Protein AF-D6WCP7-F1 (afdb_monomer_lite)

Organism: Tribolium castaneum (NCBI:txid7070)

Structure (mmCIF, N/CA/C/O backbone):
data_AF-D6WCP7-F1
#
_entry.id   AF-D6WCP7-F1
#
loop_
_atom_site.group_PDB
_atom_site.id
_atom_site.type_symbol
_atom_site.label_atom_id
_atom_site.label_alt_id
_atom_site.label_comp_id
_atom_site.label_asym_id
_atom_site.label_entity_id
_atom_site.label_seq_id
_atom_site.pdbx_PDB_ins_code
_atom_site.Cartn_x
_atom_site.Cartn_y
_atom_site.Cartn_z
_atom_site.occupancy
_atom_site.B_iso_or_equiv
_atom_site.auth_seq_id
_atom_site.auth_comp_id
_atom_site.auth_asym_id
_atom_site.auth_atom_id
_atom_site.pdbx_PDB_model_num
ATOM 1 N N . MET A 1 1 ? -9.905 2.238 60.755 1.00 22.88 1 MET A N 1
ATOM 2 C CA . MET A 1 1 ? -8.500 2.660 60.600 1.00 22.88 1 MET A CA 1
ATOM 3 C C . MET A 1 1 ? -7.830 1.705 59.633 1.00 22.88 1 MET A C 1
ATOM 5 O O . MET A 1 1 ? -7.906 0.511 59.871 1.00 22.88 1 MET A O 1
ATOM 9 N N . ASN A 1 2 ? -7.242 2.283 58.580 1.00 22.80 2 ASN A N 1
ATOM 10 C CA . ASN A 1 2 ? -6.153 1.785 57.724 1.00 22.80 2 ASN A CA 1
ATOM 11 C C . ASN A 1 2 ? -6.453 0.489 56.939 1.00 22.80 2 ASN A C 1
ATOM 13 O O . ASN A 1 2 ? -6.500 -0.581 57.520 1.00 22.80 2 ASN A O 1
ATOM 17 N N . GLY A 1 3 ? -6.700 0.472 55.627 1.00 21.73 3 GLY A N 1
ATOM 18 C CA . GLY A 1 3 ? -6.227 1.344 54.549 1.00 21.73 3 GLY A CA 1
ATOM 19 C C . GLY A 1 3 ? -5.042 0.680 53.845 1.00 21.73 3 GLY A C 1
ATOM 20 O O . GLY A 1 3 ? -4.005 0.534 54.479 1.00 21.73 3 GLY A O 1
ATOM 21 N N . THR A 1 4 ? -5.207 0.274 52.577 1.00 21.39 4 THR A N 1
ATOM 22 C CA . THR A 1 4 ? -4.237 0.446 51.467 1.00 21.39 4 THR A CA 1
ATOM 23 C C . THR A 1 4 ? -4.711 -0.225 50.159 1.00 21.39 4 THR A C 1
ATOM 25 O O . THR A 1 4 ? -4.788 -1.439 50.047 1.00 21.39 4 THR A O 1
ATOM 28 N N . VAL A 1 5 ? -5.055 0.637 49.192 1.00 22.44 5 VAL A N 1
ATOM 29 C CA . VAL A 1 5 ? -4.683 0.616 47.761 1.00 22.44 5 VAL A CA 1
ATOM 30 C C . VAL A 1 5 ? -4.883 -0.687 46.961 1.00 22.44 5 VAL A C 1
ATOM 32 O O . VAL A 1 5 ? -3.994 -1.527 46.895 1.00 22.44 5 VAL A O 1
ATOM 35 N N . TRP A 1 6 ? -5.990 -0.769 46.211 1.00 21.30 6 TRP A N 1
ATOM 36 C CA . TRP A 1 6 ? -6.059 -1.587 44.992 1.00 21.30 6 TRP A CA 1
ATOM 37 C C . TRP A 1 6 ? -5.675 -0.714 43.795 1.00 21.30 6 TRP A C 1
ATOM 39 O O . TRP A 1 6 ? -6.305 0.309 43.527 1.00 21.30 6 TRP A O 1
ATOM 49 N N . GLN A 1 7 ? -4.580 -1.094 43.141 1.00 20.45 7 GLN A N 1
ATOM 50 C CA . GLN A 1 7 ? -3.992 -0.419 41.990 1.00 20.45 7 GLN A CA 1
ATOM 51 C C . GLN A 1 7 ? -4.948 -0.430 40.789 1.00 20.45 7 GLN A C 1
ATOM 53 O O . GLN A 1 7 ? -5.476 -1.470 40.401 1.00 20.45 7 GLN A O 1
ATOM 58 N N . PHE A 1 8 ? -5.124 0.745 40.183 1.00 21.55 8 PHE A N 1
ATOM 59 C CA . PHE A 1 8 ? -5.704 0.919 38.857 1.00 21.55 8 PHE A CA 1
ATOM 60 C C . PHE A 1 8 ? -4.782 0.271 37.814 1.00 21.55 8 PHE A C 1
ATOM 62 O O . PHE A 1 8 ? -3.694 0.775 37.542 1.00 21.55 8 PHE A O 1
ATOM 69 N N . GLY A 1 9 ? -5.220 -0.849 37.242 1.00 20.33 9 GLY A N 1
ATOM 70 C CA . GLY A 1 9 ? -4.620 -1.454 36.057 1.00 20.33 9 GLY A CA 1
ATOM 71 C C . GLY A 1 9 ? -5.239 -0.853 34.801 1.00 20.33 9 GLY A C 1
ATOM 72 O O . GLY A 1 9 ? -6.328 -1.244 34.389 1.00 20.33 9 GLY A O 1
ATOM 73 N N . VAL A 1 10 ? -4.544 0.126 34.232 1.00 26.45 10 VAL A N 1
ATOM 74 C CA . VAL A 1 10 ? -4.752 0.664 32.884 1.00 26.45 10 VAL A CA 1
ATOM 75 C C . VAL A 1 10 ? -4.584 -0.474 31.877 1.00 26.45 10 VAL A C 1
ATOM 77 O O . VAL A 1 10 ? -3.486 -1.008 31.776 1.00 26.45 10 VAL A O 1
ATOM 80 N N . ILE A 1 11 ? -5.632 -0.847 31.135 1.00 22.92 11 ILE A N 1
ATOM 81 C CA . ILE A 1 11 ? -5.501 -1.697 29.938 1.00 22.92 11 ILE A CA 1
ATOM 82 C C . ILE A 1 11 ? -6.383 -1.117 28.824 1.00 22.92 11 ILE A C 1
ATOM 84 O O . ILE A 1 11 ? -7.610 -1.262 28.800 1.00 22.92 11 ILE A O 1
ATOM 88 N N . GLN A 1 12 ? -5.680 -0.260 28.083 1.00 22.28 12 GLN A N 1
ATOM 89 C CA . GLN A 1 12 ? -5.621 -0.024 26.641 1.00 22.28 12 GLN A CA 1
ATOM 90 C C . GLN A 1 12 ? -6.813 -0.410 25.740 1.00 22.28 12 GLN A C 1
ATOM 92 O O . GLN A 1 12 ? -7.709 -1.208 26.011 1.00 22.28 12 GLN A O 1
ATOM 97 N N . THR A 1 13 ? -6.902 0.379 24.685 1.00 26.42 13 THR A N 1
ATOM 98 C CA . THR A 1 13 ? -7.870 0.384 23.598 1.00 26.42 13 THR A CA 1
ATOM 99 C C . THR A 1 13 ? -7.115 -0.063 22.353 1.00 26.42 13 THR A C 1
ATOM 101 O O . THR A 1 13 ? -6.106 0.549 22.019 1.00 26.42 13 THR A O 1
ATOM 104 N N . GLY A 1 14 ? -7.584 -1.113 21.680 1.00 24.84 14 GLY A N 1
ATOM 105 C CA . GLY A 1 14 ? -6.983 -1.622 20.448 1.00 24.84 14 GLY A CA 1
ATOM 106 C C . GLY A 1 14 ? -7.977 -1.664 19.287 1.00 24.84 14 GLY A C 1
ATOM 107 O O . GLY A 1 14 ? -8.998 -2.351 19.353 1.00 24.84 14 GLY A O 1
ATOM 108 N N . CYS A 1 15 ? -7.645 -0.923 18.228 1.00 27.61 15 CYS A N 1
ATOM 109 C CA . CYS A 1 15 ? -8.301 -0.832 16.922 1.00 27.61 15 CYS A CA 1
ATOM 110 C C . CYS A 1 15 ? -8.497 -2.206 16.246 1.00 27.61 15 CYS A C 1
ATOM 112 O O . CYS A 1 15 ? -7.561 -2.991 16.114 1.00 27.61 15 CYS A O 1
ATOM 114 N N . LYS A 1 16 ? -9.721 -2.509 15.785 1.00 32.22 16 LYS A N 1
ATOM 115 C CA . LYS A 1 16 ? -10.159 -3.864 15.395 1.00 32.22 16 LYS A CA 1
ATOM 116 C C . LYS A 1 16 ? -10.313 -4.137 13.900 1.00 32.22 16 LYS A C 1
ATOM 118 O O . LYS A 1 16 ? -11.229 -4.836 13.463 1.00 32.22 16 LYS A O 1
ATOM 123 N N . ILE A 1 17 ? -9.387 -3.619 13.105 1.00 34.97 17 ILE A N 1
ATOM 124 C CA . ILE A 1 17 ? -9.426 -3.792 11.648 1.00 34.97 17 ILE A CA 1
ATOM 125 C C . ILE A 1 17 ? -8.568 -4.980 11.174 1.00 34.97 17 ILE A C 1
ATOM 127 O O . ILE A 1 17 ? -9.003 -5.690 10.269 1.00 34.97 17 ILE A O 1
ATOM 131 N N . CYS A 1 18 ? -7.468 -5.332 11.858 1.00 30.02 18 CYS A N 1
ATOM 132 C CA . CYS A 1 18 ? -6.688 -6.544 11.530 1.00 30.02 18 CYS A CA 1
ATOM 133 C C . CYS A 1 18 ? -7.463 -7.858 11.818 1.00 30.02 18 CYS A C 1
ATOM 135 O O . CYS A 1 18 ? -7.341 -8.831 11.077 1.00 30.02 18 CYS A O 1
ATOM 137 N N . GLU A 1 19 ? -8.339 -7.905 12.833 1.00 30.42 19 GLU A N 1
ATOM 138 C CA . GLU A 1 19 ? -9.091 -9.134 13.165 1.00 30.42 19 GLU A CA 1
ATOM 139 C C . GLU A 1 19 ? -10.286 -9.379 12.219 1.00 30.42 19 GLU A C 1
ATOM 141 O O . GLU A 1 19 ? -10.655 -10.522 11.945 1.00 30.42 19 GLU A O 1
ATOM 146 N N . LYS A 1 20 ? -10.839 -8.311 11.622 1.00 29.92 20 LYS A N 1
ATOM 147 C CA . LYS A 1 20 ? -11.911 -8.401 10.614 1.00 29.92 20 LYS A CA 1
ATOM 148 C C . LYS A 1 20 ? -11.441 -9.044 9.301 1.00 29.92 20 LYS A C 1
ATOM 150 O O . LYS A 1 20 ? -12.283 -9.571 8.576 1.00 29.92 20 LYS A O 1
ATOM 155 N N . ARG A 1 21 ? -10.131 -9.030 9.010 1.00 31.34 21 ARG A N 1
ATOM 156 C CA . ARG A 1 21 ? -9.506 -9.738 7.873 1.00 31.34 21 ARG A CA 1
ATOM 157 C C . ARG A 1 21 ? -9.093 -11.174 8.195 1.00 31.34 21 ARG A C 1
ATOM 159 O O . ARG A 1 21 ? -9.074 -12.002 7.295 1.00 31.34 21 ARG A O 1
ATOM 166 N N . ALA A 1 22 ? -8.805 -11.489 9.457 1.00 32.56 22 ALA A N 1
ATOM 167 C CA . ALA A 1 22 ? -8.412 -12.843 9.848 1.00 32.56 22 ALA A CA 1
ATOM 168 C C . ALA A 1 22 ? -9.592 -13.838 9.854 1.00 32.56 22 ALA A C 1
ATOM 170 O O . ALA A 1 22 ? -9.374 -15.039 9.711 1.00 32.56 22 ALA A O 1
ATOM 171 N N . ILE A 1 23 ? -10.834 -13.351 10.001 1.00 32.94 23 ILE A N 1
ATOM 172 C CA . ILE A 1 23 ? -12.039 -14.199 10.103 1.00 32.94 23 ILE A CA 1
ATOM 173 C C . ILE A 1 23 ? -12.938 -14.095 8.851 1.00 32.94 23 ILE A C 1
ATOM 175 O O . ILE A 1 23 ? -13.612 -15.062 8.495 1.00 32.94 23 ILE A O 1
ATOM 179 N N . ASN A 1 24 ? -12.870 -12.994 8.089 1.00 33.50 24 ASN A N 1
ATOM 180 C CA . ASN A 1 24 ? -13.429 -12.939 6.735 1.00 33.50 24 ASN A CA 1
ATOM 181 C C . ASN A 1 24 ? -12.363 -13.337 5.719 1.00 33.50 24 ASN A C 1
ATOM 183 O O . ASN A 1 24 ? -11.573 -12.491 5.322 1.00 33.50 24 ASN A O 1
ATOM 187 N N . SER A 1 25 ? -12.390 -14.609 5.310 1.00 42.62 25 SER A N 1
ATOM 188 C CA . SER A 1 25 ? -11.808 -15.148 4.072 1.00 42.62 25 SER A CA 1
ATOM 189 C C . SER A 1 25 ? -10.521 -14.463 3.615 1.00 42.62 25 SER A C 1
ATOM 191 O O . SER A 1 25 ? -10.583 -13.412 2.974 1.00 42.62 25 SER A O 1
ATOM 193 N N . PHE A 1 26 ? -9.371 -15.087 3.859 1.00 55.16 26 PHE A N 1
ATOM 194 C CA . PHE A 1 26 ? -8.151 -14.681 3.181 1.00 55.16 26 PHE A CA 1
ATOM 195 C C . PHE A 1 26 ? -8.431 -14.445 1.685 1.00 55.16 26 PHE A C 1
ATOM 197 O O . PHE A 1 26 ? -8.901 -15.337 0.973 1.00 55.16 26 PHE A O 1
ATOM 204 N N . GLU A 1 27 ? -8.267 -13.202 1.237 1.00 67.25 27 GLU A N 1
ATOM 205 C CA . GLU A 1 27 ? -8.715 -12.796 -0.087 1.00 67.25 27 GLU A CA 1
ATOM 206 C C . GLU A 1 27 ? -7.867 -13.510 -1.143 1.00 67.25 27 GLU A C 1
ATOM 208 O O . GLU A 1 27 ? -6.653 -13.317 -1.234 1.00 67.25 27 GLU A O 1
ATOM 213 N N . THR A 1 28 ? -8.507 -14.350 -1.956 1.00 79.56 28 THR A N 1
ATOM 214 C CA . THR A 1 28 ? -7.829 -15.031 -3.056 1.00 79.56 28 THR A CA 1
ATOM 215 C C . THR A 1 28 ? -7.324 -14.020 -4.074 1.00 79.56 28 THR A C 1
ATOM 217 O O . THR A 1 28 ? -8.117 -13.360 -4.752 1.00 79.56 28 THR A O 1
ATOM 220 N N . ARG A 1 29 ? -6.003 -13.951 -4.259 1.00 81.44 29 ARG A N 1
ATOM 221 C CA . ARG A 1 29 ? -5.377 -12.996 -5.180 1.00 81.44 29 ARG A CA 1
ATOM 222 C C . ARG A 1 29 ? -4.407 -13.676 -6.134 1.00 81.44 29 ARG A C 1
ATOM 224 O O . ARG A 1 29 ? -3.599 -14.516 -5.747 1.00 81.44 29 ARG A O 1
ATOM 231 N N . LEU A 1 30 ? -4.490 -13.276 -7.402 1.00 86.44 30 LEU A N 1
ATOM 232 C CA . LEU A 1 30 ? -3.601 -13.722 -8.469 1.00 86.44 30 LEU A CA 1
ATOM 233 C C . LEU A 1 30 ? -2.544 -12.642 -8.708 1.00 86.44 30 LEU A C 1
ATOM 235 O O . LEU A 1 30 ? -2.895 -11.511 -9.042 1.00 86.44 30 LEU A O 1
ATOM 239 N N . VAL A 1 31 ? -1.265 -12.990 -8.586 1.00 84.12 31 VAL A N 1
ATOM 240 C CA . VAL A 1 31 ? -0.145 -12.066 -8.804 1.00 84.12 31 VAL A CA 1
ATOM 241 C C . VAL A 1 31 ? 0.825 -12.645 -9.829 1.00 84.12 31 VAL A C 1
ATOM 243 O O . VAL A 1 31 ? 1.344 -13.741 -9.660 1.00 84.12 31 VAL A O 1
ATOM 246 N N . LEU A 1 32 ? 1.063 -11.921 -10.918 1.00 85.25 32 LEU A N 1
ATOM 247 C CA . LEU A 1 32 ? 2.092 -12.233 -11.902 1.00 85.25 32 LEU A CA 1
ATOM 248 C C . LEU A 1 32 ? 3.406 -11.541 -11.547 1.00 85.25 32 LEU A C 1
ATOM 250 O O . LEU A 1 32 ? 3.424 -10.336 -11.304 1.00 85.25 32 LEU A O 1
ATOM 254 N N . THR A 1 33 ? 4.505 -12.281 -11.639 1.00 80.81 33 THR A N 1
ATOM 255 C CA . THR A 1 33 ? 5.855 -11.774 -11.383 1.00 80.81 33 THR A CA 1
ATOM 256 C C . THR A 1 33 ? 6.797 -12.256 -12.476 1.00 80.81 33 THR A C 1
ATOM 258 O O . THR A 1 33 ? 6.889 -13.455 -12.744 1.00 80.81 33 THR A O 1
ATOM 261 N N . PHE A 1 34 ? 7.491 -11.322 -13.130 1.00 82.31 34 PHE A N 1
ATOM 262 C CA . PHE A 1 34 ? 8.498 -11.626 -14.147 1.00 82.31 34 PHE A CA 1
ATOM 263 C C . PHE A 1 34 ? 9.902 -11.473 -13.569 1.00 82.31 34 PHE A C 1
ATOM 265 O O . PHE A 1 34 ? 10.272 -10.410 -13.079 1.00 82.31 34 PHE A O 1
ATOM 272 N N . GLU A 1 35 ? 10.682 -12.541 -13.664 1.00 75.50 35 GLU A N 1
ATOM 273 C CA . GLU A 1 35 ? 12.087 -12.575 -13.298 1.00 75.50 35 GLU A CA 1
ATOM 274 C C . GLU A 1 35 ? 12.945 -12.407 -14.557 1.00 75.50 35 GLU A C 1
ATOM 276 O O . GLU A 1 35 ? 13.062 -13.320 -15.380 1.00 75.50 35 GLU A O 1
ATOM 281 N N . GLU A 1 36 ? 13.544 -11.224 -14.716 1.00 73.62 36 GLU A N 1
ATOM 282 C CA . GLU A 1 36 ? 14.281 -10.856 -15.931 1.00 73.62 36 GLU A CA 1
ATOM 283 C C . GLU A 1 36 ? 15.567 -11.679 -16.115 1.00 73.62 36 GLU A C 1
ATOM 285 O O . GLU A 1 36 ? 15.847 -12.116 -17.230 1.00 73.62 36 GLU A O 1
ATOM 290 N N . LYS A 1 37 ? 16.308 -11.966 -15.030 1.00 66.00 37 LYS A N 1
ATOM 291 C CA . LYS A 1 37 ? 17.565 -12.743 -15.070 1.00 66.00 37 LYS A CA 1
ATOM 292 C C . LYS A 1 37 ? 17.351 -14.165 -15.598 1.00 66.00 37 LYS A C 1
ATOM 294 O O . LYS A 1 37 ? 18.046 -14.595 -16.514 1.00 66.00 37 LYS A O 1
ATOM 299 N N . ASN A 1 38 ? 16.339 -14.854 -15.071 1.00 68.62 38 ASN A N 1
ATOM 300 C CA . ASN A 1 38 ? 16.013 -16.234 -15.441 1.00 68.62 38 ASN A CA 1
ATOM 301 C C . ASN A 1 38 ? 15.006 -16.325 -16.593 1.00 68.62 38 ASN A C 1
ATOM 303 O O . ASN A 1 38 ? 14.599 -17.423 -16.985 1.00 68.62 38 ASN A O 1
ATOM 307 N N . THR A 1 39 ? 14.568 -15.186 -17.142 1.00 82.81 39 THR A N 1
ATOM 308 C CA . THR A 1 39 ? 13.553 -15.088 -18.205 1.00 82.81 39 THR A CA 1
ATOM 309 C C . THR A 1 39 ? 12.314 -15.937 -17.903 1.00 82.81 39 THR A C 1
ATOM 311 O O . THR A 1 39 ? 11.808 -16.674 -18.751 1.00 82.81 39 THR A O 1
ATOM 314 N N . SER A 1 40 ? 11.854 -15.888 -16.653 1.00 83.56 40 SER A N 1
ATOM 315 C CA . SER A 1 40 ? 10.780 -16.744 -16.149 1.00 83.56 40 SER A CA 1
ATOM 316 C C . SER A 1 40 ? 9.625 -15.899 -15.626 1.00 83.56 40 SER A C 1
ATOM 318 O O . SER A 1 40 ? 9.823 -14.919 -14.918 1.00 83.56 40 SER A O 1
ATOM 320 N N . LEU A 1 41 ? 8.402 -16.263 -16.013 1.00 87.38 41 LEU A N 1
ATOM 321 C CA . LEU A 1 41 ? 7.173 -15.611 -15.567 1.00 87.38 41 LEU A CA 1
ATOM 322 C C . LEU A 1 41 ? 6.407 -16.578 -14.672 1.00 87.38 41 LEU A C 1
ATOM 324 O O . LEU A 1 41 ? 6.102 -17.698 -15.089 1.00 87.38 41 LEU A O 1
ATOM 328 N N . TYR A 1 42 ? 6.092 -16.131 -13.465 1.00 86.50 42 TYR A N 1
ATOM 329 C CA . TYR A 1 42 ? 5.378 -16.910 -12.465 1.00 86.50 42 TYR A CA 1
ATOM 330 C C . TYR A 1 42 ? 4.036 -16.259 -12.146 1.00 86.50 42 TYR A C 1
ATOM 332 O O . TYR A 1 42 ? 3.927 -15.037 -12.092 1.00 86.50 42 TYR A O 1
ATOM 340 N N . LEU A 1 43 ? 3.018 -17.087 -11.947 1.00 89.06 43 LEU A N 1
ATOM 341 C CA . LEU A 1 43 ? 1.729 -16.719 -11.387 1.00 89.06 43 LEU A CA 1
ATOM 342 C C . LEU A 1 43 ? 1.644 -17.303 -9.978 1.00 89.06 43 LEU A C 1
ATOM 344 O O . LEU A 1 43 ? 1.607 -18.521 -9.819 1.00 89.06 43 LEU A O 1
ATOM 348 N N . LEU A 1 44 ? 1.574 -16.417 -8.998 1.00 84.94 44 LEU A N 1
ATOM 349 C CA . LEU A 1 44 ? 1.340 -16.690 -7.590 1.00 84.94 44 LEU A CA 1
ATOM 350 C C . LEU A 1 44 ? -0.167 -16.612 -7.333 1.00 84.94 44 LEU A C 1
ATOM 352 O O . LEU A 1 44 ? -0.823 -15.649 -7.735 1.00 84.94 44 LEU A O 1
ATOM 356 N N . VAL A 1 45 ? -0.723 -17.632 -6.693 1.00 86.25 45 VAL A N 1
ATOM 357 C CA . VAL A 1 45 ? -2.130 -17.685 -6.293 1.00 86.25 45 VAL A CA 1
ATOM 358 C C . VAL A 1 45 ? -2.163 -17.826 -4.783 1.00 86.25 45 VAL A C 1
ATOM 360 O O . VAL A 1 45 ? -1.990 -18.926 -4.259 1.00 86.25 45 VAL A O 1
ATOM 363 N N . TYR A 1 46 ? -2.350 -16.700 -4.104 1.00 79.56 46 TYR A N 1
ATOM 364 C CA . TYR A 1 46 ? -2.540 -16.670 -2.659 1.00 79.56 46 TYR A CA 1
ATOM 365 C C . TYR A 1 46 ? -3.965 -17.114 -2.342 1.00 79.56 46 TYR A C 1
ATOM 367 O O . TYR A 1 46 ? -4.899 -16.691 -3.031 1.00 79.56 46 TYR A O 1
ATOM 375 N N . HIS A 1 47 ? -4.118 -17.952 -1.319 1.00 78.75 47 HIS A N 1
ATOM 376 C CA . HIS A 1 47 ? -5.412 -18.442 -0.834 1.00 78.75 47 HIS A CA 1
ATOM 377 C C . HIS A 1 47 ? -6.255 -19.094 -1.938 1.00 78.75 47 HIS A C 1
ATOM 379 O O . HIS A 1 47 ? -7.359 -18.640 -2.256 1.00 78.75 47 HIS A O 1
ATOM 385 N N . PRO A 1 48 ? -5.721 -20.134 -2.605 1.00 82.62 48 PRO A N 1
ATOM 386 C CA . PRO A 1 48 ? -6.332 -20.744 -3.782 1.00 82.62 48 PRO A CA 1
ATOM 387 C C . PRO A 1 48 ? -7.700 -21.390 -3.517 1.00 82.62 48 PRO A C 1
ATOM 389 O O . PRO A 1 48 ? -8.422 -21.670 -4.473 1.00 82.62 48 PRO A O 1
ATOM 392 N N . GLU A 1 49 ? -8.095 -21.604 -2.262 1.00 81.88 49 GLU A N 1
ATOM 393 C CA . GLU A 1 49 ? -9.410 -22.099 -1.847 1.00 81.88 49 GLU A CA 1
ATOM 394 C C . GLU A 1 49 ? -10.581 -21.290 -2.422 1.00 81.88 49 GLU A C 1
ATOM 396 O O . GLU A 1 49 ? -11.625 -21.863 -2.743 1.00 81.88 49 GLU A O 1
ATOM 401 N N . GLY A 1 50 ? -10.404 -19.982 -2.630 1.00 81.88 50 GLY A N 1
ATOM 402 C CA . GLY A 1 50 ? -11.412 -19.135 -3.265 1.00 81.88 50 GLY A CA 1
ATOM 403 C C . GLY A 1 50 ? -11.388 -19.173 -4.795 1.00 81.88 50 GLY A C 1
ATOM 404 O O . GLY A 1 50 ? -12.199 -18.494 -5.423 1.00 81.88 50 GLY A O 1
ATOM 405 N N . VAL A 1 51 ? -10.528 -19.983 -5.428 1.00 86.88 51 VAL A N 1
ATOM 406 C CA . VAL A 1 51 ? -10.579 -20.263 -6.871 1.00 86.88 51 VAL A CA 1
ATOM 407 C C . VAL A 1 51 ? -11.450 -21.492 -7.141 1.00 86.88 51 VAL A C 1
ATOM 409 O O . VAL A 1 51 ? -11.257 -22.581 -6.604 1.00 86.88 51 VAL A O 1
ATOM 412 N N . LYS A 1 52 ? -12.391 -21.349 -8.073 1.00 87.06 52 LYS A N 1
ATOM 413 C CA . LYS A 1 52 ? -13.241 -22.425 -8.578 1.00 87.06 52 LYS A CA 1
ATOM 414 C C . LYS A 1 52 ? -12.402 -23.582 -9.114 1.00 87.06 52 LYS A C 1
ATOM 416 O O . LYS A 1 52 ? -11.532 -23.398 -9.967 1.00 87.06 52 LYS A O 1
ATOM 421 N N . LYS A 1 53 ? -12.753 -24.797 -8.698 1.00 87.00 53 LYS A N 1
ATOM 422 C CA . LYS A 1 53 ? -12.218 -26.046 -9.250 1.00 87.00 53 LYS A CA 1
ATOM 423 C C . LYS A 1 53 ? -13.101 -26.563 -10.392 1.00 87.00 53 LYS A C 1
ATOM 425 O O . LYS A 1 53 ? -14.321 -26.391 -10.402 1.00 87.00 53 LYS A O 1
ATOM 430 N N . SER A 1 54 ? -12.470 -27.160 -11.395 1.00 84.75 54 SER A N 1
ATOM 431 C CA . SER A 1 54 ? -13.121 -27.892 -12.487 1.00 84.75 54 SER A CA 1
ATOM 432 C C . SER A 1 54 ? -13.679 -29.234 -11.993 1.00 84.75 54 SER A C 1
ATOM 434 O O . SER A 1 54 ? -13.388 -29.657 -10.876 1.00 84.75 54 SER A O 1
ATOM 436 N N . LYS A 1 55 ? -14.444 -29.943 -12.839 1.00 78.88 55 LYS A N 1
ATOM 437 C CA . LYS A 1 55 ? -14.954 -31.294 -12.522 1.00 78.88 55 LYS A CA 1
ATOM 438 C C . LYS A 1 55 ? -13.837 -32.313 -12.234 1.00 78.88 55 LYS A C 1
ATOM 440 O O . LYS A 1 55 ? -14.082 -33.287 -11.540 1.00 78.88 55 LYS A O 1
ATOM 445 N N . GLU A 1 56 ? -12.625 -32.065 -12.733 1.00 80.75 56 GLU A N 1
ATOM 446 C CA . GLU A 1 56 ? -11.420 -32.875 -12.491 1.00 80.75 56 GLU A CA 1
ATOM 447 C C . GLU A 1 56 ? -10.618 -32.413 -11.257 1.00 80.75 56 GLU A C 1
ATOM 449 O O . GLU A 1 56 ? -9.492 -32.854 -11.050 1.00 80.75 56 GLU A O 1
ATOM 454 N N . GLY A 1 57 ? -11.132 -31.463 -10.467 1.00 76.62 57 GLY A N 1
ATOM 455 C CA . GLY A 1 57 ? -10.467 -30.951 -9.263 1.00 76.62 57 GLY A CA 1
ATOM 456 C C . GLY A 1 57 ? -9.387 -29.886 -9.501 1.00 76.62 57 GLY A C 1
ATOM 457 O O . GLY A 1 57 ? -8.899 -29.299 -8.540 1.00 76.62 57 GLY A O 1
ATOM 458 N N . LYS A 1 58 ? -9.041 -29.566 -10.756 1.00 82.19 58 LYS A N 1
ATOM 459 C CA . LYS A 1 58 ? -8.037 -28.532 -11.094 1.00 82.19 58 LYS A CA 1
ATOM 460 C C . LYS A 1 58 ? -8.608 -27.118 -10.997 1.00 82.19 58 LYS A C 1
ATOM 462 O O . LYS A 1 58 ? -9.717 -26.893 -11.486 1.00 82.19 58 LYS A O 1
ATOM 467 N N . TYR A 1 59 ? -7.841 -26.169 -10.460 1.00 85.56 59 TYR A N 1
ATOM 468 C CA . TYR A 1 59 ? -8.209 -24.749 -10.407 1.00 85.56 59 TYR A CA 1
ATOM 469 C C . TYR A 1 59 ? -8.422 -24.154 -11.806 1.00 85.56 59 TYR A C 1
ATOM 471 O O . TYR A 1 59 ? -7.632 -24.370 -12.728 1.00 85.56 59 TYR A O 1
ATOM 479 N N . VAL A 1 60 ? -9.511 -23.403 -11.980 1.00 86.25 60 VAL A N 1
ATOM 480 C CA . VAL A 1 60 ? -9.895 -22.807 -13.267 1.00 86.25 60 VAL A CA 1
ATOM 481 C C . VAL A 1 60 ? -9.197 -21.460 -13.435 1.00 86.25 60 VAL A C 1
ATOM 483 O O . VAL A 1 60 ? -9.766 -20.404 -13.160 1.00 86.25 60 VAL A O 1
ATOM 486 N N . ILE A 1 61 ? -7.951 -21.515 -13.906 1.00 90.81 61 ILE A N 1
ATOM 487 C CA . ILE A 1 61 ? -7.106 -20.347 -14.173 1.00 90.81 61 ILE A CA 1
ATOM 488 C C . ILE A 1 61 ? -6.622 -20.378 -15.627 1.00 90.81 61 ILE A C 1
ATOM 490 O O . ILE A 1 61 ? -6.276 -21.428 -16.176 1.00 90.81 61 ILE A O 1
ATOM 494 N N . PHE A 1 62 ? -6.603 -19.221 -16.282 1.00 91.56 62 PHE A N 1
ATOM 495 C CA . PHE A 1 62 ? -6.100 -19.075 -17.645 1.00 91.56 62 PHE A CA 1
ATOM 496 C C . PHE A 1 62 ? -5.333 -17.769 -17.801 1.00 91.56 62 PHE A C 1
ATOM 498 O O . PHE A 1 62 ? -5.791 -16.706 -17.392 1.00 91.56 62 PHE A O 1
ATOM 505 N N . CYS A 1 63 ? -4.167 -17.863 -18.433 1.00 92.75 63 CYS A N 1
ATOM 506 C CA . CYS A 1 63 ? -3.321 -16.723 -18.745 1.00 92.75 63 CYS A CA 1
ATOM 507 C C . CYS A 1 63 ? -3.412 -16.380 -20.230 1.00 92.75 63 CYS A C 1
ATOM 509 O O . CYS A 1 63 ? -3.529 -17.259 -21.086 1.00 92.75 63 CYS A O 1
ATOM 511 N N . LEU A 1 64 ? -3.377 -15.090 -20.523 1.00 91.81 64 LEU A N 1
ATOM 512 C CA . LEU A 1 64 ? -3.501 -14.497 -21.844 1.00 91.81 64 LEU A CA 1
ATOM 513 C C . LEU A 1 64 ? -2.265 -13.643 -22.124 1.00 91.81 64 LEU A C 1
ATOM 515 O O . LEU A 1 64 ? -1.651 -13.109 -21.199 1.00 91.81 64 LEU A O 1
ATOM 519 N N . THR A 1 65 ? -1.906 -13.524 -23.398 1.00 90.69 65 THR A N 1
ATOM 520 C CA . THR A 1 65 ? -0.777 -12.707 -23.847 1.00 90.69 65 THR A CA 1
ATOM 521 C C . THR A 1 65 ? -1.019 -12.107 -25.227 1.00 90.69 65 THR A C 1
ATOM 523 O O . THR A 1 65 ? -1.755 -12.671 -26.033 1.00 90.69 65 THR A O 1
ATOM 526 N N . ASN A 1 66 ? -0.372 -10.978 -25.514 1.00 87.38 66 ASN A N 1
ATOM 527 C CA . ASN A 1 66 ? -0.265 -10.389 -26.856 1.00 87.38 66 ASN A CA 1
ATOM 528 C C . ASN A 1 66 ? 1.154 -10.536 -27.453 1.00 87.38 66 ASN A C 1
ATOM 530 O O . ASN A 1 66 ? 1.557 -9.785 -28.338 1.00 87.38 66 ASN A O 1
ATOM 534 N N . SER A 1 67 ? 1.939 -11.504 -26.969 1.00 84.44 67 SER A N 1
ATOM 535 C CA . SER A 1 67 ? 3.262 -11.834 -27.526 1.00 84.44 67 SER A CA 1
ATOM 536 C C . SER A 1 67 ? 3.205 -12.598 -28.861 1.00 84.44 67 SER A C 1
ATOM 538 O O . SER A 1 67 ? 4.251 -12.847 -29.467 1.00 84.44 67 SER A O 1
ATOM 540 N N . GLY A 1 68 ? 2.005 -12.965 -29.324 1.00 77.31 68 GLY A N 1
ATOM 541 C CA . GLY A 1 68 ? 1.760 -13.643 -30.597 1.00 77.31 68 GLY A CA 1
ATOM 542 C C . GLY A 1 68 ? 2.099 -12.780 -31.820 1.00 77.31 68 GLY A C 1
ATOM 543 O O . GLY A 1 68 ? 2.227 -11.560 -31.742 1.00 77.31 68 GLY A O 1
ATOM 544 N N . LYS A 1 69 ? 2.286 -13.427 -32.980 1.00 68.06 69 LYS A N 1
ATOM 545 C CA . LYS A 1 69 ? 2.675 -12.743 -34.232 1.00 68.06 69 LYS A CA 1
ATOM 546 C C . LYS A 1 69 ? 1.482 -12.269 -35.071 1.00 68.06 69 LYS A C 1
ATOM 548 O O . LYS A 1 69 ? 1.535 -11.186 -35.648 1.00 68.06 69 LYS A O 1
ATOM 553 N N . TYR A 1 70 ? 0.446 -13.101 -35.167 1.00 63.88 70 TYR A N 1
ATOM 554 C CA . TYR A 1 70 ? -0.738 -12.863 -36.005 1.00 63.88 70 TYR A CA 1
ATOM 555 C C . TYR A 1 70 ? -2.041 -12.816 -35.197 1.00 63.88 70 TYR A C 1
ATOM 557 O O . TYR A 1 70 ? -3.031 -12.271 -35.674 1.00 63.88 70 TYR A O 1
ATOM 565 N N . GLU A 1 71 ? -2.039 -13.367 -33.982 1.00 66.94 71 GLU A N 1
ATOM 566 C CA . GLU A 1 71 ? -3.174 -13.320 -33.066 1.00 66.94 71 GLU A CA 1
ATOM 567 C C . GLU A 1 71 ? -3.031 -12.134 -32.117 1.00 66.94 71 GLU A C 1
ATOM 569 O O . GLU A 1 71 ? -2.008 -11.975 -31.453 1.00 66.94 71 GLU A O 1
ATOM 574 N N . VAL A 1 72 ? -4.093 -11.332 -32.023 1.00 73.75 72 VAL A N 1
ATOM 575 C CA . VAL A 1 72 ? -4.170 -10.172 -31.122 1.00 73.75 72 VAL A CA 1
ATOM 576 C C . VAL A 1 72 ? -4.097 -10.603 -29.648 1.00 73.75 72 VAL A C 1
ATOM 578 O O . VAL A 1 72 ? -3.567 -9.878 -28.804 1.00 73.75 72 VAL A O 1
ATOM 581 N N . LYS A 1 73 ? -4.630 -11.789 -29.323 1.00 81.62 73 LYS A N 1
ATOM 582 C CA . LYS A 1 73 ? -4.600 -12.397 -27.985 1.00 81.62 73 LYS A CA 1
ATOM 583 C C . LYS A 1 73 ? -4.456 -13.910 -28.110 1.00 81.62 73 LYS A C 1
ATOM 585 O O . LYS A 1 73 ? -5.294 -14.542 -28.741 1.00 81.62 73 LYS A O 1
ATOM 590 N N . GLU A 1 74 ? -3.458 -14.469 -27.439 1.00 84.94 74 GLU A N 1
ATOM 591 C CA . GLU A 1 74 ? -3.176 -15.905 -27.382 1.00 84.94 74 GLU A CA 1
ATOM 592 C C . GLU A 1 74 ? -3.280 -16.407 -25.930 1.00 84.94 74 GLU A C 1
ATOM 594 O O . GLU A 1 74 ? -3.041 -15.661 -24.973 1.00 84.94 74 GLU A O 1
ATOM 599 N N . ARG A 1 75 ? -3.637 -17.684 -25.737 1.00 86.12 75 ARG A N 1
ATOM 600 C CA . ARG A 1 75 ? -3.638 -18.325 -24.413 1.00 86.12 75 ARG A CA 1
ATOM 601 C C . ARG A 1 75 ? -2.237 -18.825 -24.061 1.00 86.12 75 ARG A C 1
ATOM 603 O O . ARG A 1 75 ? -1.723 -19.748 -24.689 1.00 86.12 75 ARG A O 1
ATOM 610 N N . ALA A 1 76 ? -1.653 -18.284 -22.996 1.00 86.31 76 ALA A N 1
ATOM 611 C CA . ALA A 1 76 ? -0.379 -18.759 -22.473 1.00 86.31 76 ALA A CA 1
ATOM 612 C C . ALA A 1 76 ? -0.569 -20.080 -21.706 1.00 86.31 76 ALA A C 1
ATOM 614 O O . ALA A 1 76 ? -1.472 -20.217 -20.874 1.00 86.31 76 ALA A O 1
ATOM 615 N N . LYS A 1 77 ? 0.294 -21.066 -21.983 1.00 87.75 77 LYS A N 1
ATOM 616 C CA . LYS A 1 77 ? 0.310 -22.341 -21.249 1.00 87.75 77 LYS A CA 1
ATOM 617 C C . LYS A 1 77 ? 0.861 -22.115 -19.842 1.00 87.75 77 LYS A C 1
ATOM 619 O O . LYS A 1 77 ? 1.881 -21.446 -19.694 1.00 87.75 77 LYS A O 1
ATOM 624 N N . ILE A 1 78 ? 0.217 -22.712 -18.846 1.00 90.06 78 ILE A N 1
ATOM 625 C CA . ILE A 1 78 ? 0.661 -22.687 -17.450 1.00 90.06 78 ILE A CA 1
ATOM 626 C C . ILE A 1 78 ? 0.987 -24.100 -16.975 1.00 90.06 78 ILE A C 1
ATOM 628 O O . ILE A 1 78 ? 0.301 -25.053 -17.347 1.00 90.06 78 ILE A O 1
ATOM 632 N N . SER A 1 79 ? 2.033 -24.229 -16.168 1.00 85.81 79 SER A N 1
ATOM 633 C CA . SER A 1 79 ? 2.440 -25.475 -15.514 1.00 85.81 79 SER A CA 1
ATOM 634 C C . SER A 1 79 ? 2.640 -25.209 -14.029 1.00 85.81 79 SER A C 1
ATOM 636 O O . SER A 1 79 ? 3.387 -24.295 -13.689 1.00 85.81 79 SER A O 1
ATOM 638 N N . GLN A 1 80 ? 1.981 -25.970 -13.157 1.00 81.44 80 GLN A N 1
ATOM 639 C CA . GLN A 1 80 ? 2.207 -25.873 -11.713 1.00 81.44 80 GLN A CA 1
ATOM 640 C C . GLN A 1 80 ? 3.641 -26.313 -11.409 1.00 81.44 80 GLN A C 1
ATOM 642 O O . GLN A 1 80 ? 4.086 -27.333 -11.934 1.00 81.44 80 GLN A O 1
ATOM 647 N N . VAL A 1 81 ? 4.364 -25.515 -10.627 1.00 78.69 81 VAL A N 1
ATOM 648 C CA . VAL A 1 81 ? 5.763 -25.793 -10.255 1.00 78.69 81 VAL A CA 1
ATOM 649 C C . VAL A 1 81 ? 5.913 -25.945 -8.748 1.00 78.69 81 VAL A C 1
ATOM 651 O O . VAL A 1 81 ? 6.776 -26.695 -8.311 1.00 78.69 81 VAL A O 1
ATOM 654 N N . TYR A 1 82 ? 5.059 -25.285 -7.964 1.00 69.75 82 TYR A N 1
ATOM 655 C CA . TYR A 1 82 ? 5.120 -25.356 -6.512 1.00 69.75 82 TYR A CA 1
ATOM 656 C C . TYR A 1 82 ? 3.734 -25.251 -5.868 1.00 69.75 82 TYR A C 1
ATOM 658 O O . TYR A 1 82 ? 2.839 -24.576 -6.386 1.00 69.75 82 TYR A O 1
ATOM 666 N N . GLU A 1 83 ? 3.590 -25.920 -4.729 1.00 68.56 83 GLU A N 1
ATOM 667 C CA . GLU A 1 83 ? 2.431 -25.909 -3.841 1.00 68.56 83 GLU A CA 1
ATOM 668 C C . GLU A 1 83 ? 2.950 -25.946 -2.401 1.00 68.56 83 GLU A C 1
ATOM 670 O O . GLU A 1 83 ? 3.740 -26.824 -2.056 1.00 68.56 83 GLU A O 1
ATOM 675 N N . ASN A 1 84 ? 2.569 -24.953 -1.590 1.00 63.84 84 ASN A N 1
ATOM 676 C CA . ASN A 1 84 ? 3.016 -24.879 -0.198 1.00 63.84 84 ASN A CA 1
ATOM 677 C C . ASN A 1 84 ? 2.336 -25.955 0.667 1.00 63.84 84 ASN A C 1
ATOM 679 O O . ASN A 1 84 ? 1.204 -26.345 0.382 1.00 63.84 84 ASN A O 1
ATOM 683 N N . PHE A 1 85 ? 2.990 -26.370 1.760 1.00 52.09 85 PHE A N 1
ATOM 684 C CA . PHE A 1 85 ? 2.508 -27.404 2.688 1.00 52.09 85 PHE A CA 1
ATOM 685 C C . PHE A 1 85 ? 1.108 -27.116 3.258 1.00 52.09 85 PHE A C 1
ATOM 687 O O . PHE A 1 85 ? 0.312 -28.041 3.394 1.00 52.09 85 PHE A O 1
ATOM 694 N N . ASP A 1 86 ? 0.781 -25.842 3.497 1.00 58.38 86 ASP A N 1
ATOM 695 C CA . ASP A 1 86 ? -0.521 -25.416 4.035 1.00 58.38 86 ASP A CA 1
ATOM 696 C C . ASP A 1 86 ? -1.544 -25.030 2.948 1.00 58.38 86 ASP A C 1
ATOM 698 O O . ASP A 1 86 ? -2.595 -24.473 3.256 1.00 58.38 86 ASP A O 1
ATOM 702 N N . LEU A 1 87 ? -1.242 -25.268 1.662 1.00 58.72 87 LEU A N 1
ATOM 703 C CA . LEU A 1 87 ? -2.064 -24.883 0.500 1.00 58.72 87 LEU A CA 1
ATOM 704 C C . LEU A 1 87 ? -2.371 -23.380 0.379 1.00 58.72 87 LEU A C 1
ATOM 706 O O . LEU A 1 87 ? -3.125 -22.990 -0.505 1.00 58.72 87 LEU A O 1
ATOM 710 N N . SER A 1 88 ? -1.757 -22.521 1.194 1.00 68.06 88 SER A N 1
ATOM 711 C CA . SER A 1 88 ? -1.978 -21.067 1.193 1.00 68.06 88 SER A CA 1
ATOM 712 C C . SER A 1 88 ? -1.413 -20.351 -0.041 1.00 68.06 88 SER A C 1
ATOM 714 O O . SER A 1 88 ? -1.753 -19.195 -0.301 1.00 68.06 88 SER A O 1
ATOM 716 N N . LEU A 1 89 ? -0.565 -21.029 -0.822 1.00 75.81 89 LEU A N 1
ATOM 717 C CA . LEU A 1 89 ? 0.068 -20.489 -2.020 1.00 75.81 89 LEU A CA 1
ATOM 718 C C . LEU A 1 89 ? 0.294 -21.571 -3.082 1.00 75.81 89 LEU A C 1
ATOM 720 O O . LEU A 1 89 ? 0.939 -22.590 -2.823 1.00 75.81 89 LEU A O 1
ATOM 724 N N . LEU A 1 90 ? -0.176 -21.304 -4.304 1.00 82.25 90 LEU A N 1
ATOM 725 C CA . LEU A 1 90 ? 0.161 -22.075 -5.506 1.00 82.25 90 LEU A CA 1
ATOM 726 C C . LEU A 1 90 ? 0.982 -21.237 -6.469 1.00 82.25 90 LEU A C 1
ATOM 728 O O . LEU A 1 90 ? 0.684 -20.061 -6.686 1.00 82.25 90 LEU A O 1
ATOM 732 N N . VAL A 1 91 ? 1.957 -21.869 -7.119 1.00 83.56 91 VAL A N 1
ATOM 733 C CA . VAL A 1 91 ? 2.789 -21.201 -8.119 1.00 83.56 91 VAL A CA 1
ATOM 734 C C . VAL A 1 91 ? 2.751 -21.938 -9.444 1.00 83.56 91 VAL A C 1
ATOM 736 O O . VAL A 1 91 ? 3.110 -23.114 -9.561 1.00 83.56 91 VAL A O 1
ATOM 739 N N . TYR A 1 92 ? 2.355 -21.203 -10.477 1.00 87.25 92 TYR A N 1
ATOM 740 C CA . TYR A 1 92 ? 2.387 -21.652 -11.859 1.00 87.25 92 TYR A CA 1
ATOM 741 C C . TYR A 1 92 ? 3.496 -20.937 -12.618 1.00 87.25 92 TYR A C 1
ATOM 743 O O . TYR A 1 92 ? 3.592 -19.715 -12.598 1.00 87.25 92 TYR A O 1
ATOM 751 N N . LYS A 1 93 ? 4.289 -21.681 -13.383 1.00 88.50 93 LYS A N 1
ATOM 752 C CA . LYS A 1 93 ? 5.156 -21.110 -14.411 1.00 88.50 93 LYS A CA 1
ATOM 753 C C . LYS A 1 93 ? 4.341 -20.866 -15.674 1.00 88.50 93 LYS A C 1
ATOM 755 O O . LYS A 1 93 ? 3.683 -21.773 -16.189 1.00 88.50 93 LYS A O 1
ATOM 760 N N . VAL A 1 94 ? 4.381 -19.636 -16.171 1.00 90.69 94 VAL A N 1
ATOM 761 C CA . VAL A 1 94 ? 3.694 -19.202 -17.387 1.00 90.69 94 VAL A CA 1
ATOM 762 C C . VAL A 1 94 ? 4.676 -19.265 -18.550 1.00 90.69 94 VAL A C 1
ATOM 764 O O . VAL A 1 94 ? 5.758 -18.677 -18.517 1.00 90.69 94 VAL A O 1
ATOM 767 N N . LYS A 1 95 ? 4.310 -19.992 -19.606 1.00 90.50 95 LYS A N 1
ATOM 768 C CA . LYS A 1 95 ? 5.143 -20.116 -20.800 1.00 90.50 95 LYS A CA 1
ATOM 769 C C . LYS A 1 95 ? 5.183 -18.787 -21.551 1.00 90.50 95 LYS A C 1
ATOM 771 O O . LYS A 1 95 ? 4.159 -18.322 -22.049 1.00 90.50 95 LYS A O 1
ATOM 776 N N . LEU A 1 96 ? 6.385 -18.233 -21.686 1.00 89.75 96 LEU A N 1
ATOM 777 C CA . LEU A 1 96 ? 6.628 -17.032 -22.475 1.00 89.75 96 LEU A CA 1
ATOM 778 C C . LEU A 1 96 ? 6.563 -17.326 -23.977 1.00 89.75 96 LEU A C 1
ATOM 780 O O . LEU A 1 96 ? 7.092 -18.331 -24.467 1.00 89.75 96 LEU A O 1
ATOM 784 N N . GLY A 1 97 ? 5.924 -16.414 -24.701 1.00 84.50 97 GLY A N 1
ATOM 785 C CA . GLY A 1 97 ? 5.969 -16.312 -26.148 1.00 84.50 97 GLY A CA 1
ATOM 786 C C . GLY A 1 97 ? 7.335 -15.855 -26.659 1.00 84.50 97 GLY A C 1
ATOM 787 O O . GLY A 1 97 ? 8.268 -15.569 -25.903 1.00 84.50 97 GLY A O 1
ATOM 788 N N . LYS A 1 98 ? 7.465 -15.824 -27.987 1.00 80.25 98 LYS A N 1
ATOM 789 C CA . LYS A 1 98 ? 8.727 -15.482 -28.655 1.00 80.25 98 LYS A CA 1
ATOM 790 C C . LYS A 1 98 ? 9.097 -14.009 -28.466 1.00 80.25 98 LYS A C 1
ATOM 792 O O . LYS A 1 98 ? 10.267 -13.706 -28.263 1.00 80.25 98 LYS A O 1
ATOM 797 N N . PHE A 1 99 ? 8.110 -13.124 -28.564 1.00 81.75 99 PHE A N 1
ATOM 798 C CA . PHE A 1 99 ? 8.305 -11.679 -28.546 1.00 81.75 99 PHE A CA 1
ATOM 799 C C . PHE A 1 99 ? 7.979 -11.086 -27.179 1.00 81.75 99 PHE A C 1
ATOM 801 O O . PHE A 1 99 ? 7.329 -11.718 -26.343 1.00 81.75 99 PHE A O 1
ATOM 808 N N . LEU A 1 100 ? 8.419 -9.848 -26.971 1.00 87.31 100 LEU A N 1
ATOM 809 C CA . LEU A 1 100 ? 8.046 -9.069 -25.804 1.00 87.31 100 LEU A CA 1
ATOM 810 C C . LEU A 1 100 ? 6.539 -8.792 -25.842 1.00 87.31 100 LEU A C 1
ATOM 812 O O . LEU A 1 100 ? 5.995 -8.356 -26.857 1.00 87.31 100 LEU A O 1
ATOM 816 N N . GLY A 1 101 ? 5.840 -9.087 -24.753 1.00 87.31 101 GLY A N 1
ATOM 817 C CA . GLY A 1 101 ? 4.393 -8.916 -24.690 1.00 87.31 101 GLY A CA 1
ATOM 818 C C . GLY A 1 101 ? 3.900 -8.693 -23.274 1.00 87.31 101 GLY A C 1
ATOM 819 O O . GLY A 1 101 ? 4.598 -8.964 -22.301 1.00 87.31 101 GLY A O 1
ATOM 820 N N . GLU A 1 102 ? 2.676 -8.203 -23.179 1.00 89.94 102 GLU A N 1
ATOM 821 C CA . GLU A 1 102 ? 1.906 -8.119 -21.949 1.00 89.94 102 GLU A CA 1
ATOM 822 C C . GLU A 1 102 ? 1.255 -9.478 -21.657 1.00 89.94 102 GLU A C 1
ATOM 824 O O . GLU A 1 102 ? 0.735 -10.144 -22.559 1.00 89.94 102 GLU A O 1
ATOM 829 N N . TYR A 1 103 ? 1.293 -9.884 -20.391 1.00 91.38 103 TYR A N 1
ATOM 830 C CA . TYR A 1 103 ? 0.700 -11.106 -19.861 1.00 91.38 103 TYR A CA 1
ATOM 831 C C . TYR A 1 103 ? -0.226 -10.756 -18.701 1.00 91.38 103 TYR A C 1
ATOM 833 O O . TYR A 1 103 ? 0.090 -9.897 -17.877 1.00 91.38 103 TYR A O 1
ATOM 841 N N . TRP A 1 104 ? -1.366 -11.435 -18.633 1.00 92.69 104 TRP A N 1
ATOM 842 C CA . TRP A 1 104 ? -2.306 -11.347 -17.516 1.00 92.69 104 TRP A CA 1
ATOM 843 C C . TRP A 1 104 ? -3.070 -12.656 -17.368 1.00 92.69 104 TRP A C 1
ATOM 845 O O . TRP A 1 104 ? -3.305 -13.366 -18.346 1.00 92.69 104 TRP A O 1
ATOM 855 N N . CYS A 1 105 ? -3.484 -12.976 -16.151 1.00 93.06 105 CYS A N 1
ATOM 856 C CA . CYS A 1 105 ? -4.213 -14.190 -15.832 1.00 93.06 105 CYS A CA 1
ATOM 857 C C . CYS A 1 105 ? -5.576 -13.868 -15.232 1.00 93.06 105 CYS A C 1
ATOM 859 O O . CYS A 1 105 ? -5.788 -12.823 -14.618 1.00 93.06 105 CYS A O 1
ATOM 861 N N . LYS A 1 106 ? -6.515 -14.784 -15.451 1.00 93.44 106 LYS A N 1
ATOM 862 C CA . LYS A 1 106 ? -7.874 -14.719 -14.935 1.00 93.44 106 LYS A CA 1
ATOM 863 C C . LYS A 1 106 ? -8.213 -16.025 -14.236 1.00 93.44 106 LYS A C 1
ATOM 865 O O . LYS A 1 106 ? -7.929 -17.104 -14.760 1.00 93.44 106 LYS A O 1
ATOM 870 N N . GLY A 1 107 ? -8.825 -15.903 -13.070 1.00 89.81 107 GLY A N 1
ATOM 871 C CA . GLY A 1 107 ? -9.460 -16.982 -12.328 1.00 89.81 107 GLY A CA 1
ATOM 872 C C . GLY A 1 107 ? -10.943 -16.685 -12.128 1.00 89.81 107 GLY A C 1
ATOM 873 O O . GLY A 1 107 ? -11.406 -15.570 -12.373 1.00 89.81 107 GLY A O 1
ATOM 874 N N . TYR A 1 108 ? -11.688 -17.683 -11.673 1.00 86.25 108 TYR A N 1
ATOM 875 C CA . TYR A 1 108 ? -13.080 -17.510 -11.263 1.00 86.25 108 TYR A CA 1
ATOM 876 C C . TYR A 1 108 ? -13.253 -18.012 -9.842 1.00 86.25 108 TYR A C 1
ATOM 878 O O . TYR A 1 108 ? -12.687 -19.047 -9.507 1.00 86.25 108 TYR A O 1
ATOM 886 N N . THR A 1 109 ? -14.060 -17.336 -9.036 1.00 85.75 109 THR A N 1
ATOM 887 C CA . THR A 1 109 ? -14.473 -17.839 -7.721 1.00 85.75 109 THR A CA 1
ATOM 888 C C . THR A 1 109 ? -15.576 -18.900 -7.848 1.00 85.75 109 THR A C 1
ATOM 890 O O . THR A 1 109 ? -16.200 -19.024 -8.914 1.00 85.75 109 THR A O 1
ATOM 893 N N . PRO A 1 110 ? -15.873 -19.678 -6.786 1.00 80.44 110 PRO A N 1
ATOM 894 C CA . PRO A 1 110 ? -17.030 -20.574 -6.759 1.00 80.44 110 PRO A CA 1
ATOM 895 C C . PRO A 1 110 ? -18.359 -19.875 -7.093 1.00 80.44 110 PRO A C 1
ATOM 897 O O . PRO A 1 110 ? -19.210 -20.483 -7.741 1.00 80.44 110 PRO A O 1
ATOM 900 N N . SER A 1 111 ? -18.505 -18.591 -6.739 1.00 81.94 111 SER A N 1
ATOM 901 C CA . SER A 1 111 ? -19.663 -17.740 -7.059 1.00 81.94 111 SER A CA 1
ATOM 902 C C . SER A 1 111 ? -19.626 -17.124 -8.467 1.00 81.94 111 SER A C 1
ATOM 904 O O . SER A 1 111 ? -20.489 -16.316 -8.799 1.00 81.94 111 SER A O 1
ATOM 906 N N . LEU A 1 112 ? -18.668 -17.530 -9.313 1.00 79.12 112 LEU A N 1
ATOM 907 C CA . LEU A 1 112 ? -18.452 -17.060 -10.691 1.00 79.12 112 LEU A CA 1
ATOM 908 C C . LEU A 1 112 ? -17.978 -15.602 -10.825 1.00 79.12 112 LEU A C 1
ATOM 910 O O . LEU A 1 112 ? -17.956 -15.079 -11.942 1.00 79.12 112 LEU A O 1
ATOM 914 N N . SER A 1 113 ? -17.543 -14.949 -9.743 1.00 84.31 113 SER A N 1
ATOM 915 C CA . SER A 1 113 ? -16.866 -13.651 -9.856 1.00 84.31 113 SER A CA 1
ATOM 916 C C . SER A 1 113 ? -15.474 -13.814 -10.481 1.00 84.31 113 SER A C 1
ATOM 918 O O . SER A 1 113 ? -14.823 -14.851 -10.336 1.00 84.31 113 SER A O 1
ATOM 920 N N . VAL A 1 114 ? -15.032 -12.807 -11.241 1.00 85.25 114 VAL A N 1
ATOM 921 C CA . VAL A 1 114 ? -13.750 -12.841 -11.961 1.00 85.25 114 VAL A CA 1
ATOM 922 C C . VAL A 1 114 ? -12.635 -12.334 -11.057 1.00 85.25 114 VAL A C 1
ATOM 924 O O . VAL A 1 114 ? -12.688 -11.197 -10.598 1.00 85.25 114 VAL A O 1
ATOM 927 N N . LEU A 1 115 ? -11.593 -13.141 -10.886 1.00 87.19 115 LEU A N 1
ATOM 928 C CA . LEU A 1 115 ? -10.340 -12.736 -10.257 1.00 87.19 115 LEU A CA 1
ATOM 929 C C . LEU A 1 115 ? -9.346 -12.370 -11.362 1.00 87.19 115 LEU A C 1
ATOM 931 O O . LEU A 1 115 ? -9.079 -13.187 -12.246 1.00 87.19 115 LEU A O 1
ATOM 935 N N . ASN A 1 116 ? -8.804 -11.154 -11.342 1.00 89.69 116 ASN A N 1
ATOM 936 C CA . ASN A 1 116 ? -7.816 -10.707 -12.326 1.00 89.69 116 ASN A CA 1
ATOM 937 C C . ASN A 1 116 ? -6.443 -10.588 -11.671 1.00 89.69 116 ASN A C 1
ATOM 939 O O . ASN A 1 116 ? -6.332 -10.050 -10.572 1.00 89.69 116 ASN A O 1
ATOM 943 N N . SER A 1 117 ? -5.402 -11.034 -12.372 1.00 89.12 117 SER A N 1
ATOM 944 C CA . SER A 1 117 ? -4.039 -10.669 -12.007 1.00 89.12 117 SER A CA 1
ATOM 945 C C . SER A 1 117 ? -3.693 -9.264 -12.489 1.00 89.12 117 SER A C 1
ATOM 947 O O . SER A 1 117 ? -4.311 -8.707 -13.402 1.00 89.12 117 SER A O 1
ATOM 949 N N . ASN A 1 118 ? -2.614 -8.738 -11.932 1.00 84.81 118 ASN A N 1
ATOM 950 C CA . ASN A 1 118 ? -1.861 -7.633 -12.497 1.00 84.81 118 ASN A CA 1
ATOM 951 C C . ASN A 1 118 ? -1.317 -7.972 -13.904 1.00 84.81 118 ASN A C 1
ATOM 953 O O . ASN A 1 118 ? -1.188 -9.145 -14.276 1.00 84.81 118 ASN A O 1
ATOM 957 N N . LYS A 1 119 ? -1.032 -6.935 -14.698 1.00 86.56 119 LYS A N 1
ATOM 958 C CA . LYS A 1 119 ? -0.486 -7.049 -16.057 1.00 86.56 119 LYS A CA 1
ATOM 959 C C . LYS A 1 119 ? 1.023 -6.874 -16.032 1.00 86.56 119 LYS A C 1
ATOM 961 O O . LYS A 1 119 ? 1.509 -5.846 -15.570 1.00 86.56 119 LYS A O 1
ATOM 966 N N . VAL A 1 120 ? 1.748 -7.839 -16.586 1.00 85.56 120 VAL A N 1
ATOM 967 C CA . VAL A 1 120 ? 3.214 -7.833 -16.593 1.00 85.56 120 VAL A CA 1
ATOM 968 C C . VAL A 1 120 ? 3.733 -7.906 -18.018 1.00 85.56 120 VAL A C 1
ATOM 970 O O . VAL A 1 120 ? 3.285 -8.730 -18.812 1.00 85.56 120 VAL A O 1
ATOM 973 N N . ILE A 1 121 ? 4.697 -7.047 -18.343 1.00 87.44 121 ILE A N 1
ATOM 974 C CA . ILE A 1 121 ? 5.439 -7.126 -19.600 1.00 87.44 121 ILE A CA 1
ATOM 975 C C . ILE A 1 121 ? 6.579 -8.118 -19.398 1.00 87.44 121 ILE A C 1
ATOM 977 O O . ILE A 1 121 ? 7.419 -7.922 -18.523 1.00 87.44 121 ILE A O 1
ATOM 981 N N . ALA A 1 122 ? 6.609 -9.172 -20.204 1.00 87.94 122 ALA A N 1
ATOM 982 C CA . ALA A 1 122 ? 7.609 -10.224 -20.103 1.00 87.94 122 ALA A CA 1
ATOM 983 C C . ALA A 1 122 ? 8.110 -10.652 -21.484 1.00 87.94 122 ALA A C 1
ATOM 985 O O . ALA A 1 122 ? 7.440 -10.477 -22.508 1.00 87.94 122 ALA A O 1
ATOM 986 N N . PHE A 1 123 ? 9.312 -11.219 -21.518 1.00 87.25 123 PHE A N 1
ATOM 987 C CA . PHE A 1 123 ? 9.968 -11.639 -22.751 1.00 87.25 123 PHE A CA 1
ATOM 988 C C . PHE A 1 123 ? 10.922 -12.802 -22.497 1.00 87.25 123 PHE A C 1
ATOM 990 O O . PHE A 1 123 ? 11.532 -12.907 -21.438 1.00 87.25 123 PHE A O 1
ATOM 997 N N . ARG A 1 124 ? 11.088 -13.664 -23.504 1.00 84.81 124 ARG A N 1
ATOM 998 C CA . ARG A 1 124 ? 12.100 -14.728 -23.465 1.00 84.81 124 ARG A CA 1
ATOM 999 C C . ARG A 1 124 ? 13.502 -14.204 -23.782 1.00 84.81 124 ARG A C 1
ATOM 1001 O O . ARG A 1 124 ? 14.479 -14.673 -23.219 1.00 84.81 124 ARG A O 1
ATOM 1008 N N . LYS A 1 125 ? 13.604 -13.254 -24.712 1.00 79.75 125 LYS A N 1
ATOM 1009 C CA . LYS A 1 125 ? 14.847 -12.564 -25.070 1.00 79.75 125 LYS A CA 1
ATOM 1010 C C . LYS A 1 125 ? 14.506 -11.157 -25.548 1.00 79.75 125 LYS A C 1
ATOM 1012 O O . LYS A 1 125 ? 13.619 -10.999 -26.383 1.00 79.75 125 LYS A O 1
ATOM 1017 N N . LYS A 1 126 ? 15.205 -10.145 -25.031 1.00 78.19 126 LYS A N 1
ATOM 1018 C CA . LYS A 1 126 ? 15.066 -8.761 -25.499 1.00 78.19 126 LYS A CA 1
ATOM 1019 C C . LYS A 1 126 ? 16.038 -8.528 -26.657 1.00 78.19 126 LYS A C 1
ATOM 1021 O O . LYS A 1 126 ? 17.216 -8.271 -26.431 1.00 78.19 126 LYS A O 1
ATOM 1026 N N . GLU A 1 127 ? 15.561 -8.708 -27.888 1.00 75.12 127 GLU A N 1
ATOM 1027 C CA . GLU A 1 127 ? 16.388 -8.597 -29.105 1.00 75.12 127 GLU A CA 1
ATOM 1028 C C . GLU A 1 127 ? 16.639 -7.135 -29.524 1.00 75.12 127 GLU A C 1
ATOM 1030 O O . GLU A 1 127 ? 17.725 -6.819 -30.006 1.00 75.12 127 GLU A O 1
ATOM 1035 N N . GLY A 1 128 ? 15.695 -6.230 -29.253 1.00 85.50 128 GLY A N 1
ATOM 1036 C CA . GLY A 1 128 ? 15.797 -4.806 -29.575 1.00 85.50 128 GLY A CA 1
ATOM 1037 C C . GLY A 1 128 ? 14.732 -3.966 -28.868 1.00 85.50 128 GLY A C 1
ATOM 1038 O O . GLY A 1 128 ? 14.207 -4.369 -27.825 1.00 85.50 128 GLY A O 1
ATOM 1039 N N . ASN A 1 129 ? 14.442 -2.786 -29.415 1.00 90.62 129 ASN A N 1
ATOM 1040 C CA . ASN A 1 129 ? 13.416 -1.880 -28.904 1.00 90.62 129 ASN A CA 1
ATOM 1041 C C . ASN A 1 129 ? 12.052 -2.175 -29.545 1.00 90.62 129 ASN A C 1
ATOM 1043 O O . ASN A 1 129 ? 11.958 -2.677 -30.667 1.00 90.62 129 ASN A O 1
ATOM 1047 N N . GLU A 1 130 ? 10.991 -1.824 -28.821 1.00 91.75 130 GLU A N 1
ATOM 1048 C CA . GLU A 1 130 ? 9.605 -1.977 -29.263 1.00 91.75 130 GLU A CA 1
ATOM 1049 C C . GLU A 1 130 ? 8.970 -0.620 -29.538 1.00 91.75 130 GLU A C 1
ATOM 1051 O O . GLU A 1 130 ? 9.081 0.314 -28.734 1.00 91.75 130 GLU A O 1
ATOM 1056 N N . TYR A 1 131 ? 8.275 -0.529 -30.668 1.00 94.19 131 TYR A N 1
ATOM 1057 C CA . TYR A 1 131 ? 7.581 0.676 -31.099 1.00 94.19 131 TYR A CA 1
ATOM 1058 C C . TYR A 1 131 ? 6.139 0.372 -31.492 1.00 94.19 131 TYR A C 1
ATOM 1060 O O . TYR A 1 131 ? 5.858 -0.638 -32.126 1.00 94.19 131 TYR A O 1
ATOM 1068 N N . SER A 1 132 ? 5.231 1.284 -31.171 1.00 94.94 132 SER A N 1
ATOM 1069 C CA . SER A 1 132 ? 3.823 1.235 -31.539 1.00 94.94 132 SER A CA 1
ATOM 1070 C C . SER A 1 132 ? 3.572 2.154 -32.732 1.00 94.94 132 SER A C 1
ATOM 1072 O O . SER A 1 132 ? 3.878 3.350 -32.685 1.00 94.94 132 SER A O 1
ATOM 1074 N N . LEU A 1 133 ? 3.040 1.589 -33.815 1.00 94.81 133 LEU A N 1
ATOM 1075 C CA . LEU A 1 133 ? 2.712 2.284 -35.055 1.00 94.81 133 LEU A CA 1
ATOM 1076 C C . LEU A 1 133 ? 1.221 2.108 -35.345 1.00 94.81 133 LEU A C 1
ATOM 1078 O O . LEU A 1 133 ? 0.767 0.998 -35.625 1.00 94.81 133 LEU A O 1
ATOM 1082 N N . ARG A 1 134 ? 0.469 3.211 -35.330 1.00 94.12 134 ARG A N 1
ATOM 1083 C CA . ARG A 1 134 ? -0.910 3.239 -35.826 1.00 94.12 134 ARG A CA 1
ATOM 1084 C C . ARG A 1 134 ? -0.944 3.933 -37.167 1.00 94.12 134 ARG A C 1
ATOM 1086 O O . ARG A 1 134 ? -0.501 5.077 -37.290 1.00 94.12 134 ARG A O 1
ATOM 1093 N N . PHE A 1 135 ? -1.502 3.262 -38.155 1.00 91.31 135 PHE A N 1
ATOM 1094 C CA . PHE A 1 135 ? -1.607 3.797 -39.498 1.00 91.31 135 PHE A CA 1
ATOM 1095 C C . PHE A 1 135 ? -2.882 3.322 -40.164 1.00 91.31 135 PHE A C 1
ATOM 1097 O O . PHE A 1 135 ? -3.541 2.377 -39.728 1.00 91.31 135 PHE A O 1
ATOM 1104 N N . THR A 1 136 ? -3.192 3.992 -41.259 1.00 88.31 136 THR A N 1
ATOM 1105 C CA . THR A 1 136 ? -4.347 3.687 -42.070 1.00 88.31 136 THR A CA 1
ATOM 1106 C C . THR A 1 136 ? -3.952 3.431 -43.514 1.00 88.31 136 THR A C 1
ATOM 1108 O O . THR A 1 136 ? -2.967 3.977 -44.019 1.00 88.31 136 THR A O 1
ATOM 1111 N N . THR A 1 137 ? -4.660 2.511 -44.166 1.00 85.00 137 THR A N 1
ATOM 1112 C CA . THR A 1 137 ? -4.331 2.075 -45.527 1.00 85.00 137 THR A CA 1
ATOM 1113 C C . THR A 1 137 ? -5.567 1.602 -46.292 1.00 85.00 137 THR A C 1
ATOM 1115 O O . THR A 1 137 ? -6.586 1.260 -45.689 1.00 85.00 137 THR A O 1
ATOM 1118 N N . LEU A 1 138 ? -5.470 1.588 -47.625 1.00 79.81 138 LEU A N 1
ATOM 1119 C CA . LEU A 1 138 ? -6.553 1.189 -48.521 1.00 79.81 138 LEU A CA 1
ATOM 1120 C C . LEU A 1 138 ? -6.492 -0.309 -48.842 1.00 79.81 138 LEU A C 1
ATOM 1122 O O . LEU A 1 138 ? -5.491 -0.789 -49.368 1.00 79.81 138 LEU A O 1
ATOM 1126 N N . VAL A 1 139 ? -7.574 -1.034 -48.570 1.00 74.44 139 VAL A N 1
ATOM 1127 C CA . VAL A 1 139 ? -7.718 -2.479 -48.787 1.00 74.44 139 VAL A CA 1
ATOM 1128 C C . VAL A 1 139 ? -8.238 -2.751 -50.196 1.00 74.44 139 VAL A C 1
ATOM 1130 O O . VAL A 1 139 ? -9.306 -2.285 -50.572 1.00 74.44 139 VAL A O 1
ATOM 1133 N N . THR A 1 140 ? -7.502 -3.540 -50.980 1.00 65.50 140 THR A N 1
ATOM 1134 C CA . THR A 1 140 ? -7.852 -3.849 -52.382 1.00 65.50 140 THR A CA 1
ATOM 1135 C C . THR A 1 140 ? -8.266 -5.308 -52.621 1.00 65.50 140 THR A C 1
ATOM 1137 O O . THR A 1 140 ? -8.538 -5.689 -53.754 1.00 65.50 140 THR A O 1
ATOM 1140 N N . SER A 1 141 ? -8.286 -6.151 -51.580 1.00 64.88 141 SER A N 1
ATOM 1141 C CA . SER A 1 141 ? -8.602 -7.591 -51.660 1.00 64.88 141 SER A CA 1
ATOM 1142 C C . SER A 1 141 ? -9.024 -8.148 -50.287 1.00 64.88 141 SER A C 1
ATOM 1144 O O . SER A 1 141 ? -9.140 -7.372 -49.344 1.00 64.88 141 SER A O 1
ATOM 1146 N N . ASP A 1 142 ? -9.246 -9.466 -50.166 1.00 71.69 142 ASP A N 1
ATOM 1147 C CA . ASP A 1 142 ? -9.546 -10.174 -48.903 1.00 71.69 142 ASP A CA 1
ATOM 1148 C C . ASP A 1 142 ? -8.715 -9.640 -47.719 1.00 71.69 142 ASP A C 1
ATOM 1150 O O . ASP A 1 142 ? -7.482 -9.608 -47.780 1.00 71.69 142 ASP A O 1
ATOM 1154 N N . LEU A 1 143 ? -9.405 -9.227 -46.648 1.00 70.25 143 LEU A N 1
ATOM 1155 C CA . LEU A 1 143 ? -8.845 -8.545 -45.483 1.00 70.25 143 LEU A CA 1
ATOM 1156 C C . LEU A 1 143 ? -7.661 -9.301 -44.866 1.00 70.25 143 LEU A C 1
ATOM 1158 O O . LEU A 1 143 ? -6.627 -8.694 -44.593 1.00 70.25 143 LEU A O 1
ATOM 1162 N N . ASN A 1 144 ? -7.761 -10.623 -44.705 1.00 70.94 144 ASN A N 1
ATOM 1163 C CA . ASN A 1 144 ? -6.702 -11.410 -44.066 1.00 70.94 144 ASN A CA 1
ATOM 1164 C C . ASN A 1 144 ? -5.447 -11.482 -44.946 1.00 70.94 144 ASN A C 1
ATOM 1166 O O . ASN A 1 144 ? -4.322 -11.306 -44.471 1.00 70.94 144 ASN A O 1
ATOM 1170 N N . LYS A 1 145 ? -5.644 -11.678 -46.254 1.00 71.81 145 LYS A N 1
ATOM 1171 C CA . LYS A 1 145 ? -4.564 -11.753 -47.249 1.00 71.81 145 LYS A CA 1
ATOM 1172 C C . LYS A 1 145 ? -3.917 -10.387 -47.492 1.00 71.81 145 LYS A C 1
ATOM 1174 O O . LYS A 1 145 ? -2.709 -10.289 -47.726 1.00 71.81 145 LYS A O 1
ATOM 1179 N N . PHE A 1 146 ? -4.715 -9.326 -47.422 1.00 72.56 146 PHE A N 1
ATOM 1180 C CA . PHE A 1 146 ? -4.251 -7.952 -47.527 1.00 72.56 146 PHE A CA 1
ATOM 1181 C C . PHE A 1 146 ? -3.427 -7.549 -46.299 1.00 72.56 146 PHE A C 1
ATOM 1183 O O . PHE A 1 146 ? -2.329 -7.015 -46.461 1.00 72.56 146 PHE A O 1
ATOM 1190 N N . ILE A 1 147 ? -3.894 -7.868 -45.086 1.00 74.25 147 ILE A N 1
ATOM 1191 C CA . ILE A 1 147 ? -3.144 -7.637 -43.844 1.00 74.25 147 ILE A CA 1
ATOM 1192 C C . ILE A 1 147 ? -1.802 -8.369 -43.902 1.00 74.25 147 ILE A C 1
ATOM 1194 O O . ILE A 1 147 ? -0.762 -7.735 -43.725 1.00 74.25 147 ILE A O 1
ATOM 1198 N N . SER A 1 148 ? -1.779 -9.666 -44.233 1.00 77.00 148 SER A N 1
ATOM 1199 C CA . SER A 1 148 ? -0.520 -10.420 -44.288 1.00 77.00 148 SER A CA 1
ATOM 1200 C C . SER A 1 148 ? 0.473 -9.826 -45.293 1.00 77.00 148 SER A C 1
ATOM 1202 O O . SER A 1 148 ? 1.656 -9.690 -44.980 1.00 77.00 148 SER A O 1
ATOM 1204 N N . LYS A 1 149 ? 0.002 -9.409 -46.478 1.00 81.38 149 LYS A N 1
ATOM 1205 C CA . LYS A 1 149 ? 0.846 -8.808 -47.524 1.00 81.38 149 LYS A CA 1
ATOM 1206 C C . LYS A 1 149 ? 1.378 -7.429 -47.119 1.00 81.38 149 LYS A C 1
ATOM 1208 O O . LYS A 1 149 ? 2.559 -7.148 -47.321 1.00 81.38 149 LYS A O 1
ATOM 1213 N N . THR A 1 150 ? 0.533 -6.584 -46.533 1.00 79.62 150 THR A N 1
ATOM 1214 C CA . THR A 1 150 ? 0.906 -5.235 -46.081 1.00 79.62 150 THR A CA 1
ATOM 1215 C C . THR A 1 150 ? 1.899 -5.291 -44.924 1.00 79.62 150 THR A C 1
ATOM 1217 O O . THR A 1 150 ? 2.929 -4.620 -44.974 1.00 79.62 150 THR A O 1
ATOM 1220 N N . LEU A 1 151 ? 1.660 -6.153 -43.930 1.00 83.88 151 LEU A N 1
ATOM 1221 C CA . LEU A 1 151 ? 2.595 -6.369 -42.823 1.00 83.88 151 LEU A CA 1
ATOM 1222 C C . LEU A 1 151 ? 3.931 -6.940 -43.311 1.00 83.88 151 LEU A C 1
ATOM 1224 O O . LEU A 1 151 ? 4.984 -6.532 -42.827 1.00 83.88 151 LEU A O 1
ATOM 1228 N N . GLN A 1 152 ? 3.920 -7.835 -44.304 1.00 85.56 152 GLN A N 1
ATOM 1229 C CA . GLN A 1 152 ? 5.150 -8.376 -44.882 1.00 85.56 152 GLN A CA 1
ATOM 1230 C C . GLN A 1 152 ? 5.947 -7.315 -45.655 1.00 85.56 152 GLN A C 1
ATOM 1232 O O . GLN A 1 152 ? 7.165 -7.259 -45.504 1.00 85.56 152 GLN A O 1
ATOM 1237 N N . LYS A 1 153 ? 5.276 -6.433 -46.411 1.00 85.38 153 LYS A N 1
ATOM 1238 C CA . LYS A 1 153 ? 5.915 -5.296 -47.098 1.00 85.38 153 LYS A CA 1
ATOM 1239 C C . LYS A 1 153 ? 6.516 -4.292 -46.110 1.00 85.38 153 LYS A C 1
ATOM 1241 O O . LYS A 1 153 ? 7.632 -3.816 -46.306 1.00 85.38 153 LYS A O 1
ATOM 1246 N N . LEU A 1 154 ? 5.794 -3.976 -45.035 1.00 85.62 154 LEU A N 1
ATOM 1247 C CA . LEU A 1 154 ? 6.320 -3.125 -43.968 1.00 85.62 154 LEU A CA 1
ATOM 1248 C C . LEU A 1 154 ? 7.532 -3.784 -43.299 1.00 85.62 154 LEU A C 1
ATOM 1250 O O . LEU A 1 154 ? 8.549 -3.127 -43.101 1.00 85.62 154 LEU A O 1
ATOM 1254 N N . LYS A 1 155 ? 7.472 -5.094 -43.032 1.00 88.88 155 LYS A N 1
ATOM 1255 C CA . LYS A 1 155 ? 8.584 -5.849 -42.447 1.00 88.88 155 LYS A CA 1
ATOM 1256 C C . LYS A 1 155 ? 9.839 -5.771 -43.318 1.00 88.88 155 LYS A C 1
ATOM 1258 O O . LYS A 1 155 ? 10.916 -5.485 -42.800 1.00 88.88 155 LYS A O 1
ATOM 1263 N N . THR A 1 156 ? 9.712 -5.988 -44.629 1.00 88.19 156 THR A N 1
ATOM 1264 C CA . THR A 1 156 ? 10.855 -5.905 -45.555 1.00 88.19 156 THR A CA 1
ATOM 1265 C C . THR A 1 156 ? 11.432 -4.497 -45.639 1.00 88.19 156 THR A C 1
ATOM 1267 O O . THR A 1 156 ? 12.647 -4.348 -45.679 1.00 88.19 156 THR A O 1
ATOM 1270 N N . ASN A 1 157 ? 10.583 -3.466 -45.618 1.00 88.00 157 ASN A N 1
ATOM 1271 C CA . ASN A 1 157 ? 11.030 -2.074 -45.700 1.00 88.00 157 ASN A CA 1
ATOM 1272 C C . ASN A 1 157 ? 11.728 -1.598 -44.420 1.00 88.00 157 ASN A C 1
ATOM 1274 O O . ASN A 1 157 ? 12.704 -0.854 -44.487 1.00 88.00 157 ASN A O 1
ATOM 1278 N N . LEU A 1 158 ? 11.220 -1.999 -43.251 1.00 87.88 158 LEU A N 1
ATOM 1279 C CA . LEU A 1 158 ? 11.772 -1.576 -41.964 1.00 87.88 158 LEU A CA 1
ATOM 1280 C C . LEU A 1 158 ? 12.999 -2.399 -41.559 1.00 87.88 158 LEU A C 1
ATOM 1282 O O . LEU A 1 158 ? 13.876 -1.874 -40.872 1.00 87.88 158 LEU A O 1
ATOM 1286 N N . GLY A 1 159 ? 13.086 -3.658 -42.006 1.00 86.44 159 GLY A N 1
ATOM 1287 C CA . GLY A 1 159 ? 14.082 -4.612 -41.513 1.00 86.44 159 GLY A CA 1
ATOM 1288 C C . GLY A 1 159 ? 13.802 -5.061 -40.073 1.00 86.44 159 GLY A C 1
ATOM 1289 O O . GLY A 1 159 ? 14.715 -5.502 -39.380 1.00 86.44 159 GLY A O 1
ATOM 1290 N N . SER A 1 160 ? 12.548 -4.937 -39.633 1.00 89.25 160 SER A N 1
ATOM 1291 C CA . SER A 1 160 ? 12.094 -5.179 -38.260 1.00 89.25 160 SER A CA 1
ATOM 1292 C C . SER A 1 160 ? 10.931 -6.164 -38.253 1.00 89.25 160 SER A C 1
ATOM 1294 O O . SER A 1 160 ? 10.165 -6.243 -39.216 1.00 89.25 160 SER A O 1
ATOM 1296 N N . GLU A 1 161 ? 10.775 -6.922 -37.171 1.00 89.19 161 GLU A N 1
ATOM 1297 C CA . GLU A 1 161 ? 9.604 -7.784 -37.005 1.00 89.19 161 GLU A CA 1
ATOM 1298 C C . GLU A 1 161 ? 8.360 -6.929 -36.746 1.00 89.19 161 GLU A C 1
ATOM 1300 O O . GLU A 1 161 ? 8.427 -5.905 -36.070 1.00 89.19 161 GLU A O 1
ATOM 1305 N N . ILE A 1 162 ? 7.222 -7.340 -37.311 1.00 89.06 162 ILE A N 1
ATOM 1306 C CA . ILE A 1 162 ? 5.955 -6.613 -37.189 1.00 89.06 162 ILE A CA 1
ATOM 1307 C C . ILE A 1 162 ? 4.886 -7.553 -36.660 1.00 89.06 162 ILE A C 1
ATOM 1309 O O . ILE A 1 162 ? 4.744 -8.677 -37.154 1.00 89.06 162 ILE A O 1
ATOM 1313 N N . ARG A 1 163 ? 4.133 -7.073 -35.671 1.00 88.88 163 ARG A N 1
ATOM 1314 C CA . ARG A 1 163 ? 3.055 -7.808 -35.007 1.00 88.88 163 ARG A CA 1
ATOM 1315 C C . ARG A 1 163 ? 1.772 -7.002 -35.037 1.00 88.88 163 ARG A C 1
ATOM 1317 O O . ARG A 1 163 ? 1.788 -5.808 -34.752 1.00 88.88 163 ARG A O 1
ATOM 1324 N N . LEU A 1 164 ? 0.673 -7.652 -35.398 1.00 87.31 164 LEU A N 1
ATOM 1325 C CA . LEU A 1 164 ? -0.645 -7.030 -35.376 1.00 87.31 164 LEU A CA 1
ATOM 1326 C C . LEU A 1 164 ? -1.166 -6.999 -33.939 1.00 87.31 164 LEU A C 1
ATOM 1328 O O . LEU A 1 164 ? -1.290 -8.049 -33.315 1.00 87.31 164 LEU A O 1
ATOM 1332 N N . MET A 1 165 ? -1.494 -5.809 -33.443 1.00 87.69 165 MET A N 1
ATOM 1333 C CA . MET A 1 165 ? -1.914 -5.620 -32.055 1.00 87.69 165 MET A CA 1
ATOM 1334 C C . MET A 1 165 ? -3.400 -5.306 -31.927 1.00 87.69 165 MET A C 1
ATOM 1336 O O . MET A 1 165 ? -4.039 -5.776 -30.995 1.00 87.69 165 MET A O 1
ATOM 1340 N N . GLU A 1 166 ? -3.960 -4.516 -32.842 1.00 88.00 166 GLU A N 1
ATOM 1341 C CA . GLU A 1 166 ? -5.374 -4.134 -32.810 1.00 88.00 166 GLU A CA 1
ATOM 1342 C C . GLU A 1 166 ? -5.858 -3.717 -34.207 1.00 88.00 166 GLU A C 1
ATOM 1344 O O . GLU A 1 166 ? -5.090 -3.175 -35.005 1.00 88.00 166 GLU A O 1
ATOM 1349 N N . ILE A 1 167 ? -7.137 -3.962 -34.500 1.00 85.94 167 ILE A N 1
ATOM 1350 C CA . ILE A 1 167 ? -7.836 -3.460 -35.689 1.00 85.94 167 ILE A CA 1
ATOM 1351 C C . ILE A 1 167 ? -8.971 -2.562 -35.180 1.00 85.94 167 ILE A C 1
ATOM 1353 O O . ILE A 1 167 ? -9.902 -3.069 -34.559 1.00 85.94 167 ILE A O 1
ATOM 1357 N N . PHE A 1 168 ? -8.894 -1.247 -35.410 1.00 82.88 168 PHE A N 1
ATOM 1358 C CA . PHE A 1 168 ? -9.878 -0.288 -34.877 1.00 82.88 168 PHE A CA 1
ATOM 1359 C C . PHE A 1 168 ? -11.139 -0.205 -35.720 1.00 82.88 168 PHE A C 1
ATOM 1361 O O . PHE A 1 168 ? -12.241 -0.086 -35.192 1.00 82.88 168 PHE A O 1
ATOM 1368 N N . ASN A 1 169 ? -10.971 -0.191 -37.040 1.00 76.12 169 ASN A N 1
ATOM 1369 C CA . ASN A 1 169 ? -12.076 -0.030 -37.965 1.00 76.12 169 ASN A CA 1
ATOM 1370 C C . ASN A 1 169 ? -11.737 -0.687 -39.304 1.00 76.12 169 ASN A C 1
ATOM 1372 O O . ASN A 1 169 ? -10.625 -0.542 -39.822 1.00 76.12 169 ASN A O 1
ATOM 1376 N N . TYR A 1 170 ? -12.724 -1.383 -39.856 1.00 72.81 170 TYR A N 1
ATOM 1377 C CA . TYR A 1 170 ? -12.725 -1.893 -41.214 1.00 72.81 170 TYR A CA 1
ATOM 1378 C C . TYR A 1 170 ? -14.068 -1.526 -41.836 1.00 72.81 170 TYR A C 1
ATOM 1380 O O . TYR A 1 170 ? -15.108 -2.048 -41.436 1.00 72.81 170 TYR A O 1
ATOM 1388 N N . ASN A 1 171 ? -14.042 -0.616 -42.806 1.00 65.56 171 ASN A N 1
ATOM 1389 C CA . ASN A 1 171 ? -15.235 -0.248 -43.554 1.00 65.56 171 ASN A CA 1
ATOM 1390 C C . ASN A 1 171 ? -15.139 -0.821 -44.970 1.00 65.56 171 ASN A C 1
ATOM 1392 O O . ASN A 1 171 ? -14.312 -0.382 -45.775 1.00 65.56 171 ASN A O 1
ATOM 1396 N N . SER A 1 172 ? -16.010 -1.786 -45.270 1.00 60.62 172 SER A N 1
ATOM 1397 C CA . SER A 1 172 ? -16.103 -2.448 -46.574 1.00 60.62 172 SER A CA 1
ATOM 1398 C C . SER A 1 172 ? -16.512 -1.505 -47.709 1.00 60.62 172 SER A C 1
ATOM 1400 O O . SER A 1 172 ? -16.227 -1.802 -48.863 1.00 60.62 172 SER A O 1
ATOM 1402 N N . HIS A 1 173 ? -17.154 -0.369 -47.411 1.00 61.38 173 HIS A N 1
ATOM 1403 C CA . HIS A 1 173 ? -17.573 0.605 -48.427 1.00 61.38 173 HIS A CA 1
ATOM 1404 C C . HIS A 1 173 ? -16.482 1.619 -48.782 1.00 61.38 173 HIS A C 1
ATOM 1406 O O . HIS A 1 173 ? -16.388 2.035 -49.933 1.00 61.38 173 HIS A O 1
ATOM 1412 N N . SER A 1 174 ? -15.648 2.018 -47.816 1.00 64.69 174 SER A N 1
ATOM 1413 C CA . SER A 1 174 ? -14.562 2.985 -48.036 1.00 64.69 174 SER A CA 1
ATOM 1414 C C . SER A 1 174 ? -13.198 2.327 -48.265 1.00 64.69 174 SER A C 1
ATOM 1416 O O . SER A 1 174 ? -12.205 3.039 -48.392 1.00 64.69 174 SER A O 1
ATOM 1418 N N . ASN A 1 175 ? -13.136 0.986 -48.280 1.00 71.19 175 ASN A N 1
ATOM 1419 C CA . ASN A 1 175 ? -11.910 0.192 -48.415 1.00 71.19 175 ASN A CA 1
ATOM 1420 C C . ASN A 1 175 ? -10.790 0.658 -47.477 1.00 71.19 175 ASN A C 1
ATOM 1422 O O . ASN A 1 175 ? -9.627 0.668 -47.855 1.00 71.19 175 ASN A O 1
ATOM 1426 N N . PHE A 1 176 ? -11.121 1.071 -46.256 1.00 76.19 176 PHE A N 1
ATOM 1427 C CA . PHE A 1 176 ? -10.163 1.684 -45.338 1.00 76.19 176 PHE A CA 1
ATOM 1428 C C . PHE A 1 176 ? -9.948 0.798 -44.116 1.00 76.19 176 PHE A C 1
ATOM 1430 O O . PHE A 1 176 ? -10.911 0.317 -43.513 1.00 76.19 176 PHE A O 1
ATOM 1437 N N . LEU A 1 177 ? -8.681 0.599 -43.763 1.00 83.62 177 LEU A N 1
ATOM 1438 C CA . LEU A 1 177 ? -8.245 -0.212 -42.635 1.00 83.62 177 LEU A CA 1
ATOM 1439 C C . LEU A 1 177 ? -7.420 0.642 -41.674 1.00 83.62 177 LEU A C 1
ATOM 1441 O O . LEU A 1 177 ? -6.396 1.191 -42.077 1.00 83.62 177 LEU A O 1
ATOM 1445 N N . ASP A 1 178 ? -7.853 0.716 -40.415 1.00 87.81 178 ASP A N 1
ATOM 1446 C CA . ASP A 1 178 ? -7.135 1.365 -39.311 1.00 87.81 178 ASP A CA 1
ATOM 1447 C C . ASP A 1 178 ? -6.579 0.305 -38.363 1.00 87.81 178 ASP A C 1
ATOM 1449 O O . ASP A 1 178 ? -7.334 -0.442 -37.730 1.00 87.81 178 ASP A O 1
ATOM 1453 N N . VAL A 1 179 ? -5.251 0.215 -38.306 1.00 89.25 179 VAL A N 1
ATOM 1454 C CA . VAL A 1 179 ? -4.539 -0.863 -37.620 1.00 89.25 179 VAL A CA 1
ATOM 1455 C C . VAL A 1 179 ? -3.436 -0.341 -36.720 1.00 89.25 179 VAL A C 1
ATOM 1457 O O . VAL A 1 179 ? -2.731 0.621 -37.033 1.00 89.25 179 VAL A O 1
ATOM 1460 N N . LEU A 1 180 ? -3.266 -1.049 -35.608 1.00 91.69 180 LEU A N 1
ATOM 1461 C CA . LEU A 1 180 ? -2.157 -0.907 -34.684 1.00 91.69 180 LEU A CA 1
ATOM 1462 C C . LEU A 1 180 ? -1.196 -2.072 -34.856 1.00 91.69 180 LEU A C 1
ATOM 1464 O O . LEU A 1 180 ? -1.593 -3.238 -34.755 1.00 91.69 180 LEU A O 1
ATOM 1468 N N . VAL A 1 181 ? 0.078 -1.758 -35.048 1.00 91.56 181 VAL A N 1
ATOM 1469 C CA . VAL A 1 181 ? 1.136 -2.760 -35.101 1.00 91.56 181 VAL A CA 1
ATOM 1470 C C . VAL A 1 181 ? 2.258 -2.413 -34.140 1.00 91.56 181 VAL A C 1
ATOM 1472 O O . VAL A 1 181 ? 2.562 -1.241 -33.914 1.00 91.56 181 VAL A O 1
ATOM 1475 N N . HIS A 1 182 ? 2.897 -3.441 -33.596 1.00 92.38 182 HIS A N 1
ATOM 1476 C CA . HIS A 1 182 ? 4.181 -3.303 -3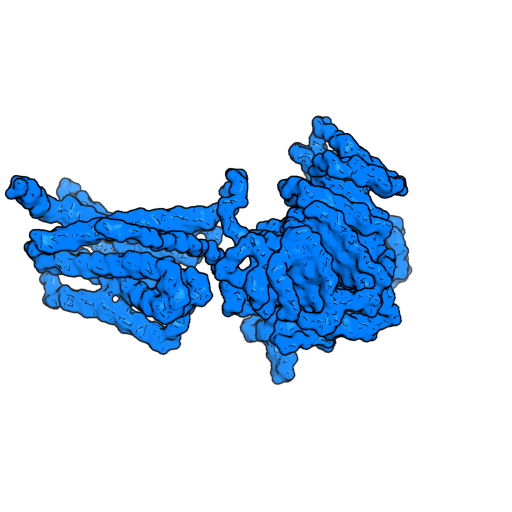2.921 1.00 92.38 182 HIS A CA 1
ATOM 1477 C C . HIS A 1 182 ? 5.310 -3.608 -33.895 1.00 92.38 182 HIS A C 1
ATOM 1479 O O . HIS A 1 182 ? 5.229 -4.563 -34.671 1.00 92.38 182 HIS A O 1
ATOM 1485 N N . VAL A 1 183 ? 6.343 -2.773 -33.860 1.00 92.00 183 VAL A N 1
ATOM 1486 C CA . VAL A 1 183 ? 7.572 -2.892 -34.641 1.00 92.00 183 VAL A CA 1
ATOM 1487 C C . VAL A 1 183 ? 8.704 -3.207 -33.672 1.00 92.00 183 VAL A C 1
ATOM 1489 O O . VAL A 1 183 ? 9.087 -2.362 -32.865 1.00 92.00 183 VAL A O 1
ATOM 1492 N N . THR A 1 184 ? 9.248 -4.413 -33.789 1.00 90.50 184 THR A N 1
ATOM 1493 C CA . THR A 1 184 ? 10.301 -4.938 -32.921 1.00 90.50 184 THR A CA 1
ATOM 1494 C C . THR A 1 184 ? 11.620 -4.973 -33.682 1.00 90.50 184 THR A C 1
ATOM 1496 O O . THR A 1 184 ? 11.732 -5.651 -34.711 1.00 90.50 184 THR A O 1
ATOM 1499 N N . THR A 1 185 ? 12.633 -4.254 -33.200 1.00 90.44 185 THR A N 1
ATOM 1500 C CA . THR A 1 185 ? 13.971 -4.294 -33.808 1.00 90.44 185 THR A CA 1
ATOM 1501 C C . THR A 1 185 ? 14.743 -5.539 -33.368 1.00 90.44 185 THR A C 1
ATOM 1503 O O . THR A 1 185 ? 14.505 -6.102 -32.301 1.00 90.44 185 THR A O 1
ATOM 1506 N N . THR A 1 186 ? 15.648 -6.022 -34.221 1.00 83.25 186 THR A N 1
ATOM 1507 C CA . THR A 1 186 ? 16.402 -7.272 -33.991 1.00 83.25 186 THR A CA 1
ATOM 1508 C C . THR A 1 186 ? 17.738 -7.056 -33.280 1.00 83.25 186 THR A C 1
ATOM 1510 O O . THR A 1 186 ? 18.430 -8.022 -32.958 1.00 83.25 186 THR A O 1
ATOM 1513 N N . GLN A 1 187 ? 18.127 -5.796 -33.068 1.00 83.19 187 GLN A N 1
ATOM 1514 C CA . GLN A 1 187 ? 19.366 -5.404 -32.406 1.00 83.19 187 GLN A CA 1
ATOM 1515 C C . GLN A 1 187 ? 19.083 -4.300 -31.394 1.00 83.19 187 GLN A C 1
ATOM 1517 O O . GLN A 1 187 ? 18.341 -3.361 -31.673 1.00 83.19 187 GLN A O 1
ATOM 1522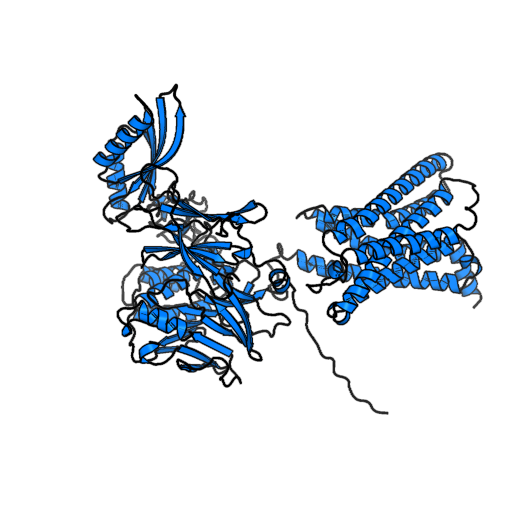 N N . LYS A 1 188 ? 19.741 -4.369 -30.237 1.00 78.56 188 LYS A N 1
ATOM 1523 C CA . LYS A 1 188 ? 19.671 -3.323 -29.220 1.00 78.56 188 LYS A CA 1
ATOM 1524 C C . LYS A 1 188 ? 20.501 -2.118 -29.669 1.00 78.56 188 LYS A C 1
ATOM 1526 O O . LYS A 1 188 ? 21.728 -2.160 -29.626 1.00 78.56 188 LYS A O 1
ATOM 1531 N N . ARG A 1 189 ? 19.828 -1.056 -30.110 1.00 87.12 189 ARG A N 1
ATOM 1532 C CA . ARG A 1 189 ? 20.429 0.244 -30.448 1.00 87.12 189 ARG A CA 1
ATOM 1533 C C . ARG A 1 189 ? 19.897 1.329 -29.521 1.00 87.12 189 ARG A C 1
ATOM 1535 O O . ARG A 1 189 ? 18.897 1.135 -28.827 1.00 87.12 189 ARG A O 1
ATOM 1542 N N . GLU A 1 190 ? 20.563 2.477 -29.514 1.00 91.06 190 GLU A N 1
ATOM 1543 C CA . GLU A 1 190 ? 20.044 3.663 -28.837 1.00 91.06 190 GLU A CA 1
ATOM 1544 C C . GLU A 1 190 ? 18.681 4.062 -29.416 1.00 91.06 190 GLU A C 1
ATOM 1546 O O . GLU A 1 190 ? 18.484 4.085 -30.634 1.00 91.06 190 GLU A O 1
ATOM 1551 N N . ILE A 1 191 ? 17.742 4.380 -28.524 1.00 92.44 191 ILE A N 1
ATOM 1552 C CA . ILE A 1 191 ? 16.323 4.538 -28.861 1.00 92.44 191 ILE A CA 1
ATOM 1553 C C . ILE A 1 191 ? 16.095 5.694 -29.840 1.00 92.44 191 ILE A C 1
ATOM 1555 O O . ILE A 1 191 ? 15.321 5.541 -30.784 1.00 92.44 191 ILE A O 1
ATOM 1559 N N . GLU A 1 192 ? 16.747 6.844 -29.642 1.00 93.38 192 GLU A N 1
ATOM 1560 C CA . GLU A 1 192 ? 16.479 8.045 -30.446 1.00 93.38 192 GLU A CA 1
ATOM 1561 C C . GLU A 1 192 ? 17.059 7.983 -31.869 1.00 93.38 192 GLU A C 1
ATOM 1563 O O . GLU A 1 192 ? 16.326 8.296 -32.815 1.00 93.38 192 GLU A O 1
ATOM 1568 N N . PRO A 1 193 ? 18.328 7.571 -32.090 1.00 94.06 193 PRO A N 1
ATOM 1569 C CA . PRO A 1 193 ? 18.837 7.352 -33.442 1.00 94.06 193 PRO A CA 1
ATOM 1570 C C . PRO A 1 193 ? 18.034 6.290 -34.201 1.00 94.06 193 PRO A C 1
ATOM 1572 O O . PRO A 1 193 ? 17.711 6.497 -35.372 1.00 94.06 193 PRO A O 1
ATOM 1575 N N . GLU A 1 194 ? 17.669 5.192 -33.529 1.00 94.44 194 GLU A N 1
ATOM 1576 C CA . GLU A 1 194 ? 16.862 4.120 -34.115 1.00 94.44 194 GLU A CA 1
ATOM 1577 C C . GLU A 1 194 ? 15.455 4.602 -34.482 1.00 94.44 194 GLU A C 1
ATOM 1579 O O . GLU A 1 194 ? 14.993 4.357 -35.596 1.00 94.44 194 GLU A O 1
ATOM 1584 N N . PHE A 1 195 ? 14.804 5.369 -33.601 1.00 94.50 195 PHE A N 1
ATOM 1585 C CA . PHE A 1 195 ? 13.501 5.968 -33.882 1.00 94.50 195 PHE A CA 1
ATOM 1586 C C . PHE A 1 195 ? 13.547 6.862 -35.126 1.00 94.50 195 PHE A C 1
ATOM 1588 O O . PHE A 1 195 ? 12.677 6.754 -35.989 1.00 94.50 195 PHE A O 1
ATOM 1595 N N . ARG A 1 196 ? 14.574 7.717 -35.259 1.00 93.56 196 ARG A N 1
ATOM 1596 C CA . ARG A 1 196 ? 14.740 8.589 -36.436 1.00 93.56 196 ARG A CA 1
ATOM 1597 C C . ARG A 1 196 ? 14.944 7.794 -37.726 1.00 93.56 196 ARG A C 1
ATOM 1599 O O . ARG A 1 196 ? 14.408 8.188 -38.761 1.00 93.56 196 ARG A O 1
ATOM 1606 N N . ASP A 1 197 ? 15.707 6.702 -37.682 1.00 93.12 197 ASP A N 1
ATOM 1607 C CA . ASP A 1 197 ? 15.909 5.828 -38.844 1.00 93.12 197 ASP A CA 1
ATOM 1608 C C . ASP A 1 197 ? 14.609 5.135 -39.273 1.00 93.12 197 ASP A C 1
ATOM 1610 O O . ASP A 1 197 ? 14.221 5.203 -40.442 1.00 93.12 197 ASP A O 1
ATOM 1614 N N . LEU A 1 198 ? 13.894 4.536 -38.316 1.00 93.38 198 LEU A N 1
ATOM 1615 C CA . LEU A 1 198 ? 12.608 3.889 -38.569 1.00 93.38 198 LEU A CA 1
ATOM 1616 C C . LEU A 1 198 ? 11.571 4.888 -39.085 1.00 93.38 198 LEU A C 1
ATOM 1618 O O . LEU A 1 198 ? 10.898 4.598 -40.069 1.00 93.38 198 LEU A O 1
ATOM 1622 N N . TRP A 1 199 ? 11.486 6.081 -38.493 1.00 93.62 199 TRP A N 1
ATOM 1623 C CA . TRP A 1 199 ? 10.561 7.123 -38.934 1.00 93.62 199 TRP A CA 1
ATOM 1624 C C . TRP A 1 199 ? 10.798 7.528 -40.393 1.00 93.62 199 TRP A C 1
ATOM 1626 O O . TRP A 1 199 ? 9.848 7.579 -41.171 1.00 93.62 199 TRP A O 1
ATOM 1636 N N . ARG A 1 200 ? 12.060 7.716 -40.815 1.00 92.44 200 ARG A N 1
ATOM 1637 C CA . ARG A 1 200 ? 12.390 7.993 -42.227 1.00 92.44 200 ARG A CA 1
ATOM 1638 C C . ARG A 1 200 ? 11.924 6.875 -43.160 1.00 92.44 200 ARG A C 1
ATOM 1640 O O . ARG A 1 200 ? 11.358 7.155 -44.213 1.00 92.44 200 ARG A O 1
ATOM 1647 N N . LYS A 1 201 ? 12.132 5.612 -42.775 1.00 91.88 201 LYS A N 1
ATOM 1648 C CA . LYS A 1 201 ? 11.684 4.454 -43.565 1.00 91.88 201 LYS A CA 1
ATOM 1649 C C . LYS A 1 201 ? 10.160 4.364 -43.639 1.00 91.88 201 LYS A C 1
ATOM 1651 O O . LYS A 1 201 ? 9.641 4.054 -44.705 1.00 91.88 201 LYS A O 1
ATOM 1656 N N . ILE A 1 202 ? 9.455 4.661 -42.545 1.00 91.00 202 ILE A N 1
ATOM 1657 C CA . ILE A 1 202 ? 7.987 4.686 -42.487 1.00 91.00 202 ILE A CA 1
ATOM 1658 C C . ILE A 1 202 ? 7.432 5.792 -43.395 1.00 91.00 202 ILE A C 1
ATOM 1660 O O . ILE A 1 202 ? 6.517 5.523 -44.168 1.00 91.00 202 ILE A O 1
ATOM 1664 N N . CYS A 1 203 ? 8.008 6.997 -43.383 1.00 86.69 203 CYS A N 1
ATOM 1665 C CA . CYS A 1 203 ? 7.575 8.091 -44.262 1.00 86.69 203 CYS A CA 1
ATOM 1666 C C . CYS A 1 203 ? 7.713 7.766 -45.761 1.00 86.69 203 CYS A C 1
ATOM 1668 O O . CYS A 1 203 ? 6.979 8.317 -46.573 1.00 86.69 203 CYS A O 1
ATOM 1670 N N . ASN A 1 204 ? 8.607 6.843 -46.132 1.00 85.12 204 ASN A N 1
ATOM 1671 C CA . ASN A 1 204 ? 8.761 6.364 -47.512 1.00 85.12 204 ASN A CA 1
ATOM 1672 C C . ASN A 1 204 ? 7.743 5.273 -47.901 1.00 85.12 204 ASN A C 1
ATOM 1674 O O . ASN A 1 204 ? 7.828 4.695 -48.987 1.00 85.12 204 ASN A O 1
ATOM 1678 N N . THR A 1 205 ? 6.798 4.941 -47.021 1.00 82.06 205 THR A N 1
ATOM 1679 C CA . THR A 1 205 ? 5.750 3.951 -47.290 1.00 82.06 205 THR A CA 1
ATOM 1680 C C . THR A 1 205 ? 4.423 4.615 -47.650 1.00 82.06 205 THR A C 1
ATOM 1682 O O . THR A 1 205 ? 4.166 5.763 -47.319 1.00 82.06 205 THR A O 1
ATOM 1685 N N . SER A 1 206 ? 3.549 3.874 -48.332 1.00 78.50 206 SER A N 1
ATOM 1686 C CA . SER A 1 206 ? 2.240 4.355 -48.791 1.00 78.50 206 SER A CA 1
ATOM 1687 C C . SER A 1 206 ? 1.149 4.304 -47.709 1.00 78.50 206 SER A C 1
ATOM 1689 O O . SER A 1 206 ? -0.018 4.100 -48.042 1.00 78.50 206 SER A O 1
ATOM 1691 N N . VAL A 1 207 ? 1.511 4.369 -46.423 1.00 84.25 207 VAL A N 1
ATOM 1692 C CA . VAL A 1 207 ? 0.548 4.317 -45.311 1.00 84.25 207 VAL A CA 1
ATOM 1693 C C . VAL A 1 207 ? 0.359 5.695 -44.683 1.00 84.25 207 VAL A C 1
ATOM 1695 O O . VAL A 1 207 ? 1.318 6.444 -44.531 1.00 84.25 207 VAL A O 1
ATOM 1698 N N . ASP A 1 208 ? -0.874 6.022 -44.294 1.00 88.31 208 ASP A N 1
ATOM 1699 C CA . ASP A 1 208 ? -1.180 7.268 -43.583 1.00 88.31 208 ASP A CA 1
ATOM 1700 C C . ASP A 1 208 ? -1.011 7.055 -42.075 1.00 88.31 208 ASP A C 1
ATOM 1702 O O . ASP A 1 208 ? -1.837 6.409 -41.422 1.00 88.31 208 ASP A O 1
ATOM 1706 N N . VAL A 1 209 ? 0.099 7.545 -41.526 1.00 92.19 209 VAL A N 1
ATOM 1707 C CA . VAL A 1 209 ? 0.496 7.308 -40.134 1.00 92.19 209 VAL A CA 1
ATOM 1708 C C . VAL A 1 209 ? -0.235 8.258 -39.190 1.00 92.19 209 VAL A C 1
ATOM 1710 O O . VAL A 1 209 ? -0.093 9.473 -39.278 1.00 92.19 209 VAL A O 1
ATOM 1713 N N . LYS A 1 210 ? -0.959 7.701 -38.213 1.00 92.38 210 LYS A N 1
ATOM 1714 C CA . LYS A 1 210 ? -1.605 8.471 -37.139 1.00 92.38 210 LYS A CA 1
ATOM 1715 C C . LYS A 1 210 ? -0.636 8.785 -36.005 1.00 92.38 210 LYS A C 1
ATOM 1717 O O . LYS A 1 210 ? -0.628 9.903 -35.498 1.00 92.38 210 LYS A O 1
ATOM 1722 N N . PHE A 1 211 ? 0.172 7.808 -35.594 1.00 94.25 211 PHE A N 1
ATOM 1723 C CA . PHE A 1 211 ? 1.282 8.021 -34.665 1.00 94.25 211 PHE A CA 1
ATOM 1724 C C . PHE A 1 211 ? 2.324 6.905 -34.767 1.00 94.25 211 PHE A C 1
ATOM 1726 O O . PHE A 1 211 ? 2.003 5.769 -35.115 1.00 94.25 211 PHE A O 1
ATOM 1733 N N . PHE A 1 212 ? 3.556 7.228 -34.374 1.00 95.06 212 PHE A N 1
ATOM 1734 C CA . PHE A 1 212 ? 4.641 6.277 -34.150 1.00 95.06 212 PHE A CA 1
ATOM 1735 C C . PHE A 1 212 ? 5.351 6.629 -32.845 1.00 95.06 212 PHE A C 1
ATOM 1737 O O . PHE A 1 212 ? 5.767 7.772 -32.656 1.00 95.06 212 PHE A O 1
ATOM 1744 N N . ARG A 1 213 ? 5.426 5.679 -31.912 1.00 95.94 213 ARG A N 1
ATOM 1745 C CA . ARG A 1 213 ? 5.884 5.911 -30.533 1.00 95.94 213 ARG A CA 1
ATOM 1746 C C . ARG A 1 213 ? 6.723 4.742 -30.045 1.00 95.94 213 ARG A C 1
ATOM 1748 O O . ARG A 1 213 ? 6.508 3.619 -30.478 1.00 95.94 213 ARG A O 1
ATOM 1755 N N . ASN A 1 214 ? 7.652 4.977 -29.125 1.00 94.94 214 ASN A N 1
ATOM 1756 C CA . ASN A 1 214 ? 8.340 3.888 -28.433 1.00 94.94 214 ASN A CA 1
ATOM 1757 C C . ASN A 1 214 ? 7.442 3.328 -27.313 1.00 94.94 214 ASN A C 1
ATOM 1759 O O . ASN A 1 214 ? 6.721 4.084 -26.663 1.00 94.94 214 ASN A O 1
ATOM 1763 N N . CYS A 1 215 ? 7.452 2.012 -27.095 1.00 91.44 215 CYS A N 1
ATOM 1764 C CA . CYS A 1 215 ? 6.574 1.363 -26.115 1.00 91.44 215 CYS A CA 1
ATOM 1765 C C . CYS A 1 215 ? 7.043 1.521 -24.656 1.00 91.44 215 CYS A C 1
ATOM 1767 O O . CYS A 1 215 ? 6.253 1.345 -23.724 1.00 91.44 215 CYS A O 1
ATOM 1769 N N . GLU A 1 216 ? 8.318 1.855 -24.446 1.00 88.94 216 GLU A N 1
ATOM 1770 C CA . GLU A 1 216 ? 8.953 1.923 -23.128 1.00 88.94 216 GLU A CA 1
ATOM 1771 C C . GLU A 1 216 ? 9.342 3.346 -22.701 1.00 88.94 216 GLU A C 1
ATOM 1773 O O . GLU A 1 216 ? 9.394 3.603 -21.501 1.00 88.94 216 GLU A O 1
ATOM 1778 N N . PHE A 1 217 ? 9.601 4.269 -23.634 1.00 93.38 217 PHE A N 1
ATOM 1779 C CA . PHE A 1 217 ? 10.165 5.592 -23.341 1.00 93.38 217 PHE A CA 1
ATOM 1780 C C . PHE A 1 217 ? 9.493 6.725 -24.118 1.00 93.38 217 PHE A C 1
ATOM 1782 O O . PHE A 1 217 ? 9.259 6.623 -25.322 1.00 93.38 217 PHE A O 1
ATOM 1789 N N . CYS A 1 218 ? 9.267 7.852 -23.448 1.00 95.31 218 CYS A N 1
ATOM 1790 C CA . CYS A 1 218 ? 9.015 9.124 -24.110 1.00 95.31 218 CYS A CA 1
ATOM 1791 C C . CYS A 1 218 ? 10.342 9.700 -24.611 1.00 95.31 218 CYS A C 1
ATOM 1793 O O . CYS A 1 218 ? 11.284 9.835 -23.830 1.00 95.31 218 CYS A O 1
ATOM 1795 N N . LEU A 1 219 ? 10.406 10.031 -25.903 1.00 94.88 219 LEU A N 1
ATOM 1796 C CA . LEU A 1 219 ? 11.582 10.627 -26.551 1.00 94.88 219 LEU A CA 1
ATOM 1797 C C . LEU A 1 219 ? 11.885 12.023 -26.000 1.00 94.88 219 LEU A C 1
ATOM 1799 O O . LEU A 1 219 ? 10.962 12.709 -25.557 1.00 94.88 219 LEU A O 1
ATOM 1803 N N . SER A 1 220 ? 13.146 12.458 -26.078 1.00 93.69 220 SER A N 1
ATOM 1804 C CA . SER A 1 220 ? 13.519 13.809 -25.660 1.00 93.69 220 SER A CA 1
ATOM 1805 C C . SER A 1 220 ? 12.775 14.879 -26.473 1.00 93.69 220 SER A C 1
ATOM 1807 O O . SER A 1 220 ? 12.659 14.782 -27.698 1.00 93.69 220 SER A O 1
ATOM 1809 N N . GLU A 1 221 ? 12.245 15.899 -25.795 1.00 91.62 221 GLU A N 1
ATOM 1810 C CA . GLU A 1 221 ? 11.499 17.006 -26.409 1.00 91.62 221 GLU A CA 1
ATOM 1811 C C . GLU A 1 221 ? 11.935 18.342 -25.798 1.00 91.62 221 GLU A C 1
ATOM 1813 O O . GLU A 1 221 ? 11.969 18.496 -24.577 1.00 91.62 221 GLU A O 1
ATOM 1818 N N . LYS A 1 222 ? 12.189 19.347 -26.646 1.00 89.94 222 LYS A N 1
ATOM 1819 C CA . LYS A 1 222 ? 12.377 20.735 -26.208 1.00 89.94 222 LYS A CA 1
ATOM 1820 C C . LYS A 1 222 ? 11.094 21.532 -26.417 1.00 89.94 222 LYS A C 1
ATOM 1822 O O . LYS A 1 222 ? 10.639 21.682 -27.550 1.00 89.94 222 LYS A O 1
ATOM 1827 N N . LYS A 1 223 ? 10.516 22.070 -25.340 1.00 84.50 223 LYS A N 1
ATOM 1828 C CA . LYS A 1 223 ? 9.253 22.821 -25.384 1.00 84.50 223 LYS A CA 1
ATOM 1829 C C . LYS A 1 223 ? 9.243 23.937 -24.343 1.00 84.50 223 LYS A C 1
ATOM 1831 O O . LYS A 1 223 ? 9.572 23.702 -23.189 1.00 84.50 223 LYS A O 1
ATOM 1836 N N . ILE A 1 224 ? 8.863 25.151 -24.755 1.00 81.81 224 ILE A N 1
ATOM 1837 C CA . ILE A 1 224 ? 8.849 26.357 -23.896 1.00 81.81 224 ILE A CA 1
ATOM 1838 C C . ILE A 1 224 ? 10.229 26.591 -23.233 1.00 81.81 224 ILE A C 1
ATOM 1840 O O . ILE A 1 224 ? 10.328 26.790 -22.032 1.00 81.81 224 ILE A O 1
ATOM 1844 N N . ASN A 1 225 ? 11.318 26.529 -24.009 1.00 84.38 225 ASN A N 1
ATOM 1845 C CA . ASN A 1 225 ? 12.705 26.671 -23.523 1.00 84.38 225 ASN A CA 1
ATOM 1846 C C . ASN A 1 225 ? 13.158 25.661 -22.448 1.00 84.38 225 ASN A C 1
ATOM 1848 O O . ASN A 1 225 ? 14.229 25.852 -21.882 1.00 84.38 225 ASN A O 1
ATOM 1852 N N . LEU A 1 226 ? 12.394 24.593 -22.210 1.00 88.38 226 LEU A N 1
ATOM 1853 C CA . LEU A 1 226 ? 12.760 23.493 -21.324 1.00 88.38 226 LEU A CA 1
ATOM 1854 C C . LEU A 1 226 ? 13.005 22.220 -22.133 1.00 88.38 226 LEU A C 1
ATOM 1856 O O . LEU A 1 226 ? 12.259 21.915 -23.070 1.00 88.38 226 LEU A O 1
ATOM 1860 N N . THR A 1 227 ? 14.038 21.482 -21.754 1.00 91.19 227 THR A N 1
ATOM 1861 C CA . THR A 1 227 ? 14.468 20.229 -22.365 1.00 91.19 227 THR A CA 1
ATOM 1862 C C . THR A 1 227 ? 14.057 19.076 -21.457 1.00 91.19 227 THR A C 1
ATOM 1864 O O . THR A 1 227 ? 14.527 18.953 -20.327 1.00 91.19 227 THR A O 1
ATOM 1867 N N . TRP A 1 228 ? 13.147 18.238 -21.953 1.00 91.75 228 TRP A N 1
ATOM 1868 C CA . TRP A 1 228 ? 12.655 17.049 -21.263 1.00 91.75 228 TRP A CA 1
ATOM 1869 C C . TRP A 1 228 ? 13.439 15.834 -21.759 1.00 91.75 228 TRP A C 1
ATOM 1871 O O . TRP A 1 228 ? 13.278 15.481 -22.929 1.00 91.75 228 TRP A O 1
ATOM 1881 N N . PRO A 1 229 ? 14.280 15.200 -20.926 1.00 92.38 229 PRO A N 1
ATOM 1882 C CA . PRO A 1 229 ? 15.143 14.110 -21.370 1.00 92.38 229 PRO A CA 1
ATOM 1883 C C . PRO A 1 229 ? 14.357 12.815 -21.619 1.00 92.38 229 PRO A C 1
ATOM 1885 O O . PRO A 1 229 ? 13.224 12.646 -21.159 1.00 92.38 229 PRO A O 1
ATOM 1888 N N . LEU A 1 230 ? 14.985 11.863 -22.319 1.00 93.69 230 LEU A N 1
ATOM 1889 C CA . LEU A 1 230 ? 14.439 10.524 -22.561 1.00 93.69 230 LEU A CA 1
ATOM 1890 C C . LEU A 1 230 ? 13.993 9.876 -21.239 1.00 93.69 230 LEU A C 1
ATOM 1892 O O . LEU A 1 230 ? 14.813 9.597 -20.364 1.00 93.69 230 LEU A O 1
ATOM 1896 N N . THR A 1 231 ? 12.694 9.610 -21.105 1.00 91.62 231 THR A N 1
ATOM 1897 C CA . THR A 1 231 ? 12.095 9.205 -19.824 1.00 91.62 231 THR A CA 1
ATOM 1898 C C . THR A 1 231 ? 11.285 7.929 -19.978 1.00 91.62 231 THR A C 1
ATOM 1900 O O . THR A 1 231 ? 10.513 7.780 -20.923 1.00 91.62 231 THR A O 1
ATOM 1903 N N . LYS A 1 232 ? 11.467 6.985 -19.048 1.00 89.25 232 LYS A N 1
ATOM 1904 C CA . LYS A 1 232 ? 10.741 5.708 -19.042 1.00 89.25 232 LYS A CA 1
ATOM 1905 C C . LYS A 1 232 ? 9.251 5.943 -18.770 1.00 89.25 232 LYS A C 1
ATOM 1907 O O . LYS A 1 232 ? 8.885 6.782 -17.950 1.00 89.25 232 LYS A O 1
ATOM 1912 N N . ARG A 1 233 ? 8.392 5.180 -19.442 1.00 89.25 233 ARG A N 1
ATOM 1913 C CA . ARG A 1 233 ? 6.936 5.199 -19.267 1.00 89.25 233 ARG A CA 1
ATOM 1914 C C . ARG A 1 233 ? 6.554 4.993 -17.798 1.00 89.25 233 ARG A C 1
ATOM 1916 O O . ARG A 1 233 ? 7.137 4.156 -17.114 1.00 89.25 233 ARG A O 1
ATOM 1923 N N . ASN A 1 234 ? 5.545 5.740 -17.363 1.00 83.12 234 ASN A N 1
ATOM 1924 C CA . ASN A 1 234 ? 5.009 5.883 -16.007 1.00 83.12 234 ASN A CA 1
ATOM 1925 C C . ASN A 1 234 ? 5.894 6.639 -14.999 1.00 83.12 234 ASN A C 1
ATOM 1927 O O . ASN A 1 234 ? 5.450 6.824 -13.862 1.00 83.12 234 ASN A O 1
ATOM 1931 N N . ASN A 1 235 ? 7.062 7.152 -15.405 1.00 85.38 235 ASN A N 1
ATOM 1932 C CA . ASN A 1 235 ? 7.911 7.986 -14.553 1.00 85.38 235 ASN A CA 1
ATOM 1933 C C . ASN A 1 235 ? 7.672 9.486 -14.799 1.00 85.38 235 ASN A C 1
ATOM 1935 O O . ASN A 1 235 ? 7.375 9.916 -15.920 1.00 85.38 235 ASN A O 1
ATOM 1939 N N . ALA A 1 236 ? 7.832 10.277 -13.739 1.00 87.88 236 ALA A N 1
ATOM 1940 C CA . ALA A 1 236 ? 7.960 11.727 -13.810 1.00 87.88 236 ALA A CA 1
ATOM 1941 C C . ALA A 1 236 ? 9.442 12.120 -13.880 1.00 87.88 236 ALA A C 1
ATOM 1943 O O . ALA A 1 236 ? 10.308 11.389 -13.398 1.00 87.88 236 ALA A O 1
ATOM 1944 N N . ILE A 1 237 ? 9.733 13.256 -14.507 1.00 90.12 237 ILE A N 1
ATOM 1945 C CA . ILE A 1 237 ? 11.091 13.791 -14.607 1.00 90.12 237 ILE A CA 1
ATOM 1946 C C . ILE A 1 237 ? 11.081 15.310 -14.457 1.00 90.12 237 ILE A C 1
ATOM 1948 O O . ILE A 1 237 ? 10.061 15.952 -14.719 1.00 90.12 237 ILE A O 1
ATOM 1952 N N . VAL A 1 238 ? 12.228 15.874 -14.082 1.00 89.25 238 VAL A N 1
ATOM 1953 C CA . VAL A 1 238 ? 12.505 17.319 -14.117 1.00 89.25 238 VAL A CA 1
ATOM 1954 C C . VAL A 1 238 ? 13.198 17.703 -15.436 1.00 89.25 238 VAL A C 1
ATOM 1956 O O . VAL A 1 238 ? 13.878 16.859 -16.030 1.00 89.25 238 VAL A O 1
ATOM 1959 N N . PRO A 1 239 ? 13.052 18.950 -15.918 1.00 89.50 239 PRO A N 1
ATOM 1960 C CA . PRO A 1 239 ? 13.792 19.423 -17.085 1.00 89.50 239 PRO A CA 1
ATOM 1961 C C . PRO A 1 239 ? 15.299 19.548 -16.796 1.00 89.50 239 PRO A C 1
ATOM 1963 O O . PRO A 1 239 ? 15.729 19.604 -15.643 1.00 89.50 239 PRO A O 1
ATOM 1966 N N . GLU A 1 240 ? 16.120 19.592 -17.849 1.00 86.75 240 GLU A N 1
ATOM 1967 C CA . GLU A 1 240 ? 17.577 19.768 -17.707 1.00 86.75 240 GLU A CA 1
ATOM 1968 C C . GLU A 1 240 ? 17.960 21.167 -17.192 1.00 86.75 240 GLU A C 1
ATOM 1970 O O . GLU A 1 240 ? 18.959 21.344 -16.477 1.00 86.75 240 GLU A O 1
ATOM 1975 N N . GLU A 1 241 ? 17.175 22.173 -17.573 1.00 85.38 241 GLU A N 1
ATOM 1976 C CA . GLU A 1 241 ? 17.262 23.537 -17.075 1.00 85.38 241 GLU A CA 1
ATOM 1977 C C . GLU A 1 241 ? 16.648 23.647 -15.670 1.00 85.38 241 GLU A C 1
ATOM 1979 O O . GLU A 1 241 ? 15.706 22.942 -15.318 1.00 85.38 241 GLU A O 1
ATOM 1984 N N . PHE A 1 242 ? 17.173 24.553 -14.840 1.00 83.06 242 PHE A N 1
ATOM 1985 C CA . PHE A 1 242 ? 16.625 24.754 -13.498 1.00 83.06 242 PHE A CA 1
ATOM 1986 C C . PHE A 1 242 ? 15.266 25.452 -13.563 1.00 83.06 242 PHE A C 1
ATOM 1988 O O . PHE A 1 242 ? 15.157 26.540 -14.129 1.00 83.06 242 PHE A O 1
ATOM 1995 N N . CYS A 1 243 ? 14.246 24.835 -12.971 1.00 82.75 243 CYS A N 1
ATOM 1996 C CA . CYS A 1 243 ? 12.897 25.381 -12.928 1.00 82.75 243 CYS A CA 1
ATOM 1997 C C . CYS A 1 243 ? 12.175 24.918 -11.658 1.00 82.75 243 CYS A C 1
ATOM 1999 O O . CYS A 1 243 ? 11.859 23.735 -11.510 1.00 82.75 243 CYS A O 1
ATOM 2001 N N . LEU A 1 244 ? 11.915 25.867 -10.759 1.00 81.56 244 LEU A N 1
ATOM 2002 C CA . LEU A 1 244 ? 11.113 25.675 -9.553 1.00 81.56 244 LEU A CA 1
ATOM 2003 C C . LEU A 1 244 ? 9.763 26.388 -9.691 1.00 81.56 244 LEU A C 1
ATOM 2005 O O . LEU A 1 244 ? 9.654 27.404 -10.384 1.00 81.56 244 LEU A O 1
ATOM 2009 N N . LEU A 1 245 ? 8.746 25.824 -9.051 1.00 78.69 245 LEU A N 1
ATOM 2010 C CA . LEU A 1 245 ? 7.461 26.457 -8.764 1.00 78.69 245 LEU A CA 1
ATOM 2011 C C . LEU A 1 245 ? 7.566 27.256 -7.450 1.00 78.69 245 LEU A C 1
ATOM 2013 O O . LEU A 1 245 ? 8.616 27.251 -6.812 1.00 78.69 245 LEU A O 1
ATOM 2017 N N . GLU A 1 246 ? 6.495 27.948 -7.060 1.00 68.06 246 GLU A N 1
ATOM 2018 C CA . GLU A 1 246 ? 6.384 28.530 -5.712 1.00 68.06 246 GLU A CA 1
ATOM 2019 C C . GLU A 1 246 ? 6.530 27.403 -4.657 1.00 68.06 246 GLU A C 1
ATOM 2021 O O . GLU A 1 246 ? 6.097 26.274 -4.905 1.00 68.06 246 GLU A O 1
ATOM 2026 N N . ASP A 1 247 ? 7.202 27.682 -3.533 1.00 64.50 247 ASP A N 1
ATOM 2027 C CA . ASP A 1 247 ? 7.550 26.735 -2.450 1.00 64.50 247 ASP A CA 1
ATOM 2028 C C . ASP A 1 247 ? 8.678 25.723 -2.756 1.00 64.50 247 ASP A C 1
ATOM 2030 O O . ASP A 1 247 ? 8.721 24.626 -2.187 1.00 64.50 247 ASP A O 1
ATOM 2034 N N . SER A 1 248 ? 9.622 26.063 -3.642 1.00 67.81 248 SER A N 1
ATOM 2035 C CA . SER A 1 248 ? 10.801 25.231 -3.957 1.00 67.81 248 SER A CA 1
ATOM 2036 C C . SER A 1 248 ? 10.506 23.813 -4.466 1.00 67.81 248 SER A C 1
ATOM 2038 O O . SER A 1 248 ? 11.320 22.890 -4.340 1.00 67.81 248 SER A O 1
ATOM 2040 N N . ILE A 1 249 ? 9.349 23.636 -5.105 1.00 76.88 249 ILE A N 1
ATOM 2041 C CA . ILE A 1 249 ? 8.931 22.384 -5.740 1.00 76.88 249 ILE A CA 1
ATOM 2042 C C . ILE A 1 249 ? 9.461 22.343 -7.181 1.00 76.88 249 ILE A C 1
ATOM 2044 O O . ILE A 1 249 ? 9.247 23.294 -7.936 1.00 76.88 249 ILE A O 1
ATOM 2048 N N . PRO A 1 250 ? 10.133 21.263 -7.623 1.00 83.00 250 PRO A N 1
ATOM 2049 C CA . PRO A 1 250 ? 10.615 21.189 -8.994 1.00 83.00 250 PRO A CA 1
ATOM 2050 C C . PRO A 1 250 ? 9.468 21.037 -9.990 1.00 83.00 250 PRO A C 1
ATOM 2052 O O . PRO A 1 250 ? 8.554 20.233 -9.793 1.00 83.00 250 PRO A O 1
ATOM 2055 N N . LEU A 1 251 ? 9.552 21.765 -11.106 1.00 86.56 251 LEU A N 1
ATOM 2056 C CA . LEU A 1 251 ? 8.646 21.537 -12.223 1.00 86.56 251 LEU A CA 1
ATOM 2057 C C . LEU A 1 251 ? 8.901 20.136 -12.785 1.00 86.56 251 LEU A C 1
ATOM 2059 O O . LEU A 1 251 ? 10.018 19.810 -13.189 1.00 86.56 251 LEU A O 1
ATOM 2063 N N . THR A 1 252 ? 7.852 19.325 -12.852 1.00 88.38 252 THR A N 1
ATOM 2064 C CA . THR A 1 252 ? 7.927 17.972 -13.399 1.00 88.38 252 THR A CA 1
ATOM 2065 C C . THR A 1 252 ? 6.982 17.783 -14.570 1.00 88.38 252 THR A C 1
ATOM 2067 O O . THR A 1 252 ? 6.012 18.519 -14.759 1.00 88.38 252 THR A O 1
ATOM 2070 N N . ARG A 1 253 ? 7.286 16.782 -15.392 1.00 88.69 253 ARG A N 1
ATOM 2071 C CA . ARG A 1 253 ? 6.408 16.313 -16.462 1.00 88.69 253 ARG A CA 1
ATOM 2072 C C . ARG A 1 253 ? 6.440 14.800 -16.492 1.00 88.69 253 ARG A C 1
ATOM 2074 O O . ARG A 1 253 ? 7.503 14.191 -16.356 1.00 88.69 253 ARG A O 1
ATOM 2081 N N . ARG A 1 254 ? 5.273 14.192 -16.687 1.00 89.00 254 ARG A N 1
ATOM 2082 C CA . ARG A 1 254 ? 5.141 12.739 -16.677 1.00 89.00 254 ARG A CA 1
ATOM 2083 C C . ARG A 1 254 ? 5.158 12.148 -18.078 1.00 89.00 254 ARG A C 1
ATOM 2085 O O . ARG A 1 254 ? 4.541 12.672 -19.011 1.00 89.00 254 ARG A O 1
ATOM 2092 N N . CYS A 1 255 ? 5.852 11.024 -18.207 1.00 91.25 255 CYS A N 1
ATOM 2093 C CA . CYS A 1 255 ? 5.755 10.155 -19.365 1.00 91.25 255 CYS A CA 1
ATOM 2094 C C . CYS A 1 255 ? 4.651 9.118 -19.121 1.00 91.25 255 CYS A C 1
ATOM 2096 O O . CYS A 1 255 ? 4.844 8.169 -18.368 1.00 91.25 255 CYS A O 1
ATOM 2098 N N . ASN A 1 256 ? 3.490 9.298 -19.742 1.00 90.12 256 ASN A N 1
ATOM 2099 C CA . ASN A 1 256 ? 2.329 8.415 -19.618 1.00 90.12 256 ASN A CA 1
ATOM 2100 C C . ASN A 1 256 ? 2.271 7.404 -20.776 1.00 90.12 256 ASN A C 1
ATOM 2102 O O . ASN A 1 256 ? 3.177 7.317 -21.605 1.00 90.12 256 ASN A O 1
ATOM 2106 N N . GLY A 1 257 ? 1.180 6.642 -20.840 1.00 87.31 257 GLY A N 1
ATOM 2107 C CA . GLY A 1 257 ? 0.879 5.694 -21.911 1.00 87.31 257 GLY A CA 1
ATOM 2108 C C . GLY A 1 257 ? 0.894 4.248 -21.431 1.00 87.31 257 GLY A C 1
ATOM 2109 O O . GLY A 1 257 ? 1.134 3.957 -20.258 1.00 87.31 257 GLY A O 1
ATOM 2110 N N . ASP A 1 258 ? 0.689 3.320 -22.356 1.00 87.75 258 ASP A N 1
ATOM 2111 C CA . ASP A 1 258 ? 0.728 1.886 -22.084 1.00 87.75 258 ASP A CA 1
ATOM 2112 C C . ASP A 1 258 ? 1.625 1.135 -23.075 1.00 87.75 258 ASP A C 1
ATOM 2114 O O . ASP A 1 258 ? 2.223 1.719 -23.981 1.00 87.75 258 ASP A O 1
ATOM 2118 N N . PHE A 1 259 ? 1.763 -0.175 -22.867 1.00 87.12 259 PHE A N 1
ATOM 2119 C CA . PHE A 1 259 ? 2.529 -1.021 -23.775 1.00 87.12 259 PHE A CA 1
ATOM 2120 C C . PHE A 1 259 ? 1.920 -1.061 -25.187 1.00 87.12 259 PHE A C 1
ATOM 2122 O O . PHE A 1 259 ? 2.649 -1.194 -26.165 1.00 87.12 259 PHE A O 1
ATOM 2129 N N . LEU A 1 260 ? 0.596 -0.936 -25.311 1.00 88.56 260 LEU A N 1
ATOM 2130 C CA . LEU A 1 260 ? -0.128 -1.113 -26.565 1.00 88.56 260 LEU A CA 1
ATOM 2131 C C . LEU A 1 260 ? 0.032 0.112 -27.484 1.00 88.56 260 LEU A C 1
ATOM 2133 O O . LEU A 1 260 ? 0.490 -0.025 -28.620 1.00 88.56 260 LEU A O 1
ATOM 2137 N N . TYR A 1 261 ? -0.270 1.309 -26.983 1.00 90.94 261 TYR A N 1
ATOM 2138 C CA . TYR A 1 261 ? -0.251 2.583 -27.717 1.00 90.94 261 TYR A CA 1
ATOM 2139 C C . TYR A 1 261 ? 1.080 3.337 -27.619 1.00 90.94 261 TYR A C 1
ATOM 2141 O O . TYR A 1 261 ? 1.288 4.338 -28.314 1.00 90.94 261 TYR A O 1
ATOM 2149 N N . GLY A 1 262 ? 1.980 2.862 -26.763 1.00 91.38 262 GLY A N 1
ATOM 2150 C CA . GLY A 1 262 ? 3.285 3.446 -26.516 1.00 91.38 262 GLY A CA 1
ATOM 2151 C C . GLY A 1 262 ? 3.274 4.661 -25.593 1.00 91.38 262 GLY A C 1
ATOM 2152 O O . GLY A 1 262 ? 2.234 5.150 -25.147 1.00 91.38 262 GLY A O 1
ATOM 2153 N N . ALA A 1 263 ? 4.478 5.131 -25.291 1.00 93.31 263 ALA A N 1
ATOM 2154 C CA . ALA A 1 263 ? 4.738 6.194 -24.340 1.00 93.31 263 ALA A CA 1
ATOM 2155 C C . ALA A 1 263 ? 4.437 7.583 -24.932 1.00 93.31 263 ALA A C 1
ATOM 2157 O O . ALA A 1 263 ? 4.738 7.869 -26.096 1.00 93.31 263 ALA A O 1
ATOM 2158 N N . VAL A 1 264 ? 3.832 8.452 -24.122 1.00 93.00 264 VAL A N 1
ATOM 2159 C CA . VAL A 1 264 ? 3.407 9.806 -24.492 1.00 93.00 264 VAL A CA 1
ATOM 2160 C C . VAL A 1 264 ? 3.673 10.772 -23.355 1.00 93.00 264 VAL A C 1
ATOM 2162 O O . VAL A 1 264 ? 3.252 10.547 -22.223 1.00 93.00 264 VAL A O 1
ATOM 2165 N N . TRP A 1 265 ? 4.298 11.898 -23.680 1.00 92.12 265 TRP A N 1
ATOM 2166 C CA . TRP A 1 265 ? 4.411 13.000 -22.743 1.00 92.12 265 TRP A CA 1
ATOM 2167 C C . TRP A 1 265 ? 3.052 13.596 -22.394 1.00 92.12 265 TRP A C 1
ATOM 2169 O O . TRP A 1 265 ? 2.235 13.883 -23.271 1.00 92.12 265 TRP A O 1
ATOM 2179 N N . GLU A 1 266 ? 2.861 13.893 -21.115 1.00 91.38 266 GLU A N 1
ATOM 2180 C CA . GLU A 1 266 ? 1.768 14.740 -20.666 1.00 91.38 266 GLU A CA 1
ATOM 2181 C C . GLU A 1 266 ? 1.808 16.121 -21.347 1.00 91.38 266 GLU A C 1
ATOM 2183 O O . GLU A 1 266 ? 2.859 16.592 -21.819 1.00 91.38 266 GLU A O 1
ATOM 2188 N N . LYS A 1 267 ? 0.646 16.783 -21.432 1.00 85.62 267 LYS A N 1
ATOM 2189 C CA . LYS A 1 267 ? 0.575 18.162 -21.925 1.00 85.62 267 LYS A CA 1
ATOM 2190 C C . LYS A 1 267 ? 1.474 19.034 -21.049 1.00 85.62 267 LYS A C 1
ATOM 2192 O O . LYS A 1 267 ? 1.449 18.927 -19.831 1.00 85.62 267 LYS A O 1
ATOM 2197 N N . THR A 1 268 ? 2.287 19.875 -21.682 1.00 73.56 268 THR A N 1
ATOM 2198 C CA . THR A 1 268 ? 3.209 20.755 -20.957 1.00 73.56 268 THR A CA 1
ATOM 2199 C C . THR A 1 268 ? 2.442 21.641 -19.979 1.00 73.56 268 THR A C 1
ATOM 2201 O O . THR A 1 268 ? 1.478 22.278 -20.420 1.00 73.56 268 THR A O 1
ATOM 2204 N N . PRO A 1 269 ? 2.866 21.713 -18.705 1.00 70.38 269 PRO A N 1
ATOM 2205 C CA . PRO A 1 269 ? 2.267 22.613 -17.729 1.00 70.38 269 PRO A CA 1
ATOM 2206 C C . PRO A 1 269 ? 2.290 24.060 -18.240 1.00 70.38 269 PRO A C 1
ATOM 2208 O O . PRO A 1 269 ? 3.262 24.490 -18.860 1.00 70.38 269 PRO A O 1
ATOM 2211 N N . VAL A 1 270 ? 1.215 24.815 -17.995 1.00 65.50 270 VAL A N 1
ATOM 2212 C CA . VAL A 1 270 ? 1.109 26.243 -18.375 1.00 65.50 270 VAL A CA 1
ATOM 2213 C C . VAL A 1 270 ? 1.897 27.144 -17.405 1.00 65.50 270 VAL A C 1
ATOM 2215 O O . VAL A 1 270 ? 2.170 28.306 -17.703 1.00 65.50 270 VAL A O 1
ATOM 2218 N N . GLN A 1 271 ? 2.274 26.604 -16.244 1.00 70.44 271 GLN A N 1
ATOM 2219 C CA . GLN A 1 271 ? 2.986 27.309 -15.182 1.00 70.44 271 GLN A CA 1
ATOM 2220 C C . GLN A 1 271 ? 4.390 27.735 -15.636 1.00 70.44 271 GLN A C 1
ATOM 2222 O O . GLN A 1 271 ? 5.116 26.977 -16.279 1.00 70.44 271 GLN A O 1
ATOM 2227 N N . LYS A 1 272 ? 4.766 28.974 -15.304 1.00 71.81 272 LYS A N 1
ATOM 2228 C CA . LYS A 1 272 ? 6.101 29.528 -15.570 1.00 71.81 272 LYS A CA 1
ATOM 2229 C C . LYS A 1 272 ? 6.989 29.302 -14.348 1.00 71.81 272 LYS A C 1
ATOM 2231 O O . LYS A 1 272 ? 6.504 29.422 -13.229 1.00 71.81 272 LYS A O 1
ATOM 2236 N N . CYS A 1 273 ? 8.275 29.029 -14.572 1.00 78.25 273 CYS A N 1
ATOM 2237 C CA . CYS A 1 273 ? 9.261 28.918 -13.495 1.00 78.25 273 CYS A CA 1
ATOM 2238 C C . CYS A 1 273 ? 9.283 30.201 -12.647 1.00 78.25 273 CYS A C 1
ATOM 2240 O O . CYS A 1 273 ? 9.231 31.310 -13.199 1.00 78.25 273 CYS A O 1
ATOM 2242 N N . ALA A 1 274 ? 9.396 30.051 -11.328 1.00 75.56 274 ALA A N 1
ATOM 2243 C CA . ALA A 1 274 ? 9.578 31.155 -10.400 1.00 75.56 274 ALA A CA 1
ATOM 2244 C C . ALA A 1 274 ? 10.857 31.933 -10.757 1.00 75.56 274 ALA A C 1
ATOM 2246 O O . ALA A 1 274 ? 11.909 31.351 -11.021 1.00 75.56 274 ALA A O 1
ATOM 2247 N N . LYS A 1 275 ? 10.773 33.269 -10.801 1.00 66.75 275 LYS A N 1
ATOM 2248 C CA . LYS A 1 275 ? 11.900 34.133 -11.208 1.00 66.75 275 LYS A CA 1
ATOM 2249 C C . LYS A 1 275 ? 12.901 34.415 -10.081 1.00 66.75 275 LYS A C 1
ATOM 2251 O O . LYS A 1 275 ? 13.962 34.963 -10.362 1.00 66.75 275 LYS A O 1
ATOM 2256 N N . THR A 1 276 ? 12.555 34.108 -8.831 1.00 58.22 276 THR A N 1
ATOM 2257 C CA . THR A 1 276 ? 13.214 34.665 -7.635 1.00 58.22 276 THR A CA 1
ATOM 2258 C C . THR A 1 276 ? 13.741 33.634 -6.638 1.00 58.22 276 THR A C 1
ATOM 2260 O O . THR A 1 276 ? 14.283 34.047 -5.619 1.00 58.22 276 THR A O 1
ATOM 2263 N N . GLU A 1 277 ? 13.643 32.327 -6.900 1.00 61.00 277 GLU A N 1
ATOM 2264 C CA . GLU A 1 277 ? 14.220 31.316 -6.000 1.00 61.00 277 GLU A CA 1
ATOM 2265 C C . GLU A 1 277 ? 15.652 30.932 -6.427 1.00 61.00 277 GLU A C 1
ATOM 2267 O O . GLU A 1 277 ? 15.833 30.349 -7.502 1.00 61.00 277 GLU A O 1
ATOM 2272 N N . PRO A 1 278 ? 16.694 31.264 -5.636 1.00 64.56 278 PRO A N 1
ATOM 2273 C CA . PRO A 1 278 ? 18.065 30.857 -5.934 1.00 64.56 278 PRO A CA 1
ATOM 2274 C C . PRO A 1 278 ? 18.291 29.358 -5.672 1.00 64.56 278 PRO A C 1
ATOM 2276 O O . PRO A 1 278 ? 17.799 28.807 -4.689 1.00 64.56 278 PRO A O 1
ATOM 2279 N N . GLU A 1 279 ? 19.096 28.700 -6.521 1.00 70.69 279 GLU A N 1
ATOM 2280 C CA . GLU A 1 279 ? 19.540 27.318 -6.281 1.00 70.69 279 GLU A CA 1
ATOM 2281 C C . GLU A 1 279 ? 20.329 27.238 -4.957 1.00 70.69 279 GLU A C 1
ATOM 2283 O O . GLU A 1 279 ? 21.285 27.995 -4.753 1.00 70.69 279 GLU A O 1
ATOM 2288 N N . SER A 1 280 ? 19.990 26.290 -4.076 1.00 80.56 280 SER A N 1
ATOM 2289 C CA . SER A 1 280 ? 20.796 26.006 -2.880 1.00 80.56 280 SER A CA 1
ATOM 2290 C C . SER A 1 280 ? 22.234 25.618 -3.277 1.00 80.56 280 SER A C 1
ATOM 2292 O O . SER A 1 280 ? 22.436 24.901 -4.267 1.00 80.56 280 SER A O 1
ATOM 2294 N N . PRO A 1 281 ? 23.266 26.037 -2.513 1.00 83.62 281 PRO A N 1
ATOM 2295 C CA . PRO A 1 281 ? 24.658 25.688 -2.805 1.00 83.62 281 PRO A CA 1
ATOM 2296 C C . PRO A 1 281 ? 24.899 24.171 -2.809 1.00 83.62 281 PRO A C 1
ATOM 2298 O O . PRO A 1 281 ? 25.762 23.692 -3.548 1.00 83.62 281 PRO A O 1
ATOM 2301 N N . THR A 1 282 ? 24.133 23.411 -2.019 1.00 86.31 282 THR A N 1
ATOM 2302 C CA . THR A 1 282 ? 24.157 21.941 -2.021 1.00 86.31 282 THR A CA 1
ATOM 2303 C C . THR A 1 282 ? 23.617 21.401 -3.341 1.00 86.31 282 THR A C 1
ATOM 2305 O O . THR A 1 282 ? 24.304 20.628 -4.010 1.00 86.31 282 THR A O 1
ATOM 2308 N N . THR A 1 283 ? 22.448 21.882 -3.771 1.00 87.06 283 THR A N 1
ATOM 2309 C CA . THR A 1 283 ? 21.796 21.473 -5.021 1.00 87.06 283 THR A CA 1
ATOM 2310 C C . THR A 1 283 ? 22.678 21.740 -6.229 1.00 87.06 283 THR A C 1
ATOM 2312 O O . THR A 1 283 ? 22.826 20.872 -7.087 1.00 87.06 283 THR A O 1
ATOM 2315 N N . LYS A 1 284 ? 23.340 22.902 -6.275 1.00 85.94 284 LYS A N 1
ATOM 2316 C CA . LYS A 1 284 ? 24.267 23.242 -7.359 1.00 85.94 284 LYS A CA 1
ATOM 2317 C C . LYS A 1 284 ? 25.438 22.258 -7.439 1.00 85.94 284 LYS A C 1
ATOM 2319 O O . LYS A 1 284 ? 25.730 21.740 -8.516 1.00 85.94 284 LYS A O 1
ATOM 2324 N N . LYS A 1 285 ? 26.066 21.942 -6.300 1.00 86.88 285 LYS A N 1
ATOM 2325 C CA . LYS A 1 285 ? 27.168 20.965 -6.235 1.00 86.88 285 LYS A CA 1
ATOM 2326 C C . LYS A 1 285 ? 26.713 19.558 -6.622 1.00 86.88 285 LYS A C 1
ATOM 2328 O O . LYS A 1 285 ? 27.409 18.889 -7.381 1.00 86.88 285 LYS A O 1
ATOM 2333 N N . LEU A 1 286 ? 25.551 19.112 -6.138 1.00 88.00 286 LEU A N 1
ATOM 2334 C CA . LEU A 1 286 ? 24.993 17.799 -6.478 1.00 88.00 286 LEU A CA 1
ATOM 2335 C C . LEU A 1 286 ? 24.626 17.701 -7.962 1.00 88.00 286 LEU A C 1
ATOM 2337 O O . LEU A 1 286 ? 24.906 16.686 -8.589 1.00 88.00 286 LEU A O 1
ATOM 2341 N N . LYS A 1 287 ? 24.078 18.766 -8.552 1.00 86.06 287 LYS A N 1
ATOM 2342 C CA . LYS A 1 287 ? 23.782 18.858 -9.987 1.00 86.06 287 LYS A CA 1
ATOM 2343 C C . LYS A 1 287 ? 25.044 18.793 -10.844 1.00 86.06 287 LYS A C 1
ATOM 2345 O O . LYS A 1 287 ? 25.074 18.067 -11.835 1.00 86.06 287 LYS A O 1
ATOM 2350 N N . GLU A 1 288 ? 26.089 19.533 -10.475 1.00 84.56 288 GLU A N 1
ATOM 2351 C CA . GLU A 1 288 ? 27.392 19.471 -11.149 1.00 84.56 288 GLU A CA 1
ATOM 2352 C C . GLU A 1 288 ? 28.005 18.070 -11.043 1.00 84.56 288 GLU A C 1
ATOM 2354 O O . GLU A 1 288 ? 28.484 17.535 -12.041 1.00 84.56 288 GLU A O 1
ATOM 2359 N N . PHE A 1 289 ? 27.910 17.439 -9.871 1.00 83.88 289 PHE A N 1
ATOM 2360 C CA . PHE A 1 289 ? 28.380 16.073 -9.648 1.00 83.88 289 PHE A CA 1
ATOM 2361 C C . PHE A 1 289 ? 27.569 15.037 -10.439 1.00 83.88 289 PHE A C 1
ATOM 2363 O O . PHE A 1 289 ? 28.121 14.117 -11.032 1.00 83.88 289 PHE A O 1
ATOM 2370 N N . ALA A 1 290 ? 26.249 15.205 -10.524 1.00 83.38 290 ALA A N 1
ATOM 2371 C CA . ALA A 1 290 ? 25.397 14.355 -11.341 1.00 83.38 290 ALA A CA 1
ATOM 2372 C C . ALA A 1 290 ? 25.724 14.490 -12.838 1.00 83.38 290 ALA A C 1
ATOM 2374 O O . ALA A 1 290 ? 25.510 13.537 -13.586 1.00 83.38 290 ALA A O 1
ATOM 2375 N N . LYS A 1 291 ? 26.258 15.631 -13.297 1.00 80.88 291 LYS A N 1
ATOM 2376 C CA . LYS A 1 291 ? 26.711 15.831 -14.685 1.00 80.88 291 LYS A CA 1
ATOM 2377 C C . LYS A 1 291 ? 28.123 15.287 -14.930 1.00 80.88 291 LYS A C 1
ATOM 2379 O O . LYS A 1 291 ? 28.319 14.561 -15.904 1.00 80.88 291 LYS A O 1
ATOM 2384 N N . ASN A 1 292 ? 29.075 15.601 -14.054 1.00 72.50 292 ASN A N 1
ATOM 2385 C CA . ASN A 1 292 ? 30.490 15.272 -14.216 1.00 72.50 292 ASN A CA 1
ATOM 2386 C C . ASN A 1 292 ? 30.824 13.945 -13.521 1.00 72.50 292 ASN A C 1
ATOM 2388 O O . ASN A 1 292 ? 30.704 13.822 -12.309 1.00 72.50 292 ASN A O 1
ATOM 2392 N N . SER A 1 293 ? 31.302 12.952 -14.271 1.00 58.28 293 SER A N 1
ATOM 2393 C CA . SER A 1 293 ? 31.625 11.592 -13.802 1.00 58.28 293 SER A CA 1
ATOM 2394 C C . SER A 1 293 ? 32.885 11.493 -12.916 1.00 58.28 293 SER A C 1
ATOM 2396 O O . SER A 1 293 ? 33.674 10.562 -13.066 1.00 58.28 293 SER A O 1
ATOM 2398 N N . SER A 1 294 ? 33.133 12.467 -12.038 1.00 56.00 294 SER A N 1
ATOM 2399 C CA . SER A 1 294 ? 34.328 12.532 -11.185 1.00 56.00 294 SER A CA 1
ATOM 2400 C C . SER A 1 294 ? 34.129 11.890 -9.806 1.00 56.00 294 SER A C 1
ATOM 2402 O O . SER A 1 294 ? 33.012 11.750 -9.321 1.00 56.00 294 SER A O 1
ATOM 2404 N N . SER A 1 295 ? 35.245 11.494 -9.187 1.00 58.84 295 SER A N 1
ATOM 2405 C CA . SER A 1 295 ? 35.378 10.593 -8.036 1.00 58.84 295 SER A CA 1
ATOM 2406 C C . SER A 1 295 ? 34.359 10.766 -6.900 1.00 58.84 295 SER A C 1
ATOM 2408 O O . SER A 1 295 ? 34.291 11.786 -6.215 1.00 58.84 295 SER A O 1
ATOM 2410 N N . VAL A 1 296 ? 33.659 9.663 -6.637 1.00 61.47 296 VAL A N 1
ATOM 2411 C CA . VAL A 1 296 ? 32.618 9.423 -5.621 1.00 61.47 296 VAL A CA 1
ATOM 2412 C C . VAL A 1 296 ? 33.026 9.802 -4.182 1.00 61.47 296 VAL A C 1
ATOM 2414 O O . VAL A 1 296 ? 32.171 10.099 -3.349 1.00 61.47 296 VAL A O 1
ATOM 2417 N N . GLN A 1 297 ? 34.328 9.867 -3.883 1.00 59.94 297 GLN A N 1
ATOM 2418 C CA . GLN A 1 297 ? 34.858 10.097 -2.531 1.00 59.94 297 GLN A CA 1
ATOM 2419 C C . GLN A 1 297 ? 34.504 11.472 -1.931 1.00 59.94 297 GLN A C 1
ATOM 2421 O O . GLN A 1 297 ? 34.341 11.571 -0.717 1.00 59.94 297 GLN A O 1
ATOM 2426 N N . ASN A 1 298 ? 34.308 12.515 -2.747 1.00 72.75 298 ASN A N 1
ATOM 2427 C CA . ASN A 1 298 ? 33.965 13.856 -2.245 1.00 72.75 298 ASN A CA 1
ATOM 2428 C C . ASN A 1 298 ? 32.457 14.086 -2.048 1.00 72.75 298 ASN A C 1
ATOM 2430 O O . ASN A 1 298 ? 32.076 15.081 -1.428 1.00 72.75 298 ASN A O 1
ATOM 2434 N N . LEU A 1 299 ? 31.597 13.177 -2.524 1.00 83.00 299 LEU A N 1
ATOM 2435 C CA . LEU A 1 299 ? 30.141 13.319 -2.420 1.00 83.00 299 LEU A CA 1
ATOM 2436 C C . LEU A 1 299 ? 29.673 13.300 -0.963 1.00 83.00 299 LEU A C 1
ATOM 2438 O O . LEU A 1 299 ? 28.862 14.128 -0.551 1.00 83.00 299 LEU A O 1
ATOM 2442 N N . TRP A 1 300 ? 30.216 12.384 -0.159 1.00 84.81 300 TRP A N 1
ATOM 2443 C CA . TRP A 1 300 ? 29.799 12.244 1.234 1.00 84.81 300 TRP A CA 1
ATOM 2444 C C . TRP A 1 300 ? 30.075 13.509 2.057 1.00 84.81 300 TRP A C 1
ATOM 2446 O O . TRP A 1 300 ? 29.253 13.891 2.885 1.00 84.81 300 TRP A O 1
ATOM 2456 N N . ASN A 1 301 ? 31.170 14.218 1.771 1.00 83.19 301 ASN A N 1
ATOM 2457 C CA . ASN A 1 301 ? 31.503 15.478 2.442 1.00 83.19 301 ASN A CA 1
ATOM 2458 C C . ASN A 1 301 ? 30.478 16.587 2.165 1.00 83.19 301 ASN A C 1
ATOM 2460 O O . ASN A 1 301 ? 30.272 17.452 3.012 1.00 83.19 301 ASN A O 1
ATOM 2464 N N . ILE A 1 302 ? 29.822 16.555 1.001 1.00 85.00 302 ILE A N 1
ATOM 2465 C CA . ILE A 1 302 ? 28.757 17.500 0.644 1.00 85.00 302 ILE A CA 1
ATOM 2466 C C . ILE A 1 302 ? 27.472 17.155 1.406 1.00 85.00 302 ILE A C 1
ATOM 2468 O O . ILE A 1 302 ? 26.799 18.043 1.917 1.00 85.00 302 ILE A O 1
ATOM 2472 N N . VAL A 1 303 ? 27.145 15.865 1.499 1.00 88.19 303 VAL A N 1
ATOM 2473 C CA . VAL A 1 303 ? 25.836 15.382 1.965 1.00 88.19 303 VAL A CA 1
ATOM 2474 C C . VAL A 1 303 ? 25.746 15.257 3.488 1.00 88.19 303 VAL A C 1
ATOM 2476 O O . VAL A 1 303 ? 24.696 15.542 4.064 1.00 88.19 303 VAL A O 1
ATOM 2479 N N . LYS A 1 304 ? 26.836 14.861 4.159 1.00 85.69 304 LYS A N 1
ATOM 2480 C CA . LYS A 1 304 ? 26.847 14.476 5.583 1.00 85.69 304 LYS A CA 1
ATOM 2481 C C . LYS A 1 304 ? 26.127 15.490 6.487 1.00 85.69 304 LYS A C 1
ATOM 2483 O O . LYS A 1 304 ? 25.227 15.116 7.241 1.00 85.69 304 LYS A O 1
ATOM 2488 N N . ASN A 1 305 ? 26.456 16.775 6.345 1.00 85.12 305 ASN A N 1
ATOM 2489 C CA . ASN A 1 305 ? 25.922 17.855 7.187 1.00 85.12 305 ASN A CA 1
ATOM 2490 C C . ASN A 1 305 ? 24.896 18.753 6.472 1.00 85.12 305 ASN A C 1
ATOM 2492 O O . ASN A 1 305 ? 24.450 19.735 7.056 1.00 85.12 305 ASN A O 1
ATOM 2496 N N . ALA A 1 306 ? 24.522 18.444 5.228 1.00 87.31 306 ALA A N 1
ATOM 2497 C CA . ALA A 1 306 ? 23.544 19.242 4.498 1.00 87.31 306 ALA A CA 1
ATOM 2498 C C . ALA A 1 306 ? 22.111 18.957 4.974 1.00 87.31 306 ALA A C 1
ATOM 2500 O O . ALA A 1 306 ? 21.778 17.825 5.347 1.00 87.31 306 ALA A O 1
ATOM 2501 N N . THR A 1 307 ? 21.265 19.983 4.925 1.00 88.31 307 THR A N 1
ATOM 2502 C CA . THR A 1 307 ? 19.807 19.848 4.916 1.00 88.31 307 THR A CA 1
ATOM 2503 C C . THR A 1 307 ? 19.376 19.577 3.477 1.00 88.31 307 THR A C 1
ATOM 2505 O O . THR A 1 307 ? 19.725 20.337 2.575 1.00 88.31 307 THR A O 1
ATOM 2508 N N . LEU A 1 308 ? 18.705 18.449 3.247 1.00 89.69 308 LEU A N 1
ATOM 2509 C CA . LEU A 1 308 ? 18.351 17.996 1.902 1.00 89.69 308 LEU A CA 1
ATOM 2510 C C . LEU A 1 308 ? 16.956 18.495 1.531 1.00 89.69 308 LEU A C 1
ATOM 2512 O O . LEU A 1 308 ? 16.016 18.275 2.288 1.00 89.69 308 LEU A O 1
ATOM 2516 N N . GLY A 1 309 ? 16.822 19.131 0.367 1.00 87.81 309 GLY A N 1
ATOM 2517 C CA . GLY A 1 309 ? 15.535 19.399 -0.276 1.00 87.81 309 GLY A CA 1
ATOM 2518 C C . GLY A 1 309 ? 15.154 18.323 -1.302 1.00 87.81 309 GLY A C 1
ATOM 2519 O O . GLY A 1 309 ? 15.941 17.430 -1.616 1.00 87.81 309 GLY A O 1
ATOM 2520 N N . VAL A 1 310 ? 13.962 18.439 -1.899 1.00 87.12 310 VAL A N 1
ATOM 2521 C CA . VAL A 1 310 ? 13.448 17.474 -2.898 1.00 87.12 310 VAL A CA 1
ATOM 2522 C C . VAL A 1 310 ? 14.400 17.308 -4.092 1.00 87.12 310 VAL A C 1
ATOM 2524 O O . VAL A 1 310 ? 14.657 16.189 -4.536 1.00 87.12 310 VAL A O 1
ATOM 2527 N N . LEU A 1 311 ? 14.969 18.409 -4.598 1.00 87.56 311 LEU A N 1
ATOM 2528 C CA . LEU A 1 311 ? 15.935 18.362 -5.700 1.00 87.56 311 LEU A CA 1
ATOM 2529 C C . LEU A 1 311 ? 17.266 17.712 -5.311 1.00 87.56 311 LEU A C 1
ATOM 2531 O O . LEU A 1 311 ? 17.879 17.055 -6.149 1.00 87.56 311 LEU A O 1
ATOM 2535 N N . ASP A 1 312 ? 17.715 17.871 -4.065 1.00 90.56 312 ASP A N 1
ATOM 2536 C CA . ASP A 1 312 ? 18.948 17.231 -3.602 1.00 90.56 312 ASP A CA 1
ATOM 2537 C C . ASP A 1 312 ? 18.789 15.709 -3.613 1.00 90.56 312 ASP A C 1
ATOM 2539 O O . ASP A 1 312 ? 19.659 15.006 -4.121 1.00 90.56 312 ASP A O 1
ATOM 2543 N N . ILE A 1 313 ? 17.640 15.213 -3.138 1.00 91.81 313 ILE A N 1
ATOM 2544 C CA . ILE A 1 313 ? 17.288 13.786 -3.168 1.00 91.81 313 ILE A CA 1
ATOM 2545 C C . ILE A 1 313 ? 17.239 13.279 -4.614 1.00 91.81 313 ILE A C 1
ATOM 2547 O O . ILE A 1 313 ? 17.802 12.229 -4.912 1.00 91.81 313 ILE A O 1
ATOM 2551 N N . TYR A 1 314 ? 16.649 14.047 -5.536 1.00 90.38 314 TYR A N 1
ATOM 2552 C CA . TYR A 1 314 ? 16.618 13.689 -6.958 1.00 90.38 314 TYR A CA 1
ATOM 2553 C C . TYR A 1 314 ? 18.022 13.548 -7.562 1.00 90.38 314 TYR A C 1
ATOM 2555 O O . TYR A 1 314 ? 18.308 12.579 -8.265 1.00 90.38 314 TYR A O 1
ATOM 2563 N N . TYR A 1 315 ? 18.928 14.490 -7.288 1.00 89.62 315 TYR A N 1
ATOM 2564 C CA . TYR A 1 315 ? 20.300 14.373 -7.783 1.00 89.62 315 TYR A CA 1
ATOM 2565 C C . TYR A 1 315 ? 21.054 13.220 -7.118 1.00 89.62 315 TYR A C 1
ATOM 2567 O O . TYR A 1 315 ? 21.843 12.565 -7.796 1.00 89.62 315 TYR A O 1
ATOM 2575 N N . LEU A 1 316 ? 20.803 12.930 -5.838 1.00 91.19 316 LEU A N 1
ATOM 2576 C CA . LEU A 1 316 ? 21.368 11.755 -5.172 1.00 91.19 316 LEU A CA 1
ATOM 2577 C C . LEU A 1 316 ? 20.898 10.449 -5.822 1.00 91.19 316 LEU A C 1
ATOM 2579 O O . LEU A 1 316 ? 21.741 9.590 -6.070 1.00 91.19 316 LEU A O 1
ATOM 2583 N N . ASP A 1 317 ? 19.618 10.330 -6.176 1.00 89.62 317 ASP A N 1
ATOM 2584 C CA . ASP A 1 317 ? 19.075 9.186 -6.924 1.00 89.62 317 ASP A CA 1
ATOM 2585 C C . ASP A 1 317 ? 19.770 9.018 -8.290 1.00 89.62 317 ASP A C 1
ATOM 2587 O O . ASP A 1 317 ? 20.284 7.946 -8.619 1.00 89.62 317 ASP A O 1
ATOM 2591 N N . LEU A 1 318 ? 19.925 10.109 -9.053 1.00 87.88 318 LEU A N 1
ATOM 2592 C CA . LEU A 1 318 ? 20.662 10.084 -10.323 1.00 87.88 318 LEU A CA 1
ATOM 2593 C C . LEU A 1 318 ? 22.128 9.666 -10.160 1.00 87.88 318 LEU A C 1
ATOM 2595 O O . LEU A 1 318 ? 22.685 9.005 -11.043 1.00 87.88 318 LEU A O 1
ATOM 2599 N N . ILE A 1 319 ? 22.770 10.084 -9.070 1.00 87.56 319 ILE A N 1
ATOM 2600 C CA . ILE A 1 319 ? 24.154 9.721 -8.762 1.00 87.56 319 ILE A CA 1
ATOM 2601 C C . ILE A 1 319 ? 24.234 8.239 -8.386 1.00 87.56 319 ILE A C 1
ATOM 2603 O O . ILE A 1 319 ? 25.074 7.532 -8.944 1.00 87.56 319 ILE A O 1
ATOM 2607 N N . LEU A 1 320 ? 23.340 7.752 -7.518 1.00 87.75 320 LEU A N 1
ATOM 2608 C CA . LEU A 1 320 ? 23.230 6.335 -7.157 1.00 87.75 320 LEU A CA 1
ATOM 2609 C C . LEU A 1 320 ? 23.048 5.462 -8.397 1.00 87.75 320 LEU A C 1
ATOM 2611 O O . LEU A 1 320 ? 23.775 4.494 -8.571 1.00 87.75 320 LEU A O 1
ATOM 2615 N N . LYS A 1 321 ? 22.191 5.872 -9.334 1.00 86.69 321 LYS A N 1
ATOM 2616 C CA . LYS A 1 321 ? 21.966 5.161 -10.599 1.00 86.69 321 LYS A CA 1
ATOM 2617 C C . LYS A 1 321 ? 23.213 5.029 -11.482 1.00 86.69 321 LYS A C 1
ATOM 2619 O O . LYS A 1 321 ? 23.300 4.121 -12.310 1.00 86.69 321 LYS A O 1
ATOM 2624 N N . LYS A 1 322 ? 24.175 5.948 -11.357 1.00 84.50 322 LYS A N 1
ATOM 2625 C CA . LYS A 1 322 ? 25.457 5.894 -12.081 1.00 84.50 322 LYS A CA 1
ATOM 2626 C C . LYS A 1 322 ? 26.510 5.063 -11.351 1.00 84.50 322 LYS A C 1
ATOM 2628 O O . LYS A 1 322 ? 27.472 4.621 -11.979 1.00 84.50 322 LYS A O 1
ATOM 2633 N N . ILE A 1 323 ? 26.344 4.851 -10.050 1.00 79.12 323 ILE A N 1
ATOM 2634 C CA . ILE A 1 323 ? 27.243 4.054 -9.225 1.00 79.12 323 ILE A CA 1
ATOM 2635 C C . ILE A 1 323 ? 26.839 2.588 -9.367 1.00 79.12 323 ILE A C 1
ATOM 2637 O O . ILE A 1 323 ? 25.721 2.213 -9.051 1.00 79.12 323 ILE A O 1
ATOM 2641 N N . ARG A 1 324 ? 27.758 1.746 -9.845 1.00 68.31 324 ARG A N 1
ATOM 2642 C CA . ARG A 1 324 ? 27.515 0.297 -9.946 1.00 68.31 324 ARG A CA 1
ATOM 2643 C C . ARG A 1 324 ? 28.157 -0.520 -8.827 1.00 68.31 324 ARG A C 1
ATOM 2645 O O . ARG A 1 324 ? 27.661 -1.584 -8.524 1.00 68.31 324 ARG A O 1
ATOM 2652 N N . GLN A 1 325 ? 29.254 -0.061 -8.224 1.00 76.81 325 GLN A N 1
ATOM 2653 C CA . GLN A 1 325 ? 30.053 -0.864 -7.279 1.00 76.81 325 GLN A CA 1
ATOM 2654 C C . GLN A 1 325 ? 30.568 0.002 -6.123 1.00 76.81 325 GLN A C 1
ATOM 2656 O O . GLN A 1 325 ? 31.757 0.302 -6.028 1.00 76.81 325 GLN A O 1
ATOM 2661 N N . ASN A 1 326 ? 29.647 0.513 -5.306 1.00 85.88 326 ASN A N 1
ATOM 2662 C CA . ASN A 1 326 ? 29.982 1.231 -4.075 1.00 85.88 326 ASN A CA 1
ATOM 2663 C C . ASN A 1 326 ? 28.811 1.172 -3.083 1.00 85.88 326 ASN A C 1
ATOM 2665 O O . ASN A 1 326 ? 28.163 2.184 -2.792 1.00 85.88 326 ASN A O 1
ATOM 2669 N N . SER A 1 327 ? 28.544 -0.030 -2.574 1.00 89.38 327 SER A N 1
ATOM 2670 C CA . SER A 1 327 ? 27.550 -0.306 -1.535 1.00 89.38 327 SER A CA 1
ATOM 2671 C C . SER A 1 327 ? 27.722 0.601 -0.314 1.00 89.38 327 SER A C 1
ATOM 2673 O O . SER A 1 327 ? 26.750 1.147 0.198 1.00 89.38 327 SER A O 1
ATOM 2675 N N . VAL A 1 328 ? 28.965 0.872 0.102 1.00 90.12 328 VAL A N 1
ATOM 2676 C CA . VAL A 1 328 ? 29.271 1.710 1.272 1.00 90.12 328 VAL A CA 1
ATOM 2677 C C . VAL A 1 328 ? 28.722 3.129 1.127 1.00 90.12 328 VAL A C 1
ATOM 2679 O O . VAL A 1 328 ? 28.148 3.668 2.078 1.00 90.12 328 VAL A O 1
ATOM 2682 N N . LEU A 1 329 ? 28.884 3.757 -0.042 1.00 88.75 329 LEU A N 1
ATOM 2683 C CA . LEU A 1 329 ? 28.283 5.066 -0.279 1.00 88.75 329 LEU A CA 1
ATOM 2684 C C . LEU A 1 329 ? 26.756 4.970 -0.315 1.00 88.75 329 LEU A C 1
ATOM 2686 O O . LEU A 1 329 ? 26.101 5.836 0.264 1.00 88.75 329 LEU A O 1
ATOM 2690 N N . ALA A 1 330 ? 26.203 3.942 -0.960 1.00 91.50 330 ALA A N 1
ATOM 2691 C CA . ALA A 1 330 ? 24.759 3.742 -1.009 1.00 91.50 330 ALA A CA 1
ATOM 2692 C C . ALA A 1 330 ? 24.170 3.651 0.410 1.00 91.50 330 ALA A C 1
ATOM 2694 O O . ALA A 1 330 ? 23.239 4.384 0.733 1.00 91.50 330 ALA A O 1
ATOM 2695 N N . PHE A 1 331 ? 24.800 2.884 1.304 1.00 92.94 331 PHE A N 1
ATOM 2696 C CA . PHE A 1 331 ? 24.416 2.792 2.715 1.00 92.94 331 PHE A CA 1
ATOM 2697 C C . PHE A 1 331 ? 24.498 4.134 3.447 1.00 92.94 331 PHE A C 1
ATOM 2699 O O . PHE A 1 331 ? 23.615 4.455 4.238 1.00 92.94 331 PHE A O 1
ATOM 2706 N N . ASN A 1 332 ? 25.536 4.938 3.188 1.00 92.31 332 ASN A N 1
ATOM 2707 C CA . ASN A 1 332 ? 25.659 6.275 3.777 1.00 92.31 332 ASN A CA 1
ATOM 2708 C C . ASN A 1 332 ? 24.537 7.216 3.307 1.00 92.31 332 ASN A C 1
ATOM 2710 O O . ASN A 1 332 ? 24.019 8.001 4.099 1.00 92.31 332 ASN A O 1
ATOM 2714 N N . ILE A 1 333 ? 24.167 7.147 2.024 1.00 92.38 333 ILE A N 1
ATOM 2715 C CA . ILE A 1 333 ? 23.081 7.954 1.460 1.00 92.38 333 ILE A CA 1
ATOM 2716 C C . ILE A 1 333 ? 21.742 7.519 2.057 1.00 92.38 333 ILE A C 1
ATOM 2718 O O . ILE A 1 333 ? 21.009 8.374 2.543 1.00 92.38 333 ILE A O 1
ATOM 2722 N N . VAL A 1 334 ? 21.455 6.215 2.105 1.00 94.25 334 VAL A N 1
ATOM 2723 C CA . VAL A 1 334 ? 20.235 5.676 2.729 1.00 94.25 334 VAL A CA 1
ATOM 2724 C C . VAL A 1 334 ? 20.131 6.103 4.194 1.00 94.25 334 VAL A C 1
ATOM 2726 O O . VAL A 1 334 ? 19.103 6.639 4.596 1.00 94.25 334 VAL A O 1
ATOM 2729 N N . ASP A 1 335 ? 21.205 5.961 4.978 1.00 94.62 335 ASP A N 1
ATOM 2730 C CA . ASP A 1 335 ? 21.239 6.382 6.387 1.00 94.62 335 ASP A CA 1
ATOM 2731 C C . ASP A 1 335 ? 20.925 7.878 6.565 1.00 94.62 335 ASP A C 1
ATOM 2733 O O . ASP A 1 335 ? 20.182 8.258 7.477 1.00 94.62 335 ASP A O 1
ATOM 2737 N N . LYS A 1 336 ? 21.446 8.726 5.665 1.00 94.00 336 LYS A N 1
ATOM 2738 C CA . LYS A 1 336 ? 21.163 10.167 5.647 1.00 94.00 336 LYS A CA 1
ATOM 2739 C C . LYS A 1 336 ? 19.724 10.472 5.231 1.00 94.00 336 LYS A C 1
ATOM 2741 O O . LYS A 1 336 ? 19.102 11.345 5.837 1.00 94.00 336 LYS A O 1
ATOM 2746 N N . LEU A 1 337 ? 19.192 9.785 4.221 1.00 94.75 337 LEU A N 1
ATOM 2747 C CA . LEU A 1 337 ? 17.809 9.965 3.781 1.00 94.75 337 LEU A CA 1
ATOM 2748 C C . LEU A 1 337 ? 16.831 9.551 4.884 1.00 94.75 337 LEU A C 1
ATOM 2750 O O . LEU A 1 337 ? 15.910 10.299 5.172 1.00 94.75 337 LEU A O 1
ATOM 2754 N N . MET A 1 338 ? 17.093 8.455 5.599 1.00 93.12 338 MET A N 1
ATOM 2755 C CA . MET A 1 338 ? 16.292 8.047 6.763 1.00 93.12 338 MET A CA 1
ATOM 2756 C C . MET A 1 338 ? 16.314 9.048 7.929 1.00 93.12 338 MET A C 1
ATOM 2758 O O . MET A 1 338 ? 15.417 9.017 8.773 1.00 93.12 338 MET A O 1
ATOM 2762 N N . ALA A 1 339 ? 17.341 9.904 8.000 1.00 93.62 339 ALA A N 1
ATOM 2763 C CA . ALA A 1 339 ? 17.457 10.998 8.967 1.00 93.62 339 ALA A CA 1
ATOM 2764 C C . ALA A 1 339 ? 16.862 12.327 8.464 1.00 93.62 339 ALA A C 1
ATOM 2766 O O . ALA A 1 339 ? 16.895 13.320 9.188 1.00 93.62 339 ALA A O 1
ATOM 2767 N N . THR A 1 340 ? 16.409 12.381 7.209 1.00 92.25 340 THR A N 1
ATOM 2768 C CA . THR A 1 340 ? 15.834 13.588 6.602 1.00 92.25 340 THR A CA 1
ATOM 2769 C C . THR A 1 340 ? 14.388 13.766 7.055 1.00 92.25 340 THR A C 1
ATOM 2771 O O . THR A 1 340 ? 13.716 12.803 7.419 1.00 92.25 340 THR A O 1
ATOM 2774 N N . ASP A 1 341 ? 13.918 15.011 7.041 1.00 87.62 341 ASP A N 1
ATOM 2775 C CA . ASP A 1 341 ? 12.548 15.370 7.390 1.00 87.62 341 ASP A CA 1
ATOM 2776 C C . ASP A 1 341 ? 11.511 14.575 6.568 1.00 87.62 341 ASP A C 1
ATOM 2778 O O . ASP A 1 341 ? 11.608 14.484 5.336 1.00 87.62 341 ASP A O 1
ATOM 2782 N N . ARG A 1 342 ? 10.515 13.997 7.256 1.00 86.75 342 ARG A N 1
ATOM 2783 C CA . ARG A 1 342 ? 9.513 13.110 6.646 1.00 86.75 342 ARG A CA 1
ATOM 2784 C C . ARG A 1 342 ? 8.649 13.838 5.615 1.00 86.75 342 ARG A C 1
ATOM 2786 O O . ARG A 1 342 ? 8.327 13.229 4.599 1.00 86.75 342 ARG A O 1
ATOM 2793 N N . HIS A 1 343 ? 8.346 15.125 5.806 1.00 84.75 343 HIS A N 1
ATOM 2794 C CA . HIS A 1 343 ? 7.564 15.925 4.852 1.00 84.75 343 HIS A CA 1
ATOM 2795 C C . HIS A 1 343 ? 8.307 16.093 3.529 1.00 84.75 343 HIS A C 1
ATOM 2797 O O . HIS A 1 343 ? 7.728 15.982 2.447 1.00 84.75 343 HIS A O 1
ATOM 2803 N N . ILE A 1 344 ? 9.625 16.309 3.591 1.00 86.38 344 ILE A N 1
ATOM 2804 C CA . ILE A 1 344 ? 10.464 16.402 2.390 1.00 86.38 344 ILE A CA 1
ATOM 2805 C C . ILE A 1 344 ? 10.480 15.060 1.656 1.00 86.38 344 ILE A C 1
ATOM 2807 O O . ILE A 1 344 ? 10.315 15.035 0.434 1.00 86.38 344 ILE A O 1
ATOM 2811 N N . LEU A 1 345 ? 10.628 13.948 2.385 1.00 89.38 345 LEU A N 1
ATOM 2812 C CA . LEU A 1 345 ? 10.594 12.606 1.803 1.00 89.38 345 LEU A CA 1
ATOM 2813 C C . LEU A 1 345 ? 9.224 12.304 1.172 1.00 89.38 345 LEU A C 1
ATOM 2815 O O . LEU A 1 345 ? 9.189 11.871 0.021 1.00 89.38 345 LEU A O 1
ATOM 2819 N N . GLN A 1 346 ? 8.116 12.632 1.845 1.00 87.31 346 GLN A N 1
ATOM 2820 C CA . GLN A 1 346 ? 6.744 12.499 1.331 1.00 87.31 346 GLN A CA 1
ATOM 2821 C C . GLN A 1 346 ? 6.517 13.308 0.060 1.00 87.31 346 GLN A C 1
ATOM 2823 O O . GLN A 1 346 ? 6.057 12.752 -0.938 1.00 87.31 346 GLN A O 1
ATOM 2828 N N . LYS A 1 347 ? 6.914 14.586 0.040 1.00 85.12 347 LYS A N 1
ATOM 2829 C CA . LYS A 1 347 ? 6.864 15.404 -1.180 1.00 85.12 347 LYS A CA 1
ATOM 2830 C C . LYS A 1 347 ? 7.705 14.784 -2.293 1.00 85.12 347 LYS A C 1
ATOM 2832 O O . LYS A 1 347 ? 7.240 14.664 -3.424 1.00 85.12 347 LYS A O 1
ATOM 2837 N N . SER A 1 348 ? 8.928 14.354 -1.985 1.00 88.31 348 SER A N 1
ATOM 2838 C CA . SER A 1 348 ? 9.841 13.765 -2.969 1.00 88.31 348 SER A CA 1
ATOM 2839 C C . SER A 1 348 ? 9.299 12.463 -3.575 1.00 88.31 348 SER A C 1
ATOM 2841 O O . SER A 1 348 ? 9.395 12.246 -4.785 1.00 88.31 348 SER A O 1
ATOM 2843 N N . GLN A 1 349 ? 8.648 11.642 -2.751 1.00 87.06 349 GLN A N 1
ATOM 2844 C CA . GLN A 1 349 ? 8.002 10.402 -3.148 1.00 87.06 349 GLN A CA 1
ATOM 2845 C C . GLN A 1 349 ? 6.746 10.675 -3.982 1.00 87.06 349 GLN A C 1
ATOM 2847 O O . GLN A 1 349 ? 6.590 10.108 -5.058 1.00 87.06 349 GLN A O 1
ATOM 2852 N N . HIS A 1 350 ? 5.890 11.604 -3.555 1.00 83.31 350 HIS A N 1
ATOM 2853 C CA . HIS A 1 350 ? 4.667 11.956 -4.279 1.00 83.31 350 HIS A CA 1
ATOM 2854 C C . HIS A 1 350 ? 4.950 12.562 -5.667 1.00 83.31 350 HIS A C 1
ATOM 2856 O O . HIS A 1 350 ? 4.238 12.281 -6.630 1.00 83.31 350 HIS A O 1
ATOM 2862 N N . ILE A 1 351 ? 5.995 13.387 -5.794 1.00 82.06 351 ILE A N 1
ATOM 2863 C CA . ILE A 1 351 ? 6.307 14.088 -7.050 1.00 82.06 351 ILE A CA 1
ATOM 2864 C C . ILE A 1 351 ? 7.119 13.201 -8.012 1.00 82.06 351 ILE A C 1
ATOM 2866 O O . ILE A 1 351 ? 6.863 13.206 -9.218 1.00 82.06 351 ILE A O 1
ATOM 2870 N N . LEU A 1 352 ? 8.117 12.465 -7.507 1.00 85.00 352 LEU A N 1
ATOM 2871 C CA . LEU A 1 352 ? 9.132 11.789 -8.332 1.00 85.00 352 LEU A CA 1
ATOM 2872 C C . LEU A 1 352 ? 9.353 10.302 -7.989 1.00 85.00 352 LEU A C 1
ATOM 2874 O O . LEU A 1 352 ? 10.145 9.655 -8.671 1.00 85.00 352 LEU A O 1
ATOM 2878 N N . ASN A 1 353 ? 8.651 9.743 -6.997 1.00 87.25 353 ASN A N 1
ATOM 2879 C CA . ASN A 1 353 ? 8.792 8.351 -6.541 1.00 87.25 353 ASN A CA 1
ATOM 2880 C C . ASN A 1 353 ? 10.230 7.985 -6.107 1.00 87.25 353 ASN A C 1
ATOM 2882 O O . ASN A 1 353 ? 10.743 6.918 -6.455 1.00 87.25 353 ASN A O 1
ATOM 2886 N N . LEU A 1 354 ? 10.909 8.913 -5.417 1.00 88.56 354 LEU A N 1
ATOM 2887 C CA . LEU A 1 354 ? 12.346 8.817 -5.130 1.00 88.56 354 LEU A CA 1
ATOM 2888 C C . LEU A 1 354 ? 12.712 7.851 -4.005 1.00 88.56 354 LEU A C 1
ATOM 2890 O O . LEU A 1 354 ? 13.803 7.285 -4.057 1.00 88.56 354 LEU A O 1
ATOM 2894 N N . THR A 1 355 ? 11.863 7.652 -2.990 1.00 91.50 355 THR A N 1
ATOM 2895 C CA . THR A 1 355 ? 12.223 6.755 -1.879 1.00 91.50 355 THR A CA 1
ATOM 2896 C C . THR A 1 355 ? 12.228 5.308 -2.358 1.00 91.50 355 THR A C 1
ATOM 2898 O O . THR A 1 355 ? 13.215 4.603 -2.159 1.00 91.50 355 THR A O 1
ATOM 2901 N N . ASP A 1 356 ? 11.203 4.912 -3.112 1.00 89.38 356 ASP A N 1
ATOM 2902 C CA . ASP A 1 356 ? 11.137 3.596 -3.755 1.00 89.38 356 ASP A CA 1
ATOM 2903 C C . ASP A 1 356 ? 12.245 3.394 -4.790 1.00 89.38 356 ASP A C 1
ATOM 2905 O O . ASP A 1 356 ? 12.871 2.337 -4.824 1.00 89.38 356 ASP A O 1
ATOM 2909 N N . ALA A 1 357 ? 12.514 4.408 -5.623 1.00 87.94 357 ALA A N 1
ATOM 2910 C CA . ALA A 1 357 ? 13.601 4.340 -6.598 1.00 87.94 357 ALA A CA 1
ATOM 2911 C C . ALA A 1 357 ? 14.957 4.135 -5.907 1.00 87.94 357 ALA A C 1
ATOM 2913 O O . ALA A 1 357 ? 15.755 3.312 -6.350 1.00 87.94 357 ALA A O 1
ATOM 2914 N N . THR A 1 358 ? 15.183 4.805 -4.775 1.00 91.06 358 THR A N 1
ATOM 2915 C CA . THR A 1 358 ? 16.399 4.632 -3.975 1.00 91.06 358 THR A CA 1
ATOM 2916 C C . THR A 1 358 ? 16.516 3.207 -3.433 1.00 91.06 358 THR A C 1
ATOM 2918 O O . THR A 1 358 ? 17.596 2.623 -3.522 1.00 91.06 358 THR A O 1
ATOM 2921 N N . LEU A 1 359 ? 15.432 2.631 -2.896 1.00 90.88 359 LEU A N 1
ATOM 2922 C CA . LEU A 1 359 ? 15.424 1.246 -2.407 1.00 90.88 359 LEU A CA 1
ATOM 2923 C C . LEU A 1 359 ? 15.758 0.256 -3.537 1.00 90.88 359 LEU A C 1
ATOM 2925 O O . LEU A 1 359 ? 16.651 -0.575 -3.369 1.00 90.88 359 LEU A O 1
ATOM 2929 N N . GLU A 1 360 ? 15.135 0.409 -4.714 1.00 87.25 360 GLU A N 1
ATOM 2930 C CA . GLU A 1 360 ? 15.432 -0.423 -5.892 1.00 87.25 360 GLU A CA 1
ATOM 2931 C C . GLU A 1 360 ? 16.899 -0.294 -6.335 1.00 87.25 360 GLU A C 1
ATOM 2933 O O . GLU A 1 360 ? 17.556 -1.299 -6.607 1.00 87.25 360 GLU A O 1
ATOM 2938 N N . LEU A 1 361 ? 17.441 0.928 -6.384 1.00 88.94 361 LEU A N 1
ATOM 2939 C CA . LEU A 1 361 ? 18.832 1.168 -6.780 1.00 88.94 361 LEU A CA 1
ATOM 2940 C C . LEU A 1 361 ? 19.833 0.539 -5.807 1.00 88.94 361 LEU A C 1
ATOM 2942 O O . LEU A 1 361 ? 20.868 0.032 -6.236 1.00 88.94 361 LEU A O 1
ATOM 2946 N N . VAL A 1 362 ? 19.546 0.561 -4.504 1.00 91.00 362 VAL A N 1
ATOM 2947 C CA . VAL A 1 362 ? 20.406 -0.071 -3.494 1.00 91.00 362 VAL A CA 1
ATOM 2948 C C . VAL A 1 362 ? 20.429 -1.584 -3.693 1.00 91.00 362 VAL A C 1
ATOM 2950 O O . VAL A 1 362 ? 21.515 -2.163 -3.737 1.00 91.00 362 VAL A O 1
ATOM 2953 N N . ASP A 1 363 ? 19.272 -2.215 -3.897 1.00 87.31 363 ASP A N 1
ATOM 2954 C CA . ASP A 1 363 ? 19.195 -3.650 -4.191 1.00 87.31 363 ASP A CA 1
ATOM 2955 C C . ASP A 1 363 ? 19.927 -4.012 -5.498 1.00 87.31 363 ASP A C 1
ATOM 2957 O O . ASP A 1 363 ? 20.615 -5.035 -5.565 1.00 87.31 363 ASP A O 1
ATOM 2961 N N . GLU A 1 364 ? 19.848 -3.162 -6.531 1.00 86.94 364 GLU A N 1
ATOM 2962 C CA . GLU A 1 364 ? 20.594 -3.336 -7.785 1.00 86.94 364 GLU A CA 1
ATOM 2963 C C . GLU A 1 364 ? 22.116 -3.245 -7.586 1.00 86.94 364 GLU A C 1
ATOM 2965 O O . GLU A 1 364 ? 22.851 -4.085 -8.117 1.00 86.94 364 GLU A O 1
ATOM 2970 N N . ILE A 1 365 ? 22.595 -2.266 -6.807 1.00 89.75 365 ILE A N 1
ATOM 2971 C CA . ILE A 1 365 ? 24.022 -2.112 -6.480 1.00 89.75 365 ILE A CA 1
ATOM 2972 C C . ILE A 1 365 ? 24.515 -3.364 -5.753 1.00 89.75 365 ILE A C 1
ATOM 2974 O O . ILE A 1 365 ? 25.496 -3.972 -6.185 1.00 89.75 365 ILE A O 1
ATOM 2978 N N . LEU A 1 366 ? 23.794 -3.799 -4.717 1.00 89.00 366 LEU A N 1
ATOM 2979 C CA . LEU A 1 366 ? 24.129 -4.987 -3.930 1.00 89.00 366 LEU A CA 1
ATOM 2980 C C . LEU A 1 366 ? 24.152 -6.263 -4.766 1.00 89.00 366 LEU A C 1
ATOM 2982 O O . LEU A 1 366 ? 25.015 -7.114 -4.574 1.00 89.00 366 LEU A O 1
ATOM 2986 N N . ALA A 1 367 ? 23.242 -6.386 -5.731 1.00 84.50 367 ALA A N 1
ATOM 2987 C CA . ALA A 1 367 ? 23.200 -7.529 -6.633 1.00 84.50 367 ALA A CA 1
ATOM 2988 C C . ALA A 1 367 ? 24.329 -7.544 -7.682 1.00 84.50 367 ALA A C 1
ATOM 2990 O O . ALA A 1 367 ? 24.455 -8.536 -8.405 1.00 84.50 367 ALA A O 1
ATOM 2991 N N . SER A 1 368 ? 25.098 -6.458 -7.813 1.00 84.81 368 SER A N 1
ATOM 2992 C CA . SER A 1 368 ? 26.174 -6.302 -8.805 1.00 84.81 368 SER A CA 1
ATOM 2993 C C . SER A 1 368 ? 27.580 -6.187 -8.202 1.00 84.81 368 SER A C 1
ATOM 2995 O O . SER A 1 368 ? 28.573 -6.203 -8.936 1.00 84.81 368 SER A O 1
ATOM 2997 N N . GLU A 1 369 ? 27.672 -6.084 -6.878 1.00 86.19 369 GLU A N 1
ATOM 2998 C CA . GLU A 1 369 ? 28.925 -6.003 -6.137 1.00 86.19 369 GLU A CA 1
ATOM 2999 C C . GLU A 1 369 ? 29.435 -7.400 -5.758 1.00 86.19 369 GLU A C 1
ATOM 3001 O O . GLU A 1 369 ? 28.662 -8.319 -5.491 1.00 86.19 369 GLU A O 1
ATOM 3006 N N . SER A 1 370 ? 30.756 -7.576 -5.759 1.00 85.81 370 SER A N 1
ATOM 3007 C CA . SER A 1 370 ? 31.405 -8.819 -5.338 1.00 85.81 370 SER A CA 1
ATOM 3008 C C . SER A 1 370 ? 31.865 -8.705 -3.888 1.00 85.81 370 SER A C 1
ATOM 3010 O O . SER A 1 370 ? 32.673 -7.829 -3.571 1.00 85.81 370 SER A O 1
ATOM 3012 N N . PHE A 1 371 ? 31.414 -9.617 -3.032 1.00 88.88 371 PHE A N 1
ATOM 3013 C CA . PHE A 1 371 ? 31.794 -9.659 -1.620 1.00 88.88 371 PHE A CA 1
ATOM 3014 C C . PHE A 1 371 ? 32.805 -10.778 -1.338 1.00 88.88 371 PHE A C 1
ATOM 3016 O O . PHE A 1 371 ? 32.950 -11.713 -2.125 1.00 88.88 371 PHE A O 1
ATOM 3023 N N . ASN A 1 372 ? 33.516 -10.685 -0.209 1.00 89.75 372 ASN A N 1
ATOM 3024 C CA . ASN A 1 372 ? 34.412 -11.753 0.237 1.00 89.75 372 ASN A CA 1
ATOM 3025 C C . ASN A 1 372 ? 33.569 -12.897 0.830 1.00 89.75 372 ASN A C 1
ATOM 3027 O O . ASN A 1 372 ? 32.895 -12.673 1.834 1.00 89.75 372 ASN A O 1
ATOM 3031 N N . PRO A 1 373 ? 33.591 -14.113 0.261 1.00 89.81 373 PRO A N 1
ATOM 3032 C CA . PRO A 1 373 ? 32.699 -15.185 0.690 1.00 89.81 373 PRO A CA 1
ATOM 3033 C C . PRO A 1 373 ? 33.128 -15.871 1.998 1.00 89.81 373 PRO A C 1
ATOM 3035 O O . PRO A 1 373 ? 32.343 -16.619 2.574 1.00 89.81 373 PRO A O 1
ATOM 3038 N N . LEU A 1 374 ? 34.350 -15.626 2.481 1.00 91.12 374 LEU A N 1
ATOM 3039 C CA . LEU A 1 374 ? 34.871 -16.210 3.725 1.00 91.12 374 LEU A CA 1
ATOM 3040 C C . LEU A 1 374 ? 34.645 -15.323 4.957 1.00 91.12 374 LEU A C 1
ATOM 3042 O O . LEU A 1 374 ? 34.806 -15.787 6.084 1.00 91.12 374 LEU A O 1
ATOM 3046 N N . GLU A 1 375 ? 34.283 -14.057 4.757 1.00 90.56 375 GLU A N 1
ATOM 3047 C CA . GLU A 1 375 ? 34.163 -13.070 5.827 1.00 90.56 375 GLU A CA 1
ATOM 3048 C C . GLU A 1 375 ? 32.736 -12.543 5.933 1.00 90.56 375 GLU A C 1
ATOM 3050 O O . GLU A 1 375 ? 32.061 -12.284 4.938 1.00 90.56 375 GLU A O 1
ATOM 3055 N N . VAL A 1 376 ? 32.289 -12.336 7.169 1.00 92.19 376 VAL A N 1
ATOM 3056 C CA . VAL A 1 376 ? 31.037 -11.632 7.443 1.00 92.19 376 VAL A CA 1
ATOM 3057 C C . VAL A 1 376 ? 31.303 -10.140 7.379 1.00 92.19 376 VAL A C 1
ATOM 3059 O O . VAL A 1 376 ? 32.144 -9.625 8.117 1.00 92.19 376 VAL A O 1
ATOM 3062 N N . GLN A 1 377 ? 30.555 -9.431 6.541 1.00 93.94 377 GLN A N 1
ATOM 3063 C CA . GLN A 1 377 ? 30.650 -7.979 6.450 1.00 93.94 377 GLN A CA 1
ATOM 3064 C C . GLN A 1 377 ? 29.479 -7.355 7.204 1.00 93.94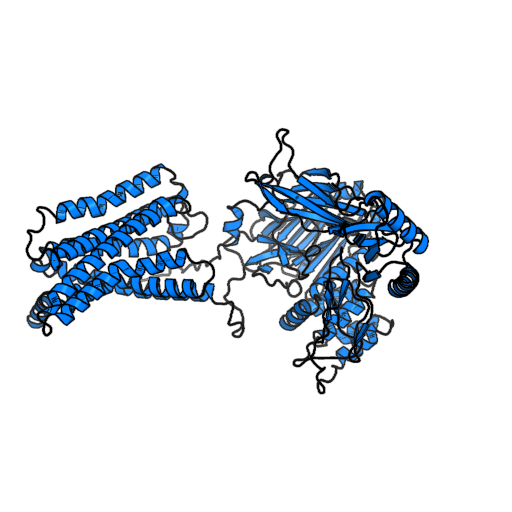 377 GLN A C 1
ATOM 3066 O O . GLN A 1 377 ? 28.315 -7.639 6.921 1.00 93.94 377 GLN A O 1
ATOM 3071 N N . LEU A 1 378 ? 29.798 -6.509 8.185 1.00 94.38 378 LEU A N 1
ATOM 3072 C CA . LEU A 1 378 ? 28.817 -5.815 9.012 1.00 94.38 378 LEU A CA 1
ATOM 3073 C C . LEU A 1 378 ? 29.021 -4.304 8.905 1.00 94.38 378 LEU A C 1
ATOM 3075 O O . LEU A 1 378 ? 30.018 -3.763 9.385 1.00 94.38 378 LEU A O 1
ATOM 3079 N N . TYR A 1 379 ? 28.041 -3.612 8.333 1.00 94.44 379 TYR A N 1
ATOM 3080 C CA . TYR A 1 379 ? 28.017 -2.157 8.244 1.00 94.44 379 TYR A CA 1
ATOM 3081 C C . TYR A 1 379 ? 27.002 -1.603 9.239 1.00 94.44 379 TYR A C 1
ATOM 3083 O O . TYR A 1 379 ? 25.811 -1.896 9.157 1.00 94.44 379 TYR A O 1
ATOM 3091 N N . ARG A 1 380 ? 27.472 -0.780 10.183 1.00 94.38 380 ARG A N 1
ATOM 3092 C CA . ARG A 1 380 ? 26.627 -0.139 11.197 1.00 94.38 380 ARG A CA 1
ATOM 3093 C C . ARG A 1 380 ? 26.570 1.368 10.975 1.00 94.38 380 ARG A C 1
ATOM 3095 O O . ARG A 1 380 ? 27.608 2.033 10.931 1.00 94.38 380 ARG A O 1
ATOM 3102 N N . LYS A 1 381 ? 25.354 1.895 10.858 1.00 92.88 381 LYS A N 1
ATOM 3103 C CA . LYS A 1 381 ? 25.044 3.326 10.803 1.00 92.88 381 LYS A CA 1
ATOM 3104 C C . LYS A 1 381 ? 23.996 3.682 11.861 1.00 92.88 381 LYS A C 1
ATOM 3106 O O . LYS A 1 381 ? 23.671 2.860 12.721 1.00 92.88 381 LYS A O 1
ATOM 3111 N N . ASN A 1 382 ? 23.521 4.926 11.852 1.00 91.25 382 ASN A N 1
ATOM 3112 C CA . ASN A 1 382 ? 22.602 5.419 12.875 1.00 91.25 382 ASN A CA 1
ATOM 3113 C C . ASN A 1 382 ? 21.190 4.850 12.687 1.00 91.25 382 ASN A C 1
ATOM 3115 O O . ASN A 1 382 ? 20.570 4.446 13.673 1.00 91.25 382 ASN A O 1
ATOM 3119 N N . ASN A 1 383 ? 20.734 4.785 11.435 1.00 93.19 383 ASN A N 1
ATOM 3120 C CA . ASN A 1 383 ? 19.398 4.380 11.003 1.00 93.19 383 ASN A CA 1
ATOM 3121 C C . ASN A 1 383 ? 19.393 3.087 10.166 1.00 93.19 383 ASN A C 1
ATOM 3123 O O . ASN A 1 383 ? 18.327 2.511 9.962 1.00 93.19 383 ASN A O 1
ATOM 3127 N N . LEU A 1 384 ? 20.567 2.609 9.739 1.00 95.19 384 LEU A N 1
ATOM 3128 C CA . LEU A 1 384 ? 20.728 1.415 8.908 1.00 95.19 384 LEU A CA 1
ATOM 3129 C C . LEU A 1 384 ? 21.771 0.446 9.486 1.00 95.19 384 LEU A C 1
ATOM 3131 O O . LEU A 1 384 ? 22.845 0.852 9.943 1.00 95.19 384 LEU A O 1
ATOM 3135 N N . LEU A 1 385 ? 21.486 -0.850 9.396 1.00 96.00 385 LEU A N 1
ATOM 3136 C CA . LEU A 1 385 ? 22.434 -1.934 9.632 1.00 96.00 385 LEU A CA 1
ATOM 3137 C C . LEU A 1 385 ? 22.401 -2.904 8.451 1.00 96.00 385 LEU A C 1
ATOM 3139 O O . LEU A 1 385 ? 21.324 -3.293 8.020 1.00 96.00 385 LEU A O 1
ATOM 3143 N N . VAL A 1 386 ? 23.564 -3.300 7.937 1.00 95.94 386 VAL A N 1
ATOM 3144 C CA . VAL A 1 386 ? 23.663 -4.253 6.822 1.00 95.94 386 VAL A CA 1
ATOM 3145 C C . VAL A 1 386 ? 24.594 -5.389 7.205 1.00 95.94 386 VAL A C 1
ATOM 3147 O O . VAL A 1 386 ? 25.736 -5.151 7.600 1.00 95.94 386 VAL A O 1
ATOM 3150 N N . HIS A 1 387 ? 24.096 -6.613 7.084 1.00 96.00 387 HIS A N 1
ATOM 3151 C CA . HIS A 1 387 ? 24.838 -7.849 7.291 1.00 96.00 387 HIS A CA 1
ATOM 3152 C C . HIS A 1 387 ? 24.906 -8.621 5.979 1.00 96.00 387 HIS A C 1
ATOM 3154 O O . HIS A 1 387 ? 23.884 -8.827 5.325 1.00 96.00 387 HIS A O 1
ATOM 3160 N N . ILE A 1 388 ? 26.115 -9.012 5.588 1.00 95.19 388 ILE A N 1
ATOM 3161 C CA . ILE A 1 388 ? 26.378 -9.770 4.367 1.00 95.19 388 ILE A CA 1
ATOM 3162 C C . ILE A 1 388 ? 27.186 -11.000 4.753 1.00 95.19 388 ILE A C 1
ATOM 3164 O O . ILE A 1 388 ? 28.234 -10.891 5.396 1.00 95.19 388 ILE A O 1
ATOM 3168 N N . SER A 1 389 ? 26.704 -12.174 4.358 1.00 95.06 389 SER A N 1
ATOM 3169 C CA . SER A 1 389 ? 27.396 -13.437 4.614 1.00 95.06 389 SER A CA 1
ATOM 3170 C C . SER A 1 389 ? 27.125 -14.468 3.523 1.00 95.06 389 SER A C 1
ATOM 3172 O O . SER A 1 389 ? 26.073 -14.454 2.885 1.00 95.06 389 SER A O 1
ATOM 3174 N N . ASN A 1 390 ? 28.080 -15.376 3.312 1.00 94.44 390 ASN A N 1
ATOM 3175 C CA . ASN A 1 390 ? 27.862 -16.580 2.516 1.00 94.44 390 ASN A CA 1
ATOM 3176 C C . ASN A 1 390 ? 27.427 -17.720 3.454 1.00 94.44 390 ASN A C 1
ATOM 3178 O O . ASN A 1 390 ? 28.240 -18.152 4.283 1.00 94.44 390 ASN A O 1
ATOM 3182 N N . PRO A 1 391 ? 26.192 -18.238 3.346 1.00 93.06 391 PRO A N 1
ATOM 3183 C CA . PRO A 1 391 ? 25.657 -19.172 4.333 1.00 93.06 391 PRO A CA 1
ATOM 3184 C C . PRO A 1 391 ? 26.378 -20.525 4.361 1.00 93.06 391 PRO A C 1
ATOM 3186 O O . PRO A 1 391 ? 26.397 -21.200 5.390 1.00 93.06 391 PRO A O 1
ATOM 3189 N N . PHE A 1 392 ? 27.018 -20.918 3.259 1.00 92.56 392 PHE A N 1
ATOM 3190 C CA . PHE A 1 392 ? 27.665 -22.222 3.123 1.00 92.56 392 PHE A CA 1
ATOM 3191 C C . PHE A 1 392 ? 29.114 -22.227 3.598 1.00 92.56 392 PHE A C 1
ATOM 3193 O O . PHE A 1 392 ? 29.585 -23.242 4.103 1.00 92.56 392 PHE A O 1
ATOM 3200 N N . LEU A 1 393 ? 29.816 -21.104 3.443 1.00 92.31 393 LEU A N 1
ATOM 3201 C CA . LEU A 1 393 ? 31.224 -20.983 3.823 1.00 92.31 393 LEU A CA 1
ATOM 3202 C C . LEU A 1 393 ? 31.401 -20.440 5.242 1.00 92.31 393 LEU A C 1
ATOM 3204 O O . LEU A 1 393 ? 32.348 -20.818 5.925 1.00 92.31 393 LEU A O 1
ATOM 3208 N N . THR A 1 394 ? 30.474 -19.600 5.706 1.00 91.88 394 THR A N 1
ATOM 3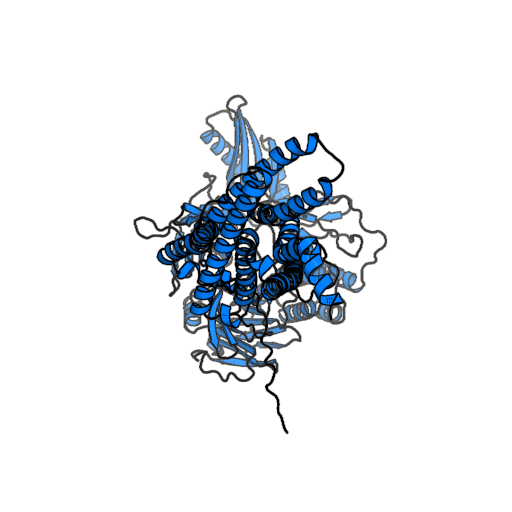209 C CA . THR A 1 394 ? 30.521 -19.024 7.062 1.00 91.88 394 THR A CA 1
ATOM 3210 C C . THR A 1 394 ? 29.679 -19.794 8.082 1.00 91.88 394 THR A C 1
ATOM 3212 O O . THR A 1 394 ? 29.806 -19.553 9.280 1.00 91.88 394 THR A O 1
ATOM 3215 N N . ASN A 1 395 ? 28.845 -20.739 7.628 1.00 91.94 395 ASN A N 1
ATOM 3216 C CA . ASN A 1 395 ? 27.896 -21.498 8.451 1.00 91.94 395 ASN A CA 1
ATOM 3217 C C . ASN A 1 395 ? 26.837 -20.623 9.164 1.00 91.94 395 ASN A C 1
ATOM 3219 O O . ASN A 1 395 ? 26.384 -20.938 10.268 1.00 91.94 395 ASN A O 1
ATOM 3223 N N . ILE A 1 396 ? 26.448 -19.511 8.533 1.00 92.19 396 ILE A N 1
ATOM 3224 C CA . ILE A 1 396 ? 25.495 -18.528 9.064 1.00 92.19 396 ILE A CA 1
ATOM 3225 C C . ILE A 1 396 ? 24.199 -18.591 8.258 1.00 92.19 396 ILE A C 1
ATOM 3227 O O . ILE A 1 396 ? 24.215 -18.464 7.042 1.00 92.19 396 ILE A O 1
ATOM 3231 N N . SER A 1 397 ? 23.068 -18.764 8.936 1.00 89.00 397 SER A N 1
ATOM 3232 C CA . SER A 1 397 ? 21.733 -18.810 8.323 1.00 89.00 397 SER A CA 1
ATOM 3233 C C . SER A 1 397 ? 20.878 -17.578 8.640 1.00 89.00 397 SER A C 1
ATOM 3235 O O . SER A 1 397 ? 19.731 -17.497 8.208 1.00 89.00 397 SER A O 1
ATOM 3237 N N . GLY A 1 398 ? 21.403 -16.611 9.395 1.00 91.50 398 GLY A N 1
ATOM 3238 C CA . GLY A 1 398 ? 20.660 -15.409 9.759 1.00 91.50 398 GLY A CA 1
ATOM 3239 C C . GLY A 1 398 ? 21.340 -14.565 10.833 1.00 91.50 398 GLY A C 1
ATOM 3240 O O . GLY A 1 398 ? 22.528 -14.743 11.118 1.00 91.50 398 GLY A O 1
ATOM 3241 N N . ILE A 1 399 ? 20.582 -13.655 11.446 1.00 93.56 399 ILE A N 1
ATOM 3242 C CA . ILE A 1 399 ? 21.080 -12.742 12.484 1.00 93.56 399 ILE A CA 1
ATOM 3243 C C . ILE A 1 399 ? 20.094 -12.589 13.638 1.00 93.56 399 ILE A C 1
ATOM 3245 O O . ILE A 1 399 ? 18.880 -12.667 13.456 1.00 93.56 399 ILE A O 1
ATOM 3249 N N . LEU A 1 400 ? 20.642 -12.290 14.810 1.00 91.75 400 LEU A N 1
ATOM 3250 C CA . LEU A 1 400 ? 19.929 -11.849 16.000 1.00 91.75 400 LEU A CA 1
ATOM 3251 C C . LEU A 1 400 ? 20.396 -10.442 16.356 1.00 91.75 400 LEU A C 1
ATOM 3253 O O . LEU A 1 400 ? 21.599 -10.177 16.391 1.00 91.75 400 LEU A O 1
ATOM 3257 N N . LEU A 1 401 ? 19.455 -9.545 16.620 1.00 92.75 401 LEU A N 1
ATOM 3258 C CA . LEU A 1 401 ? 19.709 -8.166 17.007 1.00 92.75 401 LEU A CA 1
ATOM 3259 C C . LEU A 1 401 ? 19.112 -7.915 18.391 1.00 92.75 401 LEU A C 1
ATOM 3261 O O . LEU A 1 401 ? 17.905 -8.036 18.587 1.00 92.75 401 LEU A O 1
ATOM 3265 N N . TYR A 1 402 ? 19.969 -7.533 19.331 1.00 89.88 402 TYR A N 1
ATOM 3266 C CA . TYR A 1 402 ? 19.594 -7.190 20.702 1.00 89.88 402 TYR A CA 1
ATOM 3267 C C . TYR A 1 402 ? 19.410 -5.674 20.872 1.00 89.88 402 TYR A C 1
ATOM 3269 O O . TYR A 1 402 ? 19.970 -4.894 20.097 1.00 89.88 402 TYR A O 1
ATOM 3277 N N . ASN A 1 403 ? 18.699 -5.262 21.925 1.00 84.94 403 ASN A N 1
ATOM 3278 C CA . ASN A 1 403 ? 18.395 -3.863 22.275 1.00 84.94 403 ASN A CA 1
ATOM 3279 C C . ASN A 1 403 ? 19.603 -2.908 22.257 1.00 84.94 403 ASN A C 1
ATOM 3281 O O . ASN A 1 403 ? 19.517 -1.778 21.776 1.00 84.94 403 ASN A O 1
ATOM 3285 N N . ASN A 1 404 ? 20.776 -3.385 22.673 1.00 84.00 404 ASN A N 1
ATOM 3286 C CA . ASN A 1 404 ? 22.039 -2.646 22.653 1.00 84.00 404 ASN A CA 1
ATOM 3287 C C . ASN A 1 404 ? 22.649 -2.531 21.241 1.00 84.00 404 ASN A C 1
ATOM 3289 O O . ASN A 1 404 ? 23.831 -2.219 21.085 1.00 84.00 404 ASN A O 1
ATOM 3293 N N . ARG A 1 405 ? 21.864 -2.825 20.195 1.00 85.50 405 ARG A N 1
ATOM 3294 C CA . ARG A 1 405 ? 22.274 -2.925 18.786 1.00 85.50 405 ARG A CA 1
ATOM 3295 C C . ARG A 1 405 ? 23.402 -3.934 18.550 1.00 85.50 405 ARG A C 1
ATOM 3297 O O . ARG A 1 405 ? 24.156 -3.823 17.577 1.00 85.50 405 ARG A O 1
ATOM 3304 N N . GLN A 1 406 ? 23.547 -4.911 19.443 1.00 89.06 406 GLN A N 1
ATOM 3305 C CA . GLN A 1 406 ? 24.492 -6.007 19.275 1.00 89.06 406 GLN A CA 1
ATOM 3306 C C . GLN A 1 406 ? 23.923 -7.005 18.269 1.00 89.06 406 GLN A C 1
ATOM 3308 O O . GLN A 1 406 ? 22.769 -7.408 18.383 1.00 89.06 406 GLN A O 1
ATOM 3313 N N . VAL A 1 407 ? 24.748 -7.393 17.296 1.00 91.44 407 VAL A N 1
ATOM 3314 C CA . VAL A 1 407 ? 24.394 -8.387 16.280 1.00 91.44 407 VAL A CA 1
ATOM 3315 C C . VAL A 1 407 ? 25.123 -9.682 16.592 1.00 91.44 407 VAL A C 1
ATOM 3317 O O . VAL A 1 407 ? 26.341 -9.671 16.776 1.00 91.44 407 VAL A O 1
ATOM 3320 N N . VAL A 1 408 ? 24.379 -10.781 16.640 1.00 91.25 408 VAL A N 1
ATOM 3321 C CA . VAL A 1 408 ? 24.900 -12.140 16.794 1.00 91.25 408 VAL A CA 1
ATOM 3322 C C . VAL A 1 408 ? 24.526 -12.939 15.550 1.00 91.25 408 VAL A C 1
ATOM 3324 O O . VAL A 1 408 ? 23.397 -12.865 15.069 1.00 91.25 408 VAL A O 1
ATOM 3327 N N . ASN A 1 409 ? 25.483 -13.688 15.006 1.00 91.38 409 ASN A N 1
ATOM 3328 C CA . ASN A 1 409 ? 25.247 -14.526 13.835 1.00 91.38 409 ASN A CA 1
ATOM 3329 C C . ASN A 1 409 ? 24.457 -15.774 14.237 1.00 91.38 409 ASN A C 1
ATOM 3331 O O . ASN A 1 409 ? 24.849 -16.485 15.164 1.00 91.38 409 ASN A O 1
ATOM 3335 N N . PHE A 1 410 ? 23.376 -16.059 13.518 1.00 87.31 410 PHE A N 1
ATOM 3336 C CA . PHE A 1 410 ? 22.584 -17.261 13.733 1.00 87.31 410 PHE A CA 1
ATOM 3337 C C . PHE A 1 410 ? 23.158 -18.419 12.911 1.00 87.31 410 PHE A C 1
ATOM 3339 O O . PHE A 1 410 ? 23.295 -18.313 11.692 1.00 87.31 410 PHE A O 1
ATOM 3346 N N . GLN A 1 411 ? 23.533 -19.516 13.570 1.00 87.75 411 GLN A N 1
ATOM 3347 C CA . GLN A 1 411 ? 24.190 -20.651 12.917 1.00 87.75 411 GLN A CA 1
ATOM 3348 C C . GLN A 1 411 ? 23.206 -21.509 12.116 1.00 87.75 411 GLN A C 1
ATOM 3350 O O . GLN A 1 411 ? 22.009 -21.565 12.395 1.00 87.75 411 GLN A O 1
ATOM 3355 N N . ARG A 1 412 ? 23.713 -22.185 11.088 1.00 85.56 412 ARG A N 1
ATOM 3356 C CA . ARG A 1 412 ? 22.943 -23.136 10.279 1.00 85.56 412 ARG A CA 1
ATOM 3357 C C . ARG A 1 412 ? 22.537 -24.374 11.095 1.00 85.56 412 ARG A C 1
ATOM 3359 O O . ARG A 1 412 ? 23.288 -24.824 11.957 1.00 85.56 412 ARG A O 1
ATOM 3366 N N . GLY A 1 413 ? 21.352 -24.924 10.824 1.00 74.31 413 GLY A N 1
ATOM 3367 C CA . GLY A 1 413 ? 20.844 -26.148 11.467 1.00 74.31 413 GLY A CA 1
ATOM 3368 C C . GLY A 1 413 ? 20.380 -26.002 12.924 1.00 74.31 413 GLY A C 1
ATOM 3369 O O . GLY A 1 413 ? 19.916 -26.978 13.509 1.00 74.31 413 GLY A O 1
ATOM 3370 N N . VAL A 1 414 ? 20.474 -24.806 13.515 1.00 78.69 414 VAL A N 1
ATOM 3371 C CA . VAL A 1 414 ? 19.972 -24.528 14.868 1.00 78.69 414 VAL A CA 1
ATOM 3372 C C . VAL A 1 414 ? 18.494 -24.151 14.802 1.00 78.69 414 VAL A C 1
ATOM 3374 O O . VAL A 1 414 ? 18.088 -23.329 13.982 1.00 78.69 414 VAL A O 1
ATOM 3377 N N . ASN A 1 415 ? 17.680 -24.733 15.686 1.00 71.31 415 ASN A N 1
ATOM 3378 C CA . ASN A 1 415 ? 16.255 -24.417 15.752 1.00 71.31 415 ASN A CA 1
ATOM 3379 C C . ASN A 1 415 ? 16.016 -23.005 16.288 1.00 71.31 415 ASN A C 1
ATOM 3381 O O . ASN A 1 415 ? 16.581 -22.605 17.308 1.00 71.31 415 ASN A O 1
ATOM 3385 N N . PHE A 1 416 ? 15.090 -22.294 15.644 1.00 67.44 416 PHE A N 1
ATOM 3386 C CA . PHE A 1 416 ? 14.727 -20.923 15.996 1.00 67.44 416 PHE A CA 1
ATOM 3387 C C . PHE A 1 416 ? 14.230 -20.772 17.448 1.00 67.44 416 PHE A C 1
ATOM 3389 O O . PHE A 1 416 ? 14.398 -19.736 18.075 1.00 67.44 416 PHE A O 1
ATOM 3396 N N . THR A 1 417 ? 13.648 -21.829 18.015 1.00 65.31 417 THR A N 1
ATOM 3397 C CA . THR A 1 417 ? 13.091 -21.858 19.376 1.00 65.31 417 THR A CA 1
ATOM 3398 C C . THR A 1 417 ? 14.128 -22.085 20.480 1.00 65.31 417 THR A C 1
ATOM 3400 O O . THR A 1 417 ? 13.772 -22.059 21.652 1.00 65.31 417 THR A O 1
ATOM 3403 N N . ALA A 1 418 ? 15.392 -22.362 20.144 1.00 58.66 418 ALA A N 1
ATOM 3404 C CA . ALA A 1 418 ? 16.443 -22.677 21.119 1.00 58.66 418 ALA A CA 1
ATOM 3405 C C . ALA A 1 418 ? 17.200 -21.433 21.638 1.00 58.66 418 ALA A C 1
ATOM 3407 O O . ALA A 1 418 ? 18.275 -21.566 22.219 1.00 58.66 418 ALA A O 1
ATOM 3408 N N . MET A 1 419 ? 16.686 -20.227 21.386 1.00 63.78 419 MET A N 1
ATOM 3409 C CA . MET A 1 419 ? 17.411 -18.971 21.593 1.00 63.78 419 MET A CA 1
ATOM 3410 C C . MET A 1 419 ? 17.281 -18.408 23.010 1.00 63.78 419 MET A C 1
ATOM 3412 O O . MET A 1 419 ? 16.277 -18.601 23.692 1.00 63.78 419 MET A O 1
ATOM 3416 N N . GLU A 1 420 ? 18.291 -17.647 23.440 1.00 63.59 420 GLU A N 1
ATOM 3417 C CA . GLU A 1 420 ? 18.216 -16.847 24.661 1.00 63.59 420 GLU A CA 1
ATOM 3418 C C . GLU A 1 420 ? 17.520 -15.510 24.357 1.00 63.59 420 GLU A C 1
ATOM 3420 O O . GLU A 1 420 ? 18.043 -14.646 23.656 1.00 63.59 420 GLU A O 1
ATOM 3425 N N . GLU A 1 421 ? 16.287 -15.385 24.849 1.00 64.31 421 GLU A N 1
ATOM 3426 C CA . GLU A 1 421 ? 15.290 -14.411 24.369 1.00 64.31 421 GLU A CA 1
ATOM 3427 C C . GLU A 1 421 ? 15.303 -13.062 25.107 1.00 64.31 421 GLU A C 1
ATOM 3429 O O . GLU A 1 421 ? 14.592 -12.131 24.716 1.00 64.31 421 GLU A O 1
ATOM 3434 N N . ARG A 1 422 ? 16.079 -12.933 26.192 1.00 69.38 422 ARG A N 1
ATOM 3435 C CA . ARG A 1 422 ? 16.176 -11.661 26.924 1.00 69.38 422 ARG A CA 1
ATOM 3436 C C . ARG A 1 422 ? 16.832 -10.618 26.024 1.00 69.38 422 ARG A C 1
ATOM 3438 O O . ARG A 1 422 ? 17.837 -10.896 25.384 1.00 69.38 422 ARG A O 1
ATOM 3445 N N . ASP A 1 423 ? 16.225 -9.437 25.953 1.00 78.62 423 ASP A N 1
ATOM 3446 C CA . ASP A 1 423 ? 16.730 -8.283 25.202 1.00 78.62 423 ASP A CA 1
ATOM 3447 C C . ASP A 1 423 ? 16.776 -8.416 23.664 1.00 78.62 423 ASP A C 1
ATOM 3449 O O . ASP A 1 423 ? 17.203 -7.480 22.994 1.00 78.62 423 ASP A O 1
ATOM 3453 N N . LEU A 1 424 ? 16.239 -9.490 23.070 1.00 86.94 424 LEU A N 1
ATOM 3454 C CA . LEU A 1 424 ? 16.201 -9.693 21.608 1.00 86.94 424 LEU A CA 1
ATOM 3455 C C . LEU A 1 424 ? 15.126 -8.853 20.880 1.00 86.94 424 LEU A C 1
ATOM 3457 O O . LEU A 1 424 ? 13.938 -9.127 21.019 1.00 86.94 424 LEU A O 1
ATOM 3461 N N . ASP A 1 425 ? 15.521 -7.880 20.058 1.00 87.75 425 ASP A N 1
ATOM 3462 C CA . ASP A 1 425 ? 14.590 -7.026 19.297 1.00 87.75 425 ASP A CA 1
ATOM 3463 C C . ASP A 1 425 ? 14.171 -7.624 17.948 1.00 87.75 425 ASP A C 1
ATOM 3465 O O . ASP A 1 425 ? 13.065 -7.377 17.466 1.00 87.75 425 ASP A O 1
ATOM 3469 N N . LEU A 1 426 ? 15.059 -8.381 17.304 1.00 91.25 426 LEU A N 1
ATOM 3470 C CA . LEU A 1 426 ? 14.821 -8.934 15.974 1.00 91.25 426 LEU A CA 1
ATOM 3471 C C . LEU A 1 426 ? 15.609 -10.231 15.783 1.00 91.25 426 LEU A C 1
ATOM 3473 O O . LEU A 1 426 ? 16.797 -10.293 16.095 1.00 91.25 426 LEU A O 1
ATOM 3477 N N . GLY A 1 427 ? 14.967 -11.242 15.203 1.00 91.06 427 GLY A N 1
ATOM 3478 C CA . GLY A 1 427 ? 15.620 -12.458 14.728 1.00 91.06 427 GLY A CA 1
ATOM 3479 C C . GLY A 1 427 ? 15.231 -12.755 13.287 1.00 91.06 427 GLY A C 1
ATOM 3480 O O . GLY A 1 427 ? 14.049 -12.830 12.972 1.00 91.06 427 GLY A O 1
ATOM 3481 N N . VAL A 1 428 ? 16.212 -12.940 12.411 1.00 91.94 428 VAL A N 1
ATOM 3482 C CA . VAL A 1 428 ? 16.006 -13.347 11.015 1.00 91.94 428 VAL A CA 1
ATOM 3483 C C . VAL A 1 428 ? 16.635 -14.717 10.837 1.00 91.94 428 VAL A C 1
ATOM 3485 O O . VAL A 1 428 ? 17.805 -14.892 11.176 1.00 91.94 428 VAL A O 1
ATOM 3488 N N . HIS A 1 429 ? 15.885 -15.676 10.298 1.00 88.56 429 HIS A N 1
ATOM 3489 C CA . HIS A 1 429 ? 16.373 -17.028 10.053 1.00 88.56 429 HIS A CA 1
ATOM 3490 C C . HIS A 1 429 ? 15.925 -17.559 8.692 1.00 88.56 429 HIS A C 1
ATOM 3492 O O . HIS A 1 429 ? 14.735 -17.568 8.363 1.00 88.56 429 HIS A O 1
ATOM 3498 N N . LEU A 1 430 ? 16.899 -18.041 7.921 1.00 90.12 430 LEU A N 1
ATOM 3499 C CA . LEU A 1 430 ? 16.680 -18.777 6.686 1.00 90.12 430 LEU A CA 1
ATOM 3500 C C . LEU A 1 430 ? 16.685 -20.283 6.998 1.00 90.12 430 LEU A C 1
ATOM 3502 O O . LEU A 1 430 ? 17.713 -20.800 7.446 1.00 90.12 430 LEU A O 1
ATOM 3506 N N . PRO A 1 431 ? 15.575 -21.003 6.752 1.00 88.81 431 PRO A N 1
ATOM 3507 C CA . PRO A 1 431 ? 15.505 -22.431 7.027 1.00 88.81 431 PRO A CA 1
ATOM 3508 C C . PRO A 1 431 ? 16.506 -23.250 6.214 1.00 88.81 431 PRO A C 1
ATOM 3510 O O . PRO A 1 431 ? 16.782 -22.966 5.049 1.00 88.81 431 PRO A O 1
ATOM 3513 N N . GLU A 1 432 ? 16.966 -24.352 6.800 1.00 87.75 432 GLU A N 1
ATOM 3514 C CA . GLU A 1 432 ? 17.913 -25.281 6.175 1.00 87.75 432 GLU A CA 1
ATOM 3515 C C . GLU A 1 432 ? 17.429 -25.825 4.823 1.00 87.75 432 GLU A C 1
ATOM 3517 O O . GLU A 1 432 ? 18.195 -25.949 3.870 1.00 87.75 432 GLU A O 1
ATOM 3522 N N . GLN A 1 433 ? 16.126 -26.094 4.730 1.00 87.00 433 GLN A N 1
ATOM 3523 C CA . GLN A 1 433 ? 15.477 -26.564 3.508 1.00 87.00 433 GLN A CA 1
ATOM 3524 C C . GLN A 1 433 ? 15.629 -25.563 2.353 1.00 87.00 433 GLN A C 1
ATOM 3526 O O . GLN A 1 433 ? 15.878 -25.978 1.223 1.00 87.00 433 GLN A O 1
ATOM 3531 N N . LEU A 1 434 ? 15.533 -24.257 2.637 1.00 87.44 434 LEU A N 1
ATOM 3532 C CA . LEU A 1 434 ? 15.705 -23.205 1.636 1.00 87.44 434 LEU A CA 1
ATOM 3533 C C . LEU A 1 434 ? 17.159 -23.139 1.149 1.00 87.44 434 LEU A C 1
ATOM 3535 O O . LEU A 1 434 ? 17.416 -23.008 -0.046 1.00 87.44 434 LEU A O 1
ATOM 3539 N N . LEU A 1 435 ? 18.119 -23.257 2.068 1.00 89.56 435 LEU A N 1
ATOM 3540 C CA . LEU A 1 435 ? 19.542 -23.229 1.726 1.00 89.56 435 LEU A CA 1
ATOM 3541 C C . LEU A 1 435 ? 19.941 -24.432 0.863 1.00 89.56 435 LEU A C 1
ATOM 3543 O O . LEU A 1 435 ? 20.684 -24.270 -0.101 1.00 89.56 435 LEU A O 1
ATOM 3547 N N . GLU A 1 436 ? 19.423 -25.627 1.147 1.00 88.12 436 GLU A N 1
ATOM 3548 C CA . GLU A 1 436 ? 19.674 -26.808 0.310 1.00 88.12 436 GLU A CA 1
ATOM 3549 C C . GLU A 1 436 ? 19.003 -26.706 -1.073 1.00 88.12 436 GLU A C 1
ATOM 3551 O O . GLU A 1 436 ? 19.582 -27.145 -2.066 1.00 88.12 436 GLU A O 1
ATOM 3556 N N . GLN A 1 437 ? 17.837 -26.057 -1.190 1.00 83.94 437 GLN A N 1
ATOM 3557 C CA . GLN A 1 437 ? 17.243 -25.740 -2.500 1.00 83.94 437 GLN A CA 1
ATOM 3558 C C . GLN A 1 437 ? 18.156 -24.822 -3.321 1.00 83.94 437 GLN A C 1
ATOM 3560 O O . GLN A 1 437 ? 18.508 -25.155 -4.451 1.00 83.94 437 GLN A O 1
ATOM 3565 N N . ILE A 1 438 ? 18.608 -23.716 -2.723 1.00 86.81 438 ILE A N 1
ATOM 3566 C CA . ILE A 1 438 ? 19.534 -22.766 -3.357 1.00 86.81 438 ILE A CA 1
ATOM 3567 C C . ILE A 1 438 ? 20.830 -23.464 -3.779 1.00 86.81 438 ILE A C 1
ATOM 3569 O O . ILE A 1 438 ? 21.331 -23.259 -4.885 1.00 86.81 438 ILE A O 1
ATOM 3573 N N . ARG A 1 439 ? 21.367 -24.338 -2.926 1.00 88.06 439 ARG A N 1
ATOM 3574 C CA . ARG A 1 439 ? 22.572 -25.119 -3.224 1.00 88.06 439 ARG A CA 1
ATOM 3575 C C . ARG A 1 439 ? 22.401 -26.019 -4.447 1.00 88.06 439 ARG A C 1
ATOM 3577 O O . ARG A 1 439 ? 23.341 -26.165 -5.218 1.00 88.06 439 ARG A O 1
ATOM 3584 N N . ASN A 1 440 ? 21.225 -26.618 -4.623 1.00 85.44 440 ASN A N 1
ATOM 3585 C CA . ASN A 1 440 ? 20.942 -27.497 -5.759 1.00 85.44 440 ASN A CA 1
ATOM 3586 C C . ASN A 1 440 ? 20.726 -26.724 -7.070 1.00 85.44 440 ASN A C 1
ATOM 3588 O O . ASN A 1 440 ? 20.998 -27.256 -8.146 1.00 85.44 440 ASN A O 1
ATOM 3592 N N . GLU A 1 441 ? 20.240 -25.485 -6.993 1.00 81.12 441 GLU A N 1
ATOM 3593 C CA . GLU A 1 441 ? 20.018 -24.619 -8.158 1.00 81.12 441 GLU A CA 1
ATOM 3594 C C . GLU A 1 441 ? 21.291 -23.886 -8.610 1.00 81.12 441 GLU A C 1
ATOM 3596 O O . GLU A 1 441 ? 21.410 -23.497 -9.776 1.00 81.12 441 GLU A O 1
ATOM 3601 N N . THR A 1 442 ? 22.265 -23.719 -7.712 1.00 82.50 442 THR A N 1
ATOM 3602 C CA . THR A 1 442 ? 23.486 -22.950 -7.968 1.00 82.50 442 THR A CA 1
ATOM 3603 C C . THR A 1 442 ? 24.662 -23.827 -8.388 1.00 82.50 442 THR A C 1
ATOM 3605 O O . THR A 1 442 ? 24.938 -24.877 -7.817 1.00 82.50 442 THR A O 1
ATOM 3608 N N . GLN A 1 443 ? 25.409 -23.371 -9.399 1.00 80.75 443 GLN A N 1
ATOM 3609 C CA . GLN A 1 443 ? 26.641 -24.041 -9.836 1.00 80.75 443 GLN A CA 1
ATOM 3610 C C . GLN A 1 443 ? 27.842 -23.680 -8.954 1.00 80.75 443 GLN A C 1
ATOM 3612 O O . GLN A 1 443 ? 28.724 -24.513 -8.753 1.00 80.75 443 GLN A O 1
ATOM 3617 N N . ASN A 1 444 ? 27.881 -22.445 -8.440 1.00 86.44 444 ASN A N 1
ATOM 3618 C CA . ASN A 1 444 ? 28.977 -21.940 -7.625 1.00 86.44 444 ASN A CA 1
ATOM 3619 C C . ASN A 1 444 ? 28.473 -21.382 -6.290 1.00 86.44 444 ASN A C 1
ATOM 3621 O O . ASN A 1 444 ? 27.908 -20.294 -6.207 1.00 86.44 444 ASN A O 1
ATOM 3625 N N . VAL A 1 445 ? 28.733 -22.130 -5.224 1.00 87.94 445 VAL A N 1
ATOM 3626 C CA . VAL A 1 445 ? 28.268 -21.817 -3.870 1.00 87.94 445 VAL A CA 1
ATOM 3627 C C . VAL A 1 445 ? 28.964 -20.571 -3.295 1.00 87.94 445 VAL A C 1
ATOM 3629 O O . VAL A 1 445 ? 28.396 -19.883 -2.448 1.00 87.94 445 VAL A O 1
ATOM 3632 N N . SER A 1 446 ? 30.166 -20.219 -3.777 1.00 87.44 446 SER A N 1
ATOM 3633 C CA . SER A 1 446 ? 30.885 -19.020 -3.317 1.00 87.44 446 SER A CA 1
ATOM 3634 C C . SER A 1 446 ? 30.218 -17.709 -3.743 1.00 87.44 446 SER A C 1
ATOM 3636 O O . SER A 1 446 ? 30.504 -16.670 -3.161 1.00 87.44 446 SER A O 1
ATOM 3638 N N . GLU A 1 447 ? 29.344 -17.746 -4.750 1.00 86.56 447 GLU A N 1
ATOM 3639 C CA . GLU A 1 447 ? 28.620 -16.572 -5.260 1.00 86.56 447 GLU A CA 1
ATOM 3640 C C . GLU A 1 447 ? 27.282 -16.341 -4.545 1.00 86.56 447 GLU A C 1
ATOM 3642 O O . GLU A 1 447 ? 26.607 -15.343 -4.797 1.00 86.56 447 GLU A O 1
ATOM 3647 N N . VAL A 1 448 ? 26.893 -17.241 -3.636 1.00 90.00 448 VAL A N 1
ATOM 3648 C CA . VAL A 1 448 ? 25.644 -17.114 -2.886 1.00 90.00 448 VAL A CA 1
ATOM 3649 C C . VAL A 1 448 ? 25.865 -16.267 -1.642 1.00 90.00 448 VAL A C 1
ATOM 3651 O O . VAL A 1 448 ? 26.535 -16.683 -0.697 1.00 90.00 448 VAL A O 1
ATOM 3654 N N . PHE A 1 449 ? 25.239 -15.095 -1.622 1.00 91.50 449 PHE A N 1
ATOM 3655 C CA . PHE A 1 449 ? 25.241 -14.195 -0.476 1.00 91.50 449 PHE A CA 1
ATOM 3656 C C . PHE A 1 449 ? 23.827 -14.006 0.058 1.00 91.50 449 PHE A C 1
ATOM 3658 O O . PHE A 1 449 ? 22.869 -13.896 -0.703 1.00 91.50 449 PHE A O 1
ATOM 3665 N N . VAL A 1 450 ? 23.713 -13.941 1.379 1.00 92.69 450 VAL A N 1
ATOM 3666 C CA . VAL A 1 450 ? 22.507 -13.512 2.080 1.00 92.69 450 VAL A CA 1
ATOM 3667 C C . VAL A 1 450 ? 22.791 -12.122 2.622 1.00 92.69 450 VAL A C 1
ATOM 3669 O O . VAL A 1 450 ? 23.731 -11.934 3.400 1.00 92.69 450 VAL A O 1
ATOM 3672 N N . ILE A 1 451 ? 22.000 -11.153 2.170 1.00 93.56 451 ILE A N 1
ATOM 3673 C CA . ILE A 1 451 ? 22.103 -9.754 2.569 1.00 93.56 451 ILE A CA 1
ATOM 3674 C C . ILE A 1 451 ? 20.880 -9.418 3.410 1.00 93.56 451 ILE A C 1
ATOM 3676 O O . ILE A 1 451 ? 19.750 -9.498 2.930 1.00 93.56 451 ILE A O 1
ATOM 3680 N N . ILE A 1 452 ? 21.111 -9.044 4.666 1.00 95.00 452 ILE A N 1
ATOM 3681 C CA . ILE A 1 452 ? 20.066 -8.643 5.605 1.00 95.00 452 ILE A CA 1
ATOM 3682 C C . ILE A 1 452 ? 20.283 -7.173 5.944 1.00 95.00 452 ILE A C 1
ATOM 3684 O O . ILE A 1 452 ? 21.290 -6.808 6.555 1.00 95.00 452 ILE A O 1
ATOM 3688 N N . MET A 1 453 ? 19.337 -6.324 5.548 1.00 95.31 453 MET A N 1
ATOM 3689 C CA . MET A 1 453 ? 19.326 -4.905 5.900 1.00 95.31 453 MET A CA 1
ATOM 3690 C C . MET A 1 453 ? 18.264 -4.648 6.960 1.00 95.31 453 MET A C 1
ATOM 3692 O O . MET A 1 453 ? 17.112 -5.028 6.783 1.00 95.31 453 MET A O 1
ATOM 3696 N N . VAL A 1 454 ? 18.635 -3.975 8.043 1.00 95.56 454 VAL A N 1
ATOM 3697 C CA . VAL A 1 454 ? 17.726 -3.563 9.112 1.00 95.56 454 VAL A CA 1
ATOM 3698 C C . VAL A 1 454 ? 17.654 -2.042 9.127 1.00 95.56 454 VAL A C 1
ATOM 3700 O O . VAL A 1 454 ? 18.648 -1.358 9.376 1.00 95.56 454 VAL A O 1
ATOM 3703 N N . PHE A 1 455 ? 16.463 -1.524 8.862 1.00 95.06 455 PHE A N 1
ATOM 3704 C CA . PHE A 1 455 ? 16.109 -0.114 8.904 1.00 95.06 455 PHE A CA 1
ATOM 3705 C C . PHE A 1 455 ? 15.459 0.169 10.265 1.00 95.06 455 PHE A C 1
ATOM 3707 O O . PHE A 1 455 ? 14.418 -0.400 10.601 1.00 95.06 455 PHE A O 1
ATOM 3714 N N . PHE A 1 456 ? 16.061 1.041 11.075 1.00 91.88 456 PHE A N 1
ATOM 3715 C CA . PHE A 1 456 ? 15.575 1.300 12.440 1.00 91.88 456 PHE A CA 1
ATOM 3716 C C . PHE A 1 456 ? 14.276 2.140 12.482 1.00 91.88 456 PHE A C 1
ATOM 3718 O O . PHE A 1 456 ? 13.554 2.130 13.487 1.00 91.88 456 PHE A O 1
ATOM 3725 N N . ASN A 1 457 ? 13.944 2.833 11.389 1.00 89.31 457 ASN A N 1
ATOM 3726 C CA . ASN A 1 457 ? 12.700 3.581 11.196 1.00 89.31 457 ASN A CA 1
ATOM 3727 C C . ASN A 1 457 ? 12.101 3.322 9.800 1.00 89.31 457 ASN A C 1
ATOM 3729 O O . ASN A 1 457 ? 12.737 2.690 8.957 1.00 89.31 457 ASN A O 1
ATOM 3733 N N . ASP A 1 458 ? 10.878 3.801 9.575 1.00 89.31 458 ASP A N 1
ATOM 3734 C CA . ASP A 1 458 ? 10.107 3.602 8.345 1.00 89.31 458 ASP A CA 1
ATOM 3735 C C . ASP A 1 458 ? 10.155 4.811 7.392 1.00 89.31 458 ASP A C 1
ATOM 3737 O O . ASP A 1 458 ? 9.356 4.884 6.466 1.00 89.31 458 ASP A O 1
ATOM 3741 N N . SER A 1 459 ? 11.075 5.767 7.581 1.00 90.06 459 SER A N 1
ATOM 3742 C CA . SER A 1 459 ? 11.053 7.066 6.882 1.00 90.06 459 SER A CA 1
ATOM 3743 C C . SER A 1 459 ? 11.071 6.976 5.348 1.00 90.06 459 SER A C 1
ATOM 3745 O O . SER A 1 459 ? 10.632 7.908 4.680 1.00 90.06 459 SER A O 1
ATOM 3747 N N . LEU A 1 460 ? 11.588 5.881 4.777 1.00 91.25 460 LEU A N 1
ATOM 3748 C CA . LEU A 1 460 ? 11.611 5.637 3.325 1.00 91.25 460 LEU A CA 1
ATOM 3749 C C . LEU A 1 460 ? 10.397 4.844 2.808 1.00 91.25 460 LEU A C 1
ATOM 3751 O O . LEU A 1 460 ? 10.180 4.797 1.599 1.00 91.25 460 LEU A O 1
ATOM 3755 N N . PHE A 1 461 ? 9.613 4.246 3.704 1.00 90.31 461 PHE A N 1
ATOM 3756 C CA . PHE A 1 461 ? 8.475 3.372 3.410 1.00 90.31 461 PHE A CA 1
ATOM 3757 C C . PHE A 1 461 ? 7.174 4.155 3.606 1.00 90.31 461 PHE A C 1
ATOM 3759 O O . PHE A 1 461 ? 6.480 4.040 4.617 1.00 90.31 461 PHE A O 1
ATOM 3766 N N . LEU A 1 462 ? 6.915 5.054 2.658 1.00 85.81 462 LEU A N 1
ATOM 3767 C CA . LEU A 1 462 ? 5.888 6.086 2.767 1.00 85.81 462 LEU A CA 1
ATOM 3768 C C . LEU A 1 462 ? 4.581 5.641 2.123 1.00 85.81 462 LEU A C 1
ATOM 3770 O O . LEU A 1 462 ? 4.376 5.862 0.928 1.00 85.81 462 LEU A O 1
ATOM 3774 N N . ASP A 1 463 ? 3.720 5.028 2.924 1.00 76.75 463 ASP A N 1
ATOM 3775 C CA . ASP A 1 463 ? 2.371 4.635 2.519 1.00 76.75 463 ASP A CA 1
ATOM 3776 C C . ASP A 1 463 ? 1.401 5.830 2.571 1.00 76.75 463 ASP A C 1
ATOM 3778 O O . ASP A 1 463 ? 1.553 6.717 3.415 1.00 76.75 463 ASP A O 1
ATOM 3782 N N . ASP A 1 464 ? 0.444 5.873 1.641 1.00 66.81 464 ASP A N 1
ATOM 3783 C CA . ASP A 1 464 ? -0.724 6.771 1.717 1.00 66.81 464 ASP A CA 1
ATOM 3784 C C . ASP A 1 464 ? -1.866 6.139 2.518 1.00 66.81 464 ASP A C 1
ATOM 3786 O O . ASP A 1 464 ? -2.683 6.853 3.102 1.00 66.81 464 ASP A O 1
ATOM 3790 N N . ASP A 1 465 ? -1.917 4.807 2.544 1.00 56.50 465 ASP A N 1
ATOM 3791 C CA . ASP A 1 465 ? -2.857 4.049 3.347 1.00 56.50 465 ASP A CA 1
ATOM 3792 C C . ASP A 1 465 ? -2.355 3.988 4.799 1.00 56.50 465 ASP A C 1
ATOM 3794 O O . ASP A 1 465 ? -1.158 4.052 5.070 1.00 56.50 465 ASP A O 1
ATOM 3798 N N . PHE A 1 466 ? -3.286 3.898 5.753 1.00 59.69 466 PHE A N 1
ATOM 3799 C CA . PHE A 1 466 ? -3.114 4.091 7.206 1.00 59.69 466 PHE A CA 1
ATOM 3800 C C . PHE A 1 466 ? -2.135 3.131 7.932 1.00 59.69 466 PHE A C 1
ATOM 3802 O O . PHE A 1 466 ? -2.263 2.939 9.141 1.00 59.69 466 PHE A O 1
ATOM 3809 N N . TYR A 1 467 ? -1.190 2.492 7.246 1.00 64.25 467 TYR A N 1
ATOM 3810 C CA . TYR A 1 467 ? -0.234 1.543 7.801 1.00 64.25 467 TYR A CA 1
ATOM 3811 C C . TYR A 1 467 ? 1.122 2.194 8.096 1.00 64.25 467 TYR A C 1
ATOM 3813 O O . TYR A 1 467 ? 1.764 2.786 7.228 1.00 64.25 467 TYR A O 1
ATOM 3821 N N . HIS A 1 468 ? 1.603 2.005 9.325 1.00 69.81 468 HIS A N 1
ATOM 3822 C CA . HIS A 1 468 ? 2.975 2.316 9.724 1.00 69.81 468 HIS A CA 1
ATOM 3823 C C . HIS A 1 468 ? 3.677 1.062 10.244 1.00 69.81 468 HIS A C 1
ATOM 3825 O O . HIS A 1 468 ? 3.047 0.144 10.772 1.00 69.81 468 HIS A O 1
ATOM 3831 N N . SER A 1 469 ? 5.004 1.028 10.119 1.00 76.69 469 SER A N 1
ATOM 3832 C CA . SER A 1 469 ? 5.803 -0.055 10.696 1.00 76.69 469 SER A CA 1
ATOM 3833 C C . SER A 1 469 ? 5.904 0.096 12.215 1.00 76.69 469 SER A C 1
ATOM 3835 O O . SER A 1 469 ? 6.502 1.048 12.719 1.00 76.69 469 SER A O 1
ATOM 3837 N N . ASP A 1 470 ? 5.417 -0.902 12.942 1.00 75.81 470 ASP A N 1
ATOM 3838 C CA . ASP A 1 470 ? 5.570 -1.054 14.396 1.00 75.81 470 ASP A CA 1
ATOM 3839 C C . ASP A 1 470 ? 6.885 -1.721 14.793 1.00 75.81 470 ASP A C 1
ATOM 3841 O O . ASP A 1 470 ? 7.240 -1.824 15.960 1.00 75.81 470 ASP A O 1
ATOM 3845 N N . SER A 1 471 ? 7.651 -2.195 13.821 1.00 83.00 471 SER A N 1
ATOM 3846 C CA . SER A 1 471 ? 8.953 -2.798 14.062 1.00 83.00 471 SER A CA 1
ATOM 3847 C C . SER A 1 471 ? 10.062 -2.012 13.368 1.00 83.00 471 SER A C 1
ATOM 3849 O O . SER A 1 471 ? 9.872 -0.896 12.862 1.00 83.00 471 SER A O 1
ATOM 3851 N N . PHE A 1 472 ? 11.263 -2.581 13.371 1.00 91.12 472 PHE A N 1
ATOM 3852 C CA . PHE A 1 472 ? 12.242 -2.286 12.332 1.00 91.12 472 PHE A CA 1
ATOM 3853 C C . PHE A 1 472 ? 11.731 -2.822 10.992 1.00 91.12 472 PHE A C 1
ATOM 3855 O O . PHE A 1 472 ? 10.974 -3.797 10.975 1.00 91.12 472 PHE A O 1
ATOM 3862 N N . VAL A 1 473 ? 12.148 -2.201 9.891 1.00 93.81 473 VAL A N 1
ATOM 3863 C CA . VAL A 1 473 ? 11.903 -2.740 8.548 1.00 93.81 473 VAL A CA 1
ATOM 3864 C C . VAL A 1 473 ? 13.110 -3.581 8.145 1.00 93.81 473 VAL A C 1
ATOM 3866 O O . VAL A 1 473 ? 14.252 -3.173 8.357 1.00 93.81 473 VAL A O 1
ATOM 3869 N N . ILE A 1 474 ? 12.880 -4.778 7.615 1.00 94.25 474 ILE A N 1
ATOM 3870 C CA . ILE A 1 474 ? 13.925 -5.763 7.324 1.00 94.25 474 ILE A CA 1
ATOM 3871 C C . ILE A 1 474 ? 13.885 -6.059 5.838 1.00 94.25 474 ILE A C 1
ATOM 3873 O O . ILE A 1 474 ? 12.877 -6.550 5.351 1.00 94.25 474 ILE A O 1
ATOM 3877 N N . SER A 1 475 ? 14.983 -5.830 5.127 1.00 93.00 475 SER A N 1
ATOM 3878 C CA . SER A 1 475 ? 15.161 -6.376 3.783 1.00 93.00 475 SER A CA 1
ATOM 3879 C C . SER A 1 475 ? 15.971 -7.658 3.851 1.00 93.00 475 SER A C 1
ATOM 3881 O O . SER A 1 475 ? 17.030 -7.675 4.485 1.00 93.00 475 SER A O 1
ATOM 3883 N N . VAL A 1 476 ? 15.497 -8.709 3.188 1.00 91.00 476 VAL A N 1
ATOM 3884 C CA . VAL A 1 476 ? 16.285 -9.922 2.946 1.00 91.00 476 VAL A CA 1
ATOM 3885 C C . VAL A 1 476 ? 16.444 -10.078 1.444 1.00 91.00 476 VAL A C 1
ATOM 3887 O O . VAL A 1 476 ? 15.455 -10.233 0.731 1.00 91.00 476 VAL A O 1
ATOM 3890 N N . THR A 1 477 ? 17.689 -10.076 0.977 1.00 89.25 477 THR A N 1
ATOM 3891 C CA . THR A 1 477 ? 18.028 -10.186 -0.444 1.00 89.25 477 THR A CA 1
ATOM 3892 C C . THR A 1 477 ? 19.037 -11.309 -0.648 1.00 89.25 477 THR A C 1
ATOM 3894 O O . THR A 1 477 ? 20.053 -11.383 0.044 1.00 89.25 477 THR A O 1
ATOM 3897 N N . ILE A 1 478 ? 18.772 -12.176 -1.627 1.00 88.94 478 ILE A N 1
ATOM 3898 C CA . ILE A 1 478 ? 19.685 -13.237 -2.064 1.00 88.94 478 ILE A CA 1
ATOM 3899 C C . ILE A 1 478 ? 20.003 -12.978 -3.542 1.00 88.94 478 ILE A C 1
ATOM 3901 O O . ILE A 1 478 ? 19.199 -13.330 -4.411 1.00 88.94 478 ILE A O 1
ATOM 3905 N N . PRO A 1 479 ? 21.130 -12.317 -3.871 1.00 85.12 479 PRO A N 1
ATOM 3906 C CA . PRO A 1 479 ? 21.467 -11.994 -5.250 1.00 85.12 479 PRO A CA 1
ATOM 3907 C C . PRO A 1 479 ? 21.405 -13.216 -6.175 1.00 85.12 479 PRO A C 1
ATOM 3909 O O . PRO A 1 479 ? 21.912 -14.291 -5.864 1.00 85.12 479 PRO A O 1
ATOM 3912 N N . GLY A 1 480 ? 20.750 -13.047 -7.326 1.00 76.12 480 GLY A N 1
ATOM 3913 C CA . GLY A 1 480 ? 20.606 -14.108 -8.331 1.00 76.12 480 GLY A CA 1
ATOM 3914 C C . GLY A 1 480 ? 19.429 -15.059 -8.104 1.00 76.12 480 GLY A C 1
ATOM 3915 O O . GLY A 1 480 ? 19.101 -15.805 -9.022 1.00 76.12 480 GLY A O 1
ATOM 3916 N N . HIS A 1 481 ? 18.759 -14.976 -6.954 1.00 73.94 481 HIS A N 1
ATOM 3917 C CA . HIS A 1 481 ? 17.557 -15.746 -6.652 1.00 73.94 481 HIS A CA 1
ATOM 3918 C C . HIS A 1 481 ? 16.334 -14.825 -6.694 1.00 73.94 481 HIS A C 1
ATOM 3920 O O . HIS A 1 481 ? 16.405 -13.654 -6.313 1.00 73.94 481 HIS A O 1
ATOM 3926 N N . GLY A 1 482 ? 15.239 -15.331 -7.263 1.00 64.44 482 GLY A N 1
ATOM 3927 C CA . GLY A 1 482 ? 14.061 -14.539 -7.594 1.00 64.44 482 GLY A CA 1
ATOM 3928 C C . GLY A 1 482 ? 13.299 -14.010 -6.383 1.00 64.44 482 GLY A C 1
ATOM 3929 O O . GLY A 1 482 ? 13.555 -14.367 -5.239 1.00 64.44 482 GLY A O 1
ATOM 3930 N N . ALA A 1 483 ? 12.290 -13.181 -6.657 1.00 61.59 483 ALA A N 1
ATOM 3931 C CA . ALA A 1 483 ? 11.436 -12.612 -5.616 1.00 61.59 483 ALA A CA 1
ATOM 3932 C C . ALA A 1 483 ? 10.612 -13.670 -4.863 1.00 61.59 483 ALA A C 1
ATOM 3934 O O . ALA A 1 483 ? 10.097 -13.362 -3.804 1.00 61.59 483 ALA A O 1
ATOM 3935 N N . TYR A 1 484 ? 10.460 -14.888 -5.390 1.00 69.94 484 TYR A N 1
ATOM 3936 C CA . TYR A 1 484 ? 9.637 -15.946 -4.810 1.00 69.94 484 TYR A CA 1
ATOM 3937 C C . TYR A 1 484 ? 10.490 -17.053 -4.181 1.00 69.94 484 TYR A C 1
ATOM 3939 O O . TYR A 1 484 ? 11.455 -17.505 -4.797 1.00 69.94 484 TYR A O 1
ATOM 3947 N N . LEU A 1 485 ? 10.082 -17.532 -3.003 1.00 71.94 485 LEU A N 1
ATOM 3948 C CA . LEU A 1 485 ? 10.717 -18.634 -2.287 1.00 71.94 485 LEU A CA 1
ATOM 3949 C C . LEU A 1 485 ? 9.750 -19.808 -2.139 1.00 71.94 485 LEU A C 1
ATOM 3951 O O . LEU A 1 485 ? 8.618 -19.640 -1.687 1.00 71.94 485 LEU A O 1
ATOM 3955 N N . GLN A 1 486 ? 10.223 -21.010 -2.472 1.00 69.50 486 GLN A N 1
ATOM 3956 C CA . GLN A 1 486 ? 9.485 -22.246 -2.213 1.00 69.50 486 GLN A CA 1
ATOM 3957 C C . GLN A 1 486 ? 9.305 -22.420 -0.700 1.00 69.50 486 GLN A C 1
ATOM 3959 O O . GLN A 1 486 ? 8.186 -22.405 -0.193 1.00 69.50 486 GLN A O 1
ATOM 3964 N N . THR A 1 487 ? 10.410 -22.469 0.042 1.00 78.38 487 THR A N 1
ATOM 3965 C CA . THR A 1 487 ? 10.383 -22.503 1.507 1.00 78.38 487 THR A CA 1
ATOM 3966 C C . THR A 1 487 ? 10.365 -21.079 2.085 1.00 78.38 487 THR A C 1
ATOM 3968 O O . THR A 1 487 ? 11.254 -20.292 1.753 1.00 78.38 487 THR A O 1
ATOM 3971 N N . PRO A 1 488 ? 9.395 -20.724 2.953 1.00 81.94 488 PRO A N 1
ATOM 3972 C CA . PRO A 1 488 ? 9.306 -19.381 3.515 1.00 81.94 488 PRO A CA 1
ATOM 3973 C C . PRO A 1 488 ? 10.435 -19.097 4.512 1.00 81.94 488 PRO A C 1
ATOM 3975 O O . PRO A 1 488 ? 10.882 -19.992 5.227 1.00 81.94 488 PRO A O 1
ATOM 3978 N N . ILE A 1 489 ? 10.867 -17.840 4.595 1.00 87.50 489 ILE A N 1
ATOM 3979 C CA . ILE A 1 489 ? 11.784 -17.369 5.643 1.00 87.50 489 ILE A CA 1
ATOM 3980 C C . ILE A 1 489 ? 11.009 -16.982 6.897 1.00 87.50 489 ILE A C 1
ATOM 3982 O O . ILE A 1 489 ? 9.864 -16.538 6.803 1.00 87.50 489 ILE A O 1
ATOM 3986 N N . THR A 1 490 ? 11.647 -17.104 8.059 1.00 87.81 490 THR A N 1
ATOM 3987 C CA . THR A 1 490 ? 11.031 -16.771 9.347 1.00 87.81 490 THR A CA 1
ATOM 3988 C C . THR A 1 490 ? 11.722 -15.562 9.956 1.00 87.81 490 THR A C 1
ATOM 3990 O O . THR A 1 490 ? 12.947 -15.529 10.095 1.00 87.81 490 THR A O 1
ATOM 3993 N N . ILE A 1 491 ? 10.924 -14.566 10.335 1.00 90.69 491 ILE A N 1
ATOM 3994 C CA . ILE A 1 491 ? 11.396 -13.344 10.979 1.00 90.69 491 ILE A CA 1
ATOM 3995 C C . ILE A 1 491 ? 10.596 -13.130 12.262 1.00 90.69 491 ILE A C 1
ATOM 3997 O O . ILE A 1 491 ? 9.366 -13.119 12.241 1.00 90.69 491 ILE A O 1
ATOM 4001 N N . ALA A 1 492 ? 11.296 -12.964 13.380 1.00 89.81 492 ALA A N 1
ATOM 4002 C CA . ALA A 1 492 ? 10.714 -12.619 14.666 1.00 89.81 492 ALA A CA 1
ATOM 4003 C C . ALA A 1 492 ? 10.986 -11.157 14.994 1.00 89.81 492 ALA A C 1
ATOM 4005 O O . ALA A 1 492 ? 12.137 -10.729 15.031 1.00 89.81 492 ALA A O 1
ATOM 4006 N N . PHE A 1 493 ? 9.928 -10.411 15.274 1.00 89.06 493 PHE A N 1
ATOM 4007 C CA . PHE A 1 493 ? 9.975 -8.982 15.536 1.00 89.06 493 PHE A CA 1
ATOM 4008 C C . PHE A 1 493 ? 9.534 -8.695 16.966 1.00 89.06 493 PHE A C 1
ATOM 4010 O O . PHE A 1 493 ? 8.491 -9.186 17.401 1.00 89.06 493 PHE A O 1
ATOM 4017 N N . ARG A 1 494 ? 10.273 -7.847 17.680 1.00 87.25 494 ARG A N 1
ATOM 4018 C CA . ARG A 1 494 ? 9.744 -7.173 18.863 1.00 87.25 494 ARG A CA 1
ATOM 4019 C C . ARG A 1 494 ? 8.939 -5.946 18.411 1.00 87.25 494 ARG A C 1
ATOM 4021 O O . ARG A 1 494 ? 9.503 -5.086 17.729 1.00 87.25 494 ARG A O 1
ATOM 4028 N N . PRO A 1 495 ? 7.645 -5.854 18.754 1.00 82.38 495 PRO A N 1
ATOM 4029 C CA . PRO A 1 495 ? 6.853 -4.668 18.449 1.00 82.38 495 PRO A CA 1
ATOM 4030 C C . PRO A 1 495 ? 7.336 -3.479 19.293 1.00 82.38 495 PRO A C 1
ATOM 4032 O O . PRO A 1 495 ? 7.692 -3.652 20.462 1.00 82.38 495 PRO A O 1
ATOM 4035 N N . LYS A 1 496 ? 7.368 -2.273 18.712 1.00 76.44 496 LYS A N 1
ATOM 4036 C CA . LYS A 1 496 ? 7.702 -1.027 19.424 1.00 76.44 496 LYS A CA 1
ATOM 4037 C C . LYS A 1 496 ? 6.593 -0.662 20.404 1.00 76.44 496 LYS A C 1
ATOM 4039 O O . LYS A 1 496 ? 6.879 -0.186 21.501 1.00 76.44 496 LYS A O 1
ATOM 4044 N N . ILE A 1 497 ? 5.344 -0.907 20.017 1.00 70.69 497 ILE A N 1
ATOM 4045 C CA . ILE A 1 497 ? 4.163 -0.749 20.857 1.00 70.69 497 ILE A CA 1
ATOM 4046 C C . ILE A 1 497 ? 3.588 -2.140 21.077 1.00 70.69 497 ILE A C 1
ATOM 4048 O O . ILE A 1 497 ? 3.146 -2.764 20.127 1.00 70.69 497 ILE A O 1
ATOM 4052 N N . THR A 1 498 ? 3.563 -2.642 22.315 1.00 60.75 498 THR A N 1
ATOM 4053 C CA . THR A 1 498 ? 2.921 -3.929 22.633 1.00 60.75 498 THR A CA 1
ATOM 4054 C C . THR A 1 498 ? 1.451 -3.894 22.210 1.00 60.75 498 THR A C 1
ATOM 4056 O O . THR A 1 498 ? 0.660 -3.220 22.879 1.00 60.75 498 THR A O 1
ATOM 4059 N N . PRO A 1 499 ? 1.057 -4.584 21.126 1.00 52.84 499 PRO A N 1
ATOM 4060 C CA . PRO A 1 499 ? -0.291 -4.457 20.614 1.00 52.84 499 PRO A CA 1
ATOM 4061 C C . PRO A 1 499 ? -1.225 -5.383 21.400 1.00 52.84 499 PRO A C 1
ATOM 4063 O O . PRO A 1 499 ? -0.883 -6.529 21.704 1.00 52.84 499 PRO A O 1
ATOM 4066 N N . GLU A 1 500 ? -2.435 -4.905 21.709 1.00 50.69 500 GLU A N 1
ATOM 4067 C CA . GLU A 1 500 ? -3.496 -5.740 22.301 1.00 50.69 500 GLU A CA 1
ATOM 4068 C C . GLU A 1 500 ? -3.989 -6.833 21.330 1.00 50.69 500 GLU A C 1
ATOM 4070 O O . GLU A 1 500 ? -4.596 -7.818 21.750 1.00 50.69 500 GLU A O 1
ATOM 4075 N N . LEU A 1 501 ? -3.702 -6.678 20.032 1.00 51.69 501 LEU A N 1
ATOM 4076 C CA . LEU A 1 501 ? -4.084 -7.572 18.936 1.00 51.69 501 LEU A CA 1
ATOM 4077 C C . LEU A 1 501 ? -2.854 -8.209 18.263 1.00 51.69 501 LEU A C 1
ATOM 4079 O O . LEU A 1 501 ? -1.747 -7.682 18.379 1.00 51.69 501 LEU A O 1
ATOM 4083 N N . PRO A 1 502 ? -3.009 -9.349 17.558 1.00 54.38 502 PRO A N 1
ATOM 4084 C CA . PRO A 1 502 ? -1.937 -9.897 16.732 1.00 54.38 502 PRO A CA 1
ATOM 4085 C C . PRO A 1 502 ? -1.575 -8.897 15.617 1.00 54.38 502 PRO A C 1
ATOM 4087 O O . PRO A 1 502 ? -2.473 -8.462 14.890 1.00 54.38 502 PRO A O 1
ATOM 4090 N N . PRO A 1 503 ? -0.296 -8.506 15.484 1.00 64.38 503 PRO A N 1
ATOM 4091 C CA . PRO A 1 503 ? 0.114 -7.562 14.455 1.00 64.38 503 PRO A CA 1
ATOM 4092 C C . PRO A 1 503 ? 0.041 -8.193 13.066 1.00 64.38 503 PRO A C 1
ATOM 4094 O O . PRO A 1 503 ? 0.229 -9.399 12.891 1.00 64.38 503 PRO A O 1
ATOM 4097 N N . CYS A 1 504 ? -0.221 -7.350 12.074 1.00 74.69 504 CYS A N 1
ATOM 4098 C CA . CYS A 1 504 ? -0.319 -7.756 10.683 1.00 74.69 504 CYS A CA 1
ATOM 4099 C C . CYS A 1 504 ? 1.105 -7.903 10.091 1.00 74.69 504 CYS A C 1
ATOM 4101 O O . CYS A 1 504 ? 1.893 -6.958 10.109 1.00 74.69 504 CYS A O 1
ATOM 4103 N N . CYS A 1 505 ? 1.465 -9.100 9.605 1.00 82.69 505 CYS A N 1
ATOM 4104 C CA . CYS A 1 505 ? 2.755 -9.359 8.949 1.00 82.69 505 CYS A CA 1
ATOM 4105 C C . CYS A 1 505 ? 2.746 -8.735 7.548 1.00 82.69 505 CYS A C 1
ATOM 4107 O O . CYS A 1 505 ? 2.043 -9.226 6.665 1.00 82.69 505 CYS A O 1
ATOM 4109 N N . GLY A 1 506 ? 3.502 -7.658 7.349 1.00 85.19 506 GLY A N 1
ATOM 4110 C CA . GLY A 1 506 ? 3.476 -6.875 6.121 1.00 85.19 506 GLY A CA 1
ATOM 4111 C C . GLY A 1 506 ? 4.782 -6.890 5.345 1.00 85.19 506 GLY A C 1
ATOM 4112 O O . GLY A 1 506 ? 5.866 -7.090 5.895 1.00 85.19 506 GLY A O 1
ATOM 4113 N N . PHE A 1 507 ? 4.674 -6.609 4.054 1.00 86.75 507 PHE A N 1
ATOM 4114 C CA . PHE A 1 507 ? 5.798 -6.331 3.178 1.00 86.75 507 PHE A CA 1
ATOM 4115 C C . PHE A 1 507 ? 5.549 -5.070 2.346 1.00 86.75 507 PHE A C 1
ATOM 4117 O O . PHE A 1 507 ? 4.404 -4.695 2.090 1.00 86.75 507 PHE A O 1
ATOM 4124 N N . TRP A 1 508 ? 6.626 -4.408 1.934 1.00 87.56 508 TRP A N 1
ATOM 4125 C CA . TRP A 1 508 ? 6.563 -3.229 1.076 1.00 87.56 508 TRP A CA 1
ATOM 4126 C C . TRP A 1 508 ? 6.413 -3.651 -0.389 1.00 87.56 508 TRP A C 1
ATOM 4128 O O . TRP A 1 508 ? 7.358 -4.164 -0.999 1.00 87.56 508 TRP A O 1
ATOM 4138 N N . ASP A 1 509 ? 5.229 -3.439 -0.964 1.00 81.38 509 ASP A N 1
ATOM 4139 C CA . ASP A 1 509 ? 4.977 -3.633 -2.390 1.00 81.38 509 ASP A CA 1
ATOM 4140 C C . ASP A 1 509 ? 5.355 -2.358 -3.146 1.00 81.38 509 ASP A C 1
ATOM 4142 O O . ASP A 1 509 ? 4.596 -1.394 -3.181 1.00 81.38 509 ASP A O 1
ATOM 4146 N N . ILE A 1 510 ? 6.513 -2.379 -3.812 1.00 74.88 510 ILE A N 1
ATOM 4147 C CA . ILE A 1 510 ? 7.033 -1.273 -4.640 1.00 74.88 510 ILE A CA 1
ATOM 4148 C C . ILE A 1 510 ? 6.146 -1.016 -5.894 1.00 74.88 510 ILE A C 1
ATOM 4150 O O . ILE A 1 510 ? 6.403 -0.122 -6.702 1.00 74.88 510 ILE A O 1
ATOM 4154 N N . GLY A 1 511 ? 5.073 -1.791 -6.108 1.00 59.44 511 GLY A N 1
ATOM 4155 C CA . GLY A 1 511 ? 4.034 -1.466 -7.088 1.00 59.44 511 GLY A CA 1
ATOM 4156 C C . GLY A 1 511 ? 4.462 -1.703 -8.539 1.00 59.44 511 GLY A C 1
ATOM 4157 O O . GLY A 1 511 ? 4.013 -1.013 -9.457 1.00 59.44 511 GLY A O 1
ATOM 4158 N N . LYS A 1 512 ? 5.318 -2.706 -8.792 1.00 54.34 512 LYS A N 1
ATOM 4159 C CA . LYS A 1 512 ? 5.909 -2.996 -10.121 1.00 54.34 512 LYS A CA 1
ATOM 4160 C C . LYS A 1 512 ? 4.892 -3.273 -11.238 1.00 54.34 512 LYS A C 1
ATOM 4162 O O . LYS A 1 512 ? 5.279 -3.301 -12.407 1.00 54.34 512 LYS A O 1
ATOM 4167 N N . SER A 1 513 ? 3.612 -3.473 -10.916 1.00 46.03 513 SER A N 1
ATOM 4168 C CA . SER A 1 513 ? 2.617 -3.965 -11.867 1.00 46.03 513 SER A CA 1
ATOM 4169 C C . SER A 1 513 ? 1.324 -3.158 -12.023 1.00 46.03 513 SER A C 1
ATOM 4171 O O . SER A 1 513 ? 0.441 -3.589 -12.774 1.00 46.03 513 SER A O 1
ATOM 4173 N N . SER A 1 514 ? 1.193 -2.002 -11.376 1.00 43.06 514 SER A N 1
ATOM 4174 C CA . SER A 1 514 ? 0.060 -1.094 -11.585 1.00 43.06 514 SER A CA 1
ATOM 4175 C C . SER A 1 514 ? 0.510 0.186 -12.307 1.00 43.06 514 SER A C 1
ATOM 4177 O O . SER A 1 514 ? 1.696 0.504 -12.403 1.00 43.06 514 SER A O 1
ATOM 4179 N N . ASN A 1 515 ? -0.444 0.915 -12.891 1.00 42.50 515 ASN A N 1
ATOM 4180 C CA . ASN A 1 515 ? -0.170 2.134 -13.661 1.00 42.50 515 ASN A CA 1
ATOM 4181 C C . ASN A 1 515 ? 0.260 3.328 -12.785 1.00 42.50 515 ASN A C 1
ATOM 4183 O O . ASN A 1 515 ? 0.749 4.321 -13.324 1.00 42.50 515 ASN A O 1
ATOM 4187 N N . TRP A 1 516 ? 0.098 3.233 -11.463 1.00 49.31 516 TRP A N 1
ATOM 4188 C CA . TRP A 1 516 ? 0.387 4.296 -10.507 1.00 49.31 516 TRP A CA 1
ATOM 4189 C C . TRP A 1 516 ? 1.421 3.773 -9.508 1.00 49.31 516 TRP A C 1
ATOM 4191 O O . TRP A 1 516 ? 1.104 3.001 -8.614 1.00 49.31 516 TRP A O 1
ATOM 4201 N N . LYS A 1 517 ? 2.689 4.122 -9.737 1.00 63.94 517 LYS A N 1
ATOM 4202 C CA . LYS A 1 517 ? 3.795 3.747 -8.855 1.00 63.94 517 LYS A CA 1
ATOM 4203 C C . LYS A 1 517 ? 3.835 4.676 -7.650 1.00 63.94 517 LYS A C 1
ATOM 4205 O O . LYS A 1 517 ? 4.299 5.807 -7.785 1.00 63.94 517 LYS A O 1
ATOM 4210 N N . LYS A 1 518 ? 3.340 4.175 -6.530 1.00 69.31 518 LYS A N 1
ATOM 4211 C CA . LYS A 1 518 ? 3.804 4.512 -5.192 1.00 69.31 518 LYS A CA 1
ATOM 4212 C C . LYS A 1 518 ? 3.805 3.202 -4.413 1.00 69.31 518 LYS A C 1
ATOM 4214 O O . LYS A 1 518 ? 2.870 2.414 -4.573 1.00 69.31 518 LYS A O 1
ATOM 4219 N N . GLY A 1 519 ? 4.878 2.930 -3.683 1.00 78.19 519 GLY A N 1
ATOM 4220 C CA . GLY A 1 519 ? 4.947 1.773 -2.811 1.00 78.19 519 GLY A CA 1
ATOM 4221 C C . GLY A 1 519 ? 3.871 1.841 -1.729 1.00 78.19 519 GLY A C 1
ATOM 4222 O O . GLY A 1 519 ? 3.482 2.931 -1.307 1.00 78.19 519 GLY A O 1
ATOM 4223 N N . GLN A 1 520 ? 3.378 0.678 -1.323 1.00 83.62 520 GLN A N 1
ATOM 4224 C CA . GLN A 1 520 ? 2.364 0.538 -0.278 1.00 83.62 520 GLN A CA 1
ATOM 4225 C C . GLN A 1 520 ? 2.665 -0.697 0.570 1.00 83.62 520 GLN A C 1
ATOM 4227 O O . GLN A 1 520 ? 3.253 -1.673 0.084 1.00 83.62 520 GLN A O 1
ATOM 4232 N N . TRP A 1 521 ? 2.234 -0.690 1.825 1.00 84.12 521 TRP A N 1
ATOM 4233 C CA . TRP A 1 521 ? 2.289 -1.875 2.659 1.00 84.12 521 TRP A CA 1
ATOM 4234 C C . TRP A 1 521 ? 1.229 -2.882 2.221 1.00 84.12 521 TRP A C 1
ATOM 4236 O O . TRP A 1 521 ? 0.083 -2.558 1.912 1.00 84.12 521 TRP A O 1
ATOM 4246 N N . SER A 1 522 ? 1.614 -4.152 2.195 1.00 77.69 522 SER A N 1
ATOM 4247 C CA . SER A 1 522 ? 0.722 -5.248 1.862 1.00 77.69 522 SER A CA 1
ATOM 4248 C C . SER A 1 522 ? 0.899 -6.397 2.840 1.00 77.69 522 SER A C 1
ATOM 4250 O O . SER A 1 522 ? 2.009 -6.771 3.192 1.00 77.69 522 SER A O 1
ATOM 4252 N N . GLU A 1 523 ? -0.212 -6.989 3.263 1.00 75.31 523 GLU A N 1
ATOM 4253 C CA . GLU A 1 523 ? -0.241 -8.164 4.146 1.00 75.31 523 GLU A CA 1
ATOM 4254 C C . GLU A 1 523 ? -0.131 -9.483 3.348 1.00 75.31 523 GLU A C 1
ATOM 4256 O O . GLU A 1 523 ? -0.131 -10.581 3.902 1.00 75.31 523 GLU A O 1
ATOM 4261 N N . ILE A 1 524 ? -0.079 -9.407 2.014 1.00 68.31 524 ILE A N 1
ATOM 4262 C CA . ILE A 1 524 ? -0.233 -10.575 1.142 1.00 68.31 524 ILE A CA 1
ATOM 4263 C C . ILE A 1 524 ? 1.005 -11.476 1.188 1.00 68.31 524 ILE A C 1
ATOM 4265 O O . ILE A 1 524 ? 2.123 -11.073 0.897 1.00 68.31 524 ILE A O 1
ATOM 4269 N N . GLY A 1 525 ? 0.810 -12.756 1.497 1.00 64.69 525 GLY A N 1
ATOM 4270 C CA . GLY A 1 525 ? 1.918 -13.712 1.541 1.00 64.69 525 GLY A CA 1
ATOM 4271 C C . GLY A 1 525 ? 2.830 -13.582 2.764 1.00 64.69 525 GLY A C 1
ATOM 4272 O O . GLY A 1 525 ? 3.838 -14.295 2.812 1.00 64.69 525 GLY A O 1
ATOM 4273 N N . GLY A 1 526 ? 2.475 -12.720 3.727 1.00 73.00 526 GLY A N 1
ATOM 4274 C CA . GLY A 1 526 ? 2.976 -12.740 5.097 1.00 73.00 526 GLY A CA 1
ATOM 4275 C C . GLY A 1 526 ? 2.027 -13.540 5.990 1.00 73.00 526 GLY A C 1
ATOM 4276 O O . GLY A 1 526 ? 0.836 -13.249 6.061 1.00 73.00 526 GLY A O 1
ATOM 4277 N N . GLN A 1 527 ? 2.540 -14.566 6.666 1.00 74.06 527 GLN A N 1
ATOM 4278 C CA . GLN A 1 527 ? 1.748 -15.423 7.547 1.00 74.06 527 GLN A CA 1
ATOM 4279 C C . GLN A 1 527 ? 2.216 -15.278 8.991 1.00 74.06 527 GLN A C 1
ATOM 4281 O O . GLN A 1 527 ? 3.375 -15.549 9.318 1.00 74.06 527 GLN A O 1
ATOM 4286 N N . PHE A 1 528 ? 1.296 -14.894 9.874 1.00 76.56 528 PHE A N 1
ATOM 4287 C CA . PHE A 1 528 ? 1.550 -14.916 11.307 1.00 76.56 528 PHE A CA 1
ATOM 4288 C C . PHE A 1 528 ? 1.680 -16.367 11.781 1.00 76.56 528 PHE A C 1
ATOM 4290 O O . PHE A 1 528 ? 0.742 -17.154 11.669 1.00 76.56 528 PHE A O 1
ATOM 4297 N N . SER A 1 529 ? 2.859 -16.718 12.289 1.00 72.88 529 SER A N 1
ATOM 4298 C CA . SER A 1 529 ? 3.228 -18.093 12.652 1.00 72.88 529 SER A CA 1
ATOM 4299 C C . SER A 1 529 ? 3.218 -18.342 14.161 1.00 72.88 529 SER A C 1
ATOM 4301 O O . SER A 1 529 ? 3.435 -19.466 14.606 1.00 72.88 529 SER A O 1
ATOM 4303 N N . GLY A 1 530 ? 2.941 -17.310 14.962 1.00 73.38 530 GLY A N 1
ATOM 4304 C CA . GLY A 1 530 ? 2.787 -17.413 16.409 1.00 73.38 530 GLY A CA 1
ATOM 4305 C C . GLY A 1 530 ? 3.591 -16.371 17.179 1.00 73.38 530 GLY A C 1
ATOM 4306 O O . GLY A 1 530 ? 4.178 -15.447 16.615 1.00 73.38 530 GLY A O 1
ATOM 4307 N N . LYS A 1 531 ? 3.609 -16.530 18.504 1.00 76.50 531 LYS A N 1
ATOM 4308 C CA . LYS A 1 531 ? 4.382 -15.687 19.422 1.00 76.50 531 LYS A CA 1
ATOM 4309 C C . LYS A 1 531 ? 5.511 -16.494 20.047 1.00 76.50 531 LYS A C 1
ATOM 4311 O O . LYS A 1 531 ? 5.284 -17.608 20.517 1.00 76.50 531 LYS A O 1
ATOM 4316 N N . LEU A 1 532 ? 6.697 -15.900 20.104 1.00 75.88 532 LEU A N 1
ATOM 4317 C CA . LEU A 1 532 ? 7.828 -16.387 20.885 1.00 75.88 532 LEU A CA 1
ATOM 4318 C C . LEU A 1 532 ? 8.042 -15.406 22.046 1.00 75.88 532 LEU A C 1
ATOM 4320 O O . LEU A 1 532 ? 8.742 -14.405 21.907 1.00 75.88 532 LEU A O 1
ATOM 4324 N N . LYS A 1 533 ? 7.354 -15.654 23.171 1.00 75.44 533 LYS A N 1
ATOM 4325 C CA . LYS A 1 533 ? 7.192 -14.701 24.288 1.00 75.44 533 LYS A CA 1
ATOM 4326 C C . LYS A 1 533 ? 6.673 -13.335 23.806 1.00 75.44 533 LYS A C 1
ATOM 4328 O O . LYS A 1 533 ? 5.528 -13.254 23.367 1.00 75.44 533 LYS A O 1
ATOM 4333 N N . ASP A 1 534 ? 7.513 -12.301 23.871 1.00 78.19 534 ASP A N 1
ATOM 4334 C CA . ASP A 1 534 ? 7.186 -10.928 23.471 1.00 78.19 534 ASP A CA 1
ATOM 4335 C C . ASP A 1 534 ? 7.454 -10.667 21.978 1.00 78.19 534 ASP A C 1
ATOM 4337 O O . ASP A 1 534 ? 7.041 -9.634 21.448 1.00 78.19 534 ASP A O 1
ATOM 4341 N N . LEU A 1 535 ? 8.120 -11.595 21.278 1.00 83.12 535 LEU A N 1
ATOM 4342 C CA . LEU A 1 535 ? 8.359 -11.499 19.842 1.00 83.12 535 LEU A CA 1
ATOM 4343 C C . LEU A 1 535 ? 7.202 -12.099 19.038 1.00 83.12 535 LEU A C 1
ATOM 4345 O O . LEU A 1 535 ? 6.610 -13.121 19.391 1.00 83.12 535 LEU A O 1
ATOM 4349 N N . GLN A 1 536 ? 6.919 -11.470 17.907 1.00 84.69 536 GLN A N 1
ATOM 4350 C CA . GLN A 1 536 ? 5.903 -11.864 16.940 1.00 84.69 536 GLN A CA 1
ATOM 4351 C C . GLN A 1 536 ? 6.601 -12.519 15.755 1.00 84.69 536 GLN A C 1
ATOM 4353 O O . GLN A 1 536 ? 7.501 -11.920 15.166 1.00 84.69 536 GLN A O 1
ATOM 4358 N N . VAL A 1 537 ? 6.218 -13.749 15.423 1.00 86.00 537 VAL A N 1
ATOM 4359 C CA . VAL A 1 537 ? 6.889 -14.545 14.393 1.00 86.00 537 VAL A CA 1
ATOM 4360 C C . VAL A 1 537 ? 6.066 -14.517 13.111 1.00 86.00 537 VAL A C 1
ATOM 4362 O O . VAL A 1 537 ? 4.919 -14.964 13.087 1.00 86.00 537 VAL A O 1
ATOM 4365 N N . CYS A 1 538 ? 6.669 -14.015 12.038 1.00 85.50 538 CYS A N 1
ATOM 4366 C CA . CYS A 1 538 ? 6.086 -13.945 10.704 1.00 85.50 538 CYS A CA 1
ATOM 4367 C C . CYS A 1 538 ? 6.882 -14.814 9.727 1.00 85.50 538 CYS A C 1
ATOM 4369 O O . CYS A 1 538 ? 8.116 -14.827 9.758 1.00 85.50 538 CYS A O 1
ATOM 4371 N N . SER A 1 539 ? 6.173 -15.495 8.831 1.00 84.50 539 SER A N 1
ATOM 4372 C CA . SER A 1 539 ? 6.757 -16.267 7.738 1.00 84.50 539 SER A CA 1
ATOM 4373 C C . SER A 1 539 ? 6.424 -15.634 6.392 1.00 84.50 539 SER A C 1
ATOM 4375 O O . SER A 1 539 ? 5.268 -15.303 6.131 1.00 84.50 539 SER A O 1
ATOM 4377 N N . TYR A 1 540 ? 7.436 -15.482 5.535 1.00 84.06 540 TYR A N 1
ATOM 4378 C CA . TYR A 1 540 ? 7.316 -14.816 4.236 1.00 84.06 540 TYR A CA 1
ATOM 4379 C C . TYR A 1 540 ? 7.794 -15.725 3.105 1.00 84.06 540 TYR A C 1
ATOM 4381 O O . TYR A 1 540 ? 8.866 -16.320 3.173 1.00 84.06 540 TYR A O 1
ATOM 4389 N N . SER A 1 541 ? 6.995 -15.814 2.043 1.00 77.12 541 SER A N 1
ATOM 4390 C CA . SER A 1 541 ? 7.241 -16.662 0.860 1.00 77.12 541 SER A CA 1
ATOM 4391 C C . SER A 1 541 ? 7.934 -15.927 -0.296 1.00 77.12 541 SER A C 1
ATOM 4393 O O . SER A 1 541 ? 7.931 -16.382 -1.440 1.00 77.12 541 SER A O 1
ATOM 4395 N N . HIS A 1 542 ? 8.494 -14.754 -0.023 1.00 78.94 542 HIS A N 1
ATOM 4396 C CA . HIS A 1 542 ? 9.141 -13.900 -1.009 1.00 78.94 542 HIS A CA 1
ATOM 4397 C C . HIS A 1 542 ? 10.285 -13.108 -0.364 1.00 78.94 542 HIS A C 1
ATOM 4399 O O . HIS A 1 542 ? 10.465 -13.176 0.849 1.00 78.94 542 HIS A O 1
ATOM 4405 N N . LEU A 1 543 ? 11.076 -12.406 -1.179 1.00 83.06 543 LEU A N 1
ATOM 4406 C CA . LEU A 1 543 ? 12.194 -11.552 -0.759 1.00 83.06 543 LEU A CA 1
ATOM 4407 C C . LEU A 1 543 ? 11.886 -10.089 -1.104 1.00 83.06 543 LEU A C 1
ATOM 4409 O O . LEU A 1 543 ? 11.816 -9.743 -2.284 1.00 83.06 543 LEU A O 1
ATOM 4413 N N . THR A 1 544 ? 11.683 -9.254 -0.085 1.00 85.00 544 THR A N 1
ATOM 4414 C CA . THR A 1 544 ? 11.377 -7.812 -0.171 1.00 85.00 544 THR A CA 1
ATOM 4415 C C . THR A 1 544 ? 11.760 -7.137 1.158 1.00 85.00 544 THR A C 1
ATOM 4417 O O . THR A 1 544 ? 12.580 -7.661 1.913 1.00 85.00 544 THR A O 1
ATOM 4420 N N . HIS A 1 545 ? 11.139 -5.996 1.469 1.00 90.88 545 HIS A N 1
ATOM 4421 C CA . HIS A 1 545 ? 11.193 -5.339 2.770 1.00 90.88 545 HIS A CA 1
ATOM 4422 C C . HIS A 1 545 ? 9.987 -5.759 3.621 1.00 90.88 545 HIS A C 1
ATOM 4424 O O . HIS A 1 545 ? 8.859 -5.670 3.145 1.00 90.88 545 HIS A O 1
ATOM 4430 N N . PHE A 1 546 ? 10.211 -6.197 4.857 1.00 91.62 546 PHE A N 1
ATOM 4431 C CA . PHE A 1 546 ? 9.217 -6.750 5.780 1.00 91.62 546 PHE A CA 1
ATOM 4432 C C . PHE A 1 546 ? 9.111 -5.923 7.053 1.00 91.62 546 PHE A C 1
ATOM 4434 O O . PHE A 1 546 ? 10.119 -5.420 7.552 1.00 91.62 546 PHE A O 1
ATOM 4441 N N . ALA A 1 547 ? 7.912 -5.848 7.619 1.00 90.00 547 ALA A N 1
ATOM 4442 C CA . ALA A 1 547 ? 7.661 -5.197 8.897 1.00 90.00 547 ALA A CA 1
ATOM 4443 C C . ALA A 1 547 ? 6.426 -5.786 9.588 1.00 90.00 547 ALA A C 1
ATOM 4445 O O . ALA A 1 547 ? 5.550 -6.365 8.944 1.00 90.00 547 ALA A O 1
ATOM 4446 N N . LEU A 1 548 ? 6.328 -5.594 10.903 1.00 86.88 548 LEU A N 1
ATOM 4447 C CA . LEU A 1 548 ? 5.032 -5.626 11.570 1.00 86.88 548 LEU A CA 1
ATOM 4448 C C . LEU A 1 548 ? 4.297 -4.328 11.261 1.00 86.88 548 LEU A C 1
ATOM 4450 O O . LEU A 1 548 ? 4.840 -3.245 11.480 1.00 86.88 548 LEU A O 1
ATOM 4454 N N . LEU A 1 549 ? 3.067 -4.439 10.779 1.00 78.69 549 LEU A N 1
ATOM 4455 C CA . LEU A 1 549 ? 2.218 -3.290 10.513 1.00 78.69 549 LEU A CA 1
ATOM 4456 C C . LEU A 1 549 ? 1.333 -3.009 11.721 1.00 78.69 549 LEU A C 1
ATOM 4458 O O . LEU A 1 549 ? 0.623 -3.893 12.211 1.00 78.69 549 LEU A O 1
ATOM 4462 N N . LEU A 1 550 ? 1.345 -1.751 12.146 1.00 68.00 550 LEU A N 1
ATOM 4463 C CA . LEU A 1 550 ? 0.265 -1.162 12.915 1.00 68.00 550 LEU A CA 1
ATOM 4464 C C . LEU A 1 550 ? -0.606 -0.351 11.970 1.00 68.00 550 LEU A C 1
ATOM 4466 O O . LEU A 1 550 ? -0.121 0.419 11.139 1.00 68.00 550 LEU A O 1
ATOM 4470 N N . MET A 1 551 ? -1.910 -0.498 12.145 1.00 55.09 551 MET A N 1
ATOM 4471 C CA . MET A 1 551 ? -2.840 0.476 11.614 1.00 55.09 551 MET A CA 1
ATOM 4472 C C . MET A 1 551 ? -2.771 1.712 12.509 1.00 55.09 551 MET A C 1
ATOM 4474 O O . MET A 1 551 ? -2.914 1.596 13.727 1.00 55.09 551 MET A O 1
ATOM 4478 N N . SER A 1 552 ? -2.496 2.868 11.914 1.00 45.12 552 SER A N 1
ATOM 4479 C CA . SER A 1 552 ? -2.397 4.145 12.610 1.00 45.12 552 SER A CA 1
ATOM 4480 C C . SER A 1 552 ? -3.709 4.420 13.348 1.00 45.12 552 SER A C 1
ATOM 4482 O O . SER A 1 552 ? -4.759 4.582 12.725 1.00 45.12 552 SER A O 1
ATOM 4484 N N . ASP A 1 553 ? -3.652 4.429 14.679 1.00 38.53 553 ASP A N 1
ATOM 4485 C CA . ASP A 1 553 ? -4.702 5.000 15.516 1.00 38.53 553 ASP A CA 1
ATOM 4486 C C . ASP A 1 553 ? -4.535 6.521 15.412 1.00 38.53 553 ASP A C 1
ATOM 4488 O O . ASP A 1 553 ? -3.443 7.026 15.686 1.00 38.53 553 ASP A O 1
ATOM 4492 N N . LYS A 1 554 ? -5.563 7.243 14.947 1.00 34.97 554 LYS A N 1
ATOM 4493 C CA . LYS A 1 554 ? -5.524 8.672 14.558 1.00 34.97 554 LYS A CA 1
ATOM 4494 C C . LYS A 1 554 ? -5.311 9.639 15.736 1.00 34.97 554 LYS A C 1
ATOM 4496 O O . LYS A 1 554 ? -6.024 10.628 15.878 1.00 34.97 554 LYS A O 1
ATOM 4501 N N . THR A 1 555 ? -4.360 9.369 16.618 1.00 32.25 555 THR A N 1
ATOM 4502 C CA . THR A 1 555 ? -4.181 10.118 17.865 1.00 32.25 555 THR A CA 1
ATOM 4503 C C . THR A 1 555 ? -3.057 11.147 17.810 1.00 32.25 555 THR A C 1
ATOM 4505 O O . THR A 1 555 ? -3.044 12.037 18.654 1.00 32.25 555 THR A O 1
ATOM 4508 N N . HIS A 1 556 ? -2.174 11.123 16.804 1.00 32.19 556 HIS A N 1
ATOM 4509 C CA . HIS A 1 556 ? -1.096 12.112 16.680 1.00 32.19 556 HIS A CA 1
ATOM 4510 C C . HIS A 1 556 ? -0.732 12.411 15.219 1.00 32.19 556 HIS A C 1
ATOM 4512 O O . HIS A 1 556 ? 0.234 11.865 14.693 1.00 32.19 556 HIS A O 1
ATOM 4518 N N . LEU A 1 557 ? -1.493 13.294 14.569 1.00 30.83 557 LEU A N 1
ATOM 4519 C CA . LEU A 1 557 ? -1.056 14.007 13.366 1.00 30.83 557 LEU A CA 1
ATOM 4520 C C . LEU A 1 557 ? -1.416 15.489 13.517 1.00 30.83 557 LEU A C 1
ATOM 4522 O O . LEU A 1 557 ? -2.476 15.818 14.050 1.00 30.83 557 LEU A O 1
ATOM 4526 N N . ASP A 1 558 ? -0.474 16.341 13.117 1.00 33.16 558 ASP A N 1
ATOM 4527 C CA . ASP A 1 558 ? -0.476 17.793 13.287 1.00 33.16 558 ASP A CA 1
ATOM 4528 C C . ASP A 1 558 ? -1.706 18.484 12.662 1.00 33.16 558 ASP A C 1
ATOM 4530 O O . ASP A 1 558 ? -2.312 17.995 11.708 1.00 33.16 558 ASP A O 1
ATOM 4534 N N . GLU A 1 559 ? -2.061 19.641 13.228 1.00 34.47 559 GLU A N 1
ATOM 4535 C CA . GLU A 1 559 ? -3.335 20.378 13.112 1.00 34.47 559 GLU A CA 1
ATOM 4536 C C . GLU A 1 559 ? -3.787 20.843 11.702 1.00 34.47 559 GLU A C 1
ATOM 4538 O O . GLU A 1 559 ? -4.827 21.494 11.606 1.00 34.47 559 GLU A O 1
ATOM 4543 N N . ASP A 1 560 ? -3.113 20.488 10.601 1.00 35.97 560 ASP A N 1
ATOM 4544 C CA . ASP A 1 560 ? -3.354 21.117 9.285 1.00 35.97 560 ASP A CA 1
ATOM 4545 C C . ASP A 1 560 ? -4.012 20.235 8.189 1.00 35.97 560 ASP A C 1
ATOM 4547 O O . ASP A 1 560 ? -4.422 20.766 7.154 1.00 35.97 560 ASP A O 1
ATOM 4551 N N . ASP A 1 561 ? -4.256 18.933 8.402 1.00 35.41 561 ASP A N 1
ATOM 4552 C CA . ASP A 1 561 ? -4.899 18.046 7.399 1.00 35.41 561 ASP A CA 1
ATOM 4553 C C . ASP A 1 561 ? -6.411 17.819 7.652 1.00 35.41 561 ASP A C 1
ATOM 4555 O O . ASP A 1 561 ? -6.910 16.722 7.914 1.00 35.41 561 ASP A O 1
ATOM 4559 N N . VAL A 1 562 ? -7.187 18.899 7.546 1.00 36.53 562 VAL A N 1
ATOM 4560 C CA . VAL A 1 562 ? -8.583 19.029 8.027 1.00 36.53 562 VAL A CA 1
ATOM 4561 C C . VAL A 1 562 ? -9.670 18.317 7.184 1.00 36.53 562 VAL A C 1
ATOM 4563 O O . VAL A 1 562 ? -10.851 18.386 7.518 1.00 36.53 562 VAL A O 1
ATOM 4566 N N . ILE A 1 563 ? -9.360 17.584 6.105 1.00 38.09 563 ILE A N 1
ATOM 4567 C CA . ILE A 1 563 ? -10.428 17.117 5.178 1.00 38.09 563 ILE A CA 1
ATOM 4568 C C . ILE A 1 563 ? -10.744 15.606 5.253 1.00 38.09 563 ILE A C 1
ATOM 4570 O O . ILE A 1 563 ? -11.886 15.220 4.992 1.00 38.09 563 ILE A O 1
ATOM 4574 N N . ILE A 1 564 ? -9.819 14.744 5.700 1.00 39.25 564 ILE A N 1
ATOM 4575 C CA . ILE A 1 564 ? -10.038 13.274 5.785 1.00 39.25 564 ILE A CA 1
ATOM 4576 C C . ILE A 1 564 ? -10.205 12.787 7.247 1.00 39.25 564 ILE A C 1
ATOM 4578 O O . ILE A 1 564 ? -10.671 11.675 7.500 1.00 39.25 564 ILE A O 1
ATOM 4582 N N . ALA A 1 565 ? -9.970 13.663 8.230 1.00 37.56 565 ALA A N 1
ATOM 4583 C CA . ALA A 1 565 ? -10.130 13.428 9.672 1.00 37.56 565 ALA A CA 1
ATOM 4584 C C . ALA A 1 565 ? -11.590 13.257 10.167 1.00 37.56 565 ALA A C 1
ATOM 4586 O O . ALA A 1 565 ? -11.845 13.265 11.368 1.00 37.56 565 ALA A O 1
ATOM 4587 N N . ASN A 1 566 ? -12.569 13.109 9.270 1.00 46.00 566 ASN A N 1
ATOM 4588 C CA . ASN A 1 566 ? -13.976 13.267 9.631 1.00 46.00 566 ASN A CA 1
ATOM 4589 C C . ASN A 1 566 ? -14.643 12.009 10.224 1.00 46.00 566 ASN A C 1
ATOM 4591 O O . ASN A 1 566 ? -15.507 12.173 11.071 1.00 46.00 566 ASN A O 1
ATOM 4595 N N . GLU A 1 567 ? -14.295 10.769 9.855 1.00 44.78 567 GLU A N 1
ATOM 4596 C CA . GLU A 1 567 ? -15.049 9.590 10.354 1.00 44.78 567 GLU A CA 1
ATOM 4597 C C . GLU A 1 567 ? -14.823 9.288 11.850 1.00 44.78 567 GLU A C 1
ATOM 4599 O O . GLU A 1 567 ? -15.799 9.239 12.593 1.00 44.78 567 GLU A O 1
ATOM 4604 N N . ASP A 1 568 ? -13.578 9.216 12.332 1.00 45.16 568 ASP A N 1
ATOM 4605 C CA . ASP A 1 568 ? -13.312 8.902 13.753 1.00 45.16 568 ASP A CA 1
ATOM 4606 C C . ASP A 1 568 ? -13.654 10.071 14.694 1.00 45.16 568 ASP A C 1
ATOM 4608 O O . ASP A 1 568 ? -14.101 9.867 15.823 1.00 45.16 568 ASP A O 1
ATOM 4612 N N . TYR A 1 569 ? -13.513 11.316 14.217 1.00 57.28 569 TYR A N 1
ATOM 4613 C CA . TYR A 1 569 ? -13.985 12.495 14.946 1.00 57.28 569 TYR A CA 1
ATOM 4614 C C . TYR A 1 569 ? -15.514 12.497 15.067 1.00 57.28 569 TYR A C 1
ATOM 4616 O O . TYR A 1 569 ? -16.053 12.803 16.133 1.00 57.28 569 TYR A O 1
ATOM 4624 N N . ASN A 1 570 ? -16.224 12.109 14.001 1.00 60.19 570 ASN A N 1
ATOM 4625 C CA . ASN A 1 570 ? -17.677 12.008 14.041 1.00 60.19 570 ASN A CA 1
ATOM 4626 C C . ASN A 1 570 ? -18.138 10.912 15.007 1.00 60.19 570 ASN A C 1
ATOM 4628 O O . ASN A 1 570 ? -19.045 11.170 15.796 1.00 60.19 570 ASN A O 1
ATOM 4632 N N . ASP A 1 571 ? -17.502 9.740 15.003 1.00 59.22 571 ASP A N 1
ATOM 4633 C CA . ASP A 1 571 ? -17.844 8.637 15.910 1.00 59.22 571 ASP A CA 1
ATOM 4634 C C . ASP A 1 571 ? -17.613 9.014 17.381 1.00 59.22 571 ASP A C 1
ATOM 4636 O O . ASP A 1 571 ? -18.505 8.823 18.212 1.00 59.22 571 ASP A O 1
ATOM 4640 N N . TYR A 1 572 ? -16.486 9.664 17.694 1.00 63.56 572 TYR A N 1
ATOM 4641 C CA . TYR A 1 572 ? -16.213 10.182 19.038 1.00 63.56 572 TYR A CA 1
ATOM 4642 C C . TYR A 1 572 ? -17.244 11.232 19.486 1.00 63.56 572 TYR A C 1
ATOM 4644 O O . TYR A 1 572 ? -17.743 11.198 20.616 1.00 63.56 572 TYR A O 1
ATOM 4652 N N . ILE A 1 573 ? -17.627 12.165 18.606 1.00 67.19 573 ILE A N 1
ATOM 4653 C CA . ILE A 1 573 ? -18.671 13.143 18.941 1.00 67.19 573 ILE A CA 1
ATOM 4654 C C . ILE A 1 573 ? -20.026 12.453 19.133 1.00 67.19 573 ILE A C 1
ATOM 4656 O O . ILE A 1 573 ? -20.769 12.810 20.051 1.00 67.19 573 ILE A O 1
ATOM 4660 N N . LEU A 1 574 ? -20.382 11.495 18.276 1.00 68.69 574 LEU A N 1
ATOM 4661 C CA . LEU A 1 574 ? -21.636 10.751 18.385 1.00 68.69 574 LEU A CA 1
ATOM 4662 C C . LEU A 1 574 ? -21.690 9.950 19.694 1.00 68.69 574 LEU A C 1
ATOM 4664 O O . LEU A 1 574 ? -22.756 9.894 20.314 1.00 68.69 574 LEU A O 1
ATOM 4668 N N . GLU A 1 575 ? -20.560 9.417 20.162 1.00 70.25 575 GLU A N 1
ATOM 4669 C CA . GLU A 1 575 ? -20.428 8.788 21.479 1.00 70.25 575 GLU A CA 1
ATOM 4670 C C . GLU A 1 575 ? -20.710 9.793 22.607 1.00 70.25 575 GLU A C 1
ATOM 4672 O O . GLU A 1 575 ? -21.588 9.552 23.439 1.00 70.25 575 GLU A O 1
ATOM 4677 N N . ILE A 1 576 ? -20.068 10.969 22.595 1.00 74.00 576 ILE A N 1
ATOM 4678 C CA . ILE A 1 576 ? -20.321 12.033 23.585 1.00 74.00 576 ILE A CA 1
ATOM 4679 C C . ILE A 1 576 ? -21.799 12.440 23.595 1.00 74.00 576 ILE A C 1
ATOM 4681 O O . ILE A 1 576 ? -22.420 12.527 24.661 1.00 74.00 576 ILE A O 1
ATOM 4685 N N . ILE A 1 577 ? -22.384 12.679 22.417 1.00 76.12 577 ILE A N 1
ATOM 4686 C CA . ILE A 1 577 ? -23.803 13.030 22.273 1.00 76.12 577 ILE A CA 1
ATOM 4687 C C . ILE A 1 577 ? -24.680 11.934 22.878 1.00 76.12 577 ILE A C 1
ATOM 4689 O O . ILE A 1 577 ? -25.637 12.236 23.595 1.00 76.12 577 ILE A O 1
ATOM 4693 N N . THR A 1 578 ? -24.345 10.670 22.625 1.00 77.19 578 THR A N 1
ATOM 4694 C CA . THR A 1 578 ? -25.093 9.518 23.128 1.00 77.19 578 THR A CA 1
ATOM 4695 C C . THR A 1 578 ? -24.996 9.411 24.644 1.00 77.19 578 THR A C 1
ATOM 4697 O O . THR A 1 578 ? -26.022 9.247 25.302 1.00 77.19 578 THR A O 1
ATOM 4700 N N . ILE A 1 579 ? -23.809 9.597 25.228 1.00 78.69 579 ILE A N 1
ATOM 4701 C CA . ILE A 1 579 ? -23.601 9.595 26.683 1.00 78.69 579 ILE A CA 1
ATOM 4702 C C . ILE A 1 579 ? -24.426 10.700 27.352 1.00 78.69 579 ILE A C 1
ATOM 4704 O O . ILE A 1 579 ? -25.154 10.434 28.317 1.00 78.69 579 ILE A O 1
ATOM 4708 N N . ILE A 1 580 ? -24.356 11.931 26.836 1.00 84.62 580 ILE A N 1
ATOM 4709 C CA . ILE A 1 580 ? -25.102 13.076 27.380 1.00 84.62 580 ILE A CA 1
ATOM 4710 C C . ILE A 1 580 ? -26.612 12.842 27.242 1.00 84.62 580 ILE A C 1
ATOM 4712 O O . ILE A 1 580 ? -27.360 12.995 28.213 1.00 84.62 580 ILE A O 1
ATOM 4716 N N . GLY A 1 581 ? -27.063 12.435 26.054 1.00 83.06 581 GLY A N 1
ATOM 4717 C CA . GLY A 1 581 ? -28.469 12.178 25.755 1.00 83.06 581 GLY A CA 1
ATOM 4718 C C . GLY A 1 581 ? -29.059 11.066 26.622 1.00 83.06 581 GLY A C 1
ATOM 4719 O O . GLY A 1 581 ? -30.098 11.263 27.260 1.00 83.06 581 GLY A O 1
ATOM 4720 N N . CYS A 1 582 ? -28.366 9.930 26.730 1.00 84.00 582 CYS A N 1
ATOM 4721 C CA . CYS A 1 582 ? -28.758 8.811 27.585 1.00 84.00 582 CYS A CA 1
ATOM 4722 C C . CYS A 1 582 ? -28.787 9.207 29.065 1.00 84.00 582 CYS A C 1
ATOM 4724 O O . CYS A 1 582 ? -29.753 8.886 29.755 1.00 84.00 582 CYS A O 1
ATOM 4726 N N . SER A 1 583 ? -27.799 9.962 29.554 1.00 87.81 583 SER A N 1
ATOM 4727 C CA . SER A 1 583 ? -27.772 10.439 30.946 1.00 87.81 583 SER A CA 1
ATOM 4728 C C . SER A 1 583 ? -28.988 11.310 31.273 1.00 87.81 583 SER A C 1
ATOM 4730 O O . SER A 1 583 ? -29.658 11.119 32.293 1.00 87.81 583 SER A O 1
ATOM 4732 N N . LEU A 1 584 ? -29.333 12.232 30.371 1.00 90.44 584 LEU A N 1
ATOM 4733 C CA . LEU A 1 584 ? -30.496 13.100 30.532 1.00 90.44 584 LEU A CA 1
ATOM 4734 C C . LEU A 1 584 ? -31.818 12.315 30.436 1.00 90.44 584 LEU A C 1
ATOM 4736 O O . LEU A 1 584 ? -32.773 12.586 31.172 1.00 90.44 584 LEU A O 1
ATOM 4740 N N . SER A 1 585 ? -31.867 11.304 29.568 1.00 90.06 585 SER A N 1
ATOM 4741 C CA . SER A 1 585 ? -33.000 10.387 29.422 1.00 90.06 585 SER A CA 1
ATOM 4742 C C . SER A 1 585 ? -33.237 9.550 30.679 1.00 90.06 585 SER A C 1
ATOM 4744 O O . SER A 1 585 ? -34.364 9.503 31.179 1.00 90.06 585 SER A O 1
ATOM 4746 N N . LEU A 1 586 ? -32.176 8.974 31.253 1.00 90.38 586 LEU A N 1
ATOM 4747 C CA . LEU A 1 586 ? -32.218 8.234 32.516 1.00 90.38 586 LEU A CA 1
ATOM 4748 C C . LEU A 1 586 ? -32.701 9.121 33.666 1.00 90.38 586 LEU A C 1
ATOM 4750 O O . LEU A 1 586 ? -33.582 8.715 34.427 1.00 90.38 586 LEU A O 1
ATOM 4754 N N . PHE A 1 587 ? -32.203 10.359 33.748 1.00 93.44 587 PHE A N 1
ATOM 4755 C CA . PHE A 1 587 ? -32.685 11.343 34.716 1.00 93.44 587 PHE A CA 1
ATOM 4756 C C . PHE A 1 587 ? -34.189 11.619 34.552 1.00 93.44 587 PHE A C 1
ATOM 4758 O O . PHE A 1 587 ? -34.941 11.612 35.531 1.00 93.44 587 PHE A O 1
ATOM 4765 N N . GLY A 1 588 ? -34.661 11.821 33.319 1.00 92.75 588 GLY A N 1
ATOM 4766 C CA . GLY A 1 588 ? -36.083 12.010 33.037 1.00 92.75 588 GLY A CA 1
ATOM 4767 C C . GLY A 1 588 ? -36.930 10.810 33.473 1.00 92.75 588 GLY A C 1
ATOM 4768 O O . GLY A 1 588 ? -37.907 10.964 34.211 1.00 92.75 588 GLY A O 1
ATOM 4769 N N . ILE A 1 589 ? -36.530 9.603 33.075 1.00 93.38 589 ILE A N 1
ATOM 4770 C CA . ILE A 1 589 ? -37.236 8.358 33.402 1.00 93.38 589 ILE A CA 1
ATOM 4771 C C . ILE A 1 589 ? -37.291 8.134 34.918 1.00 93.38 589 ILE A C 1
ATOM 4773 O O . ILE A 1 589 ? -38.359 7.812 35.446 1.00 93.38 589 ILE A O 1
ATOM 4777 N N . PHE A 1 590 ? -36.190 8.373 35.635 1.00 94.06 590 PHE A N 1
ATOM 4778 C CA . PHE A 1 590 ? -36.150 8.290 37.095 1.00 94.06 590 PHE A CA 1
ATOM 4779 C C . PHE A 1 590 ? -37.221 9.180 37.743 1.00 94.06 590 PHE A C 1
ATOM 4781 O O . PHE A 1 590 ? -37.995 8.719 38.584 1.00 94.06 590 PHE A O 1
ATOM 4788 N N . ASN A 1 591 ? -37.351 10.430 37.292 1.00 91.62 591 ASN A N 1
ATOM 4789 C CA . ASN A 1 591 ? -38.360 11.357 37.806 1.00 91.62 591 ASN A CA 1
ATOM 4790 C C . ASN A 1 591 ? -39.805 10.943 37.460 1.00 91.62 591 ASN A C 1
ATOM 4792 O O . ASN A 1 591 ? -40.732 11.174 38.247 1.00 91.62 591 ASN A O 1
ATOM 4796 N N . VAL A 1 592 ? -40.023 10.305 36.305 1.00 92.56 592 VAL A N 1
ATOM 4797 C CA . VAL A 1 592 ? -41.327 9.728 35.925 1.00 92.56 592 VAL A CA 1
ATOM 4798 C C . VAL A 1 592 ? -41.717 8.603 36.891 1.00 92.56 592 VAL A C 1
ATOM 4800 O O . VAL A 1 592 ? -42.836 8.607 37.413 1.00 92.56 592 VAL A O 1
ATOM 4803 N N . PHE A 1 593 ? -40.798 7.680 37.194 1.00 93.44 593 PHE A N 1
ATOM 4804 C CA . PHE A 1 593 ? -41.035 6.621 38.181 1.00 93.44 593 PHE A CA 1
ATOM 4805 C C . PHE A 1 593 ? -41.227 7.180 39.595 1.00 93.44 593 PHE A C 1
ATOM 4807 O O . PHE A 1 593 ? -42.167 6.781 40.285 1.00 93.44 593 PHE A O 1
ATOM 4814 N N . LEU A 1 594 ? -40.426 8.168 40.002 1.00 91.81 594 LEU A N 1
ATOM 4815 C CA . LEU A 1 594 ? -40.575 8.849 41.290 1.00 91.81 594 LEU A CA 1
ATOM 4816 C C . LEU A 1 594 ? -41.966 9.485 41.439 1.00 91.81 594 LEU A C 1
ATOM 4818 O O . LEU A 1 594 ? -42.603 9.369 42.489 1.00 91.81 594 LEU A O 1
ATOM 4822 N N . THR A 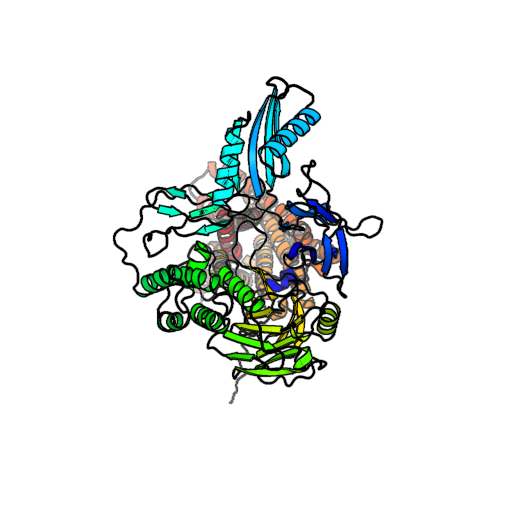1 595 ? -42.473 10.107 40.373 1.00 90.81 595 THR A N 1
ATOM 4823 C CA . THR A 1 595 ? -43.829 10.673 40.338 1.00 90.81 595 THR A CA 1
ATOM 4824 C C . THR A 1 595 ? -44.894 9.579 40.482 1.00 90.81 595 THR A C 1
ATOM 4826 O O . THR A 1 595 ? -45.838 9.747 41.256 1.00 90.81 595 THR A O 1
ATOM 4829 N N . ALA A 1 596 ? -44.733 8.430 39.815 1.00 90.38 596 ALA A N 1
ATOM 4830 C CA . ALA A 1 596 ? -45.636 7.283 39.975 1.00 90.38 596 ALA A CA 1
ATOM 4831 C C . ALA A 1 596 ? -45.664 6.755 41.413 1.00 90.38 596 ALA A C 1
ATOM 4833 O O . ALA A 1 596 ? -46.743 6.471 41.936 1.00 90.38 596 ALA A O 1
ATOM 4834 N N . MET A 1 597 ? -44.501 6.669 42.059 1.00 89.19 597 MET A N 1
ATOM 4835 C CA . MET A 1 597 ? -44.382 6.225 43.448 1.00 89.19 597 MET A CA 1
ATOM 4836 C C . MET A 1 597 ? -45.011 7.222 44.428 1.00 89.19 597 MET A C 1
ATOM 4838 O O . MET A 1 597 ? -45.696 6.824 45.368 1.00 89.19 597 MET A O 1
ATOM 4842 N N . CYS A 1 598 ? -44.817 8.524 44.200 1.00 88.38 598 CYS A N 1
ATOM 4843 C CA . CYS A 1 598 ? -45.320 9.576 45.082 1.00 88.38 598 CYS A CA 1
ATOM 4844 C C . CYS A 1 598 ? -46.835 9.796 44.984 1.00 88.38 598 CYS A C 1
ATOM 4846 O O . CYS A 1 598 ? -47.436 10.246 45.961 1.00 88.38 598 CYS A O 1
ATOM 4848 N N . TYR A 1 599 ? -47.447 9.512 43.829 1.00 88.19 599 TYR A N 1
ATOM 4849 C CA . TYR A 1 599 ? -48.838 9.866 43.544 1.00 88.19 599 TYR A CA 1
ATOM 4850 C C . TYR A 1 599 ? -49.623 8.678 42.975 1.00 88.19 599 TYR A C 1
ATOM 4852 O O . TYR A 1 599 ? -49.792 8.532 41.761 1.00 88.19 599 TYR A O 1
ATOM 4860 N N . LYS A 1 600 ? -50.202 7.860 43.867 1.00 84.69 600 LYS A N 1
ATOM 4861 C CA . LYS A 1 600 ? -51.014 6.681 43.496 1.00 84.69 600 LYS A CA 1
ATOM 4862 C C . LYS A 1 600 ? -52.149 7.012 42.514 1.00 84.69 600 LYS A C 1
ATOM 4864 O O . LYS A 1 600 ? -52.405 6.243 41.591 1.00 84.69 600 LYS A O 1
ATOM 4869 N N . GLN A 1 601 ? -52.795 8.172 42.657 1.00 83.50 601 GLN A N 1
ATOM 4870 C CA . GLN A 1 601 ? -53.864 8.624 41.750 1.00 83.50 601 GLN A CA 1
ATOM 4871 C C . GLN A 1 601 ? -53.384 8.777 40.297 1.00 83.50 601 GLN A C 1
ATOM 4873 O O . GLN A 1 601 ? -54.112 8.446 39.361 1.00 83.50 601 GLN A O 1
ATOM 4878 N N . TRP A 1 602 ? -52.147 9.238 40.099 1.00 85.44 602 TRP A N 1
ATOM 4879 C CA . TRP A 1 602 ? -51.543 9.362 38.776 1.00 85.44 602 TRP A CA 1
ATOM 4880 C C . TRP A 1 602 ? -51.154 7.991 38.205 1.00 85.44 602 TRP A C 1
ATOM 4882 O O . TRP A 1 602 ? -51.420 7.723 37.031 1.00 85.44 602 TRP A O 1
ATOM 4892 N N . TYR A 1 603 ? -50.625 7.095 39.048 1.00 86.56 603 TYR A N 1
ATOM 4893 C CA . TYR A 1 603 ? -50.262 5.717 38.692 1.00 86.56 603 TYR A CA 1
ATOM 4894 C C . TYR A 1 603 ? -51.454 4.862 38.226 1.00 86.56 603 TYR A C 1
ATOM 4896 O O . TYR A 1 603 ? -51.336 4.090 37.274 1.00 86.56 603 TYR A O 1
ATOM 4904 N N . HIS A 1 604 ? -52.626 4.994 38.859 1.00 84.25 604 HIS A N 1
ATOM 4905 C CA . HIS A 1 604 ? -53.785 4.153 38.533 1.00 84.25 604 HIS A CA 1
ATOM 4906 C C . HIS A 1 604 ? -54.392 4.421 37.145 1.00 84.25 604 HIS A C 1
ATOM 4908 O O . HIS A 1 604 ? -55.139 3.575 36.644 1.00 84.25 604 HIS A O 1
ATOM 4914 N N . LYS A 1 605 ? -54.047 5.535 36.486 1.00 85.12 605 LYS A N 1
ATOM 4915 C CA . LYS A 1 605 ? -54.528 5.854 35.134 1.00 85.12 605 LYS A CA 1
ATOM 4916 C C . LYS A 1 605 ? -53.985 4.860 34.105 1.00 85.12 605 LYS A C 1
ATOM 4918 O O . LYS A 1 605 ? -52.780 4.639 34.008 1.00 85.12 605 LYS A O 1
ATOM 4923 N N . THR A 1 606 ? -54.871 4.332 33.260 1.00 82.94 606 THR A N 1
ATOM 4924 C CA . THR A 1 606 ? -54.524 3.373 32.194 1.00 82.94 606 THR A CA 1
ATOM 4925 C C . THR A 1 606 ? -53.401 3.877 31.282 1.00 82.94 606 THR A C 1
ATOM 4927 O O . THR A 1 606 ? -52.467 3.132 31.000 1.00 82.94 606 THR A O 1
ATOM 4930 N N . GLY A 1 607 ? -53.441 5.152 30.873 1.00 83.56 607 GLY A N 1
ATOM 4931 C CA . GLY A 1 607 ? -52.388 5.739 30.038 1.00 83.56 607 GLY A CA 1
ATOM 4932 C C . GLY A 1 607 ? -51.037 5.872 30.746 1.00 83.56 607 GLY A C 1
ATOM 4933 O O . GLY A 1 607 ? -50.007 5.672 30.112 1.00 83.56 607 GLY A O 1
ATOM 4934 N N . THR A 1 608 ? -51.032 6.121 32.060 1.00 87.38 608 THR A N 1
ATOM 4935 C CA . THR A 1 608 ? -49.802 6.155 32.866 1.00 87.38 608 THR A CA 1
ATOM 4936 C C . THR A 1 608 ? -49.179 4.767 32.968 1.00 87.38 608 THR A C 1
ATOM 4938 O O . THR A 1 608 ? -47.971 4.635 32.828 1.00 87.38 608 THR A O 1
ATOM 4941 N N . LYS A 1 609 ? -49.979 3.705 33.132 1.00 89.62 609 LYS A N 1
ATOM 4942 C CA . LYS A 1 609 ? -49.460 2.325 33.161 1.00 89.62 609 LYS A CA 1
ATOM 4943 C C . LYS A 1 609 ? -48.772 1.928 31.852 1.00 89.62 609 LYS A C 1
ATOM 4945 O O . LYS A 1 609 ? -47.720 1.297 31.891 1.00 89.62 609 LYS A O 1
ATOM 4950 N N . ILE A 1 610 ? -49.337 2.314 30.706 1.00 90.56 610 ILE A N 1
ATOM 4951 C CA . ILE A 1 610 ? -48.722 2.084 29.386 1.00 90.56 610 ILE A CA 1
ATOM 4952 C C . ILE A 1 610 ? -47.441 2.918 29.240 1.00 90.56 610 ILE A C 1
ATOM 4954 O O . ILE A 1 610 ? -46.415 2.388 28.826 1.00 90.56 610 ILE A O 1
ATOM 4958 N N . LEU A 1 611 ? -47.475 4.193 29.648 1.00 89.44 611 LEU A N 1
ATOM 4959 C CA . LEU A 1 611 ? -46.299 5.067 29.655 1.00 89.44 611 LEU A CA 1
ATOM 4960 C C . LEU A 1 611 ? -45.158 4.495 30.509 1.00 89.44 611 LEU A C 1
ATOM 4962 O O . LEU A 1 611 ? -44.019 4.501 30.066 1.00 89.44 611 LEU A O 1
ATOM 4966 N N . LEU A 1 612 ? -45.451 3.968 31.701 1.00 92.62 612 LEU A N 1
ATOM 4967 C CA . LEU A 1 612 ? -44.439 3.378 32.582 1.00 92.62 612 LEU A CA 1
ATOM 4968 C C . LEU A 1 612 ? -43.786 2.134 31.971 1.00 92.62 612 LEU A C 1
ATOM 4970 O O . LEU A 1 612 ? -42.590 1.943 32.153 1.00 92.62 612 LEU A O 1
ATOM 4974 N N . ASN A 1 613 ? -44.532 1.317 31.221 1.00 94.31 613 ASN A N 1
ATOM 4975 C CA . ASN A 1 613 ? -43.950 0.181 30.501 1.00 94.31 613 ASN A CA 1
ATOM 4976 C C . ASN A 1 613 ? -43.066 0.634 29.330 1.00 94.31 613 ASN A C 1
ATOM 4978 O O . ASN A 1 613 ? -41.993 0.073 29.136 1.00 94.31 613 ASN A O 1
ATOM 4982 N N . LEU A 1 614 ? -43.464 1.681 28.600 1.00 92.06 614 LEU A N 1
ATOM 4983 C CA . LEU A 1 614 ? -42.610 2.292 27.578 1.00 92.06 614 LEU A CA 1
ATOM 4984 C C . LEU A 1 614 ? -41.322 2.865 28.196 1.00 92.06 614 LEU A C 1
ATOM 4986 O O . LEU A 1 614 ? -40.237 2.606 27.686 1.00 92.06 614 LEU A O 1
ATOM 4990 N N . CYS A 1 615 ? -41.421 3.585 29.318 1.00 93.56 615 CYS A N 1
ATOM 4991 C CA . CYS A 1 615 ? -40.254 4.078 30.052 1.00 93.56 615 CYS A CA 1
ATOM 4992 C C . CYS A 1 615 ? -39.369 2.935 30.566 1.00 93.56 615 CYS A C 1
ATOM 4994 O O . CYS A 1 615 ? -38.151 3.069 30.543 1.00 93.56 615 CYS A O 1
ATOM 4996 N N . LEU A 1 616 ? -39.959 1.816 31.003 1.00 94.44 616 LEU A N 1
ATOM 4997 C CA . LEU A 1 616 ? -39.212 0.627 31.412 1.00 94.44 616 LEU A CA 1
ATOM 4998 C C . LEU A 1 616 ? -38.450 0.010 30.233 1.00 94.44 616 LEU A C 1
ATOM 5000 O O . LEU A 1 616 ? -37.289 -0.342 30.391 1.00 94.44 616 LEU A O 1
ATOM 5004 N N . ALA A 1 617 ? -39.064 -0.083 29.051 1.00 93.94 617 ALA A N 1
ATOM 5005 C CA . ALA A 1 617 ? -38.391 -0.587 27.856 1.00 93.94 617 ALA A CA 1
ATOM 5006 C C . ALA A 1 617 ? -37.222 0.318 27.423 1.00 93.94 617 ALA A C 1
ATOM 5008 O O . ALA A 1 617 ? -36.150 -0.192 27.121 1.00 93.94 617 ALA A O 1
ATOM 5009 N N . ILE A 1 618 ? -37.396 1.647 27.462 1.00 90.69 618 ILE A N 1
ATOM 5010 C CA . ILE A 1 618 ? -36.317 2.611 27.169 1.00 90.69 618 ILE A CA 1
ATOM 5011 C C . ILE A 1 618 ? -35.198 2.511 28.217 1.00 90.69 618 ILE A C 1
ATOM 5013 O O . ILE A 1 618 ? -34.028 2.500 27.859 1.00 90.69 618 ILE A O 1
ATOM 5017 N N . LEU A 1 619 ? -35.539 2.389 29.505 1.00 91.69 619 LEU A N 1
ATOM 5018 C CA . LEU A 1 619 ? -34.559 2.209 30.580 1.00 91.69 619 LEU A CA 1
ATOM 5019 C C . LEU A 1 619 ? -33.726 0.939 30.374 1.00 91.69 619 LEU A C 1
ATOM 5021 O O . LEU A 1 619 ? -32.502 0.985 30.459 1.00 91.69 619 LEU A O 1
ATOM 5025 N N . LEU A 1 620 ? -34.391 -0.186 30.099 1.00 91.69 620 LEU A N 1
ATOM 5026 C CA . LEU A 1 620 ? -33.718 -1.455 29.839 1.00 91.69 620 LEU A CA 1
ATOM 5027 C C . LEU A 1 620 ? -32.827 -1.364 28.600 1.00 91.69 620 LEU A C 1
ATOM 5029 O O . LEU A 1 620 ? -31.726 -1.897 28.627 1.00 91.69 620 LEU A O 1
ATOM 5033 N N . GLU A 1 621 ? -33.267 -0.680 27.541 1.00 87.88 621 GLU A N 1
ATOM 5034 C CA . GLU A 1 621 ? -32.480 -0.498 26.317 1.00 87.88 621 GLU A CA 1
ATOM 5035 C C . GLU A 1 621 ? -31.215 0.308 26.613 1.00 87.88 621 GLU A C 1
ATOM 5037 O O . GLU A 1 621 ? -30.125 -0.146 26.285 1.00 87.88 621 GLU A O 1
ATOM 5042 N N . SER A 1 622 ? -31.339 1.451 27.298 1.00 84.19 622 SER A N 1
ATOM 5043 C CA . SER A 1 622 ? -30.191 2.284 27.676 1.00 84.19 622 SER A CA 1
ATOM 5044 C C . SER A 1 622 ? -29.181 1.521 28.534 1.00 84.19 622 SER A C 1
ATOM 5046 O O . SER A 1 622 ? -27.981 1.621 28.294 1.00 84.19 622 SER A O 1
ATOM 5048 N N . ILE A 1 623 ? -29.652 0.717 29.494 1.00 86.56 623 ILE A N 1
ATOM 5049 C CA . ILE A 1 623 ? -28.779 -0.140 30.308 1.00 86.56 623 ILE A CA 1
ATOM 5050 C C . ILE A 1 623 ? -28.122 -1.216 29.436 1.00 86.56 623 ILE A C 1
ATOM 5052 O O . ILE A 1 623 ? -26.919 -1.425 29.536 1.00 86.56 623 ILE A O 1
ATOM 5056 N N . CYS A 1 624 ? -28.877 -1.897 28.571 1.00 85.06 624 CYS A N 1
ATOM 5057 C CA . CYS A 1 624 ? -28.343 -2.973 27.733 1.00 85.06 624 CYS A CA 1
ATOM 5058 C C . CYS A 1 624 ? -27.319 -2.467 26.709 1.00 85.06 624 CYS A C 1
ATOM 5060 O O . CYS A 1 624 ? -26.331 -3.159 26.484 1.00 85.06 624 CYS A O 1
ATOM 5062 N N . ILE A 1 625 ? -27.514 -1.272 26.138 1.00 78.50 625 ILE A N 1
ATOM 5063 C CA . ILE A 1 625 ? -26.537 -0.622 25.252 1.00 78.50 625 ILE A CA 1
ATOM 5064 C C . ILE A 1 625 ? -25.231 -0.389 26.016 1.00 78.50 625 ILE A C 1
ATOM 5066 O O . ILE A 1 625 ? -24.190 -0.890 25.599 1.00 78.50 625 ILE A O 1
ATOM 5070 N N . GLN A 1 626 ? -25.293 0.233 27.198 1.00 77.00 626 GLN A N 1
ATOM 5071 C CA . GLN A 1 626 ? -24.102 0.444 28.028 1.00 77.00 626 GLN A CA 1
ATOM 5072 C C . GLN A 1 626 ? -23.424 -0.878 28.412 1.00 77.00 626 GLN A C 1
ATOM 5074 O O . GLN A 1 626 ? -22.213 -1.017 28.272 1.00 77.00 626 GLN A O 1
ATOM 5079 N N . LEU A 1 627 ? -24.189 -1.892 28.837 1.00 81.56 627 LEU A N 1
ATOM 5080 C CA . LEU A 1 627 ? -23.647 -3.218 29.161 1.00 81.56 627 LEU A CA 1
ATOM 5081 C C . LEU A 1 627 ? -22.987 -3.896 27.951 1.00 81.56 627 LEU A C 1
ATOM 5083 O O . LEU A 1 627 ? -22.002 -4.610 28.121 1.00 81.56 627 LEU A O 1
ATOM 5087 N N . SER A 1 628 ? -23.509 -3.676 26.743 1.00 72.00 628 SER A N 1
ATOM 5088 C CA . SER A 1 628 ? -22.947 -4.226 25.504 1.00 72.00 628 SER A CA 1
ATOM 5089 C C . SER A 1 628 ? -21.664 -3.524 25.034 1.00 72.00 628 SER A C 1
ATOM 5091 O O . SER A 1 628 ? -20.929 -4.080 24.213 1.00 72.00 628 SER A O 1
ATOM 5093 N N . GLU A 1 629 ? -21.368 -2.342 25.580 1.00 66.88 629 GLU A N 1
ATOM 5094 C CA . GLU A 1 629 ? -20.135 -1.580 25.340 1.00 66.88 629 GLU A CA 1
ATOM 5095 C C . GLU A 1 629 ? -19.037 -1.883 26.374 1.00 66.88 629 GLU A C 1
ATOM 5097 O O . GLU A 1 629 ? -17.852 -1.701 26.091 1.00 66.88 629 GLU A O 1
ATOM 5102 N N . ILE A 1 630 ? -19.396 -2.423 27.545 1.00 74.69 630 ILE A N 1
ATOM 5103 C CA . ILE A 1 630 ? -18.440 -2.814 28.589 1.00 74.69 630 ILE A CA 1
ATOM 5104 C C . ILE A 1 630 ? -17.512 -3.928 28.073 1.00 74.69 630 ILE A C 1
ATOM 5106 O O . ILE A 1 630 ? -17.921 -5.078 27.884 1.00 74.69 630 ILE A O 1
ATOM 5110 N N . LYS A 1 631 ? -16.223 -3.592 27.923 1.00 63.00 631 LYS A N 1
ATOM 5111 C CA . LYS A 1 631 ? -15.157 -4.477 27.415 1.00 63.00 631 LYS A CA 1
ATOM 5112 C C . LYS A 1 631 ? -15.195 -5.914 27.976 1.00 63.00 631 LYS A C 1
ATOM 5114 O O . LYS A 1 631 ? -15.297 -6.836 27.171 1.00 63.00 631 LYS A O 1
ATOM 5119 N N . PRO A 1 632 ? -15.186 -6.167 29.304 1.00 66.00 632 PRO A N 1
ATOM 5120 C CA . PRO A 1 632 ? -15.149 -7.540 29.822 1.00 66.00 632 PRO A CA 1
ATOM 5121 C C . PRO A 1 632 ? -16.390 -8.374 29.466 1.00 66.00 632 PRO A C 1
ATOM 5123 O O . PRO A 1 632 ? -16.278 -9.577 29.244 1.00 66.00 632 PRO A O 1
ATOM 5126 N N . LEU A 1 633 ? -17.571 -7.754 29.365 1.00 65.56 633 LEU A N 1
ATOM 5127 C CA . LEU A 1 633 ? -18.813 -8.444 28.996 1.00 65.56 633 LEU A CA 1
ATOM 5128 C C . LEU A 1 633 ? -18.850 -8.811 27.506 1.00 65.56 633 LEU A C 1
ATOM 5130 O O . LEU A 1 633 ? -19.408 -9.840 27.126 1.00 65.56 633 LEU A O 1
ATOM 5134 N N . LYS A 1 634 ? -18.209 -7.984 26.680 1.00 63.59 634 LYS A N 1
ATOM 5135 C CA . LYS A 1 634 ? -18.086 -8.130 25.229 1.00 63.59 634 LYS A CA 1
ATOM 5136 C C . LYS A 1 634 ? -17.088 -9.216 24.818 1.00 63.59 634 LYS A C 1
ATOM 5138 O O . LYS A 1 634 ? -17.296 -9.884 23.810 1.00 63.59 634 LYS A O 1
ATOM 5143 N N . THR A 1 635 ? -16.029 -9.412 25.606 1.00 64.00 635 THR A N 1
ATOM 5144 C CA . THR A 1 635 ? -14.954 -10.386 25.333 1.00 64.00 635 THR A CA 1
ATOM 5145 C C . THR A 1 635 ? -15.363 -11.831 25.626 1.00 64.00 635 THR A C 1
ATOM 5147 O O . THR A 1 635 ? -14.898 -12.763 24.972 1.00 64.00 635 THR A O 1
ATOM 5150 N N . HIS A 1 636 ? -16.269 -12.049 26.579 1.00 75.94 636 HIS A N 1
ATOM 5151 C CA . HIS A 1 636 ? -16.790 -13.382 26.868 1.00 75.94 636 HIS A CA 1
ATOM 5152 C C . HIS A 1 636 ? -17.917 -13.754 25.898 1.00 75.94 636 HIS A C 1
ATOM 5154 O O . HIS A 1 636 ? -19.048 -13.303 26.063 1.00 75.94 636 HIS A O 1
ATOM 5160 N N . GLN A 1 637 ? -17.636 -14.638 24.933 1.00 75.75 637 GLN A N 1
ATOM 5161 C CA . GLN A 1 637 ? -18.577 -15.048 23.873 1.00 75.75 637 GLN A CA 1
ATOM 5162 C C . GLN A 1 637 ? -19.982 -15.403 24.391 1.00 75.75 637 GLN A C 1
ATOM 5164 O O . GLN A 1 637 ? -20.977 -14.908 23.865 1.00 75.75 637 GLN A O 1
ATOM 5169 N N . ASN A 1 638 ? -20.078 -16.195 25.464 1.00 80.81 638 ASN A N 1
ATOM 5170 C CA . ASN A 1 638 ? -21.367 -16.578 26.048 1.00 80.81 638 ASN A CA 1
ATOM 5171 C C . ASN A 1 638 ? -22.108 -15.392 26.687 1.00 80.81 638 ASN A C 1
ATOM 5173 O O . ASN A 1 638 ? -23.326 -15.293 26.556 1.00 80.81 638 ASN A O 1
ATOM 5177 N N . LEU A 1 639 ? -21.390 -14.480 27.351 1.00 81.69 639 LEU A N 1
ATOM 5178 C CA . LEU A 1 639 ? -21.990 -13.289 27.958 1.00 81.69 639 LEU A CA 1
ATOM 5179 C C . LEU A 1 639 ? -22.436 -12.298 26.886 1.00 81.69 639 LEU A C 1
ATOM 5181 O O . LEU A 1 639 ? -23.562 -11.816 26.949 1.00 81.69 639 LEU A O 1
ATOM 5185 N N . CYS A 1 640 ? -21.613 -12.065 25.864 1.00 80.81 640 CYS A N 1
ATOM 5186 C CA . CYS A 1 640 ? -21.964 -11.205 24.742 1.00 80.81 640 CYS A CA 1
ATOM 5187 C C . CYS A 1 640 ? -23.172 -11.750 23.974 1.00 80.81 640 CYS A C 1
ATOM 5189 O O . CYS A 1 640 ? -24.094 -11.003 23.662 1.00 80.81 640 CYS A O 1
ATOM 5191 N N . LYS A 1 641 ? -23.244 -13.069 23.772 1.00 83.50 641 LYS A N 1
ATOM 5192 C CA . LYS A 1 641 ? -24.410 -13.728 23.180 1.00 83.50 641 LYS A CA 1
ATOM 5193 C C . LYS A 1 641 ? -25.680 -13.494 24.002 1.00 83.50 641 LYS A C 1
ATOM 5195 O O . LYS A 1 641 ? -26.707 -13.109 23.448 1.00 83.50 641 LYS A O 1
ATOM 5200 N N . ILE A 1 642 ? -25.614 -13.680 25.324 1.00 87.62 642 ILE A N 1
ATOM 5201 C CA . ILE A 1 642 ? -26.743 -13.423 26.233 1.00 87.62 642 ILE A CA 1
ATOM 5202 C C . ILE A 1 642 ? -27.149 -11.946 26.184 1.00 87.62 642 ILE A C 1
ATOM 5204 O O . ILE A 1 642 ? -28.326 -11.644 25.997 1.00 87.62 642 ILE A O 1
ATOM 5208 N N . ILE A 1 643 ? -26.188 -11.029 26.289 1.00 86.31 643 ILE A N 1
ATOM 5209 C CA . ILE A 1 643 ? -26.428 -9.582 26.242 1.00 86.31 643 ILE A CA 1
ATOM 5210 C C . ILE A 1 643 ? -27.025 -9.177 24.896 1.00 86.31 643 ILE A C 1
ATOM 5212 O O . ILE A 1 643 ? -27.968 -8.398 24.878 1.00 86.31 643 ILE A O 1
ATOM 5216 N N . GLY A 1 644 ? -26.554 -9.742 23.785 1.00 85.88 644 GLY A N 1
ATOM 5217 C CA . GLY A 1 644 ? -27.079 -9.447 22.457 1.00 85.88 644 GLY A CA 1
ATOM 5218 C C . GLY A 1 644 ? -28.488 -9.973 22.227 1.00 85.88 644 GLY A C 1
ATOM 5219 O O . GLY A 1 644 ? -29.304 -9.276 21.625 1.00 85.88 644 GLY A O 1
ATOM 5220 N N . MET A 1 645 ? -28.825 -11.146 22.768 1.00 88.56 645 MET A N 1
ATOM 5221 C CA . MET A 1 645 ? -30.207 -11.636 22.771 1.00 88.56 645 MET A CA 1
ATOM 5222 C C . MET A 1 645 ? -31.119 -10.744 23.625 1.00 88.56 645 MET A C 1
ATOM 5224 O O . MET A 1 645 ? -32.228 -10.417 23.201 1.00 88.56 645 MET A O 1
ATOM 5228 N N . ILE A 1 646 ? -30.648 -10.308 24.799 1.00 91.81 646 ILE A N 1
ATOM 5229 C CA . ILE A 1 646 ? -31.394 -9.397 25.679 1.00 91.81 646 ILE A CA 1
ATOM 5230 C C . ILE A 1 646 ? -31.578 -8.032 25.007 1.00 91.81 646 ILE A C 1
ATOM 5232 O O . ILE A 1 646 ? -32.698 -7.527 24.963 1.00 91.81 646 ILE A O 1
ATOM 5236 N N . LEU A 1 647 ? -30.521 -7.451 24.438 1.00 89.06 647 LEU A N 1
ATOM 5237 C CA . LEU A 1 647 ? -30.567 -6.161 23.754 1.00 89.06 647 LEU A CA 1
ATOM 5238 C C . LEU A 1 647 ? -31.503 -6.222 22.540 1.00 89.06 647 LEU A C 1
ATOM 5240 O O . LEU A 1 647 ? -32.348 -5.346 22.376 1.00 89.06 647 LEU A O 1
ATOM 5244 N N . HIS A 1 648 ? -31.440 -7.292 21.743 1.00 89.75 648 HIS A N 1
ATOM 5245 C CA . HIS A 1 648 ? -32.381 -7.535 20.648 1.00 89.75 648 HIS A CA 1
ATOM 5246 C C . HIS A 1 648 ? -33.841 -7.573 21.133 1.00 89.75 648 HIS A C 1
ATOM 5248 O O . HIS A 1 648 ? -34.695 -6.865 20.592 1.00 89.75 648 HIS A O 1
ATOM 5254 N N . TYR A 1 649 ? -34.126 -8.341 22.188 1.00 93.94 649 TYR A N 1
ATOM 5255 C CA . TYR A 1 649 ? -35.461 -8.425 22.781 1.00 93.94 649 TYR A CA 1
ATOM 5256 C C . TYR A 1 649 ? -35.966 -7.078 23.294 1.00 93.94 649 TYR A C 1
ATOM 5258 O O . TYR A 1 649 ? -37.115 -6.701 23.044 1.00 93.94 649 TYR A O 1
ATOM 5266 N N . VAL A 1 650 ? -35.116 -6.338 23.999 1.00 93.25 650 VAL A N 1
ATOM 5267 C CA . VAL A 1 650 ? -35.478 -5.056 24.598 1.00 93.25 650 VAL A CA 1
ATOM 5268 C C . VAL A 1 650 ? -35.722 -3.991 23.525 1.00 93.25 650 VAL A C 1
ATOM 5270 O O . VAL A 1 650 ? -36.707 -3.258 23.634 1.00 93.25 650 VAL A O 1
ATOM 5273 N N . VAL A 1 651 ? -34.920 -3.956 22.453 1.00 90.12 651 VAL A N 1
ATOM 5274 C CA . VAL A 1 651 ? -35.146 -3.067 21.299 1.00 90.12 651 VAL A CA 1
ATOM 5275 C C . VAL A 1 651 ? -36.514 -3.348 20.669 1.00 90.12 651 VAL A C 1
ATOM 5277 O O . VAL A 1 651 ? -37.344 -2.442 20.569 1.00 90.12 651 VAL A O 1
ATOM 5280 N N . LEU A 1 652 ? -36.820 -4.604 20.323 1.00 92.62 652 LEU A N 1
ATOM 5281 C CA . LEU A 1 652 ? -38.128 -4.959 19.753 1.00 92.62 652 LEU A CA 1
ATOM 5282 C C . LEU A 1 652 ? -39.292 -4.669 20.718 1.00 92.62 652 LEU A C 1
ATOM 5284 O O . LEU A 1 652 ? -40.369 -4.231 20.295 1.00 92.62 652 LEU A O 1
ATOM 5288 N N . SER A 1 653 ? -39.077 -4.856 22.022 1.00 95.06 653 SER A N 1
ATOM 5289 C CA . SER A 1 653 ? -40.057 -4.518 23.060 1.00 95.06 653 SER A CA 1
ATOM 5290 C C . SER A 1 653 ? -40.334 -3.023 23.112 1.00 95.06 653 SER A C 1
ATOM 5292 O O . SER A 1 653 ? -41.499 -2.620 23.119 1.00 95.06 653 SER A O 1
ATOM 5294 N N . LYS A 1 654 ? -39.297 -2.181 23.066 1.00 92.19 654 LYS A N 1
ATOM 5295 C CA . LYS A 1 654 ? -39.448 -0.725 22.984 1.00 92.19 654 LYS A CA 1
ATOM 5296 C C . LYS A 1 654 ? -40.288 -0.328 21.773 1.00 92.19 654 LYS A C 1
ATOM 5298 O O . LYS A 1 654 ? -41.265 0.402 21.939 1.00 92.19 654 LYS A O 1
ATOM 5303 N N . PHE A 1 655 ? -39.974 -0.842 20.585 1.00 91.56 655 PHE A N 1
ATOM 5304 C CA . PHE A 1 655 ? -40.740 -0.542 19.371 1.00 91.56 655 PHE A CA 1
ATOM 5305 C C . PHE A 1 655 ? -42.206 -0.980 19.473 1.00 91.56 655 PHE A C 1
ATOM 5307 O O . PHE A 1 655 ? -43.113 -0.225 19.110 1.00 91.56 655 PHE A O 1
ATOM 5314 N N . THR A 1 656 ? -42.465 -2.156 20.043 1.00 94.12 656 THR A N 1
ATOM 5315 C CA . THR A 1 656 ? -43.835 -2.644 20.255 1.00 94.12 656 THR A CA 1
ATOM 5316 C C . THR A 1 656 ? -44.597 -1.758 21.248 1.00 94.12 656 THR A C 1
ATOM 5318 O O . THR A 1 656 ? -45.753 -1.399 21.006 1.00 94.12 656 THR A O 1
ATOM 5321 N N . TRP A 1 657 ? -43.953 -1.318 22.335 1.00 94.25 657 TRP A N 1
ATOM 5322 C CA . TRP A 1 657 ? -44.533 -0.357 23.278 1.00 94.25 657 TRP A CA 1
ATOM 5323 C C . TRP A 1 657 ? -44.773 1.018 22.655 1.00 94.25 657 TRP A C 1
ATOM 5325 O O . TRP A 1 657 ? -45.788 1.646 22.962 1.00 94.25 657 TRP A O 1
ATOM 5335 N N . MET A 1 658 ? -43.904 1.470 21.749 1.00 90.94 658 MET A N 1
ATOM 5336 C CA . MET A 1 658 ? -44.108 2.704 20.984 1.00 90.94 658 MET A CA 1
ATOM 5337 C C . MET A 1 658 ? -45.353 2.607 20.095 1.00 90.94 658 MET A C 1
ATOM 5339 O O . MET A 1 658 ? -46.141 3.550 20.066 1.00 90.94 658 MET A O 1
ATOM 5343 N N . LEU A 1 659 ? -45.602 1.454 19.463 1.00 90.94 659 LEU A N 1
ATOM 5344 C CA . LEU A 1 659 ? -46.824 1.207 18.688 1.00 90.94 659 LEU A CA 1
ATOM 5345 C C . LEU A 1 659 ? -48.085 1.165 19.554 1.00 90.94 659 LEU A C 1
ATOM 5347 O O . LEU A 1 659 ? -49.080 1.819 19.242 1.00 90.94 659 LEU A O 1
ATOM 5351 N N . ILE A 1 660 ? -48.049 0.443 20.677 1.00 91.69 660 ILE A N 1
ATOM 5352 C CA . ILE A 1 660 ? -49.160 0.411 21.643 1.00 91.69 660 ILE A CA 1
ATOM 5353 C C . ILE A 1 660 ? -49.475 1.825 22.137 1.00 91.69 660 ILE A C 1
ATOM 5355 O O . ILE A 1 660 ? -50.640 2.209 22.276 1.00 91.69 660 ILE A O 1
ATOM 5359 N N . TYR A 1 661 ? -48.435 2.611 22.392 1.00 88.00 661 TYR A N 1
ATOM 5360 C CA . TYR A 1 661 ? -48.570 3.990 22.810 1.00 88.00 661 TYR A CA 1
ATOM 5361 C C . TYR A 1 661 ? -49.160 4.877 21.704 1.00 88.00 661 TYR A C 1
ATOM 5363 O O . TYR A 1 661 ? -50.083 5.646 21.979 1.00 88.00 661 TYR A O 1
ATOM 5371 N N . ALA A 1 662 ? -48.706 4.741 20.455 1.00 87.12 662 ALA A N 1
ATOM 5372 C CA . ALA A 1 662 ? -49.277 5.445 19.307 1.00 87.12 662 ALA A CA 1
ATOM 5373 C C . ALA A 1 662 ? -50.772 5.123 19.136 1.00 87.12 662 ALA A C 1
ATOM 5375 O O . ALA A 1 662 ? -51.591 6.032 18.983 1.00 87.12 662 ALA A O 1
ATOM 5376 N N . LEU A 1 663 ? -51.153 3.848 19.271 1.00 87.06 663 LEU A N 1
ATOM 5377 C CA . LEU A 1 663 ? -52.551 3.408 19.253 1.00 87.06 663 LEU A CA 1
ATOM 5378 C C . LEU A 1 663 ? -53.363 4.020 20.401 1.00 87.06 663 LEU A C 1
ATOM 5380 O O . LEU A 1 663 ? -54.482 4.483 20.184 1.00 87.06 663 LEU A O 1
ATOM 5384 N N . LEU A 1 664 ? -52.812 4.077 21.617 1.00 84.62 664 LEU A N 1
ATOM 5385 C CA . LEU A 1 664 ? -53.466 4.741 22.747 1.00 84.62 664 LEU A CA 1
ATOM 5386 C C . LEU A 1 664 ? -53.742 6.224 22.445 1.00 84.62 664 LEU A C 1
ATOM 5388 O O . LEU A 1 664 ? -54.828 6.716 22.758 1.00 84.62 664 LEU A O 1
ATOM 5392 N N . GLN A 1 665 ? -52.792 6.932 21.828 1.00 80.88 665 GLN A N 1
ATOM 5393 C CA . GLN A 1 665 ? -53.000 8.328 21.431 1.00 80.88 665 GLN A CA 1
ATOM 5394 C C . GLN A 1 665 ? -54.043 8.453 20.318 1.00 80.88 665 GLN A C 1
ATOM 5396 O O . GLN A 1 665 ? -54.887 9.345 20.380 1.00 80.88 665 GLN A O 1
ATOM 5401 N N . TYR A 1 666 ? -54.061 7.532 19.355 1.00 81.75 666 TYR A N 1
ATOM 5402 C CA . TYR A 1 666 ? -55.106 7.475 18.332 1.00 81.75 666 TYR A CA 1
ATOM 5403 C C . TYR A 1 666 ? -56.506 7.351 18.944 1.00 81.75 666 TYR A C 1
ATOM 5405 O O . TYR A 1 666 ? -57.396 8.139 18.617 1.00 81.75 666 TYR A O 1
ATOM 5413 N N . TYR A 1 667 ? -56.694 6.435 19.901 1.00 79.12 667 TYR A N 1
ATOM 5414 C CA . TYR A 1 667 ? -57.959 6.322 20.632 1.00 79.12 667 TYR A CA 1
ATOM 5415 C C . TYR A 1 667 ? -58.306 7.601 21.400 1.00 79.12 667 TYR A C 1
ATOM 5417 O O . TYR A 1 667 ? -59.475 7.957 21.487 1.00 79.12 667 TYR A O 1
ATOM 5425 N N . ARG A 1 668 ? -57.306 8.308 21.938 1.00 75.50 668 ARG A N 1
ATOM 5426 C CA . ARG A 1 668 ? -57.509 9.533 22.720 1.00 75.50 668 ARG A CA 1
ATOM 5427 C C . ARG A 1 668 ? -57.893 10.750 21.873 1.00 75.50 668 ARG A C 1
ATOM 5429 O O . ARG A 1 668 ? -58.675 11.570 22.348 1.00 75.50 668 ARG A O 1
ATOM 5436 N N . PHE A 1 669 ? -57.323 10.896 20.677 1.00 73.56 669 PHE A N 1
ATOM 5437 C CA . PHE A 1 669 ? -57.468 12.103 19.853 1.00 73.56 669 PHE A CA 1
ATOM 5438 C C . PHE A 1 669 ? -58.433 11.953 18.673 1.00 73.56 669 PHE A C 1
ATOM 5440 O O . PHE A 1 669 ? -59.039 12.945 18.282 1.00 73.56 669 PHE A O 1
ATOM 5447 N N . VAL A 1 670 ? -58.583 10.752 18.103 1.00 71.81 670 VAL A N 1
ATOM 5448 C CA . VAL A 1 670 ? -59.394 10.531 16.889 1.00 71.81 670 VAL A CA 1
ATOM 5449 C C . VAL A 1 670 ? -60.736 9.899 17.214 1.00 71.81 670 VAL A C 1
ATOM 5451 O O . VAL A 1 670 ? -61.772 10.391 16.776 1.00 71.81 670 VAL A O 1
ATOM 5454 N N . LYS A 1 671 ? -60.751 8.832 18.018 1.00 65.94 671 LYS A N 1
ATOM 5455 C CA . LYS A 1 671 ? -62.005 8.254 18.520 1.00 65.94 671 LYS A CA 1
ATOM 5456 C C . LYS A 1 671 ? -62.493 9.064 19.721 1.00 65.94 671 LYS A C 1
ATOM 5458 O O . LYS A 1 671 ? -62.448 8.610 20.861 1.00 65.94 671 LYS A O 1
ATOM 5463 N N . VAL A 1 672 ? -62.909 10.301 19.450 1.00 56.03 672 VAL A N 1
ATOM 5464 C CA . VAL A 1 672 ? -63.476 11.219 20.441 1.00 56.03 672 VAL A CA 1
ATOM 5465 C C . VAL A 1 672 ? -64.700 10.533 21.062 1.00 56.03 672 VAL A C 1
ATOM 5467 O O . VAL A 1 672 ? -65.714 10.371 20.397 1.00 56.03 672 VAL A O 1
ATOM 5470 N N . ILE A 1 673 ? -64.580 10.102 22.324 1.00 48.81 673 ILE A N 1
ATOM 5471 C CA . ILE A 1 673 ? -65.611 9.392 23.109 1.00 48.81 673 ILE A CA 1
ATOM 5472 C C . ILE A 1 673 ? -65.834 7.939 22.638 1.00 48.81 673 ILE A C 1
ATOM 5474 O O . ILE A 1 673 ? -66.812 7.601 21.981 1.00 48.81 673 ILE A O 1
ATOM 5478 N N . GLY A 1 674 ? -64.938 7.031 23.027 1.00 42.16 674 GLY A N 1
ATOM 5479 C CA . GLY A 1 674 ? -65.151 5.589 22.885 1.00 42.16 674 GLY A CA 1
ATOM 5480 C C . GLY A 1 674 ? -64.481 4.835 24.025 1.00 42.16 674 GLY A C 1
ATOM 5481 O O . GLY A 1 674 ? -63.316 5.081 24.329 1.00 42.16 674 GLY A O 1
ATOM 5482 N N . VAL A 1 675 ? -65.235 3.954 24.683 1.00 53.09 675 VAL A N 1
ATOM 5483 C CA . VAL A 1 675 ? -64.816 3.142 25.835 1.00 53.09 675 VAL A CA 1
ATOM 5484 C C . VAL A 1 675 ? -63.423 2.550 25.593 1.00 53.09 675 VAL A C 1
ATOM 5486 O O . VAL A 1 675 ? -63.225 1.800 24.636 1.00 53.09 675 VAL A O 1
ATOM 5489 N N . ILE A 1 676 ? -62.456 2.891 26.458 1.00 59.19 676 ILE A N 1
ATOM 5490 C CA . ILE A 1 676 ? -61.131 2.254 26.469 1.00 59.19 676 ILE A CA 1
ATOM 5491 C C . ILE A 1 676 ? -61.375 0.741 26.474 1.00 59.19 676 ILE A C 1
ATOM 5493 O O . ILE A 1 676 ? -62.102 0.271 27.355 1.00 59.19 676 ILE A O 1
ATOM 5497 N N . PRO A 1 677 ? -60.818 -0.027 25.521 1.00 63.53 677 PRO A N 1
ATOM 5498 C CA . PRO A 1 677 ? -61.135 -1.441 25.403 1.00 63.53 677 PRO A CA 1
ATOM 5499 C C . PRO A 1 677 ? -60.915 -2.151 26.742 1.00 63.53 677 PRO A C 1
ATOM 5501 O O . PRO A 1 677 ? -59.911 -1.932 27.430 1.00 63.53 677 PRO A O 1
ATOM 5504 N N . GLN A 1 678 ? -61.880 -2.985 27.139 1.00 66.38 678 GLN A N 1
ATOM 5505 C CA . GLN A 1 678 ? -61.812 -3.699 28.411 1.00 66.38 678 GLN A CA 1
ATOM 5506 C C . GLN A 1 678 ? -60.503 -4.493 28.502 1.00 66.38 678 GLN A C 1
ATOM 5508 O O . GLN A 1 678 ? -60.078 -5.144 27.542 1.00 66.38 678 GLN A O 1
ATOM 5513 N N . LYS A 1 679 ? -59.855 -4.421 29.672 1.00 78.88 679 LYS A N 1
ATOM 5514 C CA . LYS A 1 679 ? -58.551 -5.048 29.944 1.00 78.88 679 LYS A CA 1
ATOM 5515 C C . LYS A 1 679 ? -57.423 -4.581 28.998 1.00 78.88 679 LYS A C 1
ATOM 5517 O O . LYS A 1 679 ? -56.481 -5.339 28.779 1.00 78.88 679 LYS A O 1
ATOM 5522 N N . LEU A 1 680 ? -57.469 -3.343 28.477 1.00 82.88 680 LEU A N 1
ATOM 5523 C CA . LEU A 1 680 ? -56.424 -2.779 27.599 1.00 82.88 680 LEU A CA 1
ATOM 5524 C C . LEU A 1 680 ? -55.010 -2.983 28.156 1.00 82.88 680 LEU A C 1
ATOM 5526 O O . LEU A 1 680 ? -54.159 -3.479 27.437 1.00 82.88 680 LEU A O 1
ATOM 5530 N N . VAL A 1 681 ? -54.772 -2.674 29.436 1.00 83.06 681 VAL A N 1
ATOM 5531 C CA . VAL A 1 681 ? -53.442 -2.837 30.057 1.00 83.06 681 VAL A CA 1
ATOM 5532 C C . VAL A 1 681 ? -52.954 -4.283 29.965 1.00 83.06 681 VAL A C 1
ATOM 5534 O O . VAL A 1 681 ? -51.801 -4.509 29.626 1.00 83.06 681 VAL A O 1
ATOM 5537 N N . LEU A 1 682 ? -53.832 -5.260 30.212 1.00 86.00 682 LEU A N 1
ATOM 5538 C CA . LEU A 1 682 ? -53.478 -6.677 30.137 1.00 86.00 682 LEU A CA 1
ATOM 5539 C C . LEU A 1 682 ? -53.150 -7.091 28.695 1.00 86.00 682 LEU A C 1
ATOM 5541 O O . LEU A 1 682 ? -52.128 -7.725 28.463 1.00 86.00 682 LEU A O 1
ATOM 5545 N N . LYS A 1 683 ? -53.973 -6.679 27.720 1.00 87.56 683 LYS A N 1
ATOM 5546 C CA . LYS A 1 683 ? -53.709 -6.933 26.293 1.00 87.56 683 LYS A CA 1
ATOM 5547 C C . LYS A 1 683 ? -52.400 -6.280 25.837 1.00 87.56 683 LYS A C 1
ATOM 5549 O O . LYS A 1 683 ? -51.619 -6.907 25.134 1.00 87.56 683 LYS A O 1
ATOM 5554 N N . SER A 1 684 ? -52.142 -5.048 26.272 1.00 89.38 684 SER A N 1
ATOM 5555 C CA . SER A 1 684 ? -50.907 -4.316 25.988 1.00 89.38 684 SER A CA 1
ATOM 5556 C C . SER A 1 684 ? -49.677 -4.981 26.599 1.00 89.38 684 SER A C 1
ATOM 5558 O O . SER A 1 684 ? -48.653 -5.028 25.939 1.00 89.38 684 SER A O 1
ATOM 5560 N N . LEU A 1 685 ? -49.766 -5.524 27.817 1.00 90.94 685 LEU A N 1
ATOM 5561 C CA . LEU A 1 685 ? -48.656 -6.252 28.442 1.00 90.94 685 LEU A CA 1
ATOM 5562 C C . LEU A 1 685 ? -48.313 -7.534 27.674 1.00 90.94 685 LEU A C 1
ATOM 5564 O O . LEU A 1 685 ? -47.139 -7.787 27.418 1.00 90.94 685 LEU A O 1
ATOM 5568 N N . ILE A 1 686 ? -49.331 -8.301 27.266 1.00 91.44 686 ILE A N 1
ATOM 5569 C CA . ILE A 1 686 ? -49.145 -9.526 26.474 1.00 91.44 686 ILE A CA 1
ATOM 5570 C C . ILE A 1 686 ? -48.509 -9.196 25.120 1.00 91.44 686 ILE A C 1
ATOM 5572 O O . ILE A 1 686 ? -47.557 -9.853 24.718 1.00 91.44 686 ILE A O 1
ATOM 5576 N N . LEU A 1 687 ? -48.997 -8.164 24.427 1.00 92.38 687 LEU A N 1
ATOM 5577 C CA . LEU A 1 687 ? -48.454 -7.778 23.124 1.00 92.38 687 LEU A CA 1
ATOM 5578 C C . LEU A 1 687 ? -47.052 -7.164 23.241 1.00 92.38 687 LEU A C 1
ATOM 5580 O O . LEU A 1 687 ? -46.151 -7.571 22.518 1.00 92.38 687 LEU A O 1
ATOM 5584 N N . GLY A 1 688 ? -46.870 -6.215 24.161 1.00 92.25 688 GLY A N 1
ATOM 5585 C CA . GLY A 1 688 ? -45.655 -5.411 24.307 1.00 92.25 688 GLY A CA 1
ATOM 5586 C C . GLY A 1 688 ? -44.427 -6.197 24.749 1.00 92.25 688 GLY A C 1
ATOM 5587 O O . GLY A 1 688 ? -43.329 -5.875 24.313 1.00 92.25 688 GLY A O 1
ATOM 5588 N N . TRP A 1 689 ? -44.609 -7.229 25.577 1.00 95.12 689 TRP A N 1
ATOM 5589 C CA . TRP A 1 689 ? -43.517 -8.088 26.046 1.00 95.12 689 TRP A CA 1
ATOM 5590 C C . TRP A 1 689 ? -43.524 -9.478 25.392 1.00 95.12 689 TRP A C 1
ATOM 5592 O O . TRP A 1 689 ? -42.470 -10.070 25.195 1.00 95.12 689 TRP A O 1
ATOM 5602 N N . GLY A 1 690 ? -44.690 -10.009 25.013 1.00 94.12 690 GLY A N 1
ATOM 5603 C CA . GLY A 1 690 ? -44.799 -11.363 24.462 1.00 94.12 690 GLY A CA 1
ATOM 5604 C C . GLY A 1 690 ? -44.372 -11.481 22.999 1.00 94.12 690 GLY A C 1
ATOM 5605 O O . GLY A 1 690 ? -43.626 -12.395 22.660 1.00 94.12 690 GLY A O 1
ATOM 5606 N N . VAL A 1 691 ? -44.800 -10.561 22.124 1.00 92.06 691 VAL A N 1
ATOM 5607 C CA . VAL A 1 691 ? -44.470 -10.627 20.684 1.00 92.06 691 VAL A CA 1
ATOM 5608 C C . VAL A 1 691 ? -42.953 -10.547 20.429 1.00 92.06 691 VAL A C 1
ATOM 5610 O O . VAL A 1 691 ? -42.440 -11.419 19.725 1.00 92.06 691 VAL A O 1
ATOM 5613 N N . PRO A 1 692 ? -42.204 -9.595 21.024 1.00 93.94 692 PRO A N 1
ATOM 5614 C CA . PRO A 1 692 ? -40.744 -9.547 20.900 1.00 93.94 692 PRO A CA 1
ATOM 5615 C C . PRO A 1 692 ? -40.049 -10.827 21.372 1.00 93.94 692 PRO A C 1
ATOM 5617 O O . PRO A 1 692 ? -39.085 -11.264 20.748 1.00 93.94 692 PRO A O 1
ATOM 5620 N N . LEU A 1 693 ? -40.544 -11.444 22.453 1.00 93.69 693 LEU A N 1
ATOM 5621 C CA . LEU A 1 693 ? -39.954 -12.655 23.025 1.00 93.69 693 LEU A CA 1
ATOM 5622 C C . LEU A 1 693 ? -40.029 -13.824 22.039 1.00 93.69 693 LEU A C 1
ATOM 5624 O O . LEU A 1 693 ? -39.037 -14.517 21.829 1.00 93.69 693 LEU A O 1
ATOM 5628 N N . VAL A 1 694 ? -41.192 -14.011 21.407 1.00 92.38 694 VAL A N 1
ATOM 5629 C CA . VAL A 1 694 ? -41.400 -15.065 20.403 1.00 92.38 694 VAL A CA 1
ATOM 5630 C C . VAL A 1 694 ? -40.490 -14.849 19.194 1.00 92.38 694 VAL A C 1
ATOM 5632 O O . VAL A 1 694 ? -39.872 -15.802 18.727 1.00 92.38 694 VAL A O 1
ATOM 5635 N N . LEU A 1 695 ? -40.362 -13.608 18.711 1.00 88.88 695 LEU A N 1
ATOM 5636 C CA . LEU A 1 695 ? -39.493 -13.288 17.573 1.00 88.88 695 LEU A CA 1
ATOM 5637 C C . LEU A 1 695 ? -38.021 -13.590 17.875 1.00 88.88 695 LEU A C 1
ATOM 5639 O O . LEU A 1 695 ? -37.372 -14.289 17.102 1.00 88.88 695 LEU A O 1
ATOM 5643 N N . VAL A 1 696 ? -37.506 -13.125 19.015 1.00 89.31 696 VAL A N 1
ATOM 5644 C CA . VAL A 1 696 ? -36.106 -13.359 19.411 1.00 89.31 696 VAL A CA 1
ATOM 5645 C C . VAL A 1 696 ? -35.840 -14.846 19.620 1.00 89.31 696 VAL A C 1
ATOM 5647 O O . VAL A 1 696 ? -34.792 -15.335 19.211 1.00 89.31 696 VAL A O 1
ATOM 5650 N N . PHE A 1 697 ? -36.790 -15.579 20.205 1.00 88.19 697 PHE A N 1
ATOM 5651 C CA . PHE A 1 697 ? -36.675 -17.022 20.398 1.00 88.19 697 PHE A CA 1
ATOM 5652 C C . PHE A 1 697 ? -36.585 -17.777 19.065 1.00 88.19 697 PHE A C 1
ATOM 5654 O O . PHE A 1 697 ? -35.687 -18.596 18.889 1.00 88.19 697 PHE A O 1
ATOM 5661 N N . LEU A 1 698 ? -37.460 -17.465 18.100 1.00 86.19 698 LEU A N 1
ATOM 5662 C CA . LEU A 1 698 ? -37.412 -18.062 16.759 1.00 86.19 698 LEU A CA 1
ATOM 5663 C C . LEU A 1 698 ? -36.089 -17.757 16.050 1.00 86.19 698 LEU A C 1
ATOM 5665 O O . LEU A 1 698 ? -35.485 -18.649 15.462 1.00 86.19 698 LEU A O 1
ATOM 5669 N N . VAL A 1 699 ? -35.613 -16.515 16.148 1.00 81.06 699 VAL A N 1
ATOM 5670 C CA . VAL A 1 699 ? -34.330 -16.095 15.574 1.00 81.06 699 VAL A CA 1
ATOM 5671 C C . VAL A 1 699 ? -33.163 -16.846 16.231 1.00 81.06 699 VAL A C 1
ATOM 5673 O O . VAL A 1 699 ? -32.314 -17.393 15.527 1.00 81.06 699 VAL A O 1
ATOM 5676 N N . GLY A 1 700 ? -33.161 -16.965 17.560 1.00 78.12 700 GLY A N 1
ATOM 5677 C CA . GLY A 1 700 ? -32.149 -17.709 18.313 1.00 78.12 700 GLY A CA 1
ATOM 5678 C C . GLY A 1 700 ? -32.087 -19.201 17.970 1.00 78.12 700 GLY A C 1
ATOM 5679 O O . GLY A 1 700 ? -30.998 -19.764 17.961 1.00 78.12 700 GLY A O 1
ATOM 5680 N N . LEU A 1 701 ? -33.217 -19.834 17.626 1.00 81.19 701 LEU A N 1
ATOM 5681 C CA . LEU A 1 701 ? -33.248 -21.237 17.185 1.00 81.19 701 LEU A CA 1
ATOM 5682 C C . LEU A 1 701 ? -32.632 -21.457 15.796 1.00 81.19 701 LEU A C 1
ATOM 5684 O O . LEU A 1 701 ? -32.166 -22.557 15.512 1.00 81.19 701 LEU A O 1
ATOM 5688 N N . THR A 1 702 ? -32.654 -20.447 14.922 1.00 77.69 702 THR A N 1
ATOM 5689 C CA . THR A 1 702 ? -32.158 -20.595 13.542 1.00 77.69 702 THR A CA 1
ATOM 5690 C C . THR A 1 702 ? -30.641 -20.520 13.437 1.00 77.69 702 THR A C 1
ATOM 5692 O O . THR A 1 702 ? -30.045 -21.323 12.723 1.00 77.69 702 THR A O 1
ATOM 5695 N N . ASN A 1 703 ? -30.011 -19.557 14.116 1.00 70.12 703 ASN A N 1
ATOM 5696 C CA . ASN A 1 703 ? -28.562 -19.393 14.100 1.00 70.12 703 ASN A CA 1
ATOM 5697 C C . ASN A 1 703 ? -28.089 -18.564 15.302 1.00 70.12 703 ASN A C 1
ATOM 5699 O O . ASN A 1 703 ? -27.941 -17.341 15.239 1.00 70.12 703 ASN A O 1
ATOM 5703 N N . ASP A 1 704 ? -27.826 -19.249 16.406 1.00 68.69 704 ASP A N 1
ATOM 5704 C CA . ASP A 1 704 ? -27.385 -18.647 17.659 1.00 68.69 704 ASP A CA 1
ATOM 5705 C C . ASP A 1 704 ? -25.970 -18.031 17.584 1.00 68.69 704 ASP A C 1
ATOM 5707 O O . ASP A 1 704 ? -25.637 -17.160 18.393 1.00 68.69 704 ASP A O 1
ATOM 5711 N N . GLN A 1 705 ? -25.171 -18.420 16.583 1.00 68.00 705 GLN A N 1
ATOM 5712 C CA . GLN A 1 705 ? -23.844 -17.865 16.299 1.00 68.00 705 GLN A CA 1
ATOM 5713 C C . GLN A 1 705 ? -23.916 -16.423 15.790 1.00 68.00 705 GLN A C 1
ATOM 5715 O O . GLN A 1 705 ? -22.961 -15.672 15.932 1.00 68.00 705 GLN A O 1
ATOM 5720 N N . SER A 1 706 ? -25.071 -15.982 15.276 1.00 68.38 706 SER A N 1
ATOM 5721 C CA . SER A 1 706 ? -25.241 -14.603 14.787 1.00 68.38 706 SER A CA 1
ATOM 5722 C C . SER A 1 706 ? -25.193 -13.542 15.896 1.00 68.38 706 SER A C 1
ATOM 5724 O O . SER A 1 706 ? -25.102 -12.357 15.588 1.00 68.38 706 SER A O 1
ATOM 5726 N N . TYR A 1 707 ? -25.280 -13.956 17.167 1.00 68.25 707 TYR A N 1
ATOM 5727 C CA . TYR A 1 707 ? -25.142 -13.100 18.354 1.00 68.25 707 TYR A CA 1
ATOM 5728 C C . TYR A 1 707 ? -23.728 -13.123 18.954 1.00 68.25 707 TYR A C 1
ATOM 5730 O O . TYR A 1 707 ? -23.465 -12.411 19.925 1.00 68.25 707 TYR A O 1
ATOM 5738 N N . VAL A 1 708 ? -22.828 -13.957 18.426 1.00 63.62 708 VAL A N 1
ATOM 5739 C CA . VAL A 1 708 ? -21.433 -14.011 18.865 1.00 63.62 708 VAL A CA 1
ATOM 5740 C C . VAL A 1 708 ? -20.683 -12.857 18.201 1.00 63.62 708 VAL A C 1
ATOM 5742 O O . VAL A 1 708 ? -20.697 -12.704 16.983 1.00 63.62 708 VAL A O 1
ATOM 5745 N N . SER A 1 709 ? -20.052 -12.004 19.011 1.00 50.91 709 SER A N 1
ATOM 5746 C CA . SER A 1 709 ? -19.218 -10.912 18.501 1.00 50.91 709 SER A CA 1
ATOM 5747 C C . SER A 1 709 ? -17.820 -11.450 18.209 1.00 50.91 709 SER A C 1
ATOM 5749 O O . SER A 1 709 ? -17.034 -11.661 19.128 1.00 50.91 709 SER A O 1
ATOM 5751 N N . GLU A 1 710 ? -17.507 -11.667 16.932 1.00 47.91 710 GLU A N 1
ATOM 5752 C CA . GLU A 1 710 ? -16.165 -12.090 16.490 1.00 47.91 710 GLU A CA 1
ATOM 5753 C C . GLU A 1 710 ? -15.141 -10.941 16.546 1.00 47.91 710 GLU A C 1
ATOM 5755 O O . GLU A 1 710 ? -13.941 -11.169 16.553 1.00 47.91 710 GLU A O 1
ATOM 5760 N N . SER A 1 711 ? -15.607 -9.690 16.644 1.00 46.06 711 SER A N 1
ATOM 5761 C CA . SER A 1 711 ? -14.811 -8.492 16.354 1.00 46.06 711 SER A CA 1
ATOM 5762 C C . SER A 1 711 ? -15.006 -7.345 17.359 1.00 46.06 711 SER A C 1
ATOM 5764 O O . SER A 1 711 ? -14.927 -6.189 16.966 1.00 46.06 711 SER A O 1
ATOM 5766 N N . PHE A 1 712 ? -15.250 -7.628 18.658 1.00 47.56 712 PHE A N 1
ATOM 5767 C CA . PHE A 1 712 ? -15.537 -6.622 19.719 1.00 47.56 712 PHE A CA 1
ATOM 5768 C C . PHE A 1 712 ? -16.351 -5.423 19.190 1.00 47.56 712 PHE A C 1
ATOM 5770 O O . PHE A 1 712 ? -16.076 -4.278 19.541 1.00 47.56 712 PHE A O 1
ATOM 5777 N N . GLU A 1 713 ? -17.387 -5.664 18.388 1.00 53.34 713 GLU A N 1
ATOM 5778 C CA . GLU A 1 713 ? -18.448 -4.680 18.133 1.00 53.34 713 GLU A CA 1
ATOM 5779 C C . GLU A 1 713 ? -19.614 -4.974 19.079 1.00 53.34 713 GLU A C 1
ATOM 5781 O O . GLU A 1 713 ? -19.605 -6.008 19.763 1.00 53.34 713 GLU A O 1
ATOM 5786 N N . LEU A 1 714 ? -20.573 -4.049 19.154 1.00 63.53 714 LEU A N 1
ATOM 5787 C CA . LEU A 1 714 ? -21.786 -4.157 19.967 1.00 63.53 714 LEU A CA 1
ATOM 5788 C C . LEU A 1 714 ? -22.319 -5.602 19.976 1.00 63.53 714 LEU A C 1
ATOM 5790 O O . LEU A 1 714 ? -22.440 -6.229 18.918 1.00 63.53 714 LEU A O 1
ATOM 5794 N N . CYS A 1 715 ? -22.607 -6.140 21.164 1.00 73.00 715 CYS A N 1
ATOM 5795 C CA . CYS A 1 715 ? -23.233 -7.453 21.308 1.00 73.00 715 CYS A CA 1
ATOM 5796 C C . CYS A 1 715 ? -24.657 -7.383 20.744 1.00 73.00 715 CYS A C 1
ATOM 5798 O O . CYS A 1 715 ? -25.582 -6.980 21.443 1.00 73.00 715 CYS A O 1
ATOM 5800 N N . TYR A 1 716 ? -24.816 -7.691 19.455 1.00 75.56 716 TYR A N 1
ATOM 5801 C CA . TYR A 1 716 ? -26.054 -7.510 18.698 1.00 75.56 716 TYR A CA 1
ATOM 5802 C C . TYR A 1 716 ? -26.072 -8.432 17.461 1.00 75.56 716 TYR A C 1
ATOM 5804 O O . TYR A 1 716 ? -24.996 -8.740 16.943 1.00 75.56 716 TYR A O 1
ATOM 5812 N N . PRO A 1 717 ? -27.245 -8.902 16.979 1.00 72.69 717 PRO A N 1
ATOM 5813 C CA . PRO A 1 717 ? -27.326 -9.779 15.806 1.00 72.69 717 PRO A CA 1
ATOM 5814 C C . PRO A 1 717 ? -26.774 -9.117 14.535 1.00 72.69 717 PRO A C 1
ATOM 5816 O O . PRO A 1 717 ? -26.930 -7.912 14.348 1.00 72.69 717 PRO A O 1
ATOM 5819 N N . ARG A 1 718 ? -26.170 -9.910 13.635 1.00 67.69 718 ARG A N 1
ATOM 5820 C CA . ARG A 1 718 ? -25.552 -9.435 12.375 1.00 67.69 718 ARG A CA 1
ATOM 5821 C C . ARG A 1 718 ? -26.062 -10.159 11.122 1.00 67.69 718 ARG A C 1
ATOM 5823 O O . ARG A 1 718 ? -26.798 -11.144 11.195 1.00 67.69 718 ARG A O 1
ATOM 5830 N N . GLY A 1 719 ? -25.665 -9.647 9.954 1.00 71.00 719 GLY A N 1
ATOM 5831 C CA . GLY A 1 719 ? -25.921 -10.258 8.646 1.00 71.00 719 GLY A CA 1
ATOM 5832 C C . GLY A 1 719 ? -27.408 -10.348 8.295 1.00 71.00 719 GLY A C 1
ATOM 5833 O O . GLY A 1 719 ? -28.191 -9.449 8.597 1.00 71.00 719 GLY A O 1
ATOM 5834 N N . LEU A 1 720 ? -27.817 -11.461 7.680 1.00 69.25 720 LEU A N 1
ATOM 5835 C CA . LEU A 1 720 ? -29.218 -11.691 7.303 1.00 69.25 720 LEU A CA 1
ATOM 5836 C C . LEU A 1 720 ? -30.163 -11.672 8.517 1.00 69.25 720 LEU A C 1
ATOM 5838 O O . LEU A 1 720 ? -31.313 -11.251 8.388 1.00 69.25 720 LEU A O 1
ATOM 5842 N N . LEU A 1 721 ? -29.681 -12.075 9.698 1.00 74.00 721 LEU A N 1
ATOM 5843 C CA . LEU A 1 721 ? -30.466 -12.063 10.933 1.00 74.00 721 LEU A CA 1
ATOM 5844 C C . LEU A 1 721 ? -30.731 -10.643 11.447 1.00 74.00 721 LEU A C 1
ATOM 5846 O O . LEU A 1 721 ? -31.816 -10.383 11.960 1.00 74.00 721 LEU A O 1
ATOM 5850 N N . LEU A 1 722 ? -29.795 -9.709 11.262 1.00 75.62 722 LEU A N 1
ATOM 5851 C CA . LEU A 1 722 ? -30.036 -8.288 11.525 1.00 75.62 722 LEU A CA 1
ATOM 5852 C C . LEU A 1 722 ? -31.112 -7.739 10.578 1.00 75.62 722 LEU A C 1
ATOM 5854 O O . LEU A 1 722 ? -32.061 -7.092 11.018 1.00 75.62 722 LEU A O 1
ATOM 5858 N N . CYS A 1 723 ? -31.010 -8.046 9.282 1.00 71.94 723 CYS A N 1
ATOM 5859 C CA . CYS A 1 723 ? -31.969 -7.569 8.286 1.00 71.94 723 CYS A CA 1
ATOM 5860 C C . CYS A 1 723 ? -33.391 -8.092 8.541 1.00 71.94 723 CYS A C 1
ATOM 5862 O O . CYS A 1 723 ? -34.331 -7.302 8.628 1.00 71.94 723 CYS A O 1
ATOM 5864 N N . PHE A 1 724 ? -33.563 -9.410 8.680 1.00 78.56 724 PHE A N 1
ATOM 5865 C CA . PHE A 1 724 ? -34.888 -10.026 8.811 1.00 78.56 724 PHE A CA 1
ATOM 5866 C C . PHE A 1 724 ? -35.409 -10.072 10.251 1.00 78.56 724 PHE A C 1
ATOM 5868 O O . PHE A 1 724 ? -36.616 -9.963 10.459 1.00 78.56 724 PHE A O 1
ATOM 5875 N N . GLY A 1 725 ? -34.528 -10.229 11.240 1.00 80.81 725 GLY A N 1
ATOM 5876 C CA . GLY A 1 725 ? -34.900 -10.364 12.650 1.00 80.81 725 GLY A CA 1
ATOM 5877 C C . GLY A 1 725 ? -35.093 -9.033 13.374 1.00 80.81 725 GLY A C 1
ATOM 5878 O O . GLY A 1 725 ? -35.914 -8.963 14.282 1.00 80.81 725 GLY A O 1
ATOM 5879 N N . VAL A 1 726 ? -34.391 -7.975 12.953 1.00 82.19 726 VAL A N 1
ATOM 5880 C CA . VAL A 1 726 ? -34.417 -6.663 13.622 1.00 82.19 726 VAL A CA 1
ATOM 5881 C C . VAL A 1 726 ? -34.984 -5.578 12.715 1.00 82.19 726 VAL A C 1
ATOM 5883 O O . VAL A 1 726 ? -36.020 -4.987 13.025 1.00 82.19 726 VAL A O 1
ATOM 5886 N N . LEU A 1 727 ? -34.314 -5.304 11.591 1.00 82.12 727 LEU A N 1
ATOM 5887 C CA . LEU A 1 727 ? -34.611 -4.136 10.762 1.00 82.12 727 LEU A CA 1
ATOM 5888 C C . LEU A 1 727 ? -35.993 -4.236 10.120 1.00 82.12 727 LEU A C 1
ATOM 5890 O O . LEU A 1 727 ? -36.753 -3.274 10.168 1.00 82.12 727 LEU A O 1
ATOM 5894 N N . LEU A 1 728 ? -36.364 -5.398 9.577 1.00 86.44 728 LEU A N 1
ATOM 5895 C CA . LEU A 1 728 ? -37.677 -5.597 8.966 1.00 86.44 728 LEU A CA 1
ATOM 5896 C C . LEU A 1 728 ? -38.836 -5.371 9.969 1.00 86.44 728 LEU A C 1
ATOM 5898 O O . LEU A 1 728 ? -39.711 -4.555 9.661 1.00 86.44 728 LEU A O 1
ATOM 5902 N N . PRO A 1 729 ? -38.860 -5.993 11.169 1.00 89.12 729 PRO A N 1
ATOM 5903 C CA . PRO A 1 729 ? -39.862 -5.684 12.192 1.00 89.12 729 PRO A CA 1
ATOM 5904 C C . PRO A 1 729 ? -39.906 -4.205 12.589 1.00 89.12 729 PRO A C 1
ATOM 5906 O O . PRO A 1 729 ? -40.992 -3.631 12.697 1.00 89.12 729 PRO A O 1
ATOM 5909 N N . ILE A 1 730 ? -38.742 -3.568 12.764 1.00 88.69 730 ILE A N 1
ATOM 5910 C CA . ILE A 1 730 ? -38.648 -2.141 13.094 1.00 88.69 730 ILE A CA 1
ATOM 5911 C C . ILE A 1 730 ? -39.267 -1.287 11.985 1.00 88.69 730 ILE A C 1
ATOM 5913 O O . ILE A 1 730 ? -40.109 -0.437 12.273 1.00 88.69 730 ILE A O 1
ATOM 5917 N N . CYS A 1 731 ? -38.924 -1.542 10.721 1.00 88.19 731 CYS A N 1
ATOM 5918 C CA . CYS A 1 731 ? -39.475 -0.832 9.569 1.00 88.19 731 CYS A CA 1
ATOM 5919 C C . CYS A 1 731 ? -41.005 -0.927 9.523 1.00 88.19 731 CYS A C 1
ATOM 5921 O O . CYS A 1 731 ? -41.679 0.093 9.368 1.00 88.19 731 CYS A O 1
ATOM 5923 N N . VAL A 1 732 ? -41.570 -2.124 9.721 1.00 91.25 732 VAL A N 1
ATOM 5924 C CA . VAL A 1 732 ? -43.030 -2.330 9.749 1.00 91.25 732 VAL A CA 1
ATOM 5925 C C . VAL A 1 732 ? -43.684 -1.500 10.860 1.00 91.25 732 VAL A C 1
ATOM 5927 O O . VAL A 1 732 ? -44.694 -0.830 10.629 1.00 91.25 732 VAL A O 1
ATOM 5930 N N . ILE A 1 733 ? -43.093 -1.492 12.057 1.00 91.12 733 ILE A N 1
ATOM 5931 C CA . ILE A 1 733 ? -43.606 -0.736 13.206 1.00 91.12 733 ILE A CA 1
ATOM 5932 C C . ILE A 1 733 ? -43.497 0.779 12.981 1.00 91.12 733 ILE A C 1
ATOM 5934 O O . ILE A 1 733 ? -44.440 1.514 13.280 1.00 91.12 733 ILE A O 1
ATOM 5938 N N . VAL A 1 734 ? -42.374 1.260 12.443 1.00 88.62 734 VAL A N 1
ATOM 5939 C CA . VAL A 1 734 ? -42.161 2.682 12.133 1.00 88.62 734 VAL A CA 1
ATOM 5940 C C . VAL A 1 734 ? -43.186 3.164 11.107 1.00 88.62 734 VAL A C 1
ATOM 5942 O O . VAL A 1 734 ? -43.828 4.191 11.329 1.00 88.62 734 VAL A O 1
ATOM 5945 N N . VAL A 1 735 ? -43.431 2.396 10.040 1.00 89.88 735 VAL A N 1
ATOM 5946 C CA . VAL A 1 735 ? -44.461 2.713 9.035 1.00 89.88 735 VAL A CA 1
ATOM 5947 C C . VAL A 1 735 ? -45.860 2.758 9.658 1.00 89.88 735 VAL A C 1
ATOM 5949 O O . VAL A 1 735 ? -46.629 3.686 9.384 1.00 89.88 735 VAL A O 1
ATOM 5952 N N . ALA A 1 736 ? -46.194 1.810 10.538 1.00 90.19 736 ALA A N 1
ATOM 5953 C CA . ALA A 1 736 ? -47.470 1.815 11.253 1.00 90.19 736 ALA A CA 1
ATOM 5954 C C . ALA A 1 736 ? -47.618 3.051 12.160 1.00 90.19 736 ALA A C 1
ATOM 5956 O O . ALA A 1 736 ? -48.661 3.707 12.145 1.00 90.19 736 ALA A O 1
ATOM 5957 N N . ASN A 1 737 ? -46.566 3.423 12.895 1.00 88.06 737 ASN A N 1
ATOM 5958 C CA . ASN A 1 737 ? -46.553 4.620 13.736 1.00 88.06 737 ASN A CA 1
ATOM 5959 C C . ASN A 1 737 ? -46.734 5.900 12.914 1.00 88.06 737 ASN A C 1
ATOM 5961 O O . ASN A 1 737 ? -47.554 6.739 13.276 1.00 88.06 737 ASN A O 1
ATOM 5965 N N . ILE A 1 738 ? -46.036 6.038 11.785 1.00 86.38 738 ILE A N 1
ATOM 5966 C CA . ILE A 1 738 ? -46.202 7.186 10.880 1.00 86.38 738 ILE A CA 1
ATOM 5967 C C . ILE A 1 738 ? -47.628 7.231 10.323 1.00 86.38 738 ILE A C 1
ATOM 5969 O O . ILE A 1 738 ? -48.253 8.288 10.305 1.00 86.38 738 ILE A O 1
ATOM 5973 N N . SER A 1 739 ? -48.196 6.087 9.943 1.00 88.50 739 SER A N 1
ATOM 5974 C CA . SER A 1 739 ? -49.578 6.021 9.455 1.00 88.50 739 SER A CA 1
ATOM 5975 C C . SER A 1 739 ? -50.569 6.507 10.518 1.00 88.50 739 SER A C 1
ATOM 5977 O O . SER A 1 739 ? -51.427 7.349 10.246 1.00 88.50 739 SER A O 1
ATOM 5979 N N . ILE A 1 740 ? -50.410 6.043 11.762 1.00 86.50 740 ILE A N 1
ATOM 5980 C CA . ILE A 1 740 ? -51.220 6.491 12.901 1.00 86.50 740 ILE A CA 1
ATOM 5981 C C . ILE A 1 740 ? -51.041 7.997 13.141 1.00 86.50 740 ILE A C 1
ATOM 5983 O O . ILE A 1 740 ? -52.032 8.698 13.360 1.00 86.50 740 ILE A O 1
ATOM 5987 N N . PHE A 1 741 ? -49.810 8.509 13.055 1.00 84.06 741 PHE A N 1
ATOM 5988 C CA . PHE A 1 741 ? -49.524 9.939 13.168 1.00 84.06 741 PHE A CA 1
ATOM 5989 C C . PHE A 1 741 ? -50.319 10.760 12.165 1.00 84.06 741 PHE A C 1
ATOM 5991 O O . PHE A 1 741 ? -51.006 11.705 12.545 1.00 84.06 741 PHE A O 1
ATOM 5998 N N . CYS A 1 742 ? -50.237 10.383 10.887 1.00 85.31 742 CYS A N 1
ATOM 5999 C CA . CYS A 1 742 ? -50.880 11.089 9.791 1.00 85.31 742 CYS A CA 1
ATOM 6000 C C . CYS A 1 742 ? -52.399 11.117 9.980 1.00 85.31 742 CYS A C 1
ATOM 6002 O O . CYS A 1 742 ? -53.022 12.160 9.787 1.00 85.31 742 CYS A O 1
ATOM 6004 N N . VAL A 1 743 ? -52.995 10.011 10.439 1.00 85.38 743 VAL A N 1
ATOM 6005 C CA . VAL A 1 743 ? -54.433 9.951 10.732 1.00 85.38 743 VAL A CA 1
ATOM 6006 C C . VAL A 1 743 ? -54.806 10.848 11.913 1.00 85.38 743 VAL A C 1
ATOM 6008 O O . VAL A 1 743 ? -55.800 11.574 11.828 1.00 85.38 743 VAL A O 1
ATOM 6011 N N . ILE A 1 744 ? -54.028 10.842 13.002 1.00 80.19 744 ILE A N 1
ATOM 6012 C CA . ILE A 1 744 ? -54.252 11.757 14.132 1.00 80.19 744 ILE A CA 1
ATOM 6013 C C . ILE A 1 744 ? -54.169 13.204 13.642 1.00 80.19 744 ILE A C 1
ATOM 6015 O O . ILE A 1 744 ? -55.091 13.976 13.889 1.00 80.19 744 ILE A O 1
ATOM 6019 N N . MET A 1 745 ? -53.122 13.548 12.890 1.00 78.31 745 MET A N 1
ATOM 6020 C CA . MET A 1 745 ? -52.896 14.882 12.333 1.00 78.31 745 MET A CA 1
ATOM 6021 C C . MET A 1 745 ? -54.033 15.357 11.437 1.00 78.31 745 MET A C 1
ATOM 6023 O O . MET A 1 745 ? -54.482 16.493 11.580 1.00 78.31 745 MET A O 1
ATOM 6027 N N . TYR A 1 746 ? -54.520 14.500 10.543 1.00 81.94 746 TYR A N 1
ATOM 6028 C CA . TYR A 1 746 ? -55.647 14.804 9.668 1.00 81.94 746 TYR A CA 1
ATOM 6029 C C . TYR A 1 746 ? -56.917 15.123 10.471 1.00 81.94 746 TYR A C 1
ATOM 6031 O O . TYR A 1 746 ? -57.516 16.186 10.310 1.00 81.94 746 TYR A O 1
ATOM 6039 N N . ASN A 1 747 ? -57.292 14.248 11.409 1.00 76.88 747 ASN A N 1
ATOM 6040 C CA . ASN A 1 747 ? -58.513 14.412 12.205 1.00 76.88 747 ASN A CA 1
ATOM 6041 C C . ASN A 1 747 ? -58.439 15.610 13.159 1.00 76.88 747 ASN A C 1
ATOM 6043 O O . ASN A 1 747 ? -59.411 16.350 13.328 1.00 76.88 747 ASN A O 1
ATOM 6047 N N . VAL A 1 748 ? -57.271 15.831 13.755 1.00 73.56 748 VAL A N 1
ATOM 6048 C CA . VAL A 1 748 ? -56.994 16.977 14.620 1.00 73.56 748 VAL A CA 1
ATOM 6049 C C . VAL A 1 748 ? -57.033 18.290 13.832 1.00 73.56 748 VAL A C 1
ATOM 6051 O O . VAL A 1 748 ? -57.621 19.269 14.289 1.00 73.56 748 VAL A O 1
ATOM 6054 N N . SER A 1 749 ? -56.435 18.331 12.639 1.00 70.81 749 SER A N 1
ATOM 6055 C CA . SER A 1 749 ? -56.422 19.543 11.807 1.00 70.81 749 SER A CA 1
ATOM 6056 C C . SER A 1 749 ? -57.835 19.920 11.352 1.00 70.81 749 SER A C 1
ATOM 6058 O O . SER A 1 749 ? -58.188 21.100 11.365 1.00 70.81 749 SER A O 1
ATOM 6060 N N . ASN A 1 750 ? -58.674 18.920 11.060 1.00 69.94 750 ASN A N 1
ATOM 6061 C CA . ASN A 1 750 ? -60.082 19.113 10.707 1.00 69.94 750 ASN A CA 1
ATOM 6062 C C . ASN A 1 750 ? -60.948 19.573 11.896 1.00 69.94 750 ASN A C 1
ATOM 6064 O O . ASN A 1 750 ? -61.855 20.381 11.714 1.00 69.94 750 ASN A O 1
ATOM 6068 N N . THR A 1 751 ? -60.661 19.127 13.124 1.00 64.19 751 THR A N 1
ATOM 6069 C CA . THR A 1 751 ? -61.401 19.546 14.336 1.00 64.19 751 THR A CA 1
ATOM 6070 C C . THR A 1 751 ? -60.979 20.926 14.864 1.00 64.19 751 THR A C 1
ATOM 6072 O O . THR A 1 751 ? -61.799 21.650 15.428 1.00 64.19 751 THR A O 1
ATOM 6075 N N . VAL A 1 752 ? -59.725 21.347 14.652 1.00 59.19 752 VAL A N 1
ATOM 6076 C CA . VAL A 1 752 ? -59.191 22.656 15.100 1.00 59.19 752 VAL A CA 1
ATOM 6077 C C . VAL A 1 752 ? -59.630 23.827 14.205 1.00 59.19 752 VAL A C 1
ATOM 6079 O O . VAL A 1 752 ? -59.571 24.985 14.634 1.00 59.19 752 VAL A O 1
ATOM 6082 N N . ALA A 1 753 ? -60.143 23.556 13.000 1.00 54.75 753 ALA A N 1
ATOM 6083 C CA . ALA A 1 753 ? -60.667 24.576 12.089 1.00 54.75 753 ALA A CA 1
ATOM 6084 C C . ALA A 1 753 ? -61.817 25.420 12.692 1.00 54.75 753 ALA A C 1
ATOM 6086 O O . ALA A 1 753 ? -62.016 26.552 12.255 1.00 54.75 753 ALA A O 1
ATOM 6087 N N . GLY A 1 754 ? -62.505 24.931 13.737 1.00 55.41 754 GLY A N 1
ATOM 6088 C CA . GLY A 1 754 ? -63.664 25.593 14.353 1.00 55.41 754 GLY A CA 1
ATOM 6089 C C . GLY A 1 754 ? -63.424 26.468 15.599 1.00 55.41 754 GLY A C 1
ATOM 6090 O O . GLY A 1 754 ? -64.305 27.252 15.932 1.00 55.41 754 GLY A O 1
ATOM 6091 N N . ASN A 1 755 ? -62.287 26.392 16.318 1.00 54.03 755 ASN A N 1
ATOM 6092 C CA . ASN A 1 755 ? -62.076 27.233 17.520 1.00 54.03 755 ASN A CA 1
ATOM 6093 C C . ASN A 1 755 ? -60.586 27.433 17.897 1.00 54.03 755 ASN A C 1
ATOM 6095 O O . ASN A 1 755 ? -59.950 26.602 18.548 1.00 54.03 755 ASN A O 1
ATOM 6099 N N . ARG A 1 756 ? -59.999 28.568 17.482 1.00 53.06 756 ARG A N 1
ATOM 6100 C CA . ARG A 1 756 ? -58.533 28.764 17.362 1.00 53.06 756 ARG A CA 1
ATOM 6101 C C . ARG A 1 756 ? -57.765 29.216 18.620 1.00 53.06 756 ARG A C 1
ATOM 6103 O O . ARG A 1 756 ? -56.535 29.233 18.564 1.00 53.06 756 ARG A O 1
ATOM 6110 N N . LYS A 1 757 ? -58.410 29.605 19.731 1.00 51.09 757 LYS A N 1
ATOM 6111 C CA . LYS A 1 757 ? -57.729 30.400 20.789 1.00 51.09 757 LYS A CA 1
ATOM 6112 C C . LYS A 1 757 ? -57.275 29.663 22.066 1.00 51.09 757 LYS A C 1
ATOM 6114 O O . LYS A 1 757 ? -56.461 30.224 22.786 1.00 51.09 757 LYS A O 1
ATOM 6119 N N . LEU A 1 758 ? -57.679 28.413 22.330 1.00 48.06 758 LEU A N 1
ATOM 6120 C CA . LEU A 1 758 ? -57.242 27.671 23.541 1.00 48.06 758 LEU A CA 1
ATOM 6121 C C . LEU A 1 758 ? -56.672 26.259 23.298 1.00 48.06 758 LEU A C 1
ATOM 6123 O O . LEU A 1 758 ? -56.069 25.684 24.204 1.00 48.06 758 LEU A O 1
ATOM 6127 N N . LEU A 1 759 ? -56.802 25.711 22.083 1.00 53.75 759 LEU A N 1
ATOM 6128 C CA . LEU A 1 759 ? -56.376 24.339 21.769 1.00 53.75 759 LEU A CA 1
ATOM 6129 C C . LEU A 1 759 ? -54.927 24.220 21.251 1.00 53.75 759 LEU A C 1
ATOM 6131 O O . LEU A 1 759 ? -54.353 23.138 21.317 1.00 53.75 759 LEU A O 1
ATOM 6135 N N . LYS A 1 760 ? -54.304 25.313 20.777 1.00 59.47 760 LYS A N 1
ATOM 6136 C CA . LYS A 1 760 ? -53.008 25.271 20.066 1.00 59.47 760 LYS A CA 1
ATOM 6137 C C . LYS A 1 760 ? -51.830 24.704 20.887 1.00 59.47 760 LYS A C 1
ATOM 6139 O O . LYS A 1 760 ? -51.197 23.775 20.398 1.00 59.47 760 LYS A O 1
ATOM 6144 N N . PRO A 1 761 ? -51.520 25.156 22.120 1.00 58.81 761 PRO A N 1
ATOM 6145 C CA . PRO A 1 761 ? -50.270 24.759 22.788 1.00 58.81 761 PRO A CA 1
ATOM 6146 C C . PRO A 1 761 ? -50.239 23.283 23.202 1.00 58.81 761 PRO A C 1
ATOM 6148 O O . PRO A 1 761 ? -49.220 22.616 23.065 1.00 58.81 761 PRO A O 1
ATOM 6151 N N . ARG A 1 762 ? -51.373 22.753 23.683 1.00 56.88 762 ARG A N 1
ATOM 6152 C CA . ARG A 1 762 ? -51.501 21.337 24.073 1.00 56.88 762 ARG A CA 1
ATOM 6153 C C . ARG A 1 762 ? -51.423 20.405 22.870 1.00 56.88 762 ARG A C 1
ATOM 6155 O O . ARG A 1 762 ? -50.915 19.298 23.005 1.00 56.88 762 ARG A O 1
ATOM 6162 N N . LEU A 1 763 ? -51.909 20.873 21.721 1.00 64.88 763 LEU A N 1
ATOM 6163 C CA . LEU A 1 763 ? -51.811 20.162 20.461 1.00 64.88 763 LEU A CA 1
ATOM 6164 C C . LEU A 1 763 ? -50.359 20.100 19.990 1.00 64.88 763 LEU A C 1
ATOM 6166 O O . LEU A 1 763 ? -49.824 19.008 19.896 1.00 64.88 763 LEU A O 1
ATOM 6170 N N . TYR A 1 764 ? -49.692 21.247 19.811 1.00 64.06 764 TYR A N 1
ATOM 6171 C CA . TYR A 1 764 ? -48.279 21.315 19.405 1.00 64.06 764 TYR A CA 1
ATOM 6172 C C . TYR A 1 764 ? -47.370 20.466 20.292 1.00 64.06 764 TYR A C 1
ATOM 6174 O O . TYR A 1 764 ? -46.480 19.783 19.797 1.00 64.06 764 TYR A O 1
ATOM 6182 N N . LEU A 1 765 ? -47.632 20.458 21.598 1.00 63.50 765 LEU A N 1
ATOM 6183 C CA . LEU A 1 765 ? -46.868 19.656 22.535 1.00 63.50 765 LEU A CA 1
ATOM 6184 C C . LEU A 1 765 ? -47.115 18.145 22.349 1.00 63.50 765 LEU A C 1
ATOM 6186 O O . LEU A 1 765 ? -46.178 17.355 22.432 1.00 63.50 765 LEU A O 1
ATOM 6190 N N . ALA A 1 766 ? -48.358 17.728 22.081 1.00 66.88 766 ALA A N 1
ATOM 6191 C CA . ALA A 1 766 ? -48.683 16.335 21.765 1.00 66.88 766 ALA A CA 1
ATOM 6192 C C . ALA A 1 766 ? -48.118 15.902 20.397 1.00 66.88 766 ALA A C 1
ATOM 6194 O O . ALA A 1 766 ? -47.749 14.741 20.231 1.00 66.88 766 ALA A O 1
ATOM 6195 N N . LEU A 1 767 ? -47.996 16.838 19.448 1.00 66.12 767 LEU A N 1
ATOM 6196 C CA . LEU A 1 767 ? -47.353 16.620 18.149 1.00 66.12 767 LEU A CA 1
ATOM 6197 C C . LEU A 1 767 ? -45.844 16.440 18.284 1.00 66.12 767 LEU A C 1
ATOM 6199 O O . LEU A 1 767 ? -45.300 15.492 17.731 1.00 66.12 767 LEU A O 1
ATOM 6203 N N . LEU A 1 768 ? -45.183 17.288 19.076 1.00 69.56 768 LEU A N 1
ATOM 6204 C CA . LEU A 1 768 ? -43.757 17.164 19.379 1.00 69.56 768 LEU A CA 1
ATOM 6205 C C . LEU A 1 768 ? -43.443 15.808 20.027 1.00 69.56 768 LEU A C 1
ATOM 6207 O O . LEU A 1 768 ? -42.492 15.137 19.639 1.00 69.56 768 LEU A O 1
ATOM 6211 N N . LEU A 1 769 ? -44.284 15.378 20.970 1.00 73.62 769 LEU A N 1
ATOM 6212 C CA . LEU A 1 769 ? -44.156 14.089 21.642 1.00 73.62 769 LEU A CA 1
ATOM 6213 C C . LEU A 1 769 ? -44.255 12.911 20.665 1.00 73.62 769 LEU A C 1
ATOM 6215 O O . LEU A 1 769 ? -43.470 11.975 20.754 1.00 73.62 769 LEU A O 1
ATOM 6219 N N . PHE A 1 770 ? -45.210 12.950 19.733 1.00 72.38 770 PHE A N 1
ATOM 6220 C CA . PHE A 1 770 ? -45.372 11.890 18.742 1.00 72.38 770 PHE A CA 1
ATOM 6221 C C . PHE A 1 770 ? -44.199 11.865 17.756 1.00 72.38 770 PHE A C 1
ATOM 6223 O O . PHE A 1 770 ? -43.654 10.799 17.472 1.00 72.38 770 PHE A O 1
ATOM 6230 N N . SER A 1 771 ? -43.774 13.037 17.280 1.00 69.31 771 SER A N 1
ATOM 6231 C CA . SER A 1 771 ? -42.630 13.177 16.380 1.00 69.31 771 SER A CA 1
ATOM 6232 C C . SER A 1 771 ? -41.365 12.562 16.975 1.00 69.31 771 SER A C 1
ATOM 6234 O O . SER A 1 771 ? -40.699 11.792 16.293 1.00 69.31 771 SER A O 1
ATOM 6236 N N . VAL A 1 772 ? -41.087 12.803 18.261 1.00 72.81 772 VAL A N 1
ATOM 6237 C CA . VAL A 1 772 ? -39.919 12.245 18.972 1.00 72.81 772 VAL A CA 1
ATOM 6238 C C . VAL A 1 772 ? -39.996 10.718 19.144 1.00 72.81 772 VAL A C 1
ATOM 6240 O O . VAL A 1 772 ? -38.968 10.060 19.250 1.00 72.81 772 VAL A O 1
ATOM 6243 N N . LEU A 1 773 ? -41.192 10.122 19.125 1.00 74.06 773 LEU A N 1
ATOM 6244 C CA . LEU A 1 773 ? -41.373 8.669 19.223 1.00 74.06 773 LEU A CA 1
ATOM 6245 C C . LEU A 1 773 ? -41.350 7.951 17.862 1.00 74.06 773 LEU A C 1
ATOM 6247 O O . LEU A 1 773 ? -41.330 6.732 17.845 1.00 74.06 773 LEU A O 1
ATOM 6251 N N . GLY A 1 774 ? -41.402 8.635 16.719 1.00 74.56 774 GLY A N 1
ATOM 6252 C CA . GLY A 1 774 ? -41.468 7.961 15.408 1.00 74.56 774 GLY A CA 1
ATOM 6253 C C . GLY A 1 774 ? -40.388 8.388 14.423 1.00 74.56 774 GLY A C 1
ATOM 6254 O O . GLY A 1 774 ? -39.750 7.551 13.790 1.00 74.56 774 GLY A O 1
ATOM 6255 N N . ILE A 1 775 ? -40.185 9.698 14.298 1.00 79.62 775 ILE A N 1
ATOM 6256 C CA . ILE A 1 775 ? -39.401 10.317 13.225 1.00 79.62 775 ILE A CA 1
ATOM 6257 C C . ILE A 1 775 ? -37.886 10.093 13.363 1.00 79.62 775 ILE A C 1
ATOM 6259 O O . ILE A 1 775 ? -37.269 9.843 12.330 1.00 79.62 775 ILE A O 1
ATOM 6263 N N . PRO A 1 776 ? -37.271 10.102 14.569 1.00 85.12 776 PRO A N 1
ATOM 6264 C CA . PRO A 1 776 ? -35.835 9.853 14.715 1.00 85.12 776 PRO A CA 1
ATOM 6265 C C . PRO A 1 776 ? -35.368 8.595 13.982 1.00 85.12 776 PRO A C 1
ATOM 6267 O O . PRO A 1 776 ? -34.396 8.622 13.235 1.00 85.12 776 PRO A O 1
ATOM 6270 N N . TRP A 1 777 ? -36.127 7.508 14.110 1.00 83.88 777 TRP A N 1
ATOM 6271 C CA . TRP A 1 777 ? -35.806 6.217 13.508 1.00 83.88 777 TRP A CA 1
ATOM 6272 C C . TRP A 1 777 ? -35.853 6.212 11.980 1.00 83.88 777 TRP A C 1
ATOM 6274 O O . TRP A 1 777 ? -35.151 5.421 11.360 1.00 83.88 777 TRP A O 1
ATOM 6284 N N . VAL A 1 778 ? -36.621 7.114 11.361 1.00 85.19 778 VAL A N 1
ATOM 6285 C CA . VAL A 1 778 ? -36.591 7.304 9.904 1.00 85.19 778 VAL A CA 1
ATOM 6286 C C . VAL A 1 778 ? -35.224 7.825 9.475 1.00 85.19 778 VAL A C 1
ATOM 6288 O O . VAL A 1 778 ? -34.680 7.336 8.492 1.00 85.19 778 VAL A O 1
ATOM 6291 N N . PHE A 1 779 ? -34.640 8.767 10.224 1.00 82.62 779 PHE A N 1
ATOM 6292 C CA . PHE A 1 779 ? -33.305 9.282 9.919 1.00 82.62 779 PHE A CA 1
ATOM 6293 C C . PHE A 1 779 ? -32.241 8.189 10.038 1.00 82.62 779 PHE A C 1
ATOM 6295 O O . PHE A 1 779 ? -31.428 8.065 9.129 1.00 82.62 779 PHE A O 1
ATOM 6302 N N . GLY A 1 780 ? -32.303 7.350 11.079 1.00 78.69 780 GLY A N 1
ATOM 6303 C CA . GLY A 1 780 ? -31.392 6.208 11.234 1.00 78.69 780 GLY A CA 1
ATOM 6304 C C . GLY A 1 780 ? -31.514 5.180 10.101 1.00 78.69 780 GLY A C 1
ATOM 6305 O O . GLY A 1 780 ? -30.509 4.773 9.528 1.00 78.69 780 GLY A O 1
ATOM 6306 N N . LEU A 1 781 ? -32.741 4.810 9.711 1.00 79.88 781 LEU A N 1
ATOM 6307 C CA . LEU A 1 781 ? -32.976 3.851 8.621 1.00 79.88 781 LEU A CA 1
ATOM 6308 C C . LEU A 1 781 ? -32.570 4.401 7.246 1.00 79.88 781 LEU A C 1
ATOM 6310 O O . LEU A 1 781 ? -32.025 3.667 6.427 1.00 79.88 781 LEU A O 1
ATOM 6314 N N . VAL A 1 782 ? -32.831 5.683 6.975 1.00 78.19 782 VAL A N 1
ATOM 6315 C CA . VAL A 1 782 ? -32.437 6.324 5.711 1.00 78.19 782 VAL A CA 1
ATOM 6316 C C . VAL A 1 782 ? -30.923 6.533 5.652 1.00 78.19 782 VAL A C 1
ATOM 6318 O O . VAL A 1 782 ? -30.345 6.343 4.586 1.00 78.19 782 VAL A O 1
ATOM 6321 N N . ALA A 1 783 ? -30.273 6.871 6.770 1.00 72.19 783 ALA A N 1
ATOM 6322 C CA . ALA A 1 783 ? -28.816 6.982 6.841 1.00 72.19 783 ALA A CA 1
ATOM 6323 C C . ALA A 1 783 ? -28.124 5.662 6.465 1.00 72.19 783 ALA A C 1
ATOM 6325 O O . ALA A 1 783 ? -27.157 5.680 5.707 1.00 72.19 783 ALA A O 1
ATOM 6326 N N . GLU A 1 784 ? -28.662 4.526 6.917 1.00 67.88 784 GLU A N 1
ATOM 6327 C CA . GLU A 1 784 ? -28.122 3.195 6.606 1.00 67.88 784 GLU A CA 1
ATOM 6328 C C . GLU A 1 784 ? -28.271 2.812 5.122 1.00 67.88 784 GLU A C 1
ATOM 6330 O O . GLU A 1 784 ? -27.453 2.079 4.574 1.00 67.88 784 GLU A O 1
ATOM 6335 N N . LEU A 1 785 ? -29.290 3.340 4.437 1.00 67.50 785 LEU A N 1
ATOM 6336 C CA . LEU A 1 785 ? -29.525 3.092 3.009 1.00 67.50 785 LEU A CA 1
ATOM 6337 C C . LEU A 1 785 ? -28.661 3.969 2.082 1.00 67.50 785 LEU A C 1
ATOM 6339 O O . LEU A 1 785 ? -28.624 3.727 0.874 1.00 67.50 785 LEU A O 1
ATOM 6343 N N . LEU A 1 786 ? -27.990 4.998 2.612 1.00 67.88 786 LEU A N 1
ATOM 6344 C CA . LEU A 1 786 ? -27.153 5.921 1.844 1.00 67.88 786 LEU A CA 1
ATOM 6345 C C . LEU A 1 786 ? -25.676 5.499 1.897 1.00 67.88 786 LEU A C 1
ATOM 6347 O O . LEU A 1 786 ? -25.107 5.312 2.969 1.00 67.88 786 LEU A O 1
ATOM 6351 N N . ASN A 1 787 ? -25.010 5.444 0.740 1.00 52.88 787 ASN A N 1
ATOM 6352 C CA . ASN A 1 787 ? -23.572 5.163 0.653 1.00 52.88 787 ASN A CA 1
ATOM 6353 C C . ASN A 1 787 ? -22.766 6.454 0.423 1.00 52.88 787 ASN A C 1
ATOM 6355 O O . ASN A 1 787 ? -23.029 7.181 -0.533 1.00 52.88 787 ASN A O 1
ATOM 6359 N N . GLY A 1 788 ? -21.781 6.724 1.291 1.00 53.81 788 GLY A N 1
ATOM 6360 C CA . GLY A 1 788 ? -20.683 7.676 1.047 1.00 53.81 788 GLY A CA 1
ATOM 6361 C C . GLY A 1 788 ? -21.043 9.161 0.872 1.00 53.81 788 GLY A C 1
ATOM 6362 O O . GLY A 1 788 ? -20.360 9.850 0.122 1.00 53.81 788 GLY A O 1
ATOM 6363 N N . SER A 1 789 ? -22.103 9.676 1.512 1.00 64.88 789 SER A N 1
ATOM 6364 C CA . SER A 1 789 ? -22.523 11.086 1.374 1.00 64.88 789 SER A CA 1
ATOM 6365 C C . SER A 1 789 ? -22.489 11.860 2.698 1.00 64.88 789 SER A C 1
ATOM 6367 O O . SER A 1 789 ? -22.811 11.311 3.746 1.00 64.88 789 SER A O 1
ATOM 6369 N N . VAL A 1 790 ? -22.202 13.169 2.652 1.00 72.00 790 VAL A N 1
ATOM 6370 C CA . VAL A 1 790 ? -22.306 14.093 3.810 1.00 72.00 790 VAL A CA 1
ATOM 6371 C C . VAL A 1 790 ? -23.697 14.037 4.458 1.00 72.00 790 VAL A C 1
ATOM 6373 O O . VAL A 1 790 ? -23.844 14.163 5.672 1.00 72.00 790 VAL A O 1
ATOM 6376 N N . LEU A 1 791 ? -24.731 13.774 3.654 1.00 72.69 791 LEU A N 1
ATOM 6377 C CA . LEU A 1 791 ? -26.103 13.606 4.124 1.00 72.69 791 LEU A CA 1
ATOM 6378 C C . LEU A 1 791 ? -26.253 12.425 5.100 1.00 72.69 791 LEU A C 1
ATOM 6380 O O . LEU A 1 791 ? -26.998 12.553 6.067 1.00 72.69 791 LEU A O 1
ATOM 6384 N N . LYS A 1 792 ? -25.529 11.313 4.897 1.00 72.31 792 LYS A N 1
ATOM 6385 C CA . LYS A 1 792 ? -25.512 10.165 5.825 1.00 72.31 792 LYS A CA 1
ATOM 6386 C C . LYS A 1 792 ? -25.070 10.597 7.223 1.00 72.31 792 LYS A C 1
ATOM 6388 O O . LYS A 1 792 ? -25.750 10.297 8.200 1.00 72.31 792 LYS A O 1
ATOM 6393 N N . ILE A 1 793 ? -23.971 11.349 7.293 1.00 70.69 793 ILE A N 1
ATOM 6394 C CA . ILE A 1 793 ? -23.397 11.851 8.547 1.00 70.69 793 ILE A CA 1
ATOM 6395 C C . ILE A 1 793 ? -24.422 12.738 9.258 1.00 70.69 793 ILE A C 1
ATOM 6397 O O . ILE A 1 793 ? -24.789 12.471 10.399 1.00 70.69 793 ILE A O 1
ATOM 6401 N N . VAL A 1 794 ? -24.975 13.736 8.560 1.00 80.25 794 VAL A N 1
ATOM 6402 C CA . VAL A 1 794 ? -25.993 14.640 9.124 1.00 80.25 794 VAL A CA 1
ATOM 6403 C C . VAL A 1 794 ? -27.205 13.869 9.660 1.00 80.25 794 VAL A C 1
ATOM 6405 O O . VAL A 1 794 ? -27.695 14.171 10.748 1.00 80.25 794 VAL A O 1
ATOM 6408 N N . LEU A 1 795 ? -27.685 12.858 8.931 1.00 76.44 795 LEU A N 1
ATOM 6409 C CA . LEU A 1 795 ? -28.821 12.042 9.362 1.00 76.44 795 LEU A CA 1
ATOM 6410 C C . LEU A 1 795 ? -28.512 11.223 10.623 1.00 76.44 795 LEU A C 1
ATOM 6412 O O . LEU A 1 795 ? -29.378 11.142 11.495 1.00 76.44 795 LEU A O 1
ATOM 6416 N N . PHE A 1 796 ? -27.297 10.684 10.768 1.00 76.69 796 PHE A N 1
ATOM 6417 C CA . PHE A 1 796 ? -26.880 10.015 12.003 1.00 76.69 796 PHE A CA 1
ATOM 6418 C C . PHE A 1 796 ? -26.776 10.974 13.189 1.00 76.69 796 PHE A C 1
ATOM 6420 O O . PHE A 1 796 ? -27.271 10.645 14.264 1.00 76.69 796 PHE A O 1
ATOM 6427 N N . TYR A 1 797 ? -26.249 12.186 13.002 1.00 78.88 797 TYR A N 1
ATOM 6428 C CA . TYR A 1 797 ? -26.244 13.210 14.054 1.00 78.88 797 TYR A CA 1
ATOM 6429 C C . TYR A 1 797 ? -27.655 13.549 14.536 1.00 78.88 797 TYR A C 1
ATOM 6431 O O . TYR A 1 797 ? -27.932 13.549 15.738 1.00 78.88 797 TYR A O 1
ATOM 6439 N N . VAL A 1 798 ? -28.574 13.801 13.600 1.00 84.19 798 VAL A N 1
ATOM 6440 C CA . VAL A 1 798 ? -29.972 14.092 13.939 1.00 84.19 798 VAL A CA 1
ATOM 6441 C C . VAL A 1 798 ? -30.613 12.893 14.638 1.00 84.19 798 VAL A C 1
ATOM 6443 O O . VAL A 1 798 ? -31.312 13.076 15.638 1.00 84.19 798 VAL A O 1
ATOM 6446 N N . PHE A 1 799 ? -30.362 11.673 14.162 1.00 83.31 799 PHE A N 1
ATOM 6447 C CA . PHE A 1 799 ? -30.842 10.447 14.792 1.00 83.31 799 PHE A CA 1
ATOM 6448 C C . PHE A 1 799 ? -30.330 10.302 16.230 1.00 83.31 799 PHE A C 1
ATOM 6450 O O . PHE A 1 799 ? -31.150 10.220 17.142 1.00 83.31 799 PHE A O 1
ATOM 6457 N N . CYS A 1 800 ? -29.016 10.342 16.459 1.00 81.25 800 CYS A N 1
ATOM 6458 C CA . CYS A 1 800 ? -28.417 10.136 17.778 1.00 81.25 800 CYS A CA 1
ATOM 6459 C C . CYS A 1 800 ? -28.888 11.183 18.793 1.00 81.25 800 CYS A C 1
ATOM 6461 O O . CYS A 1 800 ? -29.280 10.823 19.903 1.00 81.25 800 CYS A O 1
ATOM 6463 N N . VAL A 1 801 ? -28.955 12.465 18.414 1.00 83.25 801 VAL A N 1
ATOM 6464 C CA . VAL A 1 801 ? -29.469 13.525 19.301 1.00 83.25 801 VAL A CA 1
ATOM 6465 C C . VAL A 1 801 ? -30.939 13.282 19.653 1.00 83.25 801 VAL A C 1
ATOM 6467 O O . VAL A 1 801 ? -31.334 13.353 20.816 1.00 83.25 801 VAL A O 1
ATOM 6470 N N . THR A 1 802 ? -31.783 13.006 18.657 1.00 83.19 802 THR A N 1
ATOM 6471 C CA . THR A 1 802 ? -33.236 12.943 18.878 1.00 83.19 802 THR A CA 1
ATOM 6472 C C . THR A 1 802 ? -33.697 11.629 19.512 1.00 83.19 802 THR A C 1
ATOM 6474 O O . THR A 1 802 ? -34.617 11.647 20.332 1.00 83.19 802 THR A O 1
ATOM 6477 N N . ALA A 1 803 ? -33.056 10.504 19.186 1.00 83.81 803 ALA A N 1
ATOM 6478 C CA . ALA A 1 803 ? -33.389 9.187 19.723 1.00 83.81 803 ALA A CA 1
ATOM 6479 C C . ALA A 1 803 ? -32.964 9.029 21.191 1.00 83.81 803 ALA A C 1
ATOM 6481 O O . ALA A 1 803 ? -33.716 8.472 21.993 1.00 83.81 803 ALA A O 1
ATOM 6482 N N . THR A 1 804 ? -31.799 9.557 21.575 1.00 84.00 804 THR A N 1
ATOM 6483 C CA . THR A 1 804 ? -31.284 9.424 22.951 1.00 84.00 804 THR A CA 1
ATOM 6484 C C . THR A 1 804 ? -32.052 10.297 23.945 1.00 84.00 804 THR A C 1
ATOM 6486 O O . THR A 1 804 ? -32.280 9.881 25.077 1.00 84.00 804 THR A O 1
ATOM 6489 N N . LEU A 1 805 ? -32.576 11.452 23.514 1.00 86.12 805 LEU A N 1
ATOM 6490 C CA . LEU A 1 805 ? -33.387 12.361 24.341 1.00 86.12 805 LEU A CA 1
ATOM 6491 C C . LEU A 1 805 ? -34.839 11.901 24.578 1.00 86.12 805 LEU A C 1
ATOM 6493 O O . LEU A 1 805 ? -35.591 12.568 25.299 1.00 86.12 805 LEU A O 1
ATOM 6497 N N . GLN A 1 806 ? -35.254 10.766 24.010 1.00 86.25 806 GLN A N 1
ATOM 6498 C CA . GLN A 1 806 ? -36.642 10.295 24.029 1.00 86.25 806 GLN A CA 1
ATOM 6499 C C . GLN A 1 806 ? -37.231 10.196 25.452 1.00 86.25 806 GLN A C 1
ATOM 6501 O O . GLN A 1 806 ? -38.347 10.667 25.689 1.00 86.25 806 GLN A O 1
ATOM 6506 N N . GLY A 1 807 ? -36.495 9.648 26.426 1.00 87.94 807 GLY A N 1
ATOM 6507 C CA . GLY A 1 807 ? -36.968 9.522 27.814 1.00 87.94 807 GLY A CA 1
ATOM 6508 C C . GLY A 1 807 ? -37.071 10.860 28.554 1.00 87.94 807 GLY A C 1
ATOM 6509 O O . GLY A 1 807 ? -38.000 11.069 29.340 1.00 87.94 807 GLY A O 1
ATOM 6510 N N . PHE A 1 808 ? -36.189 11.814 28.247 1.00 89.31 808 PHE A N 1
ATOM 6511 C CA . PHE A 1 808 ? -36.242 13.157 28.826 1.00 89.31 808 PHE A CA 1
ATOM 6512 C C . PHE A 1 808 ? -37.463 13.942 28.333 1.00 89.31 808 PHE A C 1
ATOM 6514 O O . PHE A 1 808 ? -38.160 14.588 29.121 1.00 89.31 808 PHE A O 1
ATOM 6521 N N . VAL A 1 809 ? -37.791 13.826 27.043 1.00 87.94 809 VAL A N 1
ATOM 6522 C CA . VAL A 1 809 ? -38.990 14.454 26.467 1.00 87.94 809 VAL A CA 1
ATOM 6523 C C . VAL A 1 809 ? -40.270 13.909 27.113 1.00 87.94 809 VAL A C 1
ATOM 6525 O O . VAL A 1 809 ? -41.183 14.685 27.412 1.00 87.94 809 VAL A O 1
ATOM 6528 N N . LEU A 1 810 ? -40.334 12.601 27.407 1.00 88.56 810 LEU A N 1
ATOM 6529 C CA . LEU A 1 810 ? -41.464 12.009 28.138 1.00 88.56 810 LEU A CA 1
ATOM 6530 C C . LEU A 1 810 ? -41.635 12.637 29.530 1.00 88.56 810 LEU A C 1
ATOM 6532 O O . LEU A 1 810 ? -42.760 12.968 29.917 1.00 88.56 810 LEU A O 1
ATOM 6536 N N . PHE A 1 811 ? -40.540 12.841 30.264 1.00 89.88 811 PHE A N 1
ATOM 6537 C CA . PHE A 1 811 ? -40.554 13.506 31.569 1.00 89.88 811 PHE A CA 1
ATOM 6538 C C . PHE A 1 811 ? -41.075 14.943 31.486 1.00 89.88 811 PHE A C 1
ATOM 6540 O O . PHE A 1 811 ? -42.013 15.302 32.210 1.00 89.88 811 PHE A O 1
ATOM 6547 N N . LEU A 1 812 ? -40.523 15.749 30.574 1.00 87.88 812 LEU A N 1
ATOM 6548 C CA . LEU A 1 812 ? -40.963 17.130 30.380 1.00 87.88 812 LEU A CA 1
ATOM 6549 C C . LEU A 1 812 ? -42.463 17.189 30.082 1.00 87.88 812 LEU A C 1
ATOM 6551 O O . LEU A 1 812 ? -43.190 17.974 30.689 1.00 87.88 812 LEU A O 1
ATOM 6555 N N . PHE A 1 813 ? -42.954 16.322 29.199 1.00 85.06 813 PHE A N 1
ATOM 6556 C CA . PHE A 1 813 ? -44.359 16.315 28.811 1.00 85.06 813 PHE A CA 1
ATOM 6557 C C . PHE A 1 813 ? -45.294 15.899 29.954 1.00 85.06 813 PHE A C 1
ATOM 6559 O O . PHE A 1 813 ? -46.288 16.576 30.233 1.00 85.06 813 PHE A O 1
ATOM 6566 N N . TYR A 1 814 ? -45.005 14.769 30.604 1.00 85.19 814 TYR A N 1
ATOM 6567 C CA . TYR A 1 814 ? -45.942 14.136 31.533 1.00 85.19 814 TYR A CA 1
ATOM 6568 C C . TYR A 1 814 ? -45.839 14.630 32.968 1.00 85.19 814 TYR A C 1
ATOM 6570 O O . TYR A 1 814 ? -46.842 14.565 33.679 1.00 85.19 814 TYR A O 1
ATOM 6578 N N . VAL A 1 815 ? -44.678 15.135 33.381 1.00 87.06 815 VAL A N 1
ATOM 6579 C CA . VAL A 1 815 ? -44.450 15.600 34.753 1.00 87.06 815 VAL A CA 1
ATOM 6580 C C . VAL A 1 815 ? -44.413 17.123 34.810 1.00 87.06 815 VAL A C 1
ATOM 6582 O O . VAL A 1 815 ? -45.204 17.719 35.540 1.00 87.06 815 VAL A O 1
ATOM 6585 N N . VAL A 1 816 ? -43.555 17.762 34.006 1.00 86.12 816 VAL A N 1
ATOM 6586 C CA . VAL A 1 816 ? -43.292 19.212 34.100 1.00 86.12 816 VAL A CA 1
ATOM 6587 C C . VAL A 1 816 ? -44.408 20.048 33.463 1.00 86.12 816 VAL A C 1
ATOM 6589 O O . VAL A 1 816 ? -44.935 20.979 34.076 1.00 86.12 816 VAL A O 1
ATOM 6592 N N . LEU A 1 817 ? -44.791 19.721 32.228 1.00 82.25 817 LEU A N 1
ATOM 6593 C CA . LEU A 1 817 ? -45.745 20.500 31.431 1.00 82.25 817 LEU A CA 1
ATOM 6594 C C . LEU A 1 817 ? -47.203 20.100 31.686 1.00 82.25 817 LEU A C 1
ATOM 6596 O O . LEU A 1 817 ? -48.133 20.870 31.414 1.00 82.25 817 LEU A O 1
ATOM 6600 N N . ASN A 1 818 ? -47.429 18.909 32.240 1.00 81.81 818 ASN A N 1
ATOM 6601 C CA . ASN A 1 818 ? -48.760 18.449 32.590 1.00 81.81 818 ASN A CA 1
ATOM 6602 C C . ASN A 1 818 ? -49.292 19.217 33.812 1.00 81.81 818 ASN A C 1
ATOM 6604 O O . ASN A 1 818 ? -48.814 19.045 34.931 1.00 81.81 818 ASN A O 1
ATOM 6608 N N . ARG A 1 819 ? -50.328 20.045 33.606 1.00 79.25 819 ARG A N 1
ATOM 6609 C CA . ARG A 1 819 ? -50.896 20.903 34.664 1.00 79.25 819 ARG A CA 1
ATOM 6610 C C . ARG A 1 819 ? -51.336 20.136 35.913 1.00 79.25 819 ARG A C 1
ATOM 6612 O O . ARG A 1 819 ? -51.158 20.649 37.010 1.00 79.25 819 ARG A O 1
ATOM 6619 N N . GLU A 1 820 ? -51.910 18.948 35.742 1.00 81.56 820 GLU A N 1
ATOM 6620 C CA . GLU A 1 820 ? -52.410 18.126 36.848 1.00 81.56 820 GLU A CA 1
ATOM 6621 C C . GLU A 1 820 ? -51.248 17.579 37.686 1.00 81.56 820 GLU A C 1
ATOM 6623 O O . GLU A 1 820 ? -51.240 17.689 38.908 1.00 81.56 820 GLU A O 1
ATOM 6628 N N . THR A 1 821 ? -5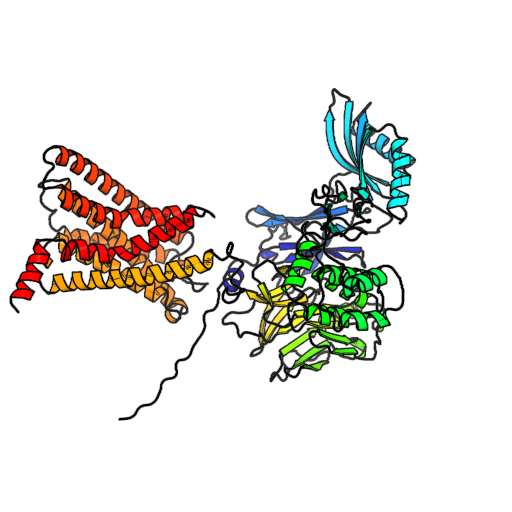0.208 17.084 37.015 1.00 83.19 821 THR A N 1
ATOM 6629 C CA . THR A 1 821 ? -49.016 16.539 37.679 1.00 83.19 821 THR A CA 1
ATOM 6630 C C . THR A 1 821 ? -48.204 17.636 38.365 1.00 83.19 821 THR A C 1
ATOM 6632 O O . THR A 1 821 ? -47.776 17.476 39.506 1.00 83.19 821 THR A O 1
ATOM 6635 N N . ARG A 1 822 ? -48.082 18.805 37.728 1.00 84.44 822 ARG A N 1
ATOM 6636 C CA . ARG A 1 822 ? -47.467 19.990 38.333 1.00 84.44 822 ARG A CA 1
ATOM 6637 C C . ARG A 1 822 ? -48.215 20.455 39.582 1.00 84.44 822 ARG A C 1
ATOM 6639 O O . ARG A 1 822 ? -47.578 20.813 40.565 1.00 84.44 822 ARG A O 1
ATOM 6646 N N . TYR A 1 823 ? -49.548 20.425 39.571 1.00 84.25 823 TYR A N 1
ATOM 6647 C CA . TYR A 1 823 ? -50.349 20.754 40.752 1.00 84.25 823 TYR A CA 1
ATOM 6648 C C . TYR A 1 823 ? -50.065 19.795 41.919 1.00 84.25 823 TYR A C 1
ATOM 6650 O O . TYR A 1 823 ? -49.878 20.252 43.047 1.00 84.25 823 TYR A O 1
ATOM 6658 N N . PHE A 1 824 ? -49.944 18.489 41.656 1.00 83.75 824 PHE A N 1
ATOM 6659 C CA . PHE A 1 824 ? -49.570 17.505 42.680 1.00 83.75 824 PHE A CA 1
ATOM 6660 C C . PHE A 1 824 ? -48.194 17.777 43.309 1.00 83.75 824 PHE A C 1
ATOM 6662 O O . PHE A 1 824 ? -48.037 17.645 44.525 1.00 83.75 824 PHE A O 1
ATOM 6669 N N . TRP A 1 825 ? -47.202 18.181 42.511 1.00 83.75 825 TRP A N 1
ATOM 6670 C CA . TRP A 1 825 ? -45.867 18.534 43.009 1.00 83.75 825 TRP A CA 1
ATOM 6671 C C . TRP A 1 825 ? -45.855 19.853 43.786 1.00 83.75 825 TRP A C 1
ATOM 6673 O O . TRP A 1 825 ? -45.365 19.889 44.912 1.00 83.75 825 TRP A O 1
ATOM 6683 N N . VAL A 1 826 ? -46.463 20.913 43.245 1.00 82.31 826 VAL A N 1
ATOM 6684 C CA . VAL A 1 826 ? -46.526 22.237 43.890 1.00 82.31 826 VAL A CA 1
ATOM 6685 C C . VAL A 1 826 ? -47.265 22.175 45.229 1.00 82.31 826 VAL A C 1
ATOM 6687 O O . VAL A 1 826 ? -46.775 22.690 46.227 1.00 82.31 826 VAL A O 1
ATOM 6690 N N . THR A 1 827 ? -48.403 21.481 45.301 1.00 79.56 827 THR A N 1
ATOM 6691 C CA . THR A 1 827 ? -49.154 21.338 46.564 1.00 79.56 827 THR A CA 1
ATOM 6692 C C . THR A 1 827 ? -48.406 20.545 47.632 1.00 79.56 827 THR A C 1
ATOM 6694 O O . THR A 1 827 ? -48.602 20.803 48.816 1.00 79.56 827 THR A O 1
ATOM 6697 N N . LYS A 1 828 ? -47.546 19.598 47.243 1.00 76.50 828 LYS A N 1
ATOM 6698 C CA . LYS A 1 828 ? -46.716 18.822 48.174 1.00 76.50 828 LYS A CA 1
ATOM 6699 C C . LYS A 1 828 ? -45.495 19.608 48.655 1.00 76.50 828 LYS A C 1
ATOM 6701 O O . LYS A 1 828 ? -45.138 19.475 49.818 1.00 76.50 828 LYS A O 1
ATOM 6706 N N . LEU A 1 829 ? -44.890 20.421 47.784 1.00 75.44 829 LEU A N 1
ATOM 6707 C CA . LEU A 1 829 ? -43.752 21.288 48.117 1.00 75.44 829 LEU A CA 1
ATOM 6708 C C . LEU A 1 829 ? -44.151 22.507 48.960 1.00 75.44 829 LEU A C 1
ATOM 6710 O O . LEU A 1 829 ? -43.326 22.989 49.714 1.00 75.44 829 LEU A O 1
ATOM 6714 N N . ILE A 1 830 ? -45.396 22.985 48.853 1.00 72.81 830 ILE A N 1
ATOM 6715 C CA . ILE A 1 830 ? -45.923 24.099 49.667 1.00 72.81 830 ILE A CA 1
ATOM 6716 C C . ILE A 1 830 ? -46.447 23.623 51.039 1.00 72.81 830 ILE A C 1
ATOM 6718 O O . ILE A 1 830 ? -46.547 24.411 51.971 1.00 72.81 830 ILE A O 1
ATOM 6722 N N . LYS A 1 831 ? -46.812 22.340 51.178 1.00 58.66 831 LYS A N 1
ATOM 6723 C CA . LYS A 1 831 ? -47.315 21.749 52.438 1.00 58.66 831 LYS A CA 1
ATOM 6724 C C . LYS A 1 831 ? -46.217 21.189 53.355 1.00 58.66 831 LYS A C 1
ATOM 6726 O O . LYS A 1 831 ? -46.548 20.608 54.387 1.00 58.66 831 LYS A O 1
ATOM 6731 N N . LYS A 1 832 ? -44.953 21.303 52.960 1.00 46.94 832 LYS A N 1
ATOM 6732 C CA . LYS A 1 832 ? -43.775 20.894 53.726 1.00 46.94 832 LYS A CA 1
ATOM 6733 C C . LYS A 1 832 ? -42.967 22.140 54.034 1.00 46.94 832 LYS A C 1
ATOM 6735 O O . LYS A 1 832 ? -42.393 22.173 55.139 1.00 46.94 832 LYS A O 1
#

Radius of gyration: 36.26 Å; chains: 1; bounding box: 101×68×113 Å

InterPro domains:
  IPR000203 GPS motif [PF01825] (503-549)
  IPR000832 GPCR, family 2, secretin-like [PF00002] (573-809)
  IPR000832 GPCR, family 2, secretin-like [PR00249] (576-600)
  IPR000832 GPCR, family 2, secretin-like [PR00249] (642-665)
  IPR000832 GPCR, family 2, secretin-like [PR00249] (681-706)
  IPR000832 GPCR, family 2, secretin-like [PR00249] (796-817)
  IPR017981 GPCR, family 2-like, 7TM [PS50261] (574-818)
  IPR046338 GAIN domain superfamily [G3DSA:2.60.220.50] (383-559)
  IPR053066 Adhesion G-protein coupled receptor G7 [PTHR47767] (225-827)
  IPR057244 GAIN, subdomain B [PS50221] (405-556)

Foldseek 3Di:
DDDDDDDDDDDDDFDFPVLVCVPPQPDWAWEWDADQLVLWIKIKTFRQLQFDADPVRHGAKWKWKCLDAEDLIDTWDWDWDAAAPVNRMTMIITDAHAGWIKMKMWTAGPVRDIHIYFIDTGHSDQQEFKKKWKWKDAADDDPSVSVVVVLVVLCVLQVWRKGWNDWDDQDPVRRMTITMIMTGHRHYDDPVVSQVSSVVSVVPDPIGTPDMATLFWDPWDQDPNWIDHIGTELFKDATLDFFADPPRHGDIWHFYDHNRRHTDTDDHDPDGGDPDDDDDPLLVVLSVCLVDVDDPVCNCVSQVPDQDALSNLVSVLSNLQVDQACLPVLQSVLLSLLVHDLVRLVSSCVRGVRLLSSQVSSLRSVLRYDDAAQDWDWDDDDFKIKIKYLCPNPQFFWWWAFPVRDIDTHGAPDDPLPDDPPRTAKTWGDHPVQVVVVVVVDPDSSLWMWMKMWGQACSSLDAPAQKGFQFTKIFIDTRPDAFFASFWIKMKGQGNDQHPDQFQKWFWDQCNRDSNGDIHIDSGQWDFPDDSDRITMITHGGTGIIGGIDRDPPPDDDDPPPDPPPPVVLVVVLVVLLVVLQVLLLVLLVVLVVLVVLDVPQVVDPLSLLVNQLSVLSVQLSVLQVCQLPVVQLPPQVSLLVSQLSNQLSLLLNLLSLLLNLVVVLCVQPVPDDPDPPPSSVVSVCRSRVVSVVLSVVLCVPDSCQQGDSRSDGSHGDDPCCVPSHVVSSVVSLVSLVVSLVSSVVRNVVVCVPPPDPVPPLVVLVNVLSCLSRVLVVLVVVLVVDPDDPSSSVSSVSSSNSPSNNSSSSSCSPQVVPPVNVVVVVVVVVVD

pLDDT: mean 79.2, std 15.53, range [20.33, 96.0]

Sequence (832 aa):
MNGTVWQFGVIQTGCKICEKRAINSFETRLVLTFEEKNTSLYLLVYHPEGVKKSKEGKYVIFCLTNSGKYEVKERAKISQVYENFDLSLLVYKVKLGKFLGEYWCKGYTPSLSVLNSNKVIAFRKKEGNEYSLRFTTLVTSDLNKFISKTLQKLKTNLGSEIRLMEIFNYNSHSNFLDVLVHVTTTQKREIEPEFRDLWRKICNTSVDVKFFRNCEFCLSEKKINLTWPLTKRNNAIVPEEFCLLEDSIPLTRRCNGDFLYGAVWEKTPVQKCAKTEPESPTTKKLKEFAKNSSSVQNLWNIVKNATLGVLDIYYLDLILKKIRQNSVLAFNIVDKLMATDRHILQKSQHILNLTDATLELVDEILASESFNPLEVQLYRKNNLLVHISNPFLTNISGILLYNNRQVVNFQRGVNFTAMEERDLDLGVHLPEQLLEQIRNETQNVSEVFVIIMVFFNDSLFLDDDFYHSDSFVISVTIPGHGAYLQTPITIAFRPKITPELPPCCGFWDIGKSSNWKKGQWSEIGGQFSGKLKDLQVCSYSHLTHFALLLMSDKTHLDEDDVIIANEDYNDYILEIITIIGCSLSLFGIFNVFLTAMCYKQWYHKTGTKILLNLCLAILLESICIQLSEIKPLKTHQNLCKIIGMILHYVVLSKFTWMLIYALLQYYRFVKVIGVIPQKLVLKSLILGWGVPLVLVFLVGLTNDQSYVSESFELCYPRGLLLCFGVLLPICVIVVANISIFCVIMYNVSNTVAGNRKLLKPRLYLALLLFSVLGIPWVFGLVAELLNGSVLKIVLFYVFCVTATLQGFVLFLFYVVLNRETRYFWVTKLIKK

Secondary structure (DSSP, 8-state):
----------------HHHHHHHS----EEEEEEETTTTEEEEEEESGGGSPBPTTS-B-EEEEES--SS-SSEEEPEEEEEE-TTSSEEEEEEPP-SS-EEEEEEEE-TT-PEEEPPPEEE-S---S-EEEEEEEEE--S-HHHHHHHHHHHHHHHHTSEEEEEEEEEEETTTTEEEEEEEEE-SS---HHHHHHHHHHHHHTSS-EEEEEEESSEEPPEEETTEEE--EETT-EE--SS--B-TTSPBP-EEEEEETTTEEEEPPPP-PPPPSS-PPPHHHHHHHHHHHS---GGGHHHHHTTPPP-HHHHHHHHHHHHH-SS-HHHHHHHHHHHHTS-HHHHHHHHHHH-HHHHHHHHHHHHHTTS---TTS-EEEE-SSEEEEEE-TTTS-EEEEEEETT--EEEEETT--GGGS--TTEEEEEE--HHHHHHHHHH-S-GGG--EEEEEESS-TT---SSSEEESS-EEEEE-TTS-SEEEEEEEEEE--SS--SSPPEEEEEE--TTSSS---EEE-TTEEEEEEETTEEEEEEEE-SEEEEEEE--TT---TT-TTTTHHHHHHHHHHHHHHHHHHHHHHHHHHHHHHHHH-HHHHTSHHHHHHHHHHHHHHHHHHHHHHHH-HHHHHSHHHHHHHHHHHHHHHHHHHHHHHHHHHHHHHHHTSSS--PPTTHHHHHHIIIIIHHHHHHHHHHHH-GGGGS-SSS--SS--HHHIIIIIIHHHHHHHHHHHHHHHHHHHHHHHHHTT--SSSHHHHHHHHHHHHHHHHHHHHHHHHHH--S-HHHHHHHHHHHHHHHTHHHHHHIIIIIS-HHHHHHHHHHHH--